Protein AF-0000000079014329 (afdb_homodimer)

Structure (mmCIF, N/CA/C/O backbone):
data_AF-0000000079014329-model_v1
#
loop_
_entity.id
_entity.type
_entity.pdbx_description
1 polymer 'Uncharacterized protein'
#
loop_
_atom_site.group_PDB
_atom_site.id
_atom_site.type_symbol
_atom_site.label_atom_id
_atom_site.label_alt_id
_atom_site.label_comp_id
_atom_site.label_asym_id
_atom_site.label_entity_id
_atom_site.label_seq_id
_atom_site.pdbx_PDB_ins_code
_atom_site.Cartn_x
_atom_site.Cartn_y
_atom_site.Cartn_z
_atom_site.occupancy
_atom_site.B_iso_or_equiv
_atom_site.auth_seq_id
_atom_site.auth_comp_id
_atom_site.auth_asym_id
_atom_site.auth_atom_id
_atom_site.pdbx_PDB_model_num
ATOM 1 N N . MET A 1 1 ? -3.301 29.641 -59.625 1 19.67 1 MET A N 1
ATOM 2 C CA . MET A 1 1 ? -4.758 29.688 -59.531 1 19.67 1 MET A CA 1
ATOM 3 C C . MET A 1 1 ? -5.301 28.391 -58.969 1 19.67 1 MET A C 1
ATOM 5 O O . MET A 1 1 ? -6.238 28.391 -58.156 1 19.67 1 MET A O 1
ATOM 9 N N . MET A 1 2 ? -4.922 27.281 -59.594 1 20.02 2 MET A N 1
ATOM 10 C CA . MET A 1 2 ? -5.621 26 -59.438 1 20.02 2 MET A CA 1
ATOM 11 C C . MET A 1 2 ? -5.328 25.359 -58.094 1 20.02 2 MET A C 1
ATOM 13 O O . MET A 1 2 ? -5.98 24.375 -57.719 1 20.02 2 MET A O 1
ATOM 17 N N . ALA A 1 3 ? -4.105 25.562 -57.625 1 23.61 3 ALA A N 1
ATOM 18 C CA . ALA A 1 3 ? -3.49 24.688 -56.625 1 23.61 3 ALA A CA 1
ATOM 19 C C . ALA A 1 3 ? -4.195 24.812 -55.281 1 23.61 3 ALA A C 1
ATOM 21 O O . ALA A 1 3 ? -3.975 24 -54.375 1 23.61 3 ALA A O 1
ATOM 22 N N . GLU A 1 4 ? -5.012 25.906 -55.125 1 24.67 4 GLU A N 1
ATOM 23 C CA . GLU A 1 4 ? -5.617 26.469 -53.938 1 24.67 4 GLU A CA 1
ATOM 24 C C . GLU A 1 4 ? -6.82 25.641 -53.469 1 24.67 4 GLU A C 1
ATOM 26 O O . GLU A 1 4 ? -7.207 25.688 -52.312 1 24.67 4 GLU A O 1
ATOM 31 N N . GLN A 1 5 ? -7.508 24.969 -54.5 1 23.94 5 GLN A N 1
ATOM 32 C CA . GLN A 1 5 ? -8.906 24.594 -54.312 1 23.94 5 GLN A CA 1
ATOM 33 C C . GLN A 1 5 ? -9.039 23.312 -53.5 1 23.94 5 GLN A C 1
ATOM 35 O O . GLN A 1 5 ? -10.094 23.047 -52.906 1 23.94 5 GLN A O 1
ATOM 40 N N . PHE A 1 6 ? -8.086 22.391 -53.656 1 24.3 6 PHE A N 1
ATOM 41 C CA . PHE A 1 6 ? -8.43 21.016 -53.312 1 24.3 6 PHE A CA 1
ATOM 42 C C . PHE A 1 6 ? -8.469 20.828 -51.812 1 24.3 6 PHE A C 1
ATOM 44 O O . PHE A 1 6 ? -8.805 19.734 -51.312 1 24.3 6 PHE A O 1
ATOM 51 N N . GLY A 1 7 ? -7.965 21.781 -51.094 1 25.91 7 GLY A N 1
ATOM 52 C CA . GLY A 1 7 ? -7.656 21.469 -49.719 1 25.91 7 GLY A CA 1
ATOM 53 C C . GLY A 1 7 ? -8.883 21.453 -48.812 1 25.91 7 GLY A C 1
ATOM 54 O O . GLY A 1 7 ? -8.82 20.984 -47.688 1 25.91 7 GLY A O 1
ATOM 55 N N . ARG A 1 8 ? -10.039 22.156 -49.25 1 30.86 8 ARG A N 1
ATOM 56 C CA . ARG A 1 8 ? -11.219 22.562 -48.5 1 30.86 8 ARG A CA 1
ATOM 57 C C . ARG A 1 8 ? -12.25 21.438 -48.438 1 30.86 8 ARG A C 1
ATOM 59 O O . ARG A 1 8 ? -12.961 21.297 -47.469 1 30.86 8 ARG A O 1
ATOM 66 N N . GLU A 1 9 ? -12.43 20.641 -49.469 1 29.34 9 GLU A N 1
ATOM 67 C CA . GLU A 1 9 ? -13.633 19.828 -49.656 1 29.34 9 GLU A CA 1
ATOM 68 C C . GLU A 1 9 ? -13.609 18.609 -48.719 1 29.34 9 GLU A C 1
ATOM 70 O O . GLU A 1 9 ? -14.656 18.188 -48.219 1 29.34 9 GLU A O 1
ATOM 75 N N . GLU A 1 10 ? -12.516 18.016 -48.5 1 29.25 10 GLU A N 1
ATOM 76 C CA . GLU A 1 10 ? -12.555 16.672 -47.906 1 29.25 10 GLU A CA 1
ATOM 77 C C . GLU A 1 10 ? -12.781 16.734 -46.406 1 29.25 10 GLU A C 1
ATOM 79 O O . GLU A 1 10 ? -13.047 15.703 -45.781 1 29.25 10 GLU A O 1
ATOM 84 N N . HIS A 1 11 ? -12.664 17.891 -45.875 1 30.77 11 HIS A N 1
ATOM 85 C CA . HIS A 1 11 ? -12.797 18.031 -44.406 1 30.77 11 HIS A CA 1
ATOM 86 C C . HIS A 1 11 ? -14.258 17.875 -44 1 30.77 11 HIS A C 1
ATOM 88 O O . HIS A 1 11 ? -14.531 17.438 -42.875 1 30.77 11 HIS A O 1
ATOM 94 N N . SER A 1 12 ? -15.32 18.234 -44.812 1 34.19 12 SER A N 1
ATOM 95 C CA . SER A 1 12 ? -16.766 18.344 -44.625 1 34.19 12 SER A CA 1
ATOM 96 C C . SER A 1 12 ? -17.406 16.969 -44.594 1 34.19 12 SER A C 1
ATOM 98 O O . SER A 1 12 ? -18.406 16.766 -43.875 1 34.19 12 SER A O 1
ATOM 100 N N . SER A 1 13 ? -16.969 15.945 -45.344 1 32.72 13 SER A N 1
ATOM 101 C CA . SER A 1 13 ? -17.656 14.68 -45.562 1 32.72 13 SER A CA 1
ATOM 102 C C . SER A 1 13 ? -17.531 13.766 -44.344 1 32.72 13 SER A C 1
ATOM 104 O O . SER A 1 13 ? -18.406 12.93 -44.094 1 32.72 13 SER A O 1
ATOM 106 N N . ILE A 1 14 ? -16.547 13.828 -43.688 1 32.31 14 ILE A N 1
ATOM 107 C CA . ILE A 1 14 ? -16.391 12.805 -42.656 1 32.31 14 ILE A CA 1
ATOM 108 C C . ILE A 1 14 ? -17.359 13.062 -41.5 1 32.31 14 ILE A C 1
ATOM 110 O O . ILE A 1 14 ? -17.938 12.133 -40.938 1 32.31 14 ILE A O 1
ATOM 114 N N . LEU A 1 15 ? -17.734 14.195 -41.219 1 35.06 15 LEU A N 1
ATOM 115 C CA . LEU A 1 15 ? -18.734 14.531 -40.219 1 35.06 15 LEU A CA 1
ATOM 116 C C . LEU A 1 15 ? -20.141 14.188 -40.719 1 35.06 15 LEU A C 1
ATOM 118 O O . LEU A 1 15 ? -21.031 13.906 -39.906 1 35.06 15 LEU A O 1
ATOM 122 N N . ALA A 1 16 ? -20.438 14.195 -41.969 1 38.72 16 ALA A N 1
ATOM 123 C CA . ALA A 1 16 ? -21.734 13.898 -42.562 1 38.72 16 ALA A CA 1
ATOM 124 C C . ALA A 1 16 ? -22.125 12.438 -42.375 1 38.72 16 ALA A C 1
ATOM 126 O O . ALA A 1 16 ? -23.312 12.102 -42.344 1 38.72 16 ALA A O 1
ATOM 127 N N . CYS A 1 17 ? -21.297 11.445 -42.312 1 40.97 17 CYS A N 1
ATOM 128 C CA . CYS A 1 17 ? -21.609 10.023 -42.281 1 40.97 17 CYS A CA 1
ATOM 129 C C . CYS A 1 17 ? -21.719 9.531 -40.844 1 40.97 17 CYS A C 1
ATOM 131 O O . CYS A 1 17 ? -22.078 8.383 -40.594 1 40.97 17 CYS A O 1
ATOM 133 N N . LEU A 1 18 ? -21.469 10.234 -39.906 1 44.72 18 LEU A N 1
ATOM 134 C CA . LEU A 1 18 ? -21.672 9.758 -38.562 1 44.72 18 LEU A CA 1
ATOM 135 C C . LEU A 1 18 ? -23.094 10.039 -38.062 1 44.72 18 LEU A C 1
ATOM 137 O O . LEU A 1 18 ? -23.609 11.141 -38.25 1 44.72 18 LEU A O 1
ATOM 141 N N . LYS A 1 19 ? -23.766 8.875 -37.844 1 57.91 19 LYS A N 1
ATOM 142 C CA . LYS A 1 19 ? -25.156 8.906 -37.344 1 57.91 19 LYS A CA 1
ATOM 143 C C . LYS A 1 19 ? -25.203 8.797 -35.812 1 57.91 19 LYS A C 1
ATOM 145 O O . LYS A 1 19 ? -24.312 8.203 -35.219 1 57.91 19 LYS A O 1
ATOM 150 N N . CYS A 1 20 ? -26.062 9.438 -35.312 1 60.31 20 CYS A N 1
ATOM 151 C CA . CYS A 1 20 ? -26.328 9.336 -33.875 1 60.31 20 CYS A CA 1
ATOM 152 C C . CYS A 1 20 ? -26.656 7.898 -33.5 1 60.31 20 CYS A C 1
ATOM 154 O O . CYS A 1 20 ? -27.484 7.25 -34.156 1 60.31 20 CYS A O 1
ATOM 156 N N . ALA A 1 21 ? -26.172 7.402 -32.625 1 63.91 21 ALA A N 1
ATOM 157 C CA . ALA A 1 21 ? -26.391 6.023 -32.188 1 63.91 21 ALA A CA 1
ATOM 158 C C . ALA A 1 21 ? -27.828 5.824 -31.688 1 63.91 21 ALA A C 1
ATOM 160 O O . ALA A 1 21 ? -28.328 4.695 -31.641 1 63.91 21 ALA A O 1
ATOM 161 N N . LYS A 1 22 ? -28.375 6.918 -31.391 1 65.69 22 LYS A N 1
ATOM 162 C CA . LYS A 1 22 ? -29.766 6.855 -30.922 1 65.69 22 LYS A CA 1
ATOM 163 C C . LYS A 1 22 ? -30.734 7.129 -32.062 1 65.69 22 LYS A C 1
ATOM 165 O O . LYS A 1 22 ? -31.625 6.312 -32.344 1 65.69 22 LYS A O 1
ATOM 170 N N . CYS A 1 23 ? -30.609 8.242 -32.75 1 66.06 23 CYS A N 1
ATOM 171 C CA . CYS A 1 23 ? -31.641 8.602 -33.719 1 66.06 23 CYS A CA 1
ATOM 172 C C . CYS A 1 23 ? -31.234 8.172 -35.125 1 66.06 23 CYS A C 1
ATOM 174 O O . CYS A 1 23 ? -32.062 8.242 -36.031 1 66.06 23 CYS A O 1
ATOM 176 N N . MET A 1 24 ? -30.125 7.609 -35.281 1 64.44 24 MET A N 1
ATOM 177 C CA . MET A 1 24 ? -29.578 7.082 -36.562 1 64.44 24 MET A CA 1
ATOM 178 C C . MET A 1 24 ? -29.672 8.125 -37.656 1 64.44 24 MET A C 1
ATOM 180 O O . MET A 1 24 ? -29.625 7.789 -38.844 1 64.44 24 MET A O 1
ATOM 184 N N . ASN A 1 25 ? -29.906 9.367 -37.375 1 63.34 25 ASN A N 1
ATOM 185 C CA . ASN A 1 25 ? -29.828 10.469 -38.312 1 63.34 25 ASN A CA 1
ATOM 186 C C . ASN A 1 25 ? -28.469 11.148 -38.281 1 63.34 25 ASN A C 1
ATOM 188 O O . ASN A 1 25 ? -27.609 10.781 -37.469 1 63.34 25 ASN A O 1
ATOM 192 N N . SER A 1 26 ? -28.281 12.125 -39.094 1 60.91 26 SER A N 1
ATOM 193 C CA . SER A 1 26 ? -27.047 12.906 -39.094 1 60.91 26 SER A CA 1
ATOM 194 C C . SER A 1 26 ? -26.812 13.594 -37.781 1 60.91 26 SER A C 1
ATOM 196 O O . SER A 1 26 ? -27.766 14.117 -37.156 1 60.91 26 SER A O 1
ATOM 198 N N . LEU A 1 27 ? -25.578 13.531 -37.25 1 54.69 27 LEU A N 1
ATOM 199 C CA . LEU A 1 27 ? -25.234 13.992 -35.906 1 54.69 27 LEU A CA 1
ATOM 200 C C . LEU A 1 27 ? -25.469 15.492 -35.781 1 54.69 27 LEU A C 1
ATOM 202 O O . LEU A 1 27 ? -25.078 16.266 -36.656 1 54.69 27 LEU A O 1
ATOM 206 N N . ARG A 1 28 ? -26.406 15.875 -34.938 1 62.78 28 ARG A N 1
ATOM 207 C CA . ARG A 1 28 ? -26.609 17.266 -34.562 1 62.78 28 ARG A CA 1
ATOM 208 C C . ARG A 1 28 ? -26.031 17.547 -33.188 1 62.78 28 ARG A C 1
ATOM 210 O O . ARG A 1 28 ? -26.5 17 -32.188 1 62.78 28 ARG A O 1
ATOM 217 N N . ASN A 1 29 ? -25.188 18.641 -33.031 1 52.09 29 ASN A N 1
ATOM 218 C CA . ASN A 1 29 ? -24.484 18.922 -31.781 1 52.09 29 ASN A CA 1
ATOM 219 C C . ASN A 1 29 ? -23.984 17.625 -31.125 1 52.09 29 ASN A C 1
ATOM 221 O O . ASN A 1 29 ? -24.484 17.219 -30.078 1 52.09 29 ASN A O 1
ATOM 225 N N . PRO A 1 30 ? -23.156 16.969 -31.734 1 53.06 30 PRO A N 1
ATOM 226 C CA . PRO A 1 30 ? -22.797 15.609 -31.328 1 53.06 30 PRO A CA 1
ATOM 227 C C . PRO A 1 30 ? -22.094 15.562 -29.969 1 53.06 30 PRO A C 1
ATOM 229 O O . PRO A 1 30 ? -21.344 16.469 -29.625 1 53.06 30 PRO A O 1
ATOM 232 N N . VAL A 1 31 ? -22.75 14.562 -29.188 1 56.84 31 VAL A N 1
ATOM 233 C CA . VAL A 1 31 ? -22.109 14.258 -27.906 1 56.84 31 VAL A CA 1
ATOM 234 C C . VAL A 1 31 ? -21.625 12.805 -27.906 1 56.84 31 VAL A C 1
ATOM 236 O O . VAL A 1 31 ? -22.344 11.906 -28.344 1 56.84 31 VAL A O 1
ATOM 239 N N . GLN A 1 32 ? -20.609 12.633 -27.688 1 55.25 32 GLN A N 1
ATOM 240 C CA . GLN A 1 32 ? -20.047 11.289 -27.594 1 55.25 32 GLN A CA 1
ATOM 241 C C . GLN A 1 32 ? -20.219 10.711 -26.188 1 55.25 32 GLN A C 1
ATOM 243 O O . GLN A 1 32 ? -19.906 11.367 -25.203 1 55.25 32 GLN A O 1
ATOM 248 N N . LEU A 1 33 ? -20.766 9.523 -26.156 1 56.75 33 LEU A N 1
ATOM 249 C CA . LEU A 1 33 ? -20.984 8.828 -24.891 1 56.75 33 LEU A CA 1
ATOM 250 C C . LEU A 1 33 ? -19.656 8.344 -24.297 1 56.75 33 LEU A C 1
ATOM 252 O O . LEU A 1 33 ? -18.797 7.844 -25.031 1 56.75 33 LEU A O 1
ATOM 256 N N . SER A 1 34 ? -19.594 8.523 -23.031 1 49.44 34 SER A N 1
ATOM 257 C CA . SER A 1 34 ? -18.312 8.445 -22.359 1 49.44 34 SER A CA 1
ATOM 258 C C . SER A 1 34 ? -17.812 7.004 -22.281 1 49.44 34 SER A C 1
ATOM 260 O O . SER A 1 34 ? -16.609 6.75 -22.344 1 49.44 34 SER A O 1
ATOM 262 N N . ALA A 1 35 ? -18.766 6.039 -22.172 1 45.72 35 ALA A N 1
ATOM 263 C CA . ALA A 1 35 ? -18.375 4.664 -21.891 1 45.72 35 ALA A CA 1
ATOM 264 C C . ALA A 1 35 ? -18.203 3.863 -23.172 1 45.72 35 ALA A C 1
ATOM 266 O O . ALA A 1 35 ? -17.25 3.105 -23.328 1 45.72 35 ALA A O 1
ATOM 267 N N . CYS A 1 36 ? -19.109 4.004 -24.125 1 44.56 36 CYS A N 1
ATOM 268 C CA . CYS A 1 36 ? -19.094 3.135 -25.297 1 44.56 36 CYS A CA 1
ATOM 269 C C . CYS A 1 36 ? -18.734 3.914 -26.562 1 44.56 36 CYS A C 1
ATOM 271 O O . CYS A 1 36 ? -18.625 3.34 -27.641 1 44.56 36 CYS A O 1
ATOM 273 N N . LEU A 1 37 ? -18.516 5.262 -26.438 1 43.47 37 LEU A N 1
ATOM 274 C CA . LEU A 1 37 ? -17.984 6.207 -27.406 1 43.47 37 LEU A CA 1
ATOM 275 C C . LEU A 1 37 ? -18.891 6.277 -28.641 1 43.47 37 LEU A C 1
ATOM 277 O O . LEU A 1 37 ? -18.516 6.836 -29.672 1 43.47 37 LEU A O 1
ATOM 281 N N . HIS A 1 38 ? -19.953 5.75 -28.422 1 55.62 38 HIS A N 1
ATOM 282 C CA . HIS A 1 38 ? -20.938 6.012 -29.469 1 55.62 38 HIS A CA 1
ATOM 283 C C . HIS A 1 38 ? -21.375 7.473 -29.469 1 55.62 38 HIS A C 1
ATOM 285 O O . HIS A 1 38 ? -21.422 8.109 -28.406 1 55.62 38 HIS A O 1
ATOM 291 N N . ILE A 1 39 ? -21.484 8.125 -30.625 1 57.31 39 ILE A N 1
ATOM 292 C CA . ILE A 1 39 ? -21.859 9.531 -30.781 1 57.31 39 ILE A CA 1
ATOM 293 C C . ILE A 1 39 ? -23.359 9.641 -30.984 1 57.31 39 ILE A C 1
ATOM 295 O O . ILE A 1 39 ? -23.938 8.914 -31.797 1 57.31 39 ILE A O 1
ATOM 299 N N . VAL A 1 40 ? -23.844 10.43 -30.125 1 62.09 40 VAL A N 1
ATOM 300 C CA . VAL A 1 40 ? -25.281 10.703 -30.219 1 62.09 40 VAL A CA 1
ATOM 301 C C . VAL A 1 40 ? -25.516 12.203 -30.375 1 62.09 40 VAL A C 1
ATOM 303 O O . VAL A 1 40 ? -24.641 13.008 -30.031 1 62.09 40 VAL A O 1
ATOM 306 N N . CYS A 1 41 ? -26.531 12.523 -31.047 1 59.38 41 CYS A N 1
ATOM 307 C CA . CYS A 1 41 ? -26.938 13.93 -31.078 1 59.38 41 CYS A CA 1
ATOM 308 C C . CYS A 1 41 ? -27.172 14.453 -29.672 1 59.38 41 CYS A C 1
ATOM 310 O O . CYS A 1 41 ? -27.625 13.719 -28.797 1 59.38 41 CYS A O 1
ATOM 312 N N . LEU A 1 42 ? -26.797 15.727 -29.266 1 63.19 42 LEU A N 1
ATOM 313 C CA . LEU A 1 42 ? -27.078 16.328 -27.969 1 63.19 42 LEU A CA 1
ATOM 314 C C . LEU A 1 42 ? -28.562 16.203 -27.609 1 63.19 42 LEU A C 1
ATOM 316 O O . LEU A 1 42 ? -28.906 15.875 -26.484 1 63.19 42 LEU A O 1
ATOM 320 N N . ASP A 1 43 ? -29.391 16.391 -28.484 1 65.88 43 ASP A N 1
ATOM 321 C CA . ASP A 1 43 ? -30.828 16.266 -28.25 1 65.88 43 ASP A CA 1
ATOM 322 C C . ASP A 1 43 ? -31.219 14.812 -28 1 65.88 43 ASP A C 1
ATOM 324 O O . ASP A 1 43 ? -32.156 14.539 -27.25 1 65.88 43 ASP A O 1
ATOM 328 N N . CYS A 1 44 ? -30.578 13.844 -28.578 1 65.31 44 CYS A N 1
ATOM 329 C CA . CYS A 1 44 ? -30.875 12.43 -28.391 1 65.31 44 CYS A CA 1
ATOM 330 C C . CYS A 1 44 ? -30.406 11.953 -27.016 1 65.31 44 CYS A C 1
ATOM 332 O O . CYS A 1 44 ? -30.906 10.961 -26.5 1 65.31 44 CYS A O 1
ATOM 334 N N . THR A 1 45 ? -29.438 12.555 -26.438 1 65.06 45 THR A N 1
ATOM 335 C CA . THR A 1 45 ? -29 12.18 -25.094 1 65.06 45 THR A CA 1
ATOM 336 C C . THR A 1 45 ? -30.109 12.406 -24.078 1 65.06 45 THR A C 1
ATOM 338 O O . THR A 1 45 ? -30.219 11.664 -23.094 1 65.06 45 THR A O 1
ATOM 341 N N . GLU A 1 46 ? -30.859 13.422 -24.125 1 63.62 46 GLU A N 1
ATOM 342 C CA . GLU A 1 46 ? -31.953 13.742 -23.219 1 63.62 46 GLU A CA 1
ATOM 343 C C . GLU A 1 46 ? -33.031 12.68 -23.266 1 63.62 46 GLU A C 1
ATOM 345 O O . GLU A 1 46 ? -33.781 12.508 -22.297 1 63.62 46 GLU A O 1
ATOM 350 N N . ASN A 1 47 ? -33.156 11.883 -24.297 1 62.16 47 ASN A N 1
ATOM 351 C CA . ASN A 1 47 ? -34.188 10.875 -24.453 1 62.16 47 ASN A CA 1
ATOM 352 C C . ASN A 1 47 ? -33.656 9.469 -24.25 1 62.16 47 ASN A C 1
ATOM 354 O O . ASN A 1 47 ? -34.312 8.477 -24.547 1 62.16 47 ASN A O 1
ATOM 358 N N . LEU A 1 48 ? -32.5 9.25 -23.984 1 60.94 48 LEU A N 1
ATOM 359 C CA . LEU A 1 48 ? -31.953 7.918 -23.719 1 60.94 48 LEU A CA 1
ATOM 360 C C . LEU A 1 48 ? -32.344 7.445 -22.312 1 60.94 48 LEU A C 1
ATOM 362 O O . LEU A 1 48 ? -32.531 8.258 -21.406 1 60.94 48 LEU A O 1
ATOM 366 N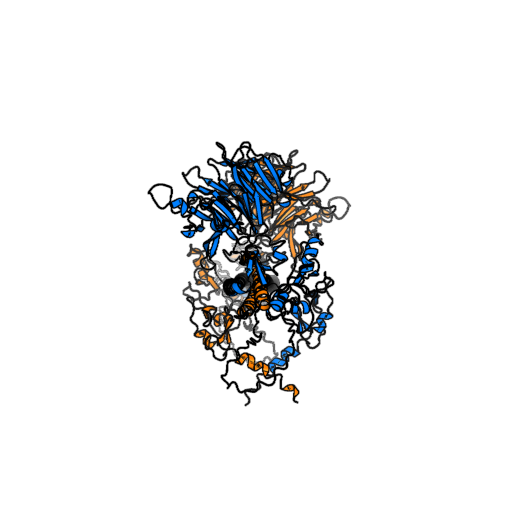 N . GLN A 1 49 ? -32.781 6.117 -22.047 1 54.28 49 GLN A N 1
ATOM 367 C CA . GLN A 1 49 ? -33.219 5.52 -20.797 1 54.28 49 GLN A CA 1
ATOM 368 C C . GLN A 1 49 ? -32.125 5.668 -19.719 1 54.28 49 GLN A C 1
ATOM 370 O O . GLN A 1 49 ? -30.953 5.406 -19.969 1 54.28 49 GLN A O 1
ATOM 375 N N . SER A 1 50 ? -32.406 6.434 -18.719 1 48.88 50 SER A N 1
ATOM 376 C CA . SER A 1 50 ? -31.562 6.566 -17.547 1 48.88 50 SER A CA 1
ATOM 377 C C . SER A 1 50 ? -31.328 5.211 -16.891 1 48.88 50 SER A C 1
ATOM 379 O O . SER A 1 50 ? -32.219 4.363 -16.844 1 48.88 50 SER A O 1
ATOM 381 N N . ALA A 1 51 ? -30.297 4.738 -16.906 1 46.47 51 ALA A N 1
ATOM 382 C CA . ALA A 1 51 ? -30.094 3.525 -16.109 1 46.47 51 ALA A CA 1
ATOM 383 C C . ALA A 1 51 ? -30.656 3.689 -14.703 1 46.47 51 ALA A C 1
ATOM 385 O O . ALA A 1 51 ? -31.188 4.75 -14.359 1 46.47 51 ALA A O 1
ATOM 386 N N . THR A 1 52 ? -30.781 2.639 -13.812 1 43.62 52 THR A N 1
ATOM 387 C CA . THR A 1 52 ? -31.406 2.723 -12.492 1 43.62 52 THR A CA 1
ATOM 388 C C . THR A 1 52 ? -30.953 3.988 -11.766 1 43.62 52 THR A C 1
ATOM 390 O O . THR A 1 52 ? -31.688 4.531 -10.938 1 43.62 52 THR A O 1
ATOM 393 N N . ASN A 1 53 ? -29.656 4.48 -12.023 1 37.56 53 ASN A N 1
ATOM 394 C CA . ASN A 1 53 ? -29.203 5.75 -11.469 1 37.56 53 ASN A CA 1
ATOM 395 C C . ASN A 1 53 ? -29.281 6.871 -12.5 1 37.56 53 ASN A C 1
ATOM 397 O O . ASN A 1 53 ? -28.953 6.668 -13.672 1 37.56 53 ASN A O 1
ATOM 401 N N . VAL A 1 54 ? -29.797 7.98 -12.375 1 44.09 54 VAL A N 1
ATOM 402 C CA . VAL A 1 54 ? -30.266 9.117 -13.156 1 44.09 54 VAL A CA 1
ATOM 403 C C . VAL A 1 54 ? -29.109 9.742 -13.922 1 44.09 54 VAL A C 1
ATOM 405 O O . VAL A 1 54 ? -29.328 10.453 -14.914 1 44.09 54 VAL A O 1
ATOM 408 N N . ASN A 1 55 ? -27.984 9.57 -13.602 1 43.28 55 ASN A N 1
ATOM 409 C CA . ASN A 1 55 ? -26.891 10.281 -14.25 1 43.28 55 ASN A CA 1
ATOM 410 C C . ASN A 1 55 ? -26.219 9.438 -15.336 1 43.28 55 ASN A C 1
ATOM 412 O O . ASN A 1 55 ? -25.234 9.859 -15.938 1 43.28 55 ASN A O 1
ATOM 416 N N . LEU A 1 56 ? -26.656 8.422 -15.438 1 54.47 56 LEU A N 1
ATOM 417 C CA . LEU A 1 56 ? -26.156 7.508 -16.453 1 54.47 56 LEU A CA 1
ATOM 418 C C . LEU A 1 56 ? -27.203 7.301 -17.547 1 54.47 56 LEU A C 1
ATOM 420 O O . LEU A 1 56 ? -28.406 7.371 -17.297 1 54.47 56 LEU A O 1
ATOM 424 N N . LEU A 1 57 ? -26.594 7.309 -18.656 1 60.75 57 LEU A N 1
ATOM 425 C CA . LEU A 1 57 ? -27.422 6.973 -19.812 1 60.75 57 LEU A CA 1
ATOM 426 C C . LEU A 1 57 ? -27.031 5.613 -20.391 1 60.75 57 LEU A C 1
ATOM 428 O O . LEU A 1 57 ? -25.859 5.211 -20.297 1 60.75 57 LEU A O 1
ATOM 432 N N . LEU A 1 58 ? -27.922 4.848 -20.641 1 61.41 58 LEU A N 1
ATOM 433 C CA . LEU A 1 58 ? -27.719 3.588 -21.344 1 61.41 58 LEU A CA 1
ATOM 434 C C . LEU A 1 58 ? -27.547 3.824 -22.844 1 61.41 58 LEU A C 1
ATOM 436 O O . LEU A 1 58 ? -28.375 4.484 -23.469 1 61.41 58 LEU A O 1
ATOM 440 N N . CYS A 1 59 ? -26.484 3.447 -23.297 1 58.69 59 CYS A N 1
ATOM 441 C CA . CYS A 1 59 ? -26.266 3.566 -24.734 1 58.69 59 CYS A CA 1
ATOM 442 C C . CYS A 1 59 ? -27.312 2.793 -25.516 1 58.69 59 CYS A C 1
ATOM 444 O O . CYS A 1 59 ? -27.5 1.596 -25.297 1 58.69 59 CYS A O 1
ATOM 446 N N . PRO A 1 60 ? -27.984 3.461 -26.266 1 64.69 60 PRO A N 1
ATOM 447 C CA . PRO A 1 60 ? -29.062 2.787 -26.984 1 64.69 60 PRO A CA 1
ATOM 448 C C . PRO A 1 60 ? -28.562 1.717 -27.938 1 64.69 60 PRO A C 1
ATOM 450 O O . PRO A 1 60 ? -29.328 0.841 -28.359 1 64.69 60 PRO A O 1
ATOM 453 N N . LYS A 1 61 ? -27.344 1.822 -28.156 1 60.81 61 LYS A N 1
ATOM 454 C CA . LYS A 1 61 ? -26.859 0.842 -29.125 1 60.81 61 LYS A CA 1
ATOM 455 C C . LYS A 1 61 ? -26.297 -0.387 -28.422 1 60.81 61 LYS A C 1
ATOM 457 O O . LYS A 1 61 ? -26.562 -1.521 -28.828 1 60.81 61 LYS A O 1
ATOM 462 N N . CYS A 1 62 ? -25.578 -0.261 -27.391 1 51.22 62 CYS A N 1
ATOM 463 C CA . CYS A 1 62 ? -24.891 -1.418 -26.828 1 51.22 62 CYS A CA 1
ATOM 464 C C . CYS A 1 62 ? -25.344 -1.676 -25.406 1 51.22 62 CYS A C 1
ATOM 466 O O . CYS A 1 62 ? -24.922 -2.646 -24.781 1 51.22 62 CYS A O 1
ATOM 468 N N . GLY A 1 63 ? -26.094 -0.804 -24.844 1 61.41 63 GLY A N 1
ATOM 469 C CA . GLY A 1 63 ? -26.641 -0.959 -23.516 1 61.41 63 GLY A CA 1
ATOM 470 C C . GLY A 1 63 ? -25.672 -0.58 -22.422 1 61.41 63 GLY A C 1
ATOM 471 O O . GLY A 1 63 ? -25.984 -0.709 -21.234 1 61.41 63 GLY A O 1
ATOM 472 N N . VAL A 1 64 ? -24.641 -0.203 -22.859 1 51.94 64 VAL A N 1
ATOM 473 C CA . VAL A 1 64 ? -23.641 0.139 -21.859 1 51.94 64 VAL A CA 1
ATOM 474 C C . VAL A 1 64 ? -24 1.475 -21.203 1 51.94 64 VAL A C 1
ATOM 476 O O . VAL A 1 64 ? -24.469 2.395 -21.875 1 51.94 64 VAL A O 1
ATOM 479 N N . GLN A 1 65 ? -23.766 1.557 -19.906 1 56.88 65 GLN A N 1
ATOM 480 C CA . GLN A 1 65 ? -24.094 2.781 -19.172 1 56.88 65 GLN A CA 1
ATOM 481 C C . GLN A 1 65 ? -23 3.83 -19.359 1 56.88 65 GLN A C 1
ATOM 483 O O . GLN A 1 65 ? -21.812 3.512 -19.281 1 56.88 65 GLN A O 1
ATOM 488 N N . SER A 1 66 ? -23.469 5.023 -19.875 1 56.69 66 SER A N 1
ATOM 489 C CA . SER A 1 66 ? -22.578 6.156 -20.078 1 56.69 66 SER A CA 1
ATOM 490 C C . SER A 1 66 ? -23.047 7.387 -19.312 1 56.69 66 SER A C 1
ATOM 492 O O . SER A 1 66 ? -24.25 7.574 -19.109 1 56.69 66 SER A O 1
ATOM 494 N N . ALA A 1 67 ? -22.125 8.25 -18.969 1 49.84 67 ALA A N 1
ATOM 495 C CA . ALA A 1 67 ? -22.562 9.492 -18.328 1 49.84 67 ALA A CA 1
ATOM 496 C C . ALA A 1 67 ? -23.25 10.414 -19.328 1 49.84 67 ALA A C 1
ATOM 498 O O . ALA A 1 67 ? -22.875 10.461 -20.5 1 49.84 67 ALA A O 1
ATOM 499 N N . LYS A 1 68 ? -24.141 11.047 -18.938 1 56.03 68 LYS A N 1
ATOM 500 C CA . LYS A 1 68 ? -24.875 12.016 -19.734 1 56.03 68 LYS A CA 1
ATOM 501 C C . LYS A 1 68 ? -23.953 13.117 -20.25 1 56.03 68 LYS A C 1
ATOM 503 O O . LYS A 1 68 ? -23.094 13.617 -19.516 1 56.03 68 LYS A O 1
ATOM 508 N N . PRO A 1 69 ? -24.062 13.508 -21.531 1 48.16 69 PRO A N 1
ATOM 509 C CA . PRO A 1 69 ? -23.203 14.547 -22.109 1 48.16 69 PRO A CA 1
ATOM 510 C C . PRO A 1 69 ? -23.219 15.836 -21.297 1 48.16 69 PRO A C 1
ATOM 512 O O . PRO A 1 69 ? -22.188 16.531 -21.203 1 48.16 69 PRO A O 1
ATOM 515 N N . SER A 1 70 ? -24.281 16.234 -20.766 1 45.38 70 SER A N 1
ATOM 516 C CA . SER A 1 70 ? -24.344 17.422 -19.906 1 45.38 70 SER A CA 1
ATOM 517 C C . SER A 1 70 ? -23.406 17.266 -18.719 1 45.38 70 SER A C 1
ATOM 519 O O . SER A 1 70 ? -22.797 18.234 -18.266 1 45.38 70 SER A O 1
ATOM 521 N N . VAL A 1 71 ? -23.297 16.094 -18.297 1 41.22 71 VAL A N 1
ATOM 522 C CA . VAL A 1 71 ? -22.391 15.805 -17.203 1 41.22 71 VAL A CA 1
ATOM 523 C C . VAL A 1 71 ? -20.953 15.859 -17.688 1 41.22 71 VAL A C 1
ATOM 525 O O . VAL A 1 71 ? -20.078 16.438 -17.016 1 41.22 71 VAL A O 1
ATOM 528 N N . LEU A 1 72 ? -20.828 15.352 -18.812 1 41.19 72 LEU A N 1
ATOM 529 C CA . LEU A 1 72 ? -19.516 15.398 -19.438 1 41.19 72 LEU A CA 1
ATOM 530 C C . LEU A 1 72 ? -19.156 16.812 -19.844 1 41.19 72 LEU A C 1
ATOM 532 O O . LEU A 1 72 ? -18 17.234 -19.688 1 41.19 72 LEU A O 1
ATOM 536 N N . ARG A 1 73 ? -19.969 17.562 -20.516 1 38.28 73 ARG A N 1
ATOM 537 C CA . ARG A 1 73 ? -19.766 18.969 -20.828 1 38.28 73 ARG A CA 1
ATOM 538 C C . ARG A 1 73 ? -19.5 19.781 -19.562 1 38.28 73 ARG A C 1
ATOM 540 O O . ARG A 1 73 ? -18.656 20.688 -19.562 1 38.28 73 ARG A O 1
ATOM 547 N N . SER A 1 74 ? -20.125 19.609 -18.469 1 35.38 74 SER A N 1
ATOM 548 C CA . SER A 1 74 ? -19.906 20.266 -17.188 1 35.38 74 SER A CA 1
ATOM 549 C C . SER A 1 74 ? -18.531 19.906 -16.609 1 35.38 74 SER A C 1
ATOM 551 O O . SER A 1 74 ? -17.859 20.766 -16.031 1 35.38 74 SER A O 1
ATOM 553 N N . ILE A 1 75 ? -18.031 18.75 -16.859 1 30.72 75 ILE A N 1
ATOM 554 C CA . ILE A 1 75 ? -16.703 18.312 -16.453 1 30.72 75 ILE A CA 1
ATOM 555 C C . ILE A 1 75 ? -15.664 18.875 -17.438 1 30.72 75 ILE A C 1
ATOM 557 O O . ILE A 1 75 ? -14.57 19.266 -17.031 1 30.72 75 ILE A O 1
ATOM 561 N N . SER A 1 76 ? -15.922 18.812 -18.672 1 29.52 76 SER A N 1
ATOM 562 C CA . SER A 1 76 ? -14.992 19.203 -19.734 1 29.52 76 SER A CA 1
ATOM 563 C C . SER A 1 76 ? -14.93 20.719 -19.875 1 29.52 76 SER A C 1
ATOM 565 O O . SER A 1 76 ? -14.109 21.234 -20.625 1 29.52 76 SER A O 1
ATOM 567 N N . GLY A 1 77 ? -15.125 21.594 -19 1 28.19 77 GLY A N 1
ATOM 568 C CA . GLY A 1 77 ? -15.258 23.031 -19.125 1 28.19 77 GLY A CA 1
ATOM 569 C C . GLY A 1 77 ? -15.891 23.453 -20.438 1 28.19 77 GLY A C 1
ATOM 570 O O . GLY A 1 77 ? -15.719 24.594 -20.875 1 28.19 77 GLY A O 1
ATOM 571 N N . VAL A 1 78 ? -16.109 22.562 -21.219 1 27.8 78 VAL A N 1
ATOM 572 C CA . VAL A 1 78 ? -16.719 23.156 -22.406 1 27.8 78 VAL A CA 1
ATOM 573 C C . VAL A 1 78 ? -18.016 23.875 -22.016 1 27.8 78 VAL A C 1
ATOM 575 O O . VAL A 1 78 ? -18.906 23.281 -21.391 1 27.8 78 VAL A O 1
ATOM 578 N N . GLU A 1 79 ? -17.75 25.188 -21.812 1 28.3 79 GLU A N 1
ATOM 579 C CA . GLU A 1 79 ? -18.766 26.234 -21.734 1 28.3 79 GLU A CA 1
ATOM 580 C C . GLU A 1 79 ? -20.047 25.812 -22.453 1 28.3 79 GLU A C 1
ATOM 582 O O . GLU A 1 79 ? -20.016 25.578 -23.672 1 28.3 79 GLU A O 1
ATOM 587 N N . GLU A 1 80 ? -20.828 24.891 -21.906 1 30.72 80 GLU A N 1
ATOM 588 C CA . GLU A 1 80 ? -22.047 25.328 -22.562 1 30.72 80 GLU A CA 1
ATOM 589 C C . GLU A 1 80 ? -22.219 26.844 -22.469 1 30.72 80 GLU A C 1
ATOM 591 O O . GLU A 1 80 ? -21.875 27.438 -21.438 1 30.72 80 GLU A O 1
ATOM 596 N N . SER A 1 81 ? -22.266 27.594 -23.344 1 28.61 81 SER A N 1
ATOM 597 C CA . SER A 1 81 ? -22.766 28.969 -23.469 1 28.61 81 SER A CA 1
ATOM 598 C C . SER A 1 81 ? -23.75 29.297 -22.359 1 28.61 81 SER A C 1
ATOM 600 O O . SER A 1 81 ? -23.812 30.453 -21.922 1 28.61 81 SER A O 1
ATOM 602 N N . ASN A 1 82 ? -24.891 28.688 -22.234 1 28.97 82 ASN A N 1
ATOM 603 C CA . ASN A 1 82 ? -25.922 29.609 -21.75 1 28.97 82 ASN A CA 1
ATOM 604 C C . ASN A 1 82 ? -25.797 29.844 -20.25 1 28.97 82 ASN A C 1
ATOM 606 O O . ASN A 1 82 ? -25.562 30.984 -19.828 1 28.97 82 ASN A O 1
ATOM 610 N N . LYS A 1 83 ? -26.922 29.531 -19.438 1 35.66 83 LYS A N 1
ATOM 611 C CA . LYS A 1 83 ? -27.625 30.375 -18.484 1 35.66 83 LYS A CA 1
ATOM 612 C C . LYS A 1 83 ? -26.938 30.375 -17.125 1 35.66 83 LYS A C 1
ATOM 614 O O . LYS A 1 83 ? -25.703 30.422 -17.047 1 35.66 83 LYS A O 1
ATOM 619 N N . LYS A 1 84 ? -27.844 30.031 -15.914 1 35.91 84 LYS A N 1
ATOM 620 C CA . LYS A 1 84 ? -28.344 30.516 -14.633 1 35.91 84 LYS A CA 1
ATOM 621 C C . LYS A 1 84 ? -27.547 29.922 -13.477 1 35.91 84 LYS A C 1
ATOM 623 O O . LYS A 1 84 ? -26.953 28.859 -13.602 1 35.91 84 LYS A O 1
ATOM 628 N N . ASN A 1 85 ? -27.438 30.688 -12.289 1 40.66 85 ASN A N 1
ATOM 629 C CA . ASN A 1 85 ? -27.031 30.75 -10.891 1 40.66 85 ASN A CA 1
ATOM 630 C C . ASN A 1 85 ? -27.344 29.453 -10.156 1 40.66 85 ASN A C 1
ATOM 632 O O . ASN A 1 85 ? -28.5 29.062 -10.031 1 40.66 85 ASN A O 1
ATOM 636 N N . ASN A 1 86 ? -26.734 28.469 -10.148 1 48.09 86 ASN A N 1
ATOM 637 C CA . ASN A 1 86 ? -27.234 27.375 -9.328 1 48.09 86 ASN A CA 1
ATOM 638 C C . ASN A 1 86 ? -27.391 27.797 -7.867 1 48.09 86 ASN A C 1
ATOM 640 O O . ASN A 1 86 ? -26.422 28.219 -7.234 1 48.09 86 ASN A O 1
ATOM 644 N N . ASP A 1 87 ? -28.469 28 -7.281 1 57.06 87 ASP A N 1
ATOM 645 C CA . ASP A 1 87 ? -28.953 28.453 -5.977 1 57.06 87 ASP A CA 1
ATOM 646 C C . ASP A 1 87 ? -28.75 27.375 -4.914 1 57.06 87 ASP A C 1
ATOM 648 O O . ASP A 1 87 ? -28.75 26.188 -5.227 1 57.06 87 ASP A O 1
ATOM 652 N N . CYS A 1 88 ? -28.312 27.719 -3.701 1 60.84 88 CYS A N 1
ATOM 653 C CA . CYS A 1 88 ? -28.266 26.844 -2.545 1 60.84 88 CYS A CA 1
ATOM 654 C C . CYS A 1 88 ? -29.594 26.109 -2.359 1 60.84 88 CYS A C 1
ATOM 656 O O . CYS A 1 88 ? -30.656 26.734 -2.379 1 60.84 88 CYS A O 1
ATOM 658 N N . ASP A 1 89 ? -29.609 24.891 -2.123 1 66 89 ASP A N 1
ATOM 659 C CA . ASP A 1 89 ? -30.797 24.062 -1.989 1 66 89 ASP A CA 1
ATOM 660 C C . ASP A 1 89 ? -31.344 24.109 -0.563 1 66 89 ASP A C 1
ATOM 662 O O . ASP A 1 89 ? -32.438 23.625 -0.297 1 66 89 ASP A O 1
ATOM 666 N N . PHE A 1 90 ? -30.547 24.625 0.319 1 65.94 90 PHE A N 1
ATOM 667 C CA . PHE A 1 90 ? -30.938 24.594 1.725 1 65.94 90 PHE A CA 1
ATOM 668 C C . PHE A 1 90 ? -31.5 25.953 2.156 1 65.94 90 PHE A C 1
ATOM 670 O O . PHE A 1 90 ? -32.344 26.016 3.037 1 65.94 90 PHE A O 1
ATOM 677 N N . CYS A 1 91 ? -30.922 27 1.461 1 63.56 91 CYS A N 1
ATOM 678 C CA . CYS A 1 91 ? -31.391 28.297 1.969 1 63.56 91 CYS A CA 1
ATOM 679 C C . CYS A 1 91 ? -32.438 28.891 1.058 1 63.56 91 CYS A C 1
ATOM 681 O O . CYS A 1 91 ? -32.469 28.625 -0.146 1 63.56 91 CYS A O 1
ATOM 683 N N . GLN A 1 92 ? -33.5 29.469 1.609 1 66.31 92 GLN A N 1
ATOM 684 C CA . GLN A 1 92 ? -34.625 30.094 0.915 1 66.31 92 GLN A CA 1
ATOM 685 C C . GLN A 1 92 ? -34.156 31.234 0.016 1 66.31 92 GLN A C 1
ATOM 687 O O . GLN A 1 92 ? -34.812 31.562 -0.97 1 66.31 92 GLN A O 1
ATOM 692 N N . SER A 1 93 ? -33.031 31.906 0.367 1 61.16 93 SER A N 1
ATOM 693 C CA . SER A 1 93 ? -32.594 33.094 -0.355 1 61.16 93 SER A CA 1
ATOM 694 C C . SER A 1 93 ? -31.875 32.719 -1.64 1 61.16 93 SER A C 1
ATOM 696 O O . SER A 1 93 ? -31.484 33.594 -2.416 1 61.16 93 SER A O 1
ATOM 698 N N . LYS A 1 94 ? -31.844 31.562 -2.1 1 62.41 94 LYS A N 1
ATOM 699 C CA . LYS A 1 94 ? -31.312 31.031 -3.348 1 62.41 94 LYS A CA 1
ATOM 700 C C . LYS A 1 94 ? -29.922 31.609 -3.633 1 62.41 94 LYS A C 1
ATOM 702 O O . LYS A 1 94 ? -29.672 32.125 -4.727 1 62.41 94 LYS A O 1
ATOM 707 N N . GLN A 1 95 ? -29.141 31.703 -2.58 1 60.66 95 GLN A N 1
ATOM 708 C CA . GLN A 1 95 ? -27.766 32.156 -2.719 1 60.66 95 GLN A CA 1
ATOM 709 C C . GLN A 1 95 ? -26.969 31.219 -3.619 1 60.66 95 GLN A C 1
ATOM 711 O O . GLN A 1 95 ? -27.297 30.031 -3.727 1 60.66 95 GLN A O 1
ATOM 716 N N . PRO A 1 96 ? -26.078 31.734 -4.312 1 60.91 96 PRO A N 1
ATOM 717 C CA . PRO A 1 96 ? -25.297 30.875 -5.211 1 60.91 96 PRO A CA 1
ATOM 718 C C . PRO A 1 96 ? -24.547 29.766 -4.469 1 60.91 96 PRO A C 1
ATOM 720 O O . PRO A 1 96 ? -23.953 30.016 -3.418 1 60.91 96 PRO A O 1
ATOM 723 N N . ALA A 1 97 ? -24.703 28.469 -4.801 1 58.44 97 ALA A N 1
ATOM 724 C CA . ALA A 1 97 ? -24.109 27.281 -4.191 1 58.44 97 ALA A CA 1
ATOM 725 C C . ALA A 1 97 ? -22.609 27.234 -4.422 1 58.44 97 ALA A C 1
ATOM 727 O O . ALA A 1 97 ? -22.141 27.422 -5.551 1 58.44 97 ALA A O 1
ATOM 728 N N . LEU A 1 98 ? -21.812 27.172 -3.328 1 57 98 LEU A N 1
ATOM 729 C CA . LEU A 1 98 ? -20.359 27.094 -3.412 1 57 98 LEU A CA 1
ATOM 730 C C . LEU A 1 98 ? -19.891 25.656 -3.389 1 57 98 LEU A C 1
ATOM 732 O O . LEU A 1 98 ? -18.797 25.344 -3.854 1 57 98 LEU A O 1
ATOM 736 N N . TRP A 1 99 ? -20.734 24.875 -2.602 1 55.66 99 TRP A N 1
ATOM 737 C CA . TRP A 1 99 ? -20.375 23.484 -2.441 1 55.66 99 TRP A CA 1
ATOM 738 C C . TRP A 1 99 ? -21.5 22.578 -2.926 1 55.66 99 TRP A C 1
ATOM 740 O O . TRP A 1 99 ? -22.672 22.984 -2.98 1 55.66 99 TRP A O 1
ATOM 750 N N . PHE A 1 100 ? -21.062 21.391 -3.332 1 53.97 100 PHE A N 1
ATOM 751 C CA . PHE A 1 100 ? -21.969 20.297 -3.615 1 53.97 100 PHE A CA 1
ATOM 752 C C . PHE A 1 100 ? -21.672 19.094 -2.723 1 53.97 100 PHE A C 1
ATOM 754 O O . PHE A 1 100 ? -20.562 18.578 -2.713 1 53.97 100 PHE A O 1
ATOM 761 N N . CYS A 1 101 ? -22.609 18.719 -1.697 1 52.53 101 CYS A N 1
ATOM 762 C CA . CYS A 1 101 ? -22.484 17.516 -0.872 1 52.53 101 CYS A CA 1
ATOM 763 C C . CYS A 1 101 ? -22.828 16.266 -1.67 1 52.53 101 CYS A C 1
ATOM 765 O O . CYS A 1 101 ? -23.984 16.094 -2.09 1 52.53 101 CYS A O 1
ATOM 767 N N . PHE A 1 102 ? -21.906 15.422 -1.738 1 43.12 102 PHE A N 1
ATOM 768 C CA . PHE A 1 102 ? -22.062 14.219 -2.553 1 43.12 102 PHE A CA 1
ATOM 769 C C . PHE A 1 102 ? -23.078 13.273 -1.932 1 43.12 102 PHE A C 1
ATOM 771 O O . PHE A 1 102 ? -23.844 12.617 -2.646 1 43.12 102 PHE A O 1
ATOM 778 N N . MET A 1 103 ? -23.141 13.195 -0.662 1 44.41 103 MET A N 1
ATOM 779 C CA . MET A 1 103 ? -24.016 12.242 0.01 1 44.41 103 MET A CA 1
ATOM 780 C C . MET A 1 103 ? -25.453 12.719 -0.009 1 44.41 103 MET A C 1
ATOM 782 O O . MET A 1 103 ? -26.375 11.922 -0.152 1 44.41 103 MET A O 1
ATOM 786 N N . CYS A 1 104 ? -25.656 14.07 -0.035 1 50.53 104 CYS A N 1
ATOM 787 C CA . CYS A 1 104 ? -27 14.617 0.027 1 50.53 104 CYS A CA 1
ATOM 788 C C . CYS A 1 104 ? -27.484 15.055 -1.353 1 50.53 104 CYS A C 1
ATOM 790 O O . CYS A 1 104 ? -28.656 15.344 -1.543 1 50.53 104 CYS A O 1
ATOM 792 N N . ALA A 1 105 ? -26.688 15.141 -2.305 1 48.47 105 ALA A N 1
ATOM 793 C CA . ALA A 1 105 ? -26.875 15.656 -3.658 1 48.47 105 ALA A CA 1
ATOM 794 C C . ALA A 1 105 ? -27.516 17.047 -3.633 1 48.47 105 ALA A C 1
ATOM 796 O O . ALA A 1 105 ? -28.453 17.312 -4.379 1 48.47 105 ALA A O 1
ATOM 797 N N . LYS A 1 106 ? -27.125 17.797 -2.771 1 57.94 106 LYS A N 1
ATOM 798 C CA . LYS A 1 106 ? -27.688 19.141 -2.615 1 57.94 106 LYS A CA 1
ATOM 799 C C . LYS A 1 106 ? -26.594 20.203 -2.729 1 57.94 106 LYS A C 1
ATOM 801 O O . LYS A 1 106 ? -25.453 19.969 -2.32 1 57.94 106 LYS A O 1
ATOM 806 N N . ASN A 1 107 ? -26.938 21.406 -3.445 1 58.94 107 ASN A N 1
ATOM 807 C CA . ASN A 1 107 ? -26.141 22.625 -3.525 1 58.94 107 ASN A CA 1
ATOM 808 C C . ASN A 1 107 ? -26.188 23.422 -2.223 1 58.94 107 ASN A C 1
ATOM 810 O O . ASN A 1 107 ? -27.25 23.562 -1.619 1 58.94 107 ASN A O 1
ATOM 814 N N . ILE A 1 108 ? -25.031 23.688 -1.761 1 61.97 108 ILE A N 1
ATOM 815 C CA . ILE A 1 108 ? -24.969 24.312 -0.446 1 61.97 108 ILE A CA 1
ATOM 816 C C . ILE A 1 108 ? -24.25 25.656 -0.549 1 61.97 108 ILE A C 1
ATOM 818 O O . ILE A 1 108 ? -23.156 25.734 -1.137 1 61.97 108 ILE A O 1
ATOM 822 N N . CYS A 1 109 ? -24.938 26.672 -0.163 1 59.31 109 CYS A N 1
ATOM 823 C CA . CYS A 1 109 ? -24.297 27.984 -0.094 1 59.31 109 CYS A CA 1
ATOM 824 C C . CYS A 1 109 ? -23.438 28.109 1.155 1 59.31 109 CYS A C 1
ATOM 826 O O . CYS A 1 109 ? -23.453 27.234 2.02 1 59.31 109 CYS A O 1
ATOM 828 N N . LYS A 1 110 ? -22.625 29.141 1.301 1 61.03 110 LYS A N 1
ATOM 829 C CA . LYS A 1 110 ? -21.703 29.359 2.404 1 61.03 110 LYS A CA 1
ATOM 830 C C . LYS A 1 110 ? -22.422 29.344 3.746 1 61.03 110 LYS A C 1
ATOM 832 O O . LYS A 1 110 ? -21.938 28.781 4.723 1 61.03 110 LYS A O 1
ATOM 837 N N . GLN A 1 111 ? -23.609 29.844 3.83 1 64.94 111 GLN A N 1
ATOM 838 C CA . GLN A 1 111 ? -24.359 29.969 5.078 1 64.94 111 GLN A CA 1
ATOM 839 C C . GLN A 1 111 ? -24.938 28.625 5.504 1 64.94 111 GLN A C 1
ATOM 841 O O . GLN A 1 111 ? -24.953 28.297 6.691 1 64.94 111 GLN A O 1
ATOM 846 N N . CYS A 1 112 ? -25.391 27.844 4.547 1 64.06 112 CYS A N 1
ATOM 847 C CA . CYS A 1 112 ? -26.109 26.625 4.879 1 64.06 112 CYS A CA 1
ATOM 848 C C . CYS A 1 112 ? -25.141 25.469 5.105 1 64.06 112 CYS A C 1
ATOM 850 O O . CYS A 1 112 ? -25.531 24.391 5.543 1 64.06 112 CYS A O 1
ATOM 852 N N . ARG A 1 113 ? -23.906 25.703 4.867 1 62 113 ARG A N 1
ATOM 853 C CA . ARG A 1 113 ? -22.938 24.609 5.043 1 62 113 ARG A CA 1
ATOM 854 C C . ARG A 1 113 ? -22.828 24.219 6.508 1 62 113 ARG A C 1
ATOM 856 O O . ARG A 1 113 ? -22.828 23.031 6.836 1 62 113 ARG A O 1
ATOM 863 N N . ALA A 1 114 ? -22.688 25.141 7.418 1 61.09 114 ALA A N 1
ATOM 864 C CA . ALA A 1 114 ? -22.562 24.828 8.836 1 61.09 114 ALA A CA 1
ATOM 865 C C . ALA A 1 114 ? -23.766 24.031 9.336 1 61.09 114 ALA A C 1
ATOM 867 O O . ALA A 1 114 ? -23.609 23.062 10.078 1 61.09 114 ALA A O 1
ATOM 868 N N . GLN A 1 115 ? -24.938 24.453 8.961 1 65.44 115 GLN A N 1
ATOM 869 C CA . GLN A 1 115 ? -26.141 23.766 9.406 1 65.44 115 GLN A CA 1
ATOM 870 C C . GLN A 1 115 ? -26.219 22.359 8.82 1 65.44 115 GLN A C 1
ATOM 872 O O . GLN A 1 115 ? -26.609 21.406 9.508 1 65.44 115 GLN A O 1
ATOM 877 N N . HIS A 1 116 ? -25.859 22.172 7.605 1 59.94 116 HIS A N 1
ATOM 878 C CA . HIS A 1 116 ? -25.812 20.844 6.992 1 59.94 116 HIS A CA 1
ATOM 879 C C . HIS A 1 116 ? -24.812 19.938 7.711 1 59.94 116 HIS A C 1
ATOM 881 O O . HIS A 1 116 ? -25.125 18.781 8.008 1 59.94 116 HIS A O 1
ATOM 887 N N . ASP A 1 117 ? -23.734 20.359 8.047 1 54 117 ASP A N 1
ATOM 888 C CA . ASP A 1 117 ? -22.75 19.531 8.742 1 54 117 ASP A CA 1
ATOM 889 C C . ASP A 1 117 ? -23.234 19.156 10.141 1 54 117 ASP A C 1
ATOM 891 O O . ASP A 1 117 ? -22.938 18.062 10.633 1 54 117 ASP A O 1
ATOM 895 N N . SER A 1 118 ? -23.906 19.953 10.82 1 55.16 118 SER A N 1
ATOM 896 C CA . SER A 1 118 ? -24.5 19.703 12.133 1 55.16 118 SER A CA 1
ATOM 897 C C . SER A 1 118 ? -25.734 18.797 12.008 1 55.16 118 SER A C 1
ATOM 899 O O . SER A 1 118 ? -25.953 17.922 12.852 1 55.16 118 SER A O 1
ATOM 901 N N . ASP A 1 119 ? -26.672 19.031 11.109 1 52.72 119 ASP A N 1
ATOM 902 C CA . ASP A 1 119 ? -27.969 18.375 11.047 1 52.72 119 ASP A CA 1
ATOM 903 C C . ASP A 1 119 ? -27.844 16.969 10.445 1 52.72 119 ASP A C 1
ATOM 905 O O . ASP A 1 119 ? -28.594 16.062 10.797 1 52.72 119 ASP A O 1
ATOM 909 N N . PHE A 1 120 ? -27.203 16.859 9.383 1 47.75 120 PHE A N 1
ATOM 910 C CA . PHE A 1 120 ? -27.234 15.531 8.797 1 47.75 120 PHE A CA 1
ATOM 911 C C . PHE A 1 120 ? -26.109 14.664 9.336 1 47.75 120 PHE A C 1
ATOM 913 O O . PHE A 1 120 ? -24.969 14.742 8.852 1 47.75 120 PHE A O 1
ATOM 920 N N . LEU A 1 121 ? -26.094 14.336 10.602 1 43.59 121 LEU A N 1
ATOM 921 C CA . LEU A 1 121 ? -25.328 13.422 11.461 1 43.59 121 LEU A CA 1
ATOM 922 C C . LEU A 1 121 ? -24.984 12.148 10.711 1 43.59 121 LEU A C 1
ATOM 924 O O . LEU A 1 121 ? -24.172 11.344 11.18 1 43.59 121 LEU A O 1
ATOM 928 N N . GLY A 1 122 ? -25.703 11.672 9.734 1 41.25 122 GLY A N 1
ATOM 929 C CA . GLY A 1 122 ? -25.594 10.281 9.336 1 41.25 122 GLY A CA 1
ATOM 930 C C . GLY A 1 122 ? -24.438 10.023 8.391 1 41.25 122 GLY A C 1
ATOM 931 O O . GLY A 1 122 ? -24.078 8.867 8.141 1 41.25 122 GLY A O 1
ATOM 932 N N . HIS A 1 123 ? -24.297 10.914 7.207 1 43.53 123 HIS A N 1
ATOM 933 C CA . HIS A 1 123 ? -23.219 10.492 6.316 1 43.53 123 HIS A CA 1
ATOM 934 C C . HIS A 1 123 ? -22.062 11.477 6.336 1 43.53 123 HIS A C 1
ATOM 936 O O . HIS A 1 123 ? -22.234 12.625 6.773 1 43.53 123 HIS A O 1
ATOM 942 N N . ASN A 1 124 ? -20.875 11.008 6.367 1 37.5 124 ASN A N 1
ATOM 943 C CA . ASN A 1 124 ? -19.656 11.82 6.27 1 37.5 124 ASN A CA 1
ATOM 944 C C . ASN A 1 124 ? -19.688 12.703 5.023 1 37.5 124 ASN A C 1
ATOM 946 O O . ASN A 1 124 ? -19.781 12.195 3.902 1 37.5 124 ASN A O 1
ATOM 950 N N . PRO A 1 125 ? -19.984 14.031 4.941 1 40.34 125 PRO A N 1
ATOM 951 C CA . PRO A 1 125 ? -20.25 14.898 3.787 1 40.34 125 PRO A CA 1
ATOM 952 C C . PRO A 1 125 ? -19.047 15.008 2.848 1 40.34 125 PRO A C 1
ATOM 954 O O . PRO A 1 125 ? -17.938 15.312 3.291 1 40.34 125 PRO A O 1
ATOM 957 N N . SER A 1 126 ? -18.891 14.281 1.846 1 37.53 126 SER A N 1
ATOM 958 C CA . SER A 1 126 ? -17.969 14.461 0.725 1 37.53 126 SER A CA 1
ATOM 959 C C . SER A 1 126 ? -18.422 15.617 -0.167 1 37.53 126 SER A C 1
ATOM 961 O O . SER A 1 126 ? -19.297 15.453 -1.019 1 37.53 126 SER A O 1
ATOM 963 N N . LEU A 1 127 ? -18.109 16.891 0.237 1 40 127 LEU A N 1
ATOM 964 C CA . LEU A 1 127 ? -18.5 18.109 -0.469 1 40 127 LEU A CA 1
ATOM 965 C C . LEU A 1 127 ? -17.547 18.406 -1.617 1 40 127 LEU A C 1
ATOM 967 O O . LEU A 1 127 ? -16.328 18.375 -1.438 1 40 127 LEU A O 1
ATOM 971 N N . LEU A 1 128 ? -18.047 18.438 -2.973 1 40.5 128 LEU A N 1
ATOM 972 C CA . LEU A 1 128 ? -17.312 18.781 -4.18 1 40.5 128 LEU A CA 1
ATOM 973 C C . LEU A 1 128 ? -17.5 20.25 -4.527 1 40.5 128 LEU A C 1
ATOM 975 O O . LEU A 1 128 ? -18.609 20.781 -4.449 1 40.5 128 LEU A O 1
ATOM 979 N N . SER A 1 129 ? -16.391 21.016 -4.824 1 38.84 129 SER A N 1
ATOM 980 C CA . SER A 1 129 ? -16.484 22.422 -5.219 1 38.84 129 SER A CA 1
ATOM 981 C C . SER A 1 129 ? -16.891 22.562 -6.684 1 38.84 129 SER A C 1
ATOM 983 O O . SER A 1 129 ? -16.516 21.719 -7.512 1 38.84 129 SER A O 1
ATOM 985 N N . ASN A 1 130 ? -17.672 23.453 -7.246 1 35.78 130 ASN A N 1
ATOM 986 C CA . ASN A 1 130 ? -18.141 23.766 -8.594 1 35.78 130 ASN A CA 1
ATOM 987 C C . ASN A 1 130 ? -17.094 24.547 -9.383 1 35.78 130 ASN A C 1
ATOM 989 O O . ASN A 1 130 ? -16.75 25.672 -9.023 1 35.78 130 ASN A O 1
ATOM 993 N N . PRO A 1 131 ? -16.188 24.109 -10.531 1 30.94 131 PRO A N 1
ATOM 994 C CA . PRO A 1 131 ? -15.078 24.625 -11.328 1 30.94 131 PRO A CA 1
ATOM 995 C C . PRO A 1 131 ? -15.445 25.875 -12.133 1 30.94 131 PRO A C 1
ATOM 997 O O . PRO A 1 131 ? -14.578 26.688 -12.453 1 30.94 131 PRO A O 1
ATOM 1000 N N . THR A 1 132 ? -16.422 26.141 -12.961 1 30.02 132 THR A N 1
ATOM 1001 C CA . THR A 1 132 ? -16.625 27.203 -13.953 1 30.02 132 THR A CA 1
ATOM 1002 C C . THR A 1 132 ? -16.188 28.547 -13.398 1 30.02 132 THR A C 1
ATOM 1004 O O . THR A 1 132 ? -15.781 29.438 -14.156 1 30.02 132 THR A O 1
ATOM 1007 N N . ASN A 1 133 ? -16.375 28.953 -12.266 1 27.56 133 ASN A N 1
ATOM 1008 C CA . ASN A 1 133 ? -16.266 30.375 -11.922 1 27.56 133 ASN A CA 1
ATOM 1009 C C . ASN A 1 133 ? -14.836 30.75 -11.57 1 27.56 133 ASN A C 1
ATOM 1011 O O . ASN A 1 133 ? -14.555 31.906 -11.258 1 27.56 133 ASN A O 1
ATOM 1015 N N . LEU A 1 134 ? -13.859 29.844 -11.578 1 26.8 134 LEU A N 1
ATOM 1016 C CA . LEU A 1 134 ? -12.594 30.281 -11.008 1 26.8 134 LEU A CA 1
ATOM 1017 C C . LEU A 1 134 ? -11.703 30.906 -12.078 1 26.8 134 LEU A C 1
ATOM 1019 O O . LEU A 1 134 ? -10.844 31.734 -11.773 1 26.8 134 LEU A O 1
ATOM 1023 N N . GLY A 1 135 ? -11.438 30.516 -13.359 1 26.7 135 GLY A N 1
ATOM 1024 C CA . GLY A 1 135 ? -10.438 31.047 -14.266 1 26.7 135 GLY A CA 1
ATOM 1025 C C . GLY A 1 135 ? -10.633 32.5 -14.586 1 26.7 135 GLY A C 1
ATOM 1026 O O . GLY A 1 135 ? -9.672 33.281 -14.625 1 26.7 135 GLY A O 1
ATOM 1027 N N . ARG A 1 136 ? -11.664 32.938 -15.383 1 27.14 136 ARG A N 1
ATOM 1028 C CA . ARG A 1 136 ? -11.703 34.219 -16.078 1 27.14 136 ARG A CA 1
ATOM 1029 C C . ARG A 1 136 ? -11.508 35.375 -15.117 1 27.14 136 ARG A C 1
ATOM 1031 O O . ARG A 1 136 ? -10.828 36.375 -15.438 1 27.14 136 ARG A O 1
ATOM 1038 N N . SER A 1 137 ? -12.422 35.5 -14.102 1 28.25 137 SER A N 1
ATOM 1039 C CA . SER A 1 137 ? -12.734 36.812 -13.477 1 28.25 137 SER A CA 1
ATOM 1040 C C . SER A 1 137 ? -11.703 37.156 -12.422 1 28.25 137 SER A C 1
ATOM 1042 O O . SER A 1 137 ? -11.703 38.281 -11.914 1 28.25 137 SER A O 1
ATOM 1044 N N . ILE A 1 138 ? -10.898 36.219 -11.961 1 27.58 138 ILE A N 1
ATOM 1045 C CA . ILE A 1 138 ? -10.414 36.656 -10.664 1 27.58 138 ILE A CA 1
ATOM 1046 C C . ILE A 1 138 ? -9.445 37.844 -10.852 1 27.58 138 ILE A C 1
ATOM 1048 O O . ILE A 1 138 ? -9.469 38.781 -10.078 1 27.58 138 ILE A O 1
ATOM 1052 N N . PHE A 1 139 ? -8.312 37.438 -11.586 1 29.02 139 PHE A N 1
ATOM 1053 C CA . PHE A 1 139 ? -7.27 38.469 -11.562 1 29.02 139 PHE A CA 1
ATOM 1054 C C . PHE A 1 139 ? -7.492 39.5 -12.664 1 29.02 139 PHE A C 1
ATOM 1056 O O . PHE A 1 139 ? -6.715 40.438 -12.797 1 29.02 139 PHE A O 1
ATOM 1063 N N . GLU A 1 140 ? -8.219 39.156 -13.719 1 27.69 140 GLU A N 1
ATOM 1064 C CA . GLU A 1 140 ? -8.352 40.219 -14.727 1 27.69 140 GLU A CA 1
ATOM 1065 C C . GLU A 1 140 ? -9.031 41.438 -14.141 1 27.69 140 GLU A C 1
ATOM 1067 O O . GLU A 1 140 ? -10.25 41.438 -13.93 1 27.69 140 GLU A O 1
ATOM 1072 N N . ASN A 1 141 ? -8.602 41.844 -13.102 1 27.59 141 ASN A N 1
ATOM 1073 C CA . ASN A 1 141 ? -9.07 43.219 -12.992 1 27.59 141 ASN A CA 1
ATOM 1074 C C . ASN A 1 141 ? -8.75 44.031 -14.25 1 27.59 141 ASN A C 1
ATOM 1076 O O . ASN A 1 141 ? -8.594 45.25 -14.188 1 27.59 141 ASN A O 1
ATOM 1080 N N . ASN A 1 142 ? -8.32 43.469 -15.445 1 26.31 142 ASN A N 1
ATOM 1081 C CA . ASN A 1 142 ? -7.867 44.719 -16.047 1 26.31 142 ASN A CA 1
ATOM 1082 C C . ASN A 1 142 ? -8.844 45.875 -15.789 1 26.31 142 ASN A C 1
ATOM 1084 O O . ASN A 1 142 ? -8.438 46.969 -15.438 1 26.31 142 ASN A O 1
ATOM 1088 N N . GLY A 1 143 ? -9.844 45.906 -16.609 1 25 143 GLY A N 1
ATOM 1089 C CA . GLY A 1 143 ? -10.336 47.219 -17.031 1 25 143 GLY A CA 1
ATOM 1090 C C . GLY A 1 143 ? -11.062 47.969 -15.914 1 25 143 GLY A C 1
ATOM 1091 O O . GLY A 1 143 ? -12.273 48.188 -16 1 25 143 GLY A O 1
ATOM 1092 N N . ILE A 1 144 ? -11 47.531 -14.727 1 23.59 144 ILE A N 1
ATOM 1093 C CA . ILE A 1 144 ? -11.414 48.812 -14.156 1 23.59 144 ILE A CA 1
ATOM 1094 C C . ILE A 1 144 ? -10.586 49.938 -14.758 1 23.59 144 ILE A C 1
ATOM 1096 O O . ILE A 1 144 ? -9.359 49.906 -14.727 1 23.59 144 ILE A O 1
ATOM 1100 N N . GLN A 1 145 ? -11.117 50.531 -15.82 1 23.14 145 GLN A N 1
ATOM 1101 C CA . GLN A 1 145 ? -10.852 51.906 -16.172 1 23.14 145 GLN A CA 1
ATOM 1102 C C . GLN A 1 145 ? -10.242 52.688 -15 1 23.14 145 GLN A C 1
ATOM 1104 O O . GLN A 1 145 ? -10.852 52.781 -13.93 1 23.14 145 GLN A O 1
ATOM 1109 N N . GLN A 1 146 ? -9.031 52.438 -14.781 1 21.58 146 GLN A N 1
ATOM 1110 C CA . GLN A 1 146 ? -8.297 53.625 -14.312 1 21.58 146 GLN A CA 1
ATOM 1111 C C . GLN A 1 146 ? -8.875 54.906 -14.914 1 21.58 146 GLN A C 1
ATOM 1113 O O . GLN A 1 146 ? -8.555 55.25 -16.047 1 21.58 146 GLN A O 1
ATOM 1118 N N . GLU A 1 147 ? -10.25 55.031 -15.055 1 22.77 147 GLU A N 1
ATOM 1119 C CA . GLU A 1 147 ? -10.492 56.5 -15.031 1 22.77 147 GLU A CA 1
ATOM 1120 C C . GLU A 1 147 ? -9.641 57.156 -13.961 1 22.77 147 GLU A C 1
ATOM 1122 O O . GLU A 1 147 ? -10 57.188 -12.781 1 22.77 147 GLU A O 1
ATOM 1127 N N . VAL A 1 148 ? -8.469 56.625 -13.734 1 19.66 148 VAL A N 1
ATOM 1128 C CA . VAL A 1 148 ? -7.645 57.719 -13.234 1 19.66 148 VAL A CA 1
ATOM 1129 C C . VAL A 1 148 ? -7.84 58.969 -14.102 1 19.66 148 VAL A C 1
ATOM 1131 O O . VAL A 1 148 ? -7.762 58.875 -15.336 1 19.66 148 VAL A O 1
ATOM 1134 N N . LEU A 1 149 ? -8.461 59.938 -13.594 1 20.53 149 LEU A N 1
ATOM 1135 C CA . LEU A 1 149 ? -8.43 61.375 -13.578 1 20.53 149 LEU A CA 1
ATOM 1136 C C . LEU A 1 149 ? -7.027 61.906 -13.883 1 20.53 149 LEU A C 1
ATOM 1138 O O . LEU A 1 149 ? -6.711 63.062 -13.594 1 20.53 149 LEU A O 1
ATOM 1142 N N . TYR A 1 150 ? -6.121 60.969 -14.328 1 18.38 150 TYR A N 1
ATOM 1143 C CA . TYR A 1 150 ? -4.949 61.781 -14.633 1 18.38 150 TYR A CA 1
ATOM 1144 C C . TYR A 1 150 ? -5.215 62.688 -15.82 1 18.38 150 TYR A C 1
ATOM 1146 O O . TYR A 1 150 ? -5.309 62.219 -16.969 1 18.38 150 TYR A O 1
ATOM 1154 N N . SER A 1 151 ? -6.129 63.625 -15.734 1 20.42 151 SER A N 1
ATOM 1155 C CA . SER A 1 151 ? -6.012 64.812 -16.531 1 20.42 151 SER A CA 1
ATOM 1156 C C . SER A 1 151 ? -4.555 65.25 -16.656 1 20.42 151 SER A C 1
ATOM 1158 O O . SER A 1 151 ? -3.846 65.375 -15.656 1 20.42 151 SER A O 1
ATOM 1160 N N . THR A 1 152 ? -3.828 64.625 -17.5 1 21.22 152 THR A N 1
ATOM 1161 C CA . THR A 1 152 ? -2.695 65.5 -17.891 1 21.22 152 THR A CA 1
ATOM 1162 C C . THR A 1 152 ? -3.066 66.938 -17.844 1 21.22 152 THR A C 1
ATOM 1164 O O . THR A 1 152 ? -4.129 67.375 -18.328 1 21.22 152 THR A O 1
ATOM 1167 N N . PRO A 1 153 ? -2.428 67.688 -16.906 1 19.69 153 PRO A N 1
ATOM 1168 C CA . PRO A 1 153 ? -2.555 69.188 -17.062 1 19.69 153 PRO A CA 1
ATOM 1169 C C . PRO A 1 153 ? -2.195 69.625 -18.453 1 19.69 153 PRO A C 1
ATOM 1171 O O . PRO A 1 153 ? -1.057 69.5 -18.906 1 19.69 153 PRO A O 1
ATOM 1174 N N . SER A 1 154 ? -2.689 69 -19.578 1 21.67 154 SER A N 1
ATOM 1175 C CA . SER A 1 154 ? -2.492 70.062 -20.594 1 21.67 154 SER A CA 1
ATOM 1176 C C . SER A 1 154 ? -2.748 71.438 -20.031 1 21.67 154 SER A C 1
ATOM 1178 O O . SER A 1 154 ? -3.723 71.688 -19.312 1 21.67 154 SER A O 1
ATOM 1180 N N . VAL A 1 155 ? -1.646 72.188 -19.953 1 21.66 155 VAL A N 1
ATOM 1181 C CA . VAL A 1 155 ? -1.517 73.625 -19.797 1 21.66 155 VAL A CA 1
ATOM 1182 C C . VAL A 1 155 ? -2.506 74.375 -20.703 1 21.66 155 VAL A C 1
ATOM 1184 O O . VAL A 1 155 ? -2.15 74.75 -21.812 1 21.66 155 VAL A O 1
ATOM 1187 N N . SER A 1 156 ? -3.525 73.688 -21.344 1 20.89 156 SER A N 1
ATOM 1188 C CA . SER A 1 156 ? -4.219 74.75 -21.984 1 20.89 156 SER A CA 1
ATOM 1189 C C . SER A 1 156 ? -4.445 75.938 -21.016 1 20.89 156 SER A C 1
ATOM 1191 O O . SER A 1 156 ? -4.434 75.75 -19.797 1 20.89 156 SER A O 1
ATOM 1193 N N . SER A 1 157 ? -4.277 77.125 -21.594 1 19.81 157 SER A N 1
ATOM 1194 C CA . SER A 1 157 ? -4.621 78.438 -21.047 1 19.81 157 SER A CA 1
ATOM 1195 C C . SER A 1 157 ? -5.949 78.375 -20.297 1 19.81 157 SER A C 1
ATOM 1197 O O . SER A 1 157 ? -6.875 77.688 -20.703 1 19.81 157 SER A O 1
ATOM 1199 N N . PRO A 1 158 ? -5.902 78.5 -18.922 1 20.47 158 PRO A N 1
ATOM 1200 C CA . PRO A 1 158 ? -6.984 78.938 -18.031 1 20.47 158 PRO A CA 1
ATOM 1201 C C . PRO A 1 158 ? -7.992 79.875 -18.688 1 20.47 158 PRO A C 1
ATOM 1203 O O . PRO A 1 158 ? -8.734 80.562 -18 1 20.47 158 PRO A O 1
ATOM 1206 N N . SER A 1 159 ? -8.195 79.688 -20.062 1 20.47 159 SER A N 1
ATOM 1207 C CA . SER A 1 159 ? -9.164 80.75 -20.312 1 20.47 159 SER A CA 1
ATOM 1208 C C . SER A 1 159 ? -10.344 80.688 -19.359 1 20.47 159 SER A C 1
ATOM 1210 O O . SER A 1 159 ? -10.617 79.625 -18.781 1 20.47 159 SER A O 1
ATOM 1212 N N . GLN A 1 160 ? -11.195 81.812 -19.203 1 20.3 160 GLN A N 1
ATOM 1213 C CA . GLN A 1 160 ? -12.016 82.625 -18.344 1 20.3 160 GLN A CA 1
ATOM 1214 C C . GLN A 1 160 ? -13.336 81.938 -18 1 20.3 160 GLN A C 1
ATOM 1216 O O . GLN A 1 160 ? -14.039 82.375 -17.078 1 20.3 160 GLN A O 1
ATOM 1221 N N . ASP A 1 161 ? -13.836 80.875 -18.859 1 20.78 161 ASP A N 1
ATOM 1222 C CA . ASP A 1 161 ? -15.273 81.125 -18.75 1 20.78 161 ASP A CA 1
ATOM 1223 C C . ASP A 1 161 ? -15.82 80.688 -17.406 1 20.78 161 ASP A C 1
ATOM 1225 O O . ASP A 1 161 ? -15.898 79.5 -17.156 1 20.78 161 ASP A O 1
ATOM 1229 N N . LEU A 1 162 ? -15.352 81.25 -16.172 1 21.12 162 LEU A N 1
ATOM 1230 C CA . LEU A 1 162 ? -15.898 81.438 -14.828 1 21.12 162 LEU A CA 1
ATOM 1231 C C . LEU A 1 162 ? -17.406 81.625 -14.883 1 21.12 162 LEU A C 1
ATOM 1233 O O . LEU A 1 162 ? -17.875 82.812 -15 1 21.12 162 LEU A O 1
ATOM 1237 N N . GLU A 1 163 ? -18.188 80.938 -15.773 1 24.16 163 GLU A N 1
ATOM 1238 C CA . GLU A 1 163 ? -19.531 81.438 -15.57 1 24.16 163 GLU A CA 1
ATOM 1239 C C . GLU A 1 163 ? -19.938 81.375 -14.102 1 24.16 163 GLU A C 1
ATOM 1241 O O . GLU A 1 163 ? -19.359 80.562 -13.336 1 24.16 163 GLU A O 1
ATOM 1246 N N . GLY A 1 164 ? -21.047 82.062 -13.633 1 21.61 164 GLY A N 1
ATOM 1247 C CA . GLY A 1 164 ? -21.672 82.5 -12.398 1 21.61 164 GLY A CA 1
ATOM 1248 C C . GLY A 1 164 ? -22.031 81.375 -11.453 1 21.61 164 GLY A C 1
ATOM 1249 O O . GLY A 1 164 ? -22.453 80.312 -11.883 1 21.61 164 GLY A O 1
ATOM 1250 N N . THR A 1 165 ? -21.234 81.125 -10.32 1 24.23 165 THR A N 1
ATOM 1251 C CA . THR A 1 165 ? -21.297 80.562 -8.977 1 24.23 165 THR A CA 1
ATOM 1252 C C . THR A 1 165 ? -22.688 80.75 -8.391 1 24.23 165 THR A C 1
ATOM 1254 O O . THR A 1 165 ? -23.031 81.812 -7.832 1 24.23 165 THR A O 1
ATOM 1257 N N . ASP A 1 166 ? -23.797 80.375 -9.109 1 24.98 166 ASP A N 1
ATOM 1258 C CA . ASP A 1 166 ? -24.938 80.5 -8.219 1 24.98 166 ASP A CA 1
ATOM 1259 C C . ASP A 1 166 ? -24.812 79.562 -7.027 1 24.98 166 ASP A C 1
ATOM 1261 O O . ASP A 1 166 ? -24.188 78.5 -7.137 1 24.98 166 ASP A O 1
ATOM 1265 N N . GLY A 1 167 ? -24.891 79.812 -5.648 1 27.12 167 GLY A N 1
ATOM 1266 C CA . GLY A 1 167 ? -24.812 79.438 -4.246 1 27.12 167 GLY A CA 1
ATOM 1267 C C . GLY A 1 167 ? -25.406 78.062 -3.969 1 27.12 167 GLY A C 1
ATOM 1268 O O . GLY A 1 167 ? -25.734 77.75 -2.824 1 27.12 167 GLY A O 1
ATOM 1269 N N . GLY A 1 168 ? -25.891 77.25 -4.957 1 29.19 168 GLY A N 1
ATOM 1270 C CA . GLY A 1 168 ? -26.656 76.125 -4.465 1 29.19 168 GLY A CA 1
ATOM 1271 C C . GLY A 1 168 ? -25.812 75.125 -3.674 1 29.19 168 GLY A C 1
ATOM 1272 O O . GLY A 1 168 ? -24.625 75 -3.934 1 29.19 168 GLY A O 1
ATOM 1273 N N . SER A 1 169 ? -26.062 74.75 -2.324 1 30.56 169 SER A N 1
ATOM 1274 C CA . SER A 1 169 ? -25.688 73.812 -1.28 1 30.56 169 SER A CA 1
ATOM 1275 C C . SER A 1 169 ? -25.547 72.375 -1.838 1 30.56 169 SER A C 1
ATOM 1277 O O . SER A 1 169 ? -26.531 71.75 -2.279 1 30.56 169 SER A O 1
ATOM 1279 N N . VAL A 1 170 ? -24.719 72 -2.688 1 32.03 170 VAL A N 1
ATOM 1280 C CA . VAL A 1 170 ? -24.469 70.625 -3.074 1 32.03 170 VAL A CA 1
ATOM 1281 C C . VAL A 1 170 ? -24.344 69.75 -1.827 1 32.03 170 VAL A C 1
ATOM 1283 O O . VAL A 1 170 ? -23.406 69.875 -1.049 1 32.03 170 VAL A O 1
ATOM 1286 N N . SER A 1 171 ? -25.375 69.375 -1.062 1 35.56 171 SER A N 1
ATOM 1287 C CA . SER A 1 171 ? -25.516 68.25 -0.104 1 35.56 171 SER A CA 1
ATOM 1288 C C . SER A 1 171 ? -24.938 66.938 -0.654 1 35.56 171 SER A C 1
ATOM 1290 O O . SER A 1 171 ? -25.594 66.25 -1.417 1 35.56 171 SER A O 1
ATOM 1292 N N . VAL A 1 172 ? -23.875 66.812 -1.335 1 38.75 172 VAL A N 1
ATOM 1293 C CA . VAL A 1 172 ? -23.344 65.562 -1.843 1 38.75 172 VAL A CA 1
ATOM 1294 C C . VAL A 1 172 ? -23.328 64.5 -0.725 1 38.75 172 VAL A C 1
ATOM 1296 O O . VAL A 1 172 ? -22.688 64.688 0.311 1 38.75 172 VAL A O 1
ATOM 1299 N N . HIS A 1 173 ? -24.219 63.625 -0.488 1 47.44 173 HIS A N 1
ATOM 1300 C CA . HIS A 1 173 ? -24.359 62.344 0.227 1 47.44 173 HIS A CA 1
ATOM 1301 C C . HIS A 1 173 ? -23.094 61.5 0.104 1 47.44 173 HIS A C 1
ATOM 1303 O O . HIS A 1 173 ? -22.891 60.812 -0.902 1 47.44 173 HIS A O 1
ATOM 1309 N N . GLN A 1 174 ? -21.922 61.75 0.48 1 59.56 174 GLN A N 1
ATOM 1310 C CA . GLN A 1 174 ? -20.656 61.031 0.349 1 59.56 174 GLN A CA 1
ATOM 1311 C C . GLN A 1 174 ? -20.656 59.781 1.205 1 59.56 174 GLN A C 1
ATOM 1313 O O . GLN A 1 174 ? -20.891 59.844 2.412 1 59.56 174 GLN A O 1
ATOM 1318 N N . ASP A 1 175 ? -20.719 58.531 0.691 1 71.81 175 ASP A N 1
ATOM 1319 C CA . ASP A 1 175 ? -20.609 57.25 1.36 1 71.81 175 ASP A CA 1
ATOM 1320 C C . ASP A 1 175 ? -19.312 57.156 2.17 1 71.81 175 ASP A C 1
ATOM 1322 O O . ASP A 1 175 ? -18.312 57.781 1.812 1 71.81 175 ASP A O 1
ATOM 1326 N N . CYS A 1 176 ? -19.422 56.688 3.453 1 78.38 176 CYS A N 1
ATOM 1327 C CA . CYS A 1 176 ? -18.25 56.469 4.297 1 78.38 176 CYS A CA 1
ATOM 1328 C C . CYS A 1 176 ? -17.188 55.656 3.572 1 78.38 176 CYS A C 1
ATOM 1330 O O . CYS A 1 176 ? -17.484 54.562 3.061 1 78.38 176 CYS A O 1
ATOM 1332 N N . PRO A 1 177 ? -16.062 56.156 3.316 1 75.38 177 PRO A N 1
ATOM 1333 C CA . PRO A 1 177 ? -15.008 55.406 2.633 1 75.38 177 PRO A CA 1
ATOM 1334 C C . PRO A 1 177 ? -14.703 54.062 3.32 1 75.38 177 PRO A C 1
ATOM 1336 O O . PRO A 1 177 ? -14.258 53.125 2.668 1 75.38 177 PRO A O 1
ATOM 1339 N N . LYS A 1 178 ? -14.898 54 4.625 1 77.44 178 LYS A N 1
ATOM 1340 C CA . LYS A 1 178 ? -14.586 52.812 5.375 1 77.44 178 LYS A CA 1
ATOM 1341 C C . LYS A 1 178 ? -15.766 51.844 5.387 1 77.44 178 LYS A C 1
ATOM 1343 O O . LYS A 1 178 ? -15.617 50.656 5.062 1 77.44 178 LYS A O 1
ATOM 1348 N N . CYS A 1 179 ? -16.938 52.312 5.855 1 73.75 179 CYS A N 1
ATOM 1349 C CA . CYS A 1 179 ? -18.078 51.438 6.094 1 73.75 179 CYS A CA 1
ATOM 1350 C C . CYS A 1 179 ? -19.016 51.406 4.887 1 73.75 179 CYS A C 1
ATOM 1352 O O . CYS A 1 179 ? -19.828 50.5 4.754 1 73.75 179 CYS A O 1
ATOM 1354 N N . GLY A 1 180 ? -18.984 52.406 3.959 1 73.38 180 GLY A N 1
ATOM 1355 C CA . GLY A 1 180 ? -19.891 52.5 2.826 1 73.38 180 GLY A CA 1
ATOM 1356 C C . GLY A 1 180 ? -21.25 53.062 3.201 1 73.38 180 GLY A C 1
ATOM 1357 O O . GLY A 1 180 ? -22.141 53.156 2.352 1 73.38 180 GLY A O 1
ATOM 1358 N N . ASP A 1 181 ? -21.391 53.312 4.516 1 73.81 181 ASP A N 1
ATOM 1359 C CA . ASP A 1 181 ? -22.672 53.812 5 1 73.81 181 ASP A CA 1
ATOM 1360 C C . ASP A 1 181 ? -22.766 55.312 4.875 1 73.81 181 ASP A C 1
ATOM 1362 O O . ASP A 1 181 ? -21.766 56.031 4.992 1 73.81 181 ASP A O 1
ATOM 1366 N N . VAL A 1 182 ? -23.953 55.875 4.609 1 76.44 182 VAL A N 1
ATOM 1367 C CA . VAL A 1 182 ? -24.188 57.312 4.434 1 76.44 182 VAL A CA 1
ATOM 1368 C C . VAL A 1 182 ? -24.406 57.969 5.793 1 76.44 182 VAL A C 1
ATOM 1370 O O . VAL A 1 182 ? -24.188 59.156 5.953 1 76.44 182 VAL A O 1
ATOM 1373 N N . SER A 1 183 ? -24.812 57.156 6.777 1 75.25 183 SER A N 1
ATOM 1374 C CA . SER A 1 183 ? -25.156 57.75 8.055 1 75.25 183 SER A CA 1
ATOM 1375 C C . SER A 1 183 ? -24.297 57.219 9.188 1 75.25 183 SER A C 1
ATOM 1377 O O . SER A 1 183 ? -24.812 56.75 10.203 1 75.25 183 SER A O 1
ATOM 1379 N N . CYS A 1 184 ? -23 57.125 8.977 1 79.88 184 CYS A N 1
ATOM 1380 C CA . CYS A 1 184 ? -22.156 56.656 10.07 1 79.88 184 CYS A CA 1
ATOM 1381 C C . CYS A 1 184 ? -21.422 57.812 10.742 1 79.88 184 CYS A C 1
ATOM 1383 O O . CYS A 1 184 ? -21.469 58.938 10.258 1 79.88 184 CYS A O 1
ATOM 1385 N N . SER A 1 185 ? -20.953 57.469 11.922 1 79.31 185 SER A N 1
ATOM 1386 C CA . SER A 1 185 ? -20.281 58.5 12.703 1 79.31 185 SER A CA 1
ATOM 1387 C C . SER A 1 185 ? -19.141 59.125 11.914 1 79.31 185 SER A C 1
ATOM 1389 O O . SER A 1 185 ? -18.781 60.281 12.141 1 79.31 185 SER A O 1
ATOM 1391 N N . HIS A 1 186 ? -18.656 58.406 10.906 1 82.31 186 HIS A N 1
ATOM 1392 C CA . HIS A 1 186 ? -17.547 58.906 10.102 1 82.31 186 HIS A CA 1
ATOM 1393 C C . HIS A 1 186 ? -18 60.031 9.172 1 82.31 186 HIS A C 1
ATOM 1395 O O . HIS A 1 186 ? -17.359 61.094 9.102 1 82.31 186 HIS A O 1
ATOM 1401 N N . VAL A 1 187 ? -19.094 59.781 8.586 1 81 187 VAL A N 1
ATOM 1402 C CA . VAL A 1 187 ? -19.641 60.75 7.637 1 81 187 VAL A CA 1
ATOM 1403 C C . VAL A 1 187 ? -20.125 62 8.383 1 81 187 VAL A C 1
ATOM 1405 O O . VAL A 1 187 ? -19.984 63.125 7.891 1 81 187 VAL A O 1
ATOM 1408 N N . GLU A 1 188 ? -20.688 61.75 9.609 1 80.81 188 GLU A N 1
ATOM 1409 C CA . GLU A 1 188 ? -21.125 62.875 10.422 1 80.81 188 GLU A CA 1
ATOM 1410 C C . GLU A 1 188 ? -19.953 63.812 10.727 1 80.81 188 GLU A C 1
ATOM 1412 O O . GLU A 1 188 ? -20.078 65.062 10.641 1 80.81 188 GLU A O 1
ATOM 1417 N N . LEU A 1 189 ? -18.906 63.219 11.039 1 81.94 189 LEU A N 1
ATOM 1418 C CA . LEU A 1 189 ? -17.719 64 11.336 1 81.94 189 LEU A CA 1
ATOM 1419 C C . LEU A 1 189 ? -17.219 64.75 10.086 1 81.94 189 LEU A C 1
ATOM 1421 O O . LEU A 1 189 ? -16.828 65.938 10.141 1 81.94 189 LEU A O 1
ATOM 1425 N N . LEU A 1 190 ? -17.266 64.125 9.016 1 81.81 190 LEU A N 1
ATOM 1426 C CA . LEU A 1 190 ? -16.828 64.75 7.758 1 81.81 190 LEU A CA 1
ATOM 1427 C C . LEU A 1 190 ? -17.719 65.938 7.402 1 81.81 190 LEU A C 1
ATOM 1429 O O . LEU A 1 190 ? -17.219 67 6.977 1 81.81 190 LEU A O 1
ATOM 1433 N N . ARG A 1 191 ? -18.969 65.75 7.629 1 79.88 191 ARG A N 1
ATOM 1434 C CA . ARG A 1 191 ? -19.906 66.812 7.367 1 79.88 191 ARG A CA 1
ATOM 1435 C C . ARG A 1 191 ? -19.656 68 8.312 1 79.88 191 ARG A C 1
ATOM 1437 O O . ARG A 1 191 ? -19.703 69.188 7.887 1 79.88 191 ARG A O 1
ATOM 1444 N N . PHE A 1 192 ? -19.406 67.625 9.555 1 80.19 192 PHE A N 1
ATOM 1445 C CA . PHE A 1 192 ? -19.141 68.688 10.562 1 80.19 192 PHE A CA 1
ATOM 1446 C C . PHE A 1 192 ? -17.906 69.5 10.195 1 80.19 192 PHE A C 1
ATOM 1448 O O . PHE A 1 192 ? -17.906 70.688 10.289 1 80.19 192 PHE A O 1
ATOM 1455 N N . LEU A 1 193 ? -16.938 68.812 9.695 1 79.12 193 LEU A N 1
ATOM 1456 C CA . LEU A 1 193 ? -15.68 69.5 9.359 1 79.12 193 LEU A CA 1
ATOM 1457 C C . LEU A 1 193 ? -15.82 70.312 8.086 1 79.12 193 LEU A C 1
ATOM 1459 O O . LEU A 1 193 ? -15.141 71.312 7.914 1 79.12 193 LEU A O 1
ATOM 1463 N N . GLY A 1 194 ? -16.797 69.875 7.297 1 71.62 194 GLY A N 1
ATOM 1464 C CA . GLY A 1 194 ? -17 70.562 6.043 1 71.62 194 GLY A CA 1
ATOM 1465 C C . GLY A 1 194 ? -17.906 71.812 6.18 1 71.62 194 GLY A C 1
ATOM 1466 O O . GLY A 1 194 ? -17.953 72.625 5.293 1 71.62 194 GLY A O 1
ATOM 1467 N N . SER A 1 195 ? -18.797 71.812 7.211 1 70.62 195 SER A N 1
ATOM 1468 C CA . SER A 1 195 ? -19.781 72.875 7.371 1 70.62 195 SER A CA 1
ATOM 1469 C C . SER A 1 195 ? -19.156 74.125 8.07 1 70.62 195 SER A C 1
ATOM 1471 O O . SER A 1 195 ? -18.375 73.938 9.016 1 70.62 195 SER A O 1
ATOM 1473 N N . ASN A 1 196 ? -18.453 75.062 7.328 1 57.78 196 ASN A N 1
ATOM 1474 C CA . ASN A 1 196 ? -17.703 76.25 7.746 1 57.78 196 ASN A CA 1
ATOM 1475 C C . ASN A 1 196 ? -18.328 76.875 8.984 1 57.78 196 ASN A C 1
ATOM 1477 O O . ASN A 1 196 ? -17.656 77.625 9.695 1 57.78 196 ASN A O 1
ATOM 1481 N N . SER A 1 197 ? -19.781 77.125 9.242 1 56.12 197 SER A N 1
ATOM 1482 C CA . SER A 1 197 ? -20.125 78 10.344 1 56.12 197 SER A CA 1
ATOM 1483 C C . SER A 1 197 ? -21.531 77.75 10.844 1 56.12 197 SER A C 1
ATOM 1485 O O . SER A 1 197 ? -22.5 77.875 10.094 1 56.12 197 SER A O 1
ATOM 1487 N N . ASP A 1 198 ? -21.812 76.812 11.617 1 55.03 198 ASP A N 1
ATOM 1488 C CA . ASP A 1 198 ? -23.094 76.875 12.297 1 55.03 198 ASP A CA 1
ATOM 1489 C C . ASP A 1 198 ? -23.188 78.125 13.211 1 55.03 198 ASP A C 1
ATOM 1491 O O . ASP A 1 198 ? -22.344 78.312 14.078 1 55.03 198 ASP A O 1
ATOM 1495 N N . PRO A 1 199 ? -24.062 79 12.906 1 53.75 199 PRO A N 1
ATOM 1496 C CA . PRO A 1 199 ? -24.203 80.25 13.68 1 53.75 199 PRO A CA 1
ATOM 1497 C C . PRO A 1 199 ? -24.406 80 15.172 1 53.75 199 PRO A C 1
ATOM 1499 O O . PRO A 1 199 ? -24.125 80.812 16 1 53.75 199 PRO A O 1
ATOM 1502 N N . ASN A 1 200 ? -24.891 78.875 15.484 1 56.56 200 ASN A N 1
ATOM 1503 C CA . ASN A 1 200 ? -25.172 78.625 16.891 1 56.56 200 ASN A CA 1
ATOM 1504 C C . ASN A 1 200 ? -23.953 78.062 17.609 1 56.56 200 ASN A C 1
ATOM 1506 O O . ASN A 1 200 ? -24.031 77.75 18.812 1 56.56 200 ASN A O 1
ATOM 1510 N N . ILE A 1 201 ? -22.828 78 16.922 1 63.41 201 ILE A N 1
ATOM 1511 C CA . ILE A 1 201 ? -21.547 77.5 17.422 1 63.41 201 ILE A CA 1
ATOM 1512 C C . ILE A 1 201 ? -20.828 78.625 18.172 1 63.41 201 ILE A C 1
ATOM 1514 O O . ILE A 1 201 ? -20.781 79.75 17.672 1 63.41 201 ILE A O 1
ATOM 1518 N N . GLY A 1 202 ? -20.875 78.625 19.469 1 63.38 202 GLY A N 1
ATOM 1519 C CA . GLY A 1 202 ? -20.266 79.688 20.297 1 63.38 202 GLY A CA 1
ATOM 1520 C C . GLY A 1 202 ? -21.109 80.062 21.484 1 63.38 202 GLY A C 1
ATOM 1521 O O . GLY A 1 202 ? -20.781 81 22.203 1 63.38 202 GLY A O 1
ATOM 1522 N N . ARG A 1 203 ? -22.312 79.438 21.391 1 72.5 203 ARG A N 1
ATOM 1523 C CA . ARG A 1 203 ? -23.203 79.75 22.5 1 72.5 203 ARG A CA 1
ATOM 1524 C C . ARG A 1 203 ? -23.297 78.625 23.5 1 72.5 203 ARG A C 1
ATOM 1526 O O . ARG A 1 203 ? -23.219 77.438 23.109 1 72.5 203 ARG A O 1
ATOM 1533 N N . CYS A 1 204 ? -23.219 78.875 24.703 1 73.69 204 CYS A N 1
ATOM 1534 C CA . CYS A 1 204 ? -23.297 77.875 25.766 1 73.69 204 CYS A CA 1
ATOM 1535 C C . CYS A 1 204 ? -24.641 77.125 25.75 1 73.69 204 CYS A C 1
ATOM 1537 O O . CYS A 1 204 ? -25.688 77.812 25.797 1 73.69 204 CYS A O 1
ATOM 1539 N N . MET A 1 205 ? -24.828 75.812 25.625 1 66.75 205 MET A N 1
ATOM 1540 C CA . MET A 1 205 ? -26.062 75.062 25.5 1 66.75 205 MET A CA 1
ATOM 1541 C C . MET A 1 205 ? -26.641 74.688 26.859 1 66.75 205 MET A C 1
ATOM 1543 O O . MET A 1 205 ? -27.688 74.062 26.953 1 66.75 205 MET A O 1
ATOM 1547 N N . ARG A 1 206 ? -26.031 75 27.859 1 71 206 ARG A N 1
ATOM 1548 C CA . ARG A 1 206 ? -26.547 74.688 29.203 1 71 206 ARG A CA 1
ATOM 1549 C C . ARG A 1 206 ? -27.766 75.562 29.531 1 71 206 ARG A C 1
ATOM 1551 O O . ARG A 1 206 ? -27.797 76.75 29.219 1 71 206 ARG A O 1
ATOM 1558 N N . GLN A 1 207 ? -28.656 75 30.078 1 69.94 207 GLN A N 1
ATOM 1559 C CA . GLN A 1 207 ? -29.891 75.625 30.453 1 69.94 207 GLN A CA 1
ATOM 1560 C C . GLN A 1 207 ? -29.641 76.75 31.516 1 69.94 207 GLN A C 1
ATOM 1562 O O . GLN A 1 207 ? -28.922 76.5 32.469 1 69.94 207 GLN A O 1
ATOM 1567 N N . GLY A 1 208 ? -30.109 78 31.422 1 69.12 208 GLY A N 1
ATOM 1568 C CA . GLY A 1 208 ? -30.016 79.062 32.375 1 69.12 208 GLY A CA 1
ATOM 1569 C C . GLY A 1 208 ? -28.906 80.062 32.031 1 69.12 208 GLY A C 1
ATOM 1570 O O . GLY A 1 208 ? -28.797 81.125 32.688 1 69.12 208 GLY A O 1
ATOM 1571 N N . HIS A 1 209 ? -27.969 79.688 31.109 1 75.56 209 HIS A N 1
ATOM 1572 C CA . HIS A 1 209 ? -26.891 80.625 30.766 1 75.56 209 HIS A CA 1
ATOM 1573 C C . HIS A 1 209 ? -27.297 81.5 29.625 1 75.56 209 HIS A C 1
ATOM 1575 O O . HIS A 1 209 ? -26.875 81.312 28.469 1 75.56 209 HIS A O 1
ATOM 1581 N N . VAL A 1 210 ? -28.141 82.375 29.812 1 74.62 210 VAL A N 1
ATOM 1582 C CA . VAL A 1 210 ? -28.734 83.25 28.828 1 74.62 210 VAL A CA 1
ATOM 1583 C C . VAL A 1 210 ? -28.422 84.688 29.203 1 74.62 210 VAL A C 1
ATOM 1585 O O . VAL A 1 210 ? -28.219 85 30.375 1 74.62 210 VAL A O 1
ATOM 1588 N N . ASP A 1 211 ? -28.25 85.5 28.328 1 68.56 211 ASP A N 1
ATOM 1589 C CA . ASP A 1 211 ? -28.062 86.938 28.594 1 68.56 211 ASP A CA 1
ATOM 1590 C C . ASP A 1 211 ? -29.391 87.625 28.938 1 68.56 211 ASP A C 1
ATOM 1592 O O . ASP A 1 211 ? -30.422 86.938 29.031 1 68.56 211 ASP A O 1
ATOM 1596 N N . SER A 1 212 ? -29.375 88.938 29.281 1 69.56 212 SER A N 1
ATOM 1597 C CA . SER A 1 212 ? -30.531 89.688 29.703 1 69.56 212 SER A CA 1
ATOM 1598 C C . SER A 1 212 ? -31.656 89.625 28.656 1 69.56 212 SER A C 1
ATOM 1600 O O . SER A 1 212 ? -32.812 89.812 28.984 1 69.56 212 SER A O 1
ATOM 1602 N N . SER A 1 213 ? -31.375 89.312 27.391 1 72.5 213 SER A N 1
ATOM 1603 C CA . SER A 1 213 ? -32.375 89.312 26.328 1 72.5 213 SER A CA 1
ATOM 1604 C C . SER A 1 213 ? -32.906 87.875 26.094 1 72.5 213 SER A C 1
ATOM 1606 O O . SER A 1 213 ? -33.781 87.688 25.25 1 72.5 213 SER A O 1
ATOM 1608 N N . GLY A 1 214 ? -32.406 86.875 26.828 1 68.56 214 GLY A N 1
ATOM 1609 C CA . GLY A 1 214 ? -32.875 85.5 26.75 1 68.56 214 GLY A CA 1
ATOM 1610 C C . GLY A 1 214 ? -32.031 84.625 25.828 1 68.56 214 GLY A C 1
ATOM 1611 O O . GLY A 1 214 ? -32.375 83.5 25.562 1 68.56 214 GLY A O 1
ATOM 1612 N N . ARG A 1 215 ? -31.094 85.125 25.219 1 70.75 215 ARG A N 1
ATOM 1613 C CA . ARG A 1 215 ? -30.266 84.375 24.297 1 70.75 215 ARG A CA 1
ATOM 1614 C C . ARG A 1 215 ? -29.141 83.688 25.031 1 70.75 215 ARG A C 1
ATOM 1616 O O . ARG A 1 215 ? -28.641 84.188 26.047 1 70.75 215 ARG A O 1
ATOM 1623 N N . GLN A 1 216 ? -28.688 82.688 24.594 1 72.62 216 GLN A N 1
ATOM 1624 C CA . GLN A 1 216 ? -27.625 81.875 25.188 1 72.62 216 GLN A CA 1
ATOM 1625 C C . GLN A 1 216 ? -26.297 82.625 25.172 1 72.62 216 GLN A C 1
ATOM 1627 O O . GLN A 1 216 ? -26 83.312 24.203 1 72.62 216 GLN A O 1
ATOM 1632 N N . LEU A 1 217 ? -25.562 82.625 26.281 1 76.69 217 LEU A N 1
ATOM 1633 C CA . LEU A 1 217 ? -24.297 83.312 26.422 1 76.69 217 LEU A CA 1
ATOM 1634 C C . LEU A 1 217 ? -23.281 82.812 25.406 1 76.69 217 LEU A C 1
ATOM 1636 O O . LEU A 1 217 ? -23.25 81.625 25.078 1 76.69 217 LEU A O 1
ATOM 1640 N N . GLU A 1 218 ? -22.547 83.75 24.906 1 75.44 218 GLU A N 1
ATOM 1641 C CA . GLU A 1 218 ? -21.469 83.375 24 1 75.44 218 GLU A CA 1
ATOM 1642 C C . GLU A 1 218 ? -20.328 82.688 24.766 1 75.44 218 GLU A C 1
ATOM 1644 O O . GLU A 1 218 ? -20 83.125 25.875 1 75.44 218 GLU A O 1
ATOM 1649 N N . VAL A 1 219 ? -19.797 81.688 24.203 1 78.38 219 VAL A N 1
ATOM 1650 C CA . VAL A 1 219 ? -18.656 81 24.781 1 78.38 219 VAL A CA 1
ATOM 1651 C C . VAL A 1 219 ? -17.359 81.75 24.484 1 78.38 219 VAL A C 1
ATOM 1653 O O . VAL A 1 219 ? -16.719 81.5 23.453 1 78.38 219 VAL A O 1
ATOM 1656 N N . LYS A 1 220 ? -17 82.625 25.344 1 76.81 220 LYS A N 1
ATOM 1657 C CA . LYS A 1 220 ? -15.898 83.562 25.109 1 76.81 220 LYS A CA 1
ATOM 1658 C C . LYS A 1 220 ? -14.656 83.188 25.875 1 76.81 220 LYS A C 1
ATOM 1660 O O . LYS A 1 220 ? -13.586 83.75 25.703 1 76.81 220 LYS A O 1
ATOM 1665 N N . PHE A 1 221 ? -14.82 82.188 26.75 1 77.38 221 PHE A N 1
ATOM 1666 C CA . PHE A 1 221 ? -13.695 81.75 27.594 1 77.38 221 PHE A CA 1
ATOM 1667 C C . PHE A 1 221 ? -13.312 80.312 27.344 1 77.38 221 PHE A C 1
ATOM 1669 O O . PHE A 1 221 ? -14.062 79.562 26.719 1 77.38 221 PHE A O 1
ATOM 1676 N N . PHE A 1 222 ? -12.102 80 27.641 1 77.31 222 PHE A N 1
ATOM 1677 C CA . PHE A 1 222 ? -11.539 78.688 27.5 1 77.31 222 PHE A CA 1
ATOM 1678 C C . PHE A 1 222 ? -11.031 78.188 28.828 1 77.31 222 PHE A C 1
ATOM 1680 O O . PHE A 1 222 ? -10.219 78.812 29.5 1 77.31 222 PHE A O 1
ATOM 1687 N N . CYS A 1 223 ? -11.664 77 29.328 1 75.88 223 CYS A N 1
ATOM 1688 C CA . CYS A 1 223 ? -11.164 76.375 30.531 1 75.88 223 CYS A CA 1
ATOM 1689 C C . CYS A 1 223 ? -9.914 75.562 30.234 1 75.88 223 CYS A C 1
ATOM 1691 O O . CYS A 1 223 ? -9.977 74.562 29.5 1 75.88 223 CYS A O 1
ATOM 1693 N N . LYS A 1 224 ? -8.789 75.875 30.734 1 70.5 224 LYS A N 1
ATOM 1694 C CA . LYS A 1 224 ? -7.504 75.25 30.453 1 70.5 224 LYS A CA 1
ATOM 1695 C C . LYS A 1 224 ? -7.441 73.812 31.062 1 70.5 224 LYS A C 1
ATOM 1697 O O . LYS A 1 224 ? -6.727 72.938 30.547 1 70.5 224 LYS A O 1
ATOM 1702 N N . VAL A 1 225 ? -8.141 73.562 32.094 1 68.31 225 VAL A N 1
ATOM 1703 C CA . VAL A 1 225 ? -8.078 72.312 32.781 1 68.31 225 VAL A CA 1
ATOM 1704 C C . VAL A 1 225 ? -8.945 71.312 32.062 1 68.31 225 VAL A C 1
ATOM 1706 O O . VAL A 1 225 ? -8.508 70.188 31.812 1 68.31 225 VAL A O 1
ATOM 1709 N N . CYS A 1 226 ? -10.109 71.688 31.719 1 69.44 226 CYS A N 1
ATOM 1710 C CA . CYS A 1 226 ? -11.039 70.75 31.078 1 69.44 226 CYS A CA 1
ATOM 1711 C C . CYS A 1 226 ? -10.867 70.75 29.562 1 69.44 226 CYS A C 1
ATOM 1713 O O . CYS A 1 226 ? -11.422 69.938 28.859 1 69.44 226 CYS A O 1
ATOM 1715 N N . TRP A 1 227 ? -10.219 71.75 29.172 1 70 227 TRP A N 1
ATOM 1716 C CA . TRP A 1 227 ? -9.914 72 27.766 1 70 227 TRP A CA 1
ATOM 1717 C C . TRP A 1 227 ? -11.188 72.125 26.938 1 70 227 TRP A C 1
ATOM 1719 O O . TRP A 1 227 ? -11.367 71.438 25.938 1 70 227 TRP A O 1
ATOM 1729 N N . LYS A 1 228 ? -12.086 73.062 27.375 1 74.88 228 LYS A N 1
ATOM 1730 C CA . LYS A 1 228 ? -13.352 73.312 26.688 1 74.88 228 LYS A CA 1
ATOM 1731 C C . LYS A 1 228 ? -13.719 74.812 26.719 1 74.88 228 LYS A C 1
ATOM 1733 O O . LYS A 1 228 ? -13.406 75.5 27.688 1 74.88 228 LYS A O 1
ATOM 1738 N N . PRO A 1 229 ? -14.32 75.312 25.641 1 76.25 229 PRO A N 1
ATOM 1739 C CA . PRO A 1 229 ? -14.852 76.625 25.672 1 76.25 229 PRO A CA 1
ATOM 1740 C C . PRO A 1 229 ? -16.047 76.812 26.625 1 76.25 229 PRO A C 1
ATOM 1742 O O . PRO A 1 229 ? -16.859 75.875 26.734 1 76.25 229 PRO A O 1
ATOM 1745 N N . ILE A 1 230 ? -16.016 77.875 27.344 1 78.12 230 ILE A N 1
ATOM 1746 C CA . ILE A 1 230 ? -17.062 78.125 28.312 1 78.12 230 ILE A CA 1
ATOM 1747 C C . ILE A 1 230 ? -17.594 79.562 28.188 1 78.12 230 ILE A C 1
ATOM 1749 O O . ILE A 1 230 ? -16.938 80.375 27.609 1 78.12 230 ILE A O 1
ATOM 1753 N N . CYS A 1 231 ? -18.891 79.938 28.453 1 76.38 231 CYS A N 1
ATOM 1754 C CA . CYS A 1 231 ? -19.516 81.25 28.312 1 76.38 231 CYS A CA 1
ATOM 1755 C C . CYS A 1 231 ? -19.141 82.125 29.469 1 76.38 231 CYS A C 1
ATOM 1757 O O . CYS A 1 231 ? -19.438 83.312 29.438 1 76.38 231 CYS A O 1
ATOM 1759 N N . GLY A 1 232 ? -18.578 81.75 30.625 1 70.19 232 GLY A N 1
ATOM 1760 C CA . GLY A 1 232 ? -18.281 82.562 31.781 1 70.19 232 GLY A CA 1
ATOM 1761 C C . GLY A 1 232 ? -19.094 82.188 33 1 70.19 232 GLY A C 1
ATOM 1762 O O . GLY A 1 232 ? -18.562 82.062 34.125 1 70.19 232 GLY A O 1
ATOM 1763 N N . ASP A 1 233 ? -20.438 81.938 32.688 1 71.5 233 ASP A N 1
ATOM 1764 C CA . ASP A 1 233 ? -21.312 81.562 33.781 1 71.5 233 ASP A CA 1
ATOM 1765 C C . ASP A 1 233 ? -21.094 80.062 34.188 1 71.5 233 ASP A C 1
ATOM 1767 O O . ASP A 1 233 ? -21.422 79.688 35.281 1 71.5 233 ASP A O 1
ATOM 1771 N N . CYS A 1 234 ? -20.641 79.375 33.188 1 68 234 CYS A N 1
ATOM 1772 C CA . CYS A 1 234 ? -20.359 78 33.469 1 68 234 CYS A CA 1
ATOM 1773 C C . CYS A 1 234 ? -19.219 77.875 34.469 1 68 234 CYS A C 1
ATOM 1775 O O . CYS A 1 234 ? -19 76.812 35.031 1 68 234 CYS A O 1
ATOM 1777 N N . SER A 1 235 ? -18.375 78.812 34.594 1 60.06 235 SER A N 1
ATOM 1778 C CA . SER A 1 235 ? -17.266 78.812 35.531 1 60.06 235 SER A CA 1
ATOM 1779 C C . SER A 1 235 ? -17.75 78.875 36.969 1 60.06 235 SER A C 1
ATOM 1781 O O . SER A 1 235 ? -17 78.5 37.906 1 60.06 235 SER A O 1
ATOM 1783 N N . LYS A 1 236 ? -18.969 79.25 37.094 1 62.34 236 LYS A N 1
ATOM 1784 C CA . LYS A 1 236 ? -19.547 79.25 38.438 1 62.34 236 LYS A CA 1
ATOM 1785 C C . LYS A 1 236 ? -20.016 77.875 38.844 1 62.34 236 LYS A C 1
ATOM 1787 O O . LYS A 1 236 ? -20.203 77.625 40.062 1 62.34 236 LYS A O 1
ATOM 1792 N N . GLY A 1 237 ? -20.031 76.938 37.906 1 63.62 237 GLY A N 1
ATOM 1793 C CA . GLY A 1 237 ? -20.484 75.625 38.281 1 63.62 237 GLY A CA 1
ATOM 1794 C C . GLY A 1 237 ? -19.422 74.562 38.094 1 63.62 237 GLY A C 1
ATOM 1795 O O . GLY A 1 237 ? -18.531 74.438 38.938 1 63.62 237 GLY A O 1
ATOM 1796 N N . GLU A 1 238 ? -19.469 73.875 36.969 1 68.56 238 GLU A N 1
ATOM 1797 C CA . GLU A 1 238 ? -18.672 72.688 36.719 1 68.56 238 GLU A CA 1
ATOM 1798 C C . GLU A 1 238 ? -17.203 73.062 36.469 1 68.56 238 GLU A C 1
ATOM 1800 O O . GLU A 1 238 ? -16.312 72.25 36.719 1 68.56 238 GLU A O 1
ATOM 1805 N N . HIS A 1 239 ? -16.922 74.312 36.125 1 71.81 239 HIS A N 1
ATOM 1806 C CA . HIS A 1 239 ? -15.555 74.75 35.844 1 71.81 239 HIS A CA 1
ATOM 1807 C C . HIS A 1 239 ? -15.07 75.75 36.844 1 71.81 239 HIS A C 1
ATOM 1809 O O . HIS A 1 239 ? -14.195 76.562 36.531 1 71.81 239 HIS A O 1
ATOM 1815 N N . LYS A 1 240 ? -15.703 75.438 38.094 1 69.12 240 LYS A N 1
ATOM 1816 C CA . LYS A 1 240 ? -15.383 76.312 39.219 1 69.12 240 LYS A CA 1
ATOM 1817 C C . LYS A 1 240 ? -13.945 76.062 39.688 1 69.12 240 LYS A C 1
ATOM 1819 O O . LYS A 1 240 ? -13.5 74.938 39.812 1 69.12 240 LYS A O 1
ATOM 1824 N N . LEU A 1 241 ? -13.008 77.062 39.562 1 69.44 241 LEU A N 1
ATOM 1825 C CA . LEU A 1 241 ? -11.641 77.125 40.062 1 69.44 241 LEU A CA 1
ATOM 1826 C C . LEU A 1 241 ? -10.641 76.75 38.969 1 69.44 241 LEU A C 1
ATOM 1828 O O . LEU A 1 241 ? -9.461 76.5 39.281 1 69.44 241 LEU A O 1
ATOM 1832 N N . HIS A 1 242 ? -11.25 76.5 37.812 1 75.5 242 HIS A N 1
ATOM 1833 C CA . HIS A 1 242 ? -10.289 76.188 36.75 1 75.5 242 HIS A CA 1
ATOM 1834 C C . HIS A 1 242 ? -9.664 77.438 36.188 1 75.5 242 HIS A C 1
ATOM 1836 O O . HIS A 1 242 ? -10.289 78.5 36.219 1 75.5 242 HIS A O 1
ATOM 1842 N N . ASP A 1 243 ? -8.383 77.375 35.906 1 75.19 243 ASP A N 1
ATOM 1843 C CA . ASP A 1 243 ? -7.77 78.5 35.188 1 75.19 243 ASP A CA 1
ATOM 1844 C C . ASP A 1 243 ? -8.406 78.688 33.812 1 75.19 243 ASP A C 1
ATOM 1846 O O . ASP A 1 243 ? -8.469 77.75 33.031 1 75.19 243 ASP A O 1
ATOM 1850 N N . THR A 1 244 ? -9.211 79.938 33.656 1 74.44 244 THR A N 1
ATOM 1851 C CA . THR A 1 244 ? -9.906 80.25 32.406 1 74.44 244 THR A CA 1
ATOM 1852 C C . THR A 1 244 ? -9.242 81.375 31.688 1 74.44 244 THR A C 1
ATOM 1854 O O . THR A 1 244 ? -8.672 82.25 32.312 1 74.44 244 THR A O 1
ATOM 1857 N N . GLU A 1 245 ? -9.008 81.312 30.484 1 75.62 245 GLU A N 1
ATOM 1858 C CA . GLU A 1 245 ? -8.461 82.375 29.656 1 75.62 245 GLU A CA 1
ATOM 1859 C C . GLU A 1 245 ? -9.461 82.812 28.578 1 75.62 245 GLU A C 1
ATOM 1861 O O . GLU A 1 245 ? -10.391 82.062 28.25 1 75.62 245 GLU A O 1
ATOM 1866 N N . ASP A 1 246 ? -9.359 84.062 28.219 1 75.88 246 ASP A N 1
ATOM 1867 C CA . ASP A 1 246 ? -10.18 84.562 27.125 1 75.88 246 ASP A CA 1
ATOM 1868 C C . ASP A 1 246 ? -9.922 83.812 25.844 1 75.88 246 ASP A C 1
ATOM 1870 O O . ASP A 1 246 ? -8.766 83.5 25.5 1 75.88 246 ASP A O 1
ATOM 1874 N N . LEU A 1 247 ? -10.938 83.375 25.156 1 75.19 247 LEU A N 1
ATOM 1875 C CA . LEU A 1 247 ? -10.844 82.562 23.953 1 75.19 247 LEU A CA 1
ATOM 1876 C C . LEU A 1 247 ? -10.008 83.25 22.891 1 75.19 247 LEU A C 1
ATOM 1878 O O . LEU A 1 247 ? -9.352 82.562 22.078 1 75.19 247 LEU A O 1
ATOM 1882 N N . PHE A 1 248 ? -9.984 84.562 23.062 1 71.88 248 PHE A N 1
ATOM 1883 C CA . PHE A 1 248 ? -9.203 85.375 22.109 1 71.88 248 PHE A CA 1
ATOM 1884 C C . PHE A 1 248 ? -7.723 85 22.219 1 71.88 248 PHE A C 1
ATOM 1886 O O . PHE A 1 248 ? -7.008 85 21.219 1 71.88 248 PHE A O 1
ATOM 1893 N N . ASN A 1 249 ? -7.234 84.688 23.422 1 73.19 249 ASN A N 1
ATOM 1894 C CA . ASN A 1 249 ? -5.824 84.375 23.656 1 73.19 249 ASN A CA 1
ATOM 1895 C C . ASN A 1 249 ? -5.477 82.938 23.266 1 73.19 249 ASN A C 1
ATOM 1897 O O . ASN A 1 249 ? -4.316 82.562 23.344 1 73.19 249 ASN A O 1
ATOM 1901 N N . ALA A 1 250 ? -6.547 82.312 22.734 1 75.31 250 ALA A N 1
ATOM 1902 C CA . ALA A 1 250 ? -6.324 80.875 22.484 1 75.31 250 ALA A CA 1
ATOM 1903 C C . ALA A 1 250 ? -5.961 80.688 21.016 1 75.31 250 ALA A C 1
ATOM 1905 O O . ALA A 1 250 ? -5.828 79.5 20.594 1 75.31 250 ALA A O 1
ATOM 1906 N N . GLN A 1 251 ? -5.695 81.688 20.266 1 75.5 251 GLN A N 1
ATOM 1907 C CA . GLN A 1 251 ? -5.414 81.562 18.828 1 75.5 251 GLN A CA 1
ATOM 1908 C C . GLN A 1 251 ? -4.195 80.688 18.578 1 75.5 251 GLN A C 1
ATOM 1910 O O . GLN A 1 251 ? -4.254 79.75 17.781 1 75.5 251 GLN A O 1
ATOM 1915 N N . GLU A 1 252 ? -3.096 81.062 19.297 1 77.38 252 GLU A N 1
ATOM 1916 C CA . GLU A 1 252 ? -1.862 80.312 19.094 1 77.38 252 GLU A CA 1
ATOM 1917 C C . GLU A 1 252 ? -2.02 78.875 19.547 1 77.38 252 GLU A C 1
ATOM 1919 O O . GLU A 1 252 ? -1.477 77.938 18.922 1 77.38 252 GLU A O 1
ATOM 1924 N N . PHE A 1 253 ? -2.746 78.625 20.531 1 76 253 PHE A N 1
ATOM 1925 C CA . PHE A 1 253 ? -2.996 77.25 21.031 1 76 253 PHE A CA 1
ATOM 1926 C C . PHE A 1 253 ? -3.789 76.438 20.016 1 76 253 PHE A C 1
ATOM 1928 O O . PHE A 1 253 ? -3.475 75.25 19.766 1 76 253 PHE A O 1
ATOM 1935 N N . LEU A 1 254 ? -4.801 77.125 19.438 1 78.31 254 LEU A N 1
ATOM 1936 C CA . LEU A 1 254 ? -5.637 76.438 18.469 1 78.31 254 LEU A CA 1
ATOM 1937 C C . LEU A 1 254 ? -4.84 76.062 17.203 1 78.31 254 LEU A C 1
ATOM 1939 O O . LEU A 1 254 ? -4.953 74.938 16.688 1 78.31 254 LEU A O 1
ATOM 1943 N N . ARG A 1 255 ? -3.994 77 16.812 1 81.94 255 ARG A N 1
ATOM 1944 C CA . ARG A 1 255 ? -3.16 76.75 15.633 1 81.94 255 ARG A CA 1
ATOM 1945 C C . ARG A 1 255 ? -2.195 75.625 15.883 1 81.94 255 ARG A C 1
ATOM 1947 O O . ARG A 1 255 ? -2.021 74.75 15.031 1 81.94 255 ARG A O 1
ATOM 1954 N N . ASN A 1 256 ? -1.61 75.562 17.109 1 81.94 256 ASN A N 1
ATOM 1955 C CA . ASN A 1 256 ? -0.685 74.5 17.469 1 81.94 256 ASN A CA 1
ATOM 1956 C C . ASN A 1 256 ? -1.397 73.188 17.578 1 81.94 256 ASN A C 1
ATOM 1958 O O . ASN A 1 256 ? -0.854 72.125 17.188 1 81.94 256 ASN A O 1
ATOM 1962 N N . SER A 1 257 ? -2.646 73.188 18.125 1 79.88 257 SER A N 1
ATOM 1963 C CA . SER A 1 257 ? -3.418 72 18.297 1 79.88 257 SER A CA 1
ATOM 1964 C C . SER A 1 257 ? -3.805 71.375 16.938 1 79.88 257 SER A C 1
ATOM 1966 O O . SER A 1 257 ? -3.738 70.188 16.734 1 79.88 257 SER A O 1
ATOM 1968 N N . VAL A 1 258 ? -4.148 72.188 15.969 1 83 258 VAL A N 1
ATOM 1969 C CA . VAL A 1 258 ? -4.5 71.688 14.633 1 83 258 VAL A CA 1
ATOM 1970 C C . VAL A 1 258 ? -3.268 71.125 13.953 1 83 258 VAL A C 1
ATOM 1972 O O . VAL A 1 258 ? -3.352 70.062 13.336 1 83 258 VAL A O 1
ATOM 1975 N N . SER A 1 259 ? -2.115 71.75 14.164 1 85.69 259 SER A N 1
ATOM 1976 C CA . SER A 1 259 ? -0.885 71.25 13.562 1 85.69 259 SER A CA 1
ATOM 1977 C C . SER A 1 259 ? -0.501 69.875 14.148 1 85.69 259 SER A C 1
ATOM 1979 O O . SER A 1 259 ? -0.048 69 13.422 1 85.69 259 SER A O 1
ATOM 1981 N N . LYS A 1 260 ? -0.685 69.688 15.469 1 83 260 LYS A N 1
ATOM 1982 C CA . LYS A 1 260 ? -0.371 68.438 16.125 1 83 260 LYS A CA 1
ATOM 1983 C C . LYS A 1 260 ? -1.271 67.312 15.625 1 83 260 LYS A C 1
ATOM 1985 O O . LYS A 1 260 ? -0.805 66.188 15.367 1 83 260 LYS A O 1
ATOM 1990 N N . ILE A 1 261 ? -2.514 67.562 15.438 1 84.25 261 ILE A N 1
ATOM 1991 C CA . ILE A 1 261 ? -3.469 66.562 14.977 1 84.25 261 ILE A CA 1
ATOM 1992 C C . ILE A 1 261 ? -3.158 66.188 13.523 1 84.25 261 ILE A C 1
ATOM 1994 O O . ILE A 1 261 ? -3.248 65.062 13.148 1 84.25 261 ILE A O 1
ATOM 1998 N N . LEU A 1 262 ? -2.754 67.188 12.758 1 86.06 262 LEU A N 1
ATOM 1999 C CA . LEU A 1 262 ? -2.398 66.938 11.375 1 86.06 262 LEU A CA 1
ATOM 2000 C C . LEU A 1 262 ? -1.168 66.062 11.289 1 86.06 262 LEU A C 1
ATOM 2002 O O . LEU A 1 262 ? -1.105 65.125 10.445 1 86.06 262 LEU A O 1
ATOM 2006 N N . SER A 1 263 ? -0.272 66.25 12.203 1 86.56 263 SER A N 1
ATOM 2007 C CA . SER A 1 263 ? 0.915 65.375 12.242 1 86.56 263 SER A CA 1
ATOM 2008 C C . SER A 1 263 ? 0.559 63.938 12.609 1 86.56 263 SER A C 1
ATOM 2010 O O . SER A 1 263 ? 1.098 63 12.039 1 86.56 263 SER A O 1
ATOM 2012 N N . LYS A 1 264 ? -0.334 63.781 13.586 1 83.12 264 LYS A N 1
ATOM 2013 C CA . LYS A 1 264 ? -0.765 62.438 13.992 1 83.12 264 LYS A CA 1
ATOM 2014 C C . LYS A 1 264 ? -1.508 61.719 12.867 1 83.12 264 LYS A C 1
ATOM 2016 O O . LYS A 1 264 ? -1.32 60.531 12.656 1 83.12 264 LYS A O 1
ATOM 2021 N N . LEU A 1 265 ? -2.314 62.469 12.156 1 84.5 265 LEU A N 1
ATOM 2022 C CA . LEU A 1 265 ? -3.043 61.875 11.031 1 84.5 265 LEU A CA 1
ATOM 2023 C C . LEU A 1 265 ? -2.084 61.469 9.93 1 84.5 265 LEU A C 1
ATOM 2025 O O . LEU A 1 265 ? -2.25 60.375 9.336 1 84.5 265 LEU A O 1
ATOM 2029 N N . ASN A 1 266 ? -1.084 62.281 9.734 1 85.44 266 ASN A N 1
ATOM 2030 C CA . ASN A 1 266 ? -0.102 61.938 8.711 1 85.44 266 ASN A CA 1
ATOM 2031 C C . ASN A 1 266 ? 0.683 60.688 9.086 1 85.44 266 ASN A C 1
ATOM 2033 O O . ASN A 1 266 ? 1 59.844 8.219 1 85.44 266 ASN A O 1
ATOM 2037 N N . MET A 1 267 ? 0.979 60.5 10.352 1 84.06 267 MET A N 1
ATOM 2038 C CA . MET A 1 267 ? 1.666 59.312 10.812 1 84.06 267 MET A CA 1
ATOM 2039 C C . MET A 1 267 ? 0.806 58.062 10.586 1 84.06 267 MET A C 1
ATOM 2041 O O . MET A 1 267 ? 1.312 57 10.188 1 84.06 267 MET A O 1
ATOM 2045 N N . LEU A 1 268 ? -0.46 58.188 10.844 1 81.06 268 LEU A N 1
ATOM 2046 C CA . LEU A 1 268 ? -1.376 57.062 10.641 1 81.06 268 LEU A CA 1
ATOM 2047 C C . LEU A 1 268 ? -1.477 56.719 9.164 1 81.06 268 LEU A C 1
ATOM 2049 O O . LEU A 1 268 ? -1.519 55.531 8.805 1 81.06 268 LEU A O 1
ATOM 2053 N N . VAL A 1 269 ? -1.5 57.719 8.305 1 81.38 269 VAL A N 1
ATOM 2054 C CA . VAL A 1 269 ? -1.564 57.5 6.867 1 81.38 269 VAL A CA 1
ATOM 2055 C C . VAL A 1 269 ? -0.321 56.719 6.418 1 81.38 269 VAL A C 1
ATOM 2057 O O . VAL A 1 269 ? -0.416 55.781 5.629 1 81.38 269 VAL A O 1
ATOM 2060 N N . GLN A 1 270 ? 0.779 57.094 6.977 1 82.56 270 GLN A N 1
ATOM 2061 C CA . GLN A 1 270 ? 2.02 56.438 6.598 1 82.56 270 GLN A CA 1
ATOM 2062 C C . GLN A 1 270 ? 2.023 54.969 7.059 1 82.56 270 GLN A C 1
ATOM 2064 O O . GLN A 1 270 ? 2.516 54.094 6.352 1 82.56 270 GLN A O 1
ATOM 2069 N N . ARG A 1 271 ? 1.528 54.75 8.195 1 79.44 271 ARG A N 1
ATOM 2070 C CA . ARG A 1 271 ? 1.442 53.375 8.703 1 79.44 271 ARG A CA 1
ATOM 2071 C C . ARG A 1 271 ? 0.544 52.531 7.812 1 79.44 271 ARG A C 1
ATOM 2073 O O . ARG A 1 271 ? 0.873 51.375 7.512 1 79.44 271 ARG A O 1
ATOM 2080 N N . PHE A 1 272 ? -0.514 53.125 7.41 1 79.88 272 PHE A N 1
ATOM 2081 C CA . PHE A 1 272 ? -1.416 52.375 6.535 1 79.88 272 PHE A CA 1
ATOM 2082 C C . PHE A 1 272 ? -0.778 52.125 5.172 1 79.88 272 PHE A C 1
ATOM 2084 O O . PHE A 1 272 ? -0.989 51.094 4.551 1 79.88 272 PHE A O 1
ATOM 2091 N N . ASP A 1 273 ? -0.012 53.094 4.727 1 82.88 273 ASP A N 1
ATOM 2092 C CA . ASP A 1 273 ? 0.689 52.938 3.459 1 82.88 273 ASP A CA 1
ATOM 2093 C C . ASP A 1 273 ? 1.648 51.75 3.52 1 82.88 273 ASP A C 1
ATOM 2095 O O . ASP A 1 273 ? 1.733 50.969 2.572 1 82.88 273 ASP A O 1
ATOM 2099 N N . LEU A 1 274 ? 2.307 51.656 4.613 1 82.06 274 LEU A N 1
ATOM 2100 C CA . LEU A 1 274 ? 3.242 50.531 4.789 1 82.06 274 LEU A CA 1
ATOM 2101 C C . LEU A 1 274 ? 2.504 49.219 4.855 1 82.06 274 LEU A C 1
ATOM 2103 O O . LEU A 1 274 ? 2.928 48.219 4.246 1 82.06 274 LEU A O 1
ATOM 2107 N N . ASP A 1 275 ? 1.411 49.156 5.648 1 77.44 275 ASP A N 1
ATOM 2108 C CA . ASP A 1 275 ? 0.619 47.938 5.77 1 77.44 275 ASP A CA 1
ATOM 2109 C C . ASP A 1 275 ? 0.065 47.531 4.414 1 77.44 275 ASP A C 1
ATOM 2111 O O . ASP A 1 275 ? 0.074 46.344 4.086 1 77.44 275 ASP A O 1
ATOM 2115 N N . ILE A 1 276 ? -0.385 48.5 3.711 1 81.94 276 ILE A N 1
ATOM 2116 C CA . ILE A 1 276 ? -0.958 48.219 2.4 1 81.94 276 ILE A CA 1
ATOM 2117 C C . ILE A 1 276 ? 0.127 47.656 1.469 1 81.94 276 ILE A C 1
ATOM 2119 O O . ILE A 1 276 ? -0.098 46.688 0.737 1 81.94 276 ILE A O 1
ATOM 2123 N N . SER A 1 277 ? 1.254 48.312 1.515 1 84.81 277 SER A N 1
ATOM 2124 C CA . SER A 1 277 ? 2.354 47.844 0.678 1 84.81 277 SER A CA 1
ATOM 2125 C C . SER A 1 277 ? 2.766 46.406 1.05 1 84.81 277 SER A C 1
ATOM 2127 O O . SER A 1 277 ? 3.023 45.594 0.173 1 84.81 277 SER A O 1
ATOM 2129 N N . GLU A 1 278 ? 2.842 46.094 2.299 1 79.94 278 GLU A N 1
ATOM 2130 C CA . GLU A 1 278 ? 3.189 44.781 2.766 1 79.94 278 GLU A CA 1
ATOM 2131 C C . GLU A 1 278 ? 2.146 43.75 2.326 1 79.94 278 GLU A C 1
ATOM 2133 O O . GLU A 1 278 ? 2.494 42.625 1.909 1 79.94 278 GLU A O 1
ATOM 2138 N N . GLU A 1 279 ? 0.938 44.094 2.482 1 78.5 279 GLU A N 1
ATOM 2139 C CA . GLU A 1 279 ? -0.136 43.188 2.094 1 78.5 279 GLU A CA 1
ATOM 2140 C C . GLU A 1 279 ? -0.116 42.906 0.593 1 78.5 279 GLU A C 1
ATOM 2142 O O . GLU A 1 279 ? -0.414 41.781 0.153 1 78.5 279 GLU A O 1
ATOM 2147 N N . LYS A 1 280 ? 0.194 43.938 -0.125 1 82.19 280 LYS A N 1
ATOM 2148 C CA . LYS A 1 280 ? 0.312 43.75 -1.568 1 82.19 280 LYS A CA 1
ATOM 2149 C C . LYS A 1 280 ? 1.463 42.812 -1.908 1 82.19 280 LYS A C 1
ATOM 2151 O O . LYS A 1 280 ? 1.354 42 -2.828 1 82.19 280 LYS A O 1
ATOM 2156 N N . ASP A 1 281 ? 2.514 42.938 -1.204 1 83.12 281 ASP A N 1
ATOM 2157 C CA . ASP A 1 281 ? 3.645 42.062 -1.409 1 83.12 281 ASP A CA 1
ATOM 2158 C C . ASP A 1 281 ? 3.266 40.625 -1.086 1 83.12 281 ASP A C 1
ATOM 2160 O O . ASP A 1 281 ? 3.672 39.688 -1.79 1 83.12 281 ASP A O 1
ATOM 2164 N N . ILE A 1 282 ? 2.539 40.438 -0.03 1 79.31 282 ILE A N 1
ATOM 2165 C CA . ILE A 1 282 ? 2.094 39.094 0.365 1 79.31 282 ILE A CA 1
ATOM 2166 C C . ILE A 1 282 ? 1.185 38.5 -0.715 1 79.31 282 ILE A C 1
ATOM 2168 O O . ILE A 1 282 ? 1.289 37.344 -1.053 1 79.31 282 ILE A O 1
ATOM 2172 N N . GLU A 1 283 ? 0.332 39.375 -1.181 1 78.31 283 GLU A N 1
ATOM 2173 C CA . GLU A 1 283 ? -0.56 38.906 -2.246 1 78.31 283 GLU A CA 1
ATOM 2174 C C . GLU A 1 283 ? 0.229 38.469 -3.473 1 78.31 283 GLU A C 1
ATOM 2176 O O . GLU A 1 283 ? -0.076 37.438 -4.066 1 78.31 283 GLU A O 1
ATOM 2181 N N . GLU A 1 284 ? 1.183 39.25 -3.789 1 81.31 284 GLU A N 1
ATOM 2182 C CA . GLU A 1 284 ? 1.991 38.875 -4.953 1 81.31 284 GLU A CA 1
ATOM 2183 C C . GLU A 1 284 ? 2.77 37.594 -4.715 1 81.31 284 GLU A C 1
ATOM 2185 O O . GLU A 1 284 ? 2.875 36.75 -5.609 1 81.31 284 GLU A O 1
ATOM 2190 N N . SER A 1 285 ? 3.283 37.5 -3.559 1 82.38 285 SER A N 1
ATOM 2191 C CA . SER A 1 285 ? 4.02 36.281 -3.213 1 82.38 285 SER A CA 1
ATOM 2192 C C . SER A 1 285 ? 3.109 35.062 -3.223 1 82.38 285 SER A C 1
ATOM 2194 O O . SER A 1 285 ? 3.508 33.969 -3.678 1 82.38 285 SER A O 1
ATOM 2196 N N . LEU A 1 286 ? 1.997 35.219 -2.721 1 79.69 286 LEU A N 1
ATOM 2197 C CA . LEU A 1 286 ? 1.034 34.125 -2.701 1 79.69 286 LEU A CA 1
ATOM 2198 C C . LEU A 1 286 ? 0.63 33.719 -4.117 1 79.69 286 LEU A C 1
ATOM 2200 O O . LEU A 1 286 ? 0.503 32.531 -4.426 1 79.69 286 LEU A O 1
ATOM 2204 N N . ARG A 1 287 ? 0.46 34.688 -4.887 1 77.81 287 ARG A N 1
ATOM 2205 C CA . ARG A 1 287 ? 0.116 34.438 -6.281 1 77.81 287 ARG A CA 1
ATOM 2206 C C . ARG A 1 287 ? 1.208 33.594 -6.965 1 77.81 287 ARG A C 1
ATOM 2208 O O . ARG A 1 287 ? 0.917 32.656 -7.672 1 77.81 287 ARG A O 1
ATOM 2215 N N . ALA A 1 288 ? 2.334 34.094 -6.762 1 81.88 288 ALA A N 1
ATOM 2216 C CA . ALA A 1 288 ? 3.463 33.344 -7.34 1 81.88 288 ALA A CA 1
ATOM 2217 C C . ALA A 1 288 ? 3.539 31.938 -6.785 1 81.88 288 ALA A C 1
ATOM 2219 O O . ALA A 1 288 ? 3.793 30.984 -7.531 1 81.88 288 ALA A O 1
ATOM 2220 N N . HIS A 1 289 ? 3.314 31.812 -5.551 1 83.31 289 HIS A N 1
ATOM 2221 C CA . HIS A 1 289 ? 3.369 30.516 -4.895 1 83.31 289 HIS A CA 1
ATOM 2222 C C . HIS A 1 289 ? 2.299 29.578 -5.441 1 83.31 289 HIS A C 1
ATOM 2224 O O . HIS A 1 289 ? 2.562 28.391 -5.676 1 83.31 289 HIS A O 1
ATOM 2230 N N . VAL A 1 290 ? 1.207 30.062 -5.578 1 80.12 290 VAL A N 1
ATOM 2231 C CA . VAL A 1 290 ? 0.108 29.25 -6.094 1 80.12 290 VAL A CA 1
ATOM 2232 C C . VAL A 1 290 ? 0.455 28.734 -7.492 1 80.12 290 VAL A C 1
ATOM 2234 O O . VAL A 1 290 ? 0.239 27.562 -7.801 1 80.12 290 VAL A O 1
ATOM 2237 N N . GLN A 1 291 ? 1.023 29.578 -8.211 1 79.25 291 GLN A N 1
ATOM 2238 C CA . GLN A 1 291 ? 1.417 29.188 -9.562 1 79.25 291 GLN A CA 1
ATOM 2239 C C . GLN A 1 291 ? 2.5 28.109 -9.531 1 79.25 291 GLN A C 1
ATOM 2241 O O . GLN A 1 291 ? 2.451 27.156 -10.305 1 79.25 291 GLN A O 1
ATOM 2246 N N . LEU A 1 292 ? 3.35 28.344 -8.695 1 80.38 292 LEU A N 1
ATOM 2247 C CA . LEU A 1 292 ? 4.43 27.359 -8.562 1 80.38 292 LEU A CA 1
ATOM 2248 C C . LEU A 1 292 ? 3.893 26.016 -8.086 1 80.38 292 LEU A C 1
ATOM 2250 O O . LEU A 1 292 ? 4.34 24.969 -8.547 1 80.38 292 LEU A O 1
ATOM 2254 N N . THR A 1 293 ? 3.02 26.047 -7.211 1 79.94 293 THR A N 1
ATOM 2255 C CA . THR A 1 293 ? 2.424 24.828 -6.684 1 79.94 293 THR A CA 1
ATOM 2256 C C . THR A 1 293 ? 1.635 24.109 -7.77 1 79.94 293 THR A C 1
ATOM 2258 O O . THR A 1 293 ? 1.695 22.875 -7.871 1 79.94 293 THR A O 1
ATOM 2261 N N . GLU A 1 294 ? 0.94 24.859 -8.445 1 72.94 294 GLU A N 1
ATOM 2262 C CA . GLU A 1 294 ? 0.214 24.266 -9.57 1 72.94 294 GLU A CA 1
ATOM 2263 C C . GLU A 1 294 ? 1.166 23.578 -10.539 1 72.94 294 GLU A C 1
ATOM 2265 O O . GLU A 1 294 ? 0.91 22.453 -10.969 1 72.94 294 GLU A O 1
ATOM 2270 N N . ARG A 1 295 ? 2.195 24.266 -10.797 1 75.44 295 ARG A N 1
ATOM 2271 C CA . ARG A 1 295 ? 3.18 23.703 -11.719 1 75.44 295 ARG A CA 1
ATOM 2272 C C . ARG A 1 295 ? 3.777 22.422 -11.148 1 75.44 295 ARG A C 1
ATOM 2274 O O . ARG A 1 295 ? 4.016 21.453 -11.891 1 75.44 295 ARG A O 1
ATOM 2281 N N . GLU A 1 296 ? 3.949 22.453 -9.953 1 77.5 296 GLU A N 1
ATOM 2282 C CA . GLU A 1 296 ? 4.516 21.266 -9.32 1 77.5 296 GLU A CA 1
ATOM 2283 C C . GLU A 1 296 ? 3.549 20.094 -9.383 1 77.5 296 GLU A C 1
ATOM 2285 O O . GLU A 1 296 ? 3.959 18.953 -9.641 1 77.5 296 GLU A O 1
ATOM 2290 N N . ILE A 1 297 ? 2.352 20.297 -9.141 1 75 297 ILE A N 1
ATOM 2291 C CA . ILE A 1 297 ? 1.347 19.234 -9.188 1 75 297 ILE A CA 1
ATOM 2292 C C . ILE A 1 297 ? 1.255 18.688 -10.609 1 75 297 ILE A C 1
ATOM 2294 O O . ILE A 1 297 ? 1.146 17.469 -10.805 1 75 297 ILE A O 1
ATOM 2298 N N . ILE A 1 298 ? 1.38 19.562 -11.477 1 69.69 298 ILE A N 1
ATOM 2299 C CA . ILE A 1 298 ? 1.314 19.141 -12.867 1 69.69 298 ILE A CA 1
ATOM 2300 C C . ILE A 1 298 ? 2.545 18.297 -13.211 1 69.69 298 ILE A C 1
ATOM 2302 O O . ILE A 1 298 ? 2.441 17.281 -13.898 1 69.69 298 ILE A O 1
ATOM 2306 N N . LYS A 1 299 ? 3.588 18.766 -12.75 1 72.25 299 LYS A N 1
ATOM 2307 C CA . LYS A 1 299 ? 4.816 18 -12.961 1 72.25 299 LYS A CA 1
ATOM 2308 C C . LYS A 1 299 ? 4.695 16.594 -12.375 1 72.25 299 LYS A C 1
ATOM 2310 O O . LYS A 1 299 ? 5.102 15.617 -13.008 1 72.25 299 LYS A O 1
ATOM 2315 N N . ARG A 1 300 ? 4.125 16.422 -11.25 1 71.44 300 ARG A N 1
ATOM 2316 C CA . ARG A 1 300 ? 3.918 15.133 -10.609 1 71.44 300 ARG A CA 1
ATOM 2317 C C . ARG A 1 300 ? 2.961 14.266 -11.422 1 71.44 300 ARG A C 1
ATOM 2319 O O . ARG A 1 300 ? 3.188 13.07 -11.586 1 71.44 300 ARG A O 1
ATOM 2326 N N . LYS A 1 301 ? 1.974 14.922 -11.836 1 70.06 301 LYS A N 1
ATOM 2327 C CA . LYS A 1 301 ? 0.993 14.219 -12.664 1 70.06 301 LYS A CA 1
ATOM 2328 C C . LYS A 1 301 ? 1.648 13.609 -13.898 1 70.06 301 LYS A C 1
ATOM 2330 O O . LYS A 1 301 ? 1.471 12.422 -14.18 1 70.06 301 LYS A O 1
ATOM 2335 N N . ILE A 1 302 ? 2.416 14.391 -14.523 1 66.94 302 ILE A N 1
ATOM 2336 C CA . ILE A 1 302 ? 3.045 13.961 -15.773 1 66.94 302 ILE A CA 1
ATOM 2337 C C . ILE A 1 302 ? 3.998 12.805 -15.492 1 66.94 302 ILE A C 1
ATOM 2339 O O . ILE A 1 302 ? 4 11.805 -16.219 1 66.94 302 ILE A O 1
ATOM 2343 N N . ARG A 1 303 ? 4.645 12.906 -14.539 1 69.81 303 ARG A N 1
ATOM 2344 C CA . ARG A 1 303 ? 5.613 11.859 -14.219 1 69.81 303 ARG A CA 1
ATOM 2345 C C . ARG A 1 303 ? 4.91 10.547 -13.883 1 69.81 303 ARG A C 1
ATOM 2347 O O . ARG A 1 303 ? 5.332 9.484 -14.336 1 69.81 303 ARG A O 1
ATOM 2354 N N . ILE A 1 304 ? 3.896 10.562 -13.133 1 69.19 304 ILE A N 1
ATOM 2355 C CA . ILE A 1 304 ? 3.172 9.367 -12.727 1 69.19 304 ILE A CA 1
ATOM 2356 C C . ILE A 1 304 ? 2.516 8.719 -13.945 1 69.19 304 ILE A C 1
ATOM 2358 O O . ILE A 1 304 ? 2.539 7.496 -14.094 1 69.19 304 ILE A O 1
ATOM 2362 N N . LEU A 1 305 ? 2.012 9.5 -14.742 1 66.69 305 LEU A N 1
ATOM 2363 C CA . LEU A 1 305 ? 1.367 8.977 -15.945 1 66.69 305 LEU A CA 1
ATOM 2364 C C . LEU A 1 305 ? 2.391 8.336 -16.875 1 66.69 305 LEU A C 1
ATOM 2366 O O . LEU A 1 305 ? 2.121 7.297 -17.484 1 66.69 305 LEU A O 1
ATOM 2370 N N . GLU A 1 306 ? 3.506 9 -16.875 1 65.88 306 GLU A N 1
ATOM 2371 C CA . GLU A 1 306 ? 4.574 8.445 -17.703 1 65.88 306 GLU A CA 1
ATOM 2372 C C . GLU A 1 306 ? 5.039 7.09 -17.172 1 65.88 306 GLU A C 1
ATOM 2374 O O . GLU A 1 306 ? 5.184 6.133 -17.938 1 65.88 306 GLU A O 1
ATOM 2379 N N . ASP A 1 307 ? 5.191 6.953 -16.016 1 68.19 307 ASP A N 1
ATOM 2380 C CA . ASP A 1 307 ? 5.652 5.707 -15.406 1 68.19 307 ASP A CA 1
ATOM 2381 C C . ASP A 1 307 ? 4.609 4.605 -15.562 1 68.19 307 ASP A C 1
ATOM 2383 O O . ASP A 1 307 ? 4.949 3.457 -15.852 1 68.19 307 ASP A O 1
ATOM 2387 N N . ALA A 1 308 ? 3.412 4.957 -15.297 1 66.12 308 ALA A N 1
ATOM 2388 C CA . ALA A 1 308 ? 2.336 3.988 -15.469 1 66.12 308 ALA A CA 1
ATOM 2389 C C . ALA A 1 308 ? 2.25 3.516 -16.922 1 66.12 308 ALA A C 1
ATOM 2391 O O . ALA A 1 308 ? 2.137 2.316 -17.188 1 66.12 308 ALA A O 1
ATOM 2392 N N . SER A 1 309 ? 2.314 4.41 -17.812 1 65.19 309 SER A N 1
ATOM 2393 C CA . SER A 1 309 ? 2.236 4.066 -19.219 1 65.19 309 SER A CA 1
ATOM 2394 C C . SER A 1 309 ? 3.387 3.154 -19.641 1 65.19 309 SER A C 1
ATOM 2396 O O . SER A 1 309 ? 3.186 2.186 -20.375 1 65.19 309 SER A O 1
ATOM 2398 N N . GLU A 1 310 ? 4.484 3.525 -19.109 1 69.38 310 GLU A N 1
ATOM 2399 C CA . GLU A 1 310 ? 5.652 2.715 -19.422 1 69.38 310 GLU A CA 1
ATOM 2400 C C . GLU A 1 310 ? 5.504 1.291 -18.906 1 69.38 310 GLU A C 1
ATOM 2402 O O . GLU A 1 310 ? 5.836 0.327 -19.594 1 69.38 310 GLU A O 1
ATOM 2407 N N . ALA A 1 311 ? 5.027 1.154 -17.766 1 70 311 ALA A N 1
ATOM 2408 C CA . ALA A 1 311 ? 4.852 -0.165 -17.172 1 70 311 ALA A CA 1
ATOM 2409 C C . ALA A 1 311 ? 3.857 -1.003 -17.969 1 70 311 ALA A C 1
ATOM 2411 O O . ALA A 1 311 ? 4.102 -2.184 -18.234 1 70 311 ALA A O 1
ATOM 2412 N N . PHE A 1 312 ? 2.795 -0.464 -18.391 1 70.75 312 PHE A N 1
ATOM 2413 C CA . PHE A 1 312 ? 1.786 -1.197 -19.141 1 70.75 312 PHE A CA 1
ATOM 2414 C C . PHE A 1 312 ? 2.283 -1.513 -20.547 1 70.75 312 PHE A C 1
ATOM 2416 O O . PHE A 1 312 ? 1.979 -2.574 -21.094 1 70.75 312 PHE A O 1
ATOM 2423 N N . ASN A 1 313 ? 3.027 -0.632 -21.078 1 69.38 313 ASN A N 1
ATOM 2424 C CA . ASN A 1 313 ? 3.592 -0.901 -22.391 1 69.38 313 ASN A CA 1
ATOM 2425 C C . ASN A 1 313 ? 4.559 -2.08 -22.359 1 69.38 313 ASN A C 1
ATOM 2427 O O . ASN A 1 313 ? 4.566 -2.908 -23.266 1 69.38 313 ASN A O 1
ATOM 2431 N N . LYS A 1 314 ? 5.266 -2.016 -21.328 1 72 314 LYS A N 1
ATOM 2432 C CA . LYS A 1 314 ? 6.16 -3.154 -21.156 1 72 314 LYS A CA 1
ATOM 2433 C C . LYS A 1 314 ? 5.375 -4.461 -21.047 1 72 314 LYS A C 1
ATOM 2435 O O . LYS A 1 314 ? 5.777 -5.48 -21.609 1 72 314 LYS A O 1
ATOM 2440 N N . THR A 1 315 ? 4.262 -4.383 -20.422 1 74.5 315 THR A N 1
ATOM 2441 C CA . THR A 1 315 ? 3.441 -5.574 -20.25 1 74.5 315 THR A CA 1
ATOM 2442 C C . THR A 1 315 ? 2.805 -5.996 -21.562 1 74.5 315 THR A C 1
ATOM 2444 O O . THR A 1 315 ? 2.684 -7.191 -21.844 1 74.5 315 THR A O 1
ATOM 2447 N N . VAL A 1 316 ? 2.383 -5.125 -22.344 1 72.12 316 VAL A N 1
ATOM 2448 C CA . VAL A 1 316 ? 1.812 -5.438 -23.641 1 72.12 316 VAL A CA 1
ATOM 2449 C C . VAL A 1 316 ? 2.863 -6.117 -24.516 1 72.12 316 VAL A C 1
ATOM 2451 O O . VAL A 1 316 ? 2.574 -7.105 -25.188 1 72.12 316 VAL A O 1
ATOM 2454 N N . THR A 1 317 ? 4.035 -5.535 -24.359 1 71.44 317 THR A N 1
ATOM 2455 C CA . THR A 1 317 ? 5.129 -6.152 -25.109 1 71.44 317 THR A CA 1
ATOM 2456 C C . THR A 1 317 ? 5.387 -7.574 -24.609 1 71.44 317 THR A C 1
ATOM 2458 O O . THR A 1 317 ? 5.613 -8.484 -25.406 1 71.44 317 THR A O 1
ATOM 2461 N N . ASP A 1 318 ? 5.297 -7.719 -23.391 1 76.75 318 ASP A N 1
ATOM 2462 C CA . ASP A 1 318 ? 5.496 -9.039 -22.812 1 76.75 318 ASP A CA 1
ATOM 2463 C C . ASP A 1 318 ? 4.41 -10.016 -23.25 1 76.75 318 ASP A C 1
ATOM 2465 O O . ASP A 1 318 ? 4.684 -11.195 -23.484 1 76.75 318 ASP A O 1
ATOM 2469 N N . VAL A 1 319 ? 3.213 -9.539 -23.312 1 76.38 319 VAL A N 1
ATOM 2470 C CA . VAL A 1 319 ? 2.098 -10.359 -23.781 1 76.38 319 VAL A CA 1
ATOM 2471 C C . VAL A 1 319 ? 2.377 -10.852 -25.188 1 76.38 319 VAL A C 1
ATOM 2473 O O . VAL A 1 319 ? 2.221 -12.039 -25.484 1 76.38 319 VAL A O 1
ATOM 2476 N N . GLU A 1 320 ? 2.82 -10 -25.969 1 71.94 320 GLU A N 1
ATOM 2477 C CA . GLU A 1 320 ? 3.105 -10.359 -27.359 1 71.94 320 GLU A CA 1
ATOM 2478 C C . GLU A 1 320 ? 4.254 -11.359 -27.438 1 71.94 320 GLU A C 1
ATOM 2480 O O . GLU A 1 320 ? 4.176 -12.344 -28.188 1 71.94 320 GLU A O 1
ATOM 2485 N N . LEU A 1 321 ? 5.258 -11.023 -26.625 1 73.31 321 LEU A N 1
ATOM 2486 C CA . LEU A 1 321 ? 6.43 -11.891 -26.656 1 73.31 321 LEU A CA 1
ATOM 2487 C C . LEU A 1 321 ? 6.078 -13.281 -26.141 1 73.31 321 LEU A C 1
ATOM 2489 O O . LEU A 1 321 ? 6.461 -14.289 -26.75 1 73.31 321 LEU A O 1
ATOM 2493 N N . GLN A 1 322 ? 5.375 -13.312 -25.125 1 76.94 322 GLN A N 1
ATOM 2494 C CA . GLN A 1 322 ? 4.98 -14.609 -24.578 1 76.94 322 GLN A CA 1
ATOM 2495 C C . GLN A 1 322 ? 4.031 -15.344 -25.516 1 76.94 322 GLN A C 1
ATOM 2497 O O . GLN A 1 322 ? 4.133 -16.562 -25.688 1 76.94 322 GLN A O 1
ATOM 2502 N N . GLY A 1 323 ? 3.156 -14.586 -26.062 1 74.19 323 GLY A N 1
ATOM 2503 C CA . GLY A 1 323 ? 2.279 -15.18 -27.062 1 74.19 323 GLY A CA 1
ATOM 2504 C C . GLY A 1 323 ? 3.029 -15.773 -28.234 1 74.19 323 GLY A C 1
ATOM 2505 O O . GLY A 1 323 ? 2.732 -16.891 -28.672 1 74.19 323 GLY A O 1
ATOM 2506 N N . LYS A 1 324 ? 4.043 -15.125 -28.688 1 72.75 324 LYS A N 1
ATOM 2507 C CA . LYS A 1 324 ? 4.855 -15.586 -29.797 1 72.75 324 LYS A CA 1
ATOM 2508 C C . LYS A 1 324 ? 5.652 -16.828 -29.422 1 72.75 324 LYS A C 1
ATOM 2510 O O . LYS A 1 324 ? 5.789 -17.75 -30.234 1 72.75 324 LYS A O 1
ATOM 2515 N N . ASP A 1 325 ? 6.137 -16.766 -28.266 1 76.88 325 ASP A N 1
ATOM 2516 C CA . ASP A 1 325 ? 6.898 -17.922 -27.797 1 76.88 325 ASP A CA 1
ATOM 2517 C C . ASP A 1 325 ? 6.035 -19.172 -27.766 1 76.88 325 ASP A C 1
ATOM 2519 O O . ASP A 1 325 ? 6.465 -20.25 -28.219 1 76.88 325 ASP A O 1
ATOM 2523 N N . ILE A 1 326 ? 4.871 -18.984 -27.297 1 77.69 326 ILE A N 1
ATOM 2524 C CA . ILE A 1 326 ? 3.951 -20.125 -27.25 1 77.69 326 ILE A CA 1
ATOM 2525 C C . ILE A 1 326 ? 3.592 -20.562 -28.656 1 77.69 326 ILE A C 1
ATOM 2527 O O . ILE A 1 326 ? 3.584 -21.766 -28.953 1 77.69 326 ILE A O 1
ATOM 2531 N N . LEU A 1 327 ? 3.414 -19.609 -29.531 1 77.56 327 LEU A N 1
ATOM 2532 C CA . LEU A 1 327 ? 3.039 -19.906 -30.906 1 77.56 327 LEU A CA 1
ATOM 2533 C C . LEU A 1 327 ? 4.172 -20.625 -31.625 1 77.56 327 LEU A C 1
ATOM 2535 O O . LEU A 1 327 ? 3.928 -21.562 -32.375 1 77.56 327 LEU A O 1
ATOM 2539 N N . GLN A 1 328 ? 5.348 -20.141 -31.375 1 75.69 328 GLN A N 1
ATOM 2540 C CA . GLN A 1 328 ? 6.496 -20.766 -32.031 1 75.69 328 GLN A CA 1
ATOM 2541 C C . GLN A 1 328 ? 6.652 -22.219 -31.578 1 75.69 328 GLN A C 1
ATOM 2543 O O . GLN A 1 328 ? 7 -23.078 -32.406 1 75.69 328 GLN A O 1
ATOM 2548 N N . SER A 1 329 ? 6.395 -22.375 -30.359 1 74.81 329 SER A N 1
ATOM 2549 C CA . SER A 1 329 ? 6.461 -23.75 -29.859 1 74.81 329 SER A CA 1
ATOM 2550 C C . SER A 1 329 ? 5.418 -24.641 -30.531 1 74.81 329 SER A C 1
ATOM 2552 O O . SER A 1 329 ? 5.715 -25.766 -30.922 1 74.81 329 SER A O 1
ATOM 2554 N N . TYR A 1 330 ? 4.219 -24.109 -30.766 1 75.25 330 TYR A N 1
ATOM 2555 C CA . TYR A 1 330 ? 3.152 -24.859 -31.422 1 75.25 330 TYR A CA 1
ATOM 2556 C C . TYR A 1 330 ? 3.457 -25.062 -32.906 1 75.25 330 TYR A C 1
ATOM 2558 O O . TYR A 1 330 ? 3.24 -26.141 -33.438 1 75.25 330 TYR A O 1
ATOM 2566 N N . ARG A 1 331 ? 4.062 -24.047 -33.531 1 75.69 331 ARG A N 1
ATOM 2567 C CA . ARG A 1 331 ? 4.383 -24.125 -34.969 1 75.69 331 ARG A CA 1
ATOM 2568 C C . ARG A 1 331 ? 5.484 -25.156 -35.219 1 75.69 331 ARG A C 1
ATOM 2570 O O . ARG A 1 331 ? 5.457 -25.859 -36.219 1 75.69 331 ARG A O 1
ATOM 2577 N N . SER A 1 332 ? 6.402 -25.125 -34.25 1 76.44 332 SER A N 1
ATOM 2578 C CA . SER A 1 332 ? 7.457 -26.125 -34.375 1 76.44 332 SER A CA 1
ATOM 2579 C C . SER A 1 332 ? 6.895 -27.547 -34.312 1 76.44 332 SER A C 1
ATOM 2581 O O . SER A 1 332 ? 7.266 -28.391 -35.125 1 76.44 332 SER A O 1
ATOM 2583 N N . GLN A 1 333 ? 5.992 -27.719 -33.438 1 74.44 333 GLN A N 1
ATOM 2584 C CA . GLN A 1 333 ? 5.359 -29.031 -33.344 1 74.44 333 GLN A CA 1
ATOM 2585 C C . GLN A 1 333 ? 4.473 -29.328 -34.531 1 74.44 333 GLN A C 1
ATOM 2587 O O . GLN A 1 333 ? 4.445 -30.453 -35.031 1 74.44 333 GLN A O 1
ATOM 2592 N N . LEU A 1 334 ? 3.771 -28.297 -35 1 77.38 334 LEU A N 1
ATOM 2593 C CA . LEU A 1 334 ? 2.914 -28.438 -36.156 1 77.38 334 LEU A CA 1
ATOM 2594 C C . LEU A 1 334 ? 3.736 -28.781 -37.406 1 77.38 334 LEU A C 1
ATOM 2596 O O . LEU A 1 334 ? 3.367 -29.688 -38.156 1 77.38 334 LEU A O 1
ATOM 2600 N N . ASN A 1 335 ? 4.895 -28.125 -37.531 1 78.62 335 ASN A N 1
ATOM 2601 C CA . ASN A 1 335 ? 5.766 -28.391 -38.688 1 78.62 335 ASN A CA 1
ATOM 2602 C C . ASN A 1 335 ? 6.312 -29.812 -38.656 1 78.62 335 ASN A C 1
ATOM 2604 O O . ASN A 1 335 ? 6.43 -30.453 -39.688 1 78.62 335 ASN A O 1
ATOM 2608 N N . GLU A 1 336 ? 6.594 -30.156 -37.438 1 77.06 336 GLU A N 1
ATOM 2609 C CA . GLU A 1 336 ? 7.055 -31.547 -37.312 1 77.06 336 GLU A CA 1
ATOM 2610 C C . GLU A 1 336 ? 5.977 -32.531 -37.719 1 77.06 336 GLU A C 1
ATOM 2612 O O . GLU A 1 336 ? 6.262 -33.5 -38.438 1 77.06 336 GLU A O 1
ATOM 2617 N N . ALA A 1 337 ? 4.766 -32.25 -37.344 1 76.5 337 ALA A N 1
ATOM 2618 C CA . ALA A 1 337 ? 3.658 -33.125 -37.719 1 76.5 337 ALA A CA 1
ATOM 2619 C C . ALA A 1 337 ? 3.416 -33.094 -39.219 1 76.5 337 ALA A C 1
ATOM 2621 O O . ALA A 1 337 ? 3.182 -34.125 -39.844 1 76.5 337 ALA A O 1
ATOM 2622 N N . VAL A 1 338 ? 3.533 -31.906 -39.812 1 82.62 338 VAL A N 1
ATOM 2623 C CA . VAL A 1 338 ? 3.324 -31.719 -41.25 1 82.62 338 VAL A CA 1
ATOM 2624 C C . VAL A 1 338 ? 4.418 -32.469 -42.031 1 82.62 338 VAL A C 1
ATOM 2626 O O . VAL A 1 338 ? 4.141 -33.125 -43.031 1 82.62 338 VAL A O 1
ATOM 2629 N N . ASN A 1 339 ? 5.656 -32.375 -41.531 1 81.25 339 ASN A N 1
ATOM 2630 C CA . ASN A 1 339 ? 6.77 -33.062 -42.188 1 81.25 339 ASN A CA 1
ATOM 2631 C C . ASN A 1 339 ? 6.613 -34.562 -42.125 1 81.25 339 ASN A C 1
ATOM 2633 O O . ASN A 1 339 ? 6.895 -35.25 -43.125 1 81.25 339 ASN A O 1
ATOM 2637 N N . CYS A 1 340 ? 6.125 -35 -41.062 1 78.62 340 CYS A N 1
ATOM 2638 C CA . CYS A 1 340 ? 5.879 -36.438 -40.938 1 78.62 340 CYS A CA 1
ATOM 2639 C C . CYS A 1 340 ? 4.785 -36.875 -41.906 1 78.62 340 CYS A C 1
ATOM 2641 O O . CYS A 1 340 ? 4.91 -37.906 -42.531 1 78.62 340 CYS A O 1
ATOM 2643 N N . GLN A 1 341 ? 3.791 -36.062 -42.031 1 82.25 341 GLN A N 1
ATOM 2644 C CA . GLN A 1 341 ? 2.695 -36.375 -42.938 1 82.25 341 GLN A CA 1
ATOM 2645 C C . GLN A 1 341 ? 3.182 -36.438 -44.375 1 82.25 341 GLN A C 1
ATOM 2647 O O . GLN A 1 341 ? 2.803 -37.312 -45.156 1 82.25 341 GLN A O 1
ATOM 2652 N N . LYS A 1 342 ? 4.043 -35.438 -44.75 1 83.69 342 LYS A N 1
ATOM 2653 C CA . LYS A 1 342 ? 4.594 -35.406 -46.094 1 83.69 342 LYS A CA 1
ATOM 2654 C C . LYS A 1 342 ? 5.41 -36.656 -46.406 1 83.69 342 LYS A C 1
ATOM 2656 O O . LYS A 1 342 ? 5.309 -37.219 -47.5 1 83.69 342 LYS A O 1
ATOM 2661 N N . LEU A 1 343 ? 6.164 -37.062 -45.438 1 82.94 343 LEU A N 1
ATOM 2662 C CA . LEU A 1 343 ? 6.996 -38.25 -45.625 1 82.94 343 LEU A CA 1
ATOM 2663 C C . LEU A 1 343 ? 6.129 -39.5 -45.844 1 82.94 343 LEU A C 1
ATOM 2665 O O . LEU A 1 343 ? 6.371 -40.281 -46.75 1 82.94 343 LEU A O 1
ATOM 2669 N N . ILE A 1 344 ? 5.129 -39.594 -45.031 1 83.25 344 ILE A N 1
ATOM 2670 C CA . ILE A 1 344 ? 4.266 -40.75 -45.094 1 83.25 344 ILE A CA 1
ATOM 2671 C C . ILE A 1 344 ? 3.496 -40.75 -46.406 1 83.25 344 ILE A C 1
ATOM 2673 O O . ILE A 1 344 ? 3.312 -41.781 -47.031 1 83.25 344 ILE A O 1
ATOM 2677 N N . ASN A 1 345 ? 3.115 -39.562 -46.812 1 85.75 345 ASN A N 1
ATOM 2678 C CA . ASN A 1 345 ? 2.416 -39.438 -48.094 1 85.75 345 ASN A CA 1
ATOM 2679 C C . ASN A 1 345 ? 3.303 -39.875 -49.281 1 85.75 345 ASN A C 1
ATOM 2681 O O . ASN A 1 345 ? 2.83 -40.5 -50.219 1 85.75 345 ASN A O 1
ATOM 2685 N N . ARG A 1 346 ? 4.578 -39.625 -49.219 1 83.5 346 ARG A N 1
ATOM 2686 C CA . ARG A 1 346 ? 5.516 -40 -50.25 1 83.5 346 ARG A CA 1
ATOM 2687 C C . ARG A 1 346 ? 5.668 -41.531 -50.312 1 83.5 346 ARG A C 1
ATOM 2689 O O . ARG A 1 346 ? 5.691 -42.125 -51.375 1 83.5 346 ARG A O 1
ATOM 2696 N N . TYR A 1 347 ? 5.715 -42.125 -49.156 1 82.06 347 TYR A N 1
ATOM 2697 C CA . TYR A 1 347 ? 5.785 -43.594 -49.094 1 82.06 347 TYR A CA 1
ATOM 2698 C C . TYR A 1 347 ? 4.52 -44.219 -49.656 1 82.06 347 TYR A C 1
ATOM 2700 O O . TYR A 1 347 ? 4.586 -45.188 -50.406 1 82.06 347 TYR A O 1
ATOM 2708 N N . TYR A 1 348 ? 3.434 -43.562 -49.25 1 84.12 348 TYR A N 1
ATOM 2709 C CA . TYR A 1 348 ? 2.152 -44.062 -49.719 1 84.12 348 TYR A CA 1
ATOM 2710 C C . TYR A 1 348 ? 2.084 -44.031 -51.25 1 84.12 348 TYR A C 1
ATOM 2712 O O . TYR A 1 348 ? 1.674 -45 -51.906 1 84.12 348 TYR A O 1
ATOM 2720 N N . GLU A 1 349 ? 2.553 -42.969 -51.844 1 83.94 349 GLU A N 1
ATOM 2721 C CA . GLU A 1 349 ? 2.52 -42.812 -53.312 1 83.94 349 GLU A CA 1
ATOM 2722 C C . GLU A 1 349 ? 3.426 -43.812 -54 1 83.94 349 GLU A C 1
ATOM 2724 O O . GLU A 1 349 ? 3.039 -44.406 -55 1 83.94 349 GLU A O 1
ATOM 2729 N N . LEU A 1 350 ? 4.629 -44.125 -53.469 1 80.75 350 LEU A N 1
ATOM 2730 C CA . LEU A 1 350 ? 5.598 -45.031 -54.062 1 80.75 350 LEU A CA 1
ATOM 2731 C C . LEU A 1 350 ? 5.125 -46.469 -53.938 1 80.75 350 LEU A C 1
ATOM 2733 O O . LEU A 1 350 ? 5.262 -47.25 -54.906 1 80.75 350 LEU A O 1
ATOM 2737 N N . LEU A 1 351 ? 4.543 -46.75 -52.875 1 81.5 351 LEU A N 1
ATOM 2738 C CA . LEU A 1 351 ? 4.07 -48.125 -52.688 1 81.5 351 LEU A CA 1
ATOM 2739 C C . LEU A 1 351 ? 2.82 -48.375 -53.531 1 81.5 351 LEU A C 1
ATOM 2741 O O . LEU A 1 351 ? 2.617 -49.5 -54.031 1 81.5 351 LEU A O 1
ATOM 2745 N N . ASN A 1 352 ? 2.02 -47.344 -53.625 1 83.12 352 ASN A N 1
ATOM 2746 C CA . ASN A 1 352 ? 0.819 -47.5 -54.438 1 83.12 352 ASN A CA 1
ATOM 2747 C C . ASN A 1 352 ? 1.166 -47.719 -55.906 1 83.12 352 ASN A C 1
ATOM 2749 O O . ASN A 1 352 ? 0.398 -48.344 -56.656 1 83.12 352 ASN A O 1
ATOM 2753 N N . ALA A 1 353 ? 2.416 -47.312 -56.344 1 78.94 353 ALA A N 1
ATOM 2754 C CA . ALA A 1 353 ? 2.873 -47.5 -57.719 1 78.94 353 ALA A CA 1
ATOM 2755 C C . ALA A 1 353 ? 3.492 -48.875 -57.938 1 78.94 353 ALA A C 1
ATOM 2757 O O . ALA A 1 353 ? 3.715 -49.312 -59.062 1 78.94 353 ALA A O 1
ATOM 2758 N N . LEU A 1 354 ? 3.746 -49.562 -56.781 1 76.94 354 LEU A N 1
ATOM 2759 C CA . LEU A 1 354 ? 4.344 -50.875 -56.875 1 76.94 354 LEU A CA 1
ATOM 2760 C C . LEU A 1 354 ? 3.318 -51.906 -57.312 1 76.94 354 LEU A C 1
ATOM 2762 O O . LEU A 1 354 ? 2.273 -52.062 -56.688 1 76.94 354 LEU A O 1
ATOM 2766 N N . THR A 1 355 ? 3.441 -52.406 -58.594 1 75.5 355 THR A N 1
ATOM 2767 C CA . THR A 1 355 ? 2.561 -53.438 -59.156 1 75.5 355 THR A CA 1
ATOM 2768 C C . THR A 1 355 ? 3.24 -54.812 -59.125 1 75.5 355 THR A C 1
ATOM 2770 O O . THR A 1 355 ? 4.434 -54.906 -59.406 1 75.5 355 THR A O 1
ATOM 2773 N N . VAL A 1 356 ? 2.598 -55.719 -58.438 1 75.19 356 VAL A N 1
ATOM 2774 C CA . VAL A 1 356 ? 3.102 -57.094 -58.438 1 75.19 356 VAL A CA 1
ATOM 2775 C C . VAL A 1 356 ? 2.816 -57.75 -59.781 1 75.19 356 VAL A C 1
ATOM 2777 O O . VAL A 1 356 ? 1.66 -57.844 -60.219 1 75.19 356 VAL A O 1
ATOM 2780 N N . ASP A 1 357 ? 3.928 -58.031 -60.562 1 71.12 357 ASP A N 1
ATOM 2781 C CA . ASP A 1 357 ? 3.846 -58.594 -61.906 1 71.12 357 ASP A CA 1
ATOM 2782 C C . ASP A 1 357 ? 3.094 -59.906 -61.906 1 71.12 357 ASP A C 1
ATOM 2784 O O . ASP A 1 357 ? 3.16 -60.688 -60.938 1 71.12 357 ASP A O 1
ATOM 2788 N N . ASN A 1 358 ? 2.223 -60.125 -62.938 1 67.75 358 ASN A N 1
ATOM 2789 C CA . ASN A 1 358 ? 1.487 -61.375 -63.125 1 67.75 358 ASN A CA 1
ATOM 2790 C C . ASN A 1 358 ? 2.393 -62.469 -63.625 1 67.75 358 ASN A C 1
ATOM 2792 O O . ASN A 1 358 ? 2.111 -63.656 -63.406 1 67.75 358 ASN A O 1
ATOM 2796 N N . ASP A 1 359 ? 3.555 -62.094 -64.312 1 63.12 359 ASP A N 1
ATOM 2797 C CA . ASP A 1 359 ? 4.43 -63.125 -64.875 1 63.12 359 ASP A CA 1
ATOM 2798 C C . ASP A 1 359 ? 5.555 -63.469 -63.906 1 63.12 359 ASP A C 1
ATOM 2800 O O . ASP A 1 359 ? 5.789 -62.75 -62.938 1 63.12 359 ASP A O 1
ATOM 2804 N N . LEU A 1 360 ? 6.094 -64.688 -64 1 56.81 360 LEU A N 1
ATOM 2805 C CA . LEU A 1 360 ? 7.094 -65.312 -63.125 1 56.81 360 LEU A CA 1
ATOM 2806 C C . LEU A 1 360 ? 8.383 -64.5 -63.125 1 56.81 360 LEU A C 1
ATOM 2808 O O . LEU A 1 360 ? 9.258 -64.688 -63.969 1 56.81 360 LEU A O 1
ATOM 2812 N N . ASN A 1 361 ? 8.328 -63.25 -62.656 1 67.75 361 ASN A N 1
ATOM 2813 C CA . ASN A 1 361 ? 9.562 -62.469 -62.531 1 67.75 361 ASN A CA 1
ATOM 2814 C C . ASN A 1 361 ? 10.055 -62.469 -61.094 1 67.75 361 ASN A C 1
ATOM 2816 O O . ASN A 1 361 ? 9.656 -61.625 -60.281 1 67.75 361 ASN A O 1
ATOM 2820 N N . ILE A 1 362 ? 10.875 -63.5 -60.781 1 68.31 362 ILE A N 1
ATOM 2821 C CA . ILE A 1 362 ? 11.398 -63.75 -59.438 1 68.31 362 ILE A CA 1
ATOM 2822 C C . ILE A 1 362 ? 12.07 -62.5 -58.906 1 68.31 362 ILE A C 1
ATOM 2824 O O . ILE A 1 362 ? 11.945 -62.188 -57.719 1 68.31 362 ILE A O 1
ATOM 2828 N N . ASN A 1 363 ? 12.695 -61.812 -59.781 1 71.56 363 ASN A N 1
ATOM 2829 C CA . ASN A 1 363 ? 13.383 -60.594 -59.375 1 71.56 363 ASN A CA 1
ATOM 2830 C C . ASN A 1 363 ? 12.406 -59.531 -58.875 1 71.56 363 ASN A C 1
ATOM 2832 O O . ASN A 1 363 ? 12.656 -58.875 -57.875 1 71.56 363 ASN A O 1
ATOM 2836 N N . GLN A 1 364 ? 11.344 -59.469 -59.531 1 75.81 364 GLN A N 1
ATOM 2837 C CA . GLN A 1 364 ? 10.352 -58.469 -59.125 1 75.81 364 GLN A CA 1
ATOM 2838 C C . GLN A 1 364 ? 9.68 -58.844 -57.812 1 75.81 364 GLN A C 1
ATOM 2840 O O . GLN A 1 364 ? 9.414 -57.969 -56.969 1 75.81 364 GLN A O 1
ATOM 2845 N N . TYR A 1 365 ? 9.391 -60.094 -57.625 1 74.62 365 TYR A N 1
ATOM 2846 C CA . TYR A 1 365 ? 8.758 -60.562 -56.406 1 74.62 365 TYR A CA 1
ATOM 2847 C C . TYR A 1 365 ? 9.672 -60.312 -55.219 1 74.62 365 TYR A C 1
ATOM 2849 O O . TYR A 1 365 ? 9.219 -59.875 -54.156 1 74.62 365 TYR A O 1
ATOM 2857 N N . ASN A 1 366 ? 10.93 -60.594 -55.438 1 74.06 366 ASN A N 1
ATOM 2858 C CA . ASN A 1 366 ? 11.891 -60.344 -54.375 1 74.06 366 ASN A CA 1
ATOM 2859 C C . ASN A 1 366 ? 11.969 -58.844 -54.062 1 74.06 366 ASN A C 1
ATOM 2861 O O . ASN A 1 366 ? 12.062 -58.469 -52.906 1 74.06 366 ASN A O 1
ATOM 2865 N N . TYR A 1 367 ? 11.883 -58.031 -55.062 1 76 367 TYR A N 1
ATOM 2866 C CA . TYR A 1 367 ? 11.891 -56.594 -54.906 1 76 367 TYR A CA 1
ATOM 2867 C C . TYR A 1 367 ? 10.68 -56.125 -54.094 1 76 367 TYR A C 1
ATOM 2869 O O . TYR A 1 367 ? 10.812 -55.344 -53.156 1 76 367 TYR A O 1
ATOM 2877 N N . VAL A 1 368 ? 9.586 -56.562 -54.406 1 76.31 368 VAL A N 1
ATOM 2878 C CA . VAL A 1 368 ? 8.352 -56.188 -53.75 1 76.31 368 VAL A CA 1
ATOM 2879 C C . VAL A 1 368 ? 8.406 -56.594 -52.281 1 76.31 368 VAL A C 1
ATOM 2881 O O . VAL A 1 368 ? 8 -55.844 -51.375 1 76.31 368 VAL A O 1
ATOM 2884 N N . PHE A 1 369 ? 8.906 -57.781 -52.062 1 75.25 369 PHE A N 1
ATOM 2885 C CA . PHE A 1 369 ? 9.039 -58.281 -50.688 1 75.25 369 PHE A CA 1
ATOM 2886 C C . PHE A 1 369 ? 9.945 -57.344 -49.875 1 75.25 369 PHE A C 1
ATOM 2888 O O . PHE A 1 369 ? 9.641 -57.031 -48.719 1 75.25 369 PHE A O 1
ATOM 2895 N N . GLN A 1 370 ? 11.078 -56.969 -50.406 1 76.06 370 GLN A N 1
ATOM 2896 C CA . GLN A 1 370 ? 12 -56.094 -49.688 1 76.06 370 GLN A CA 1
ATOM 2897 C C . GLN A 1 370 ? 11.359 -54.719 -49.438 1 76.06 370 GLN A C 1
ATOM 2899 O O . GLN A 1 370 ? 11.555 -54.156 -48.344 1 76.06 370 GLN A O 1
ATOM 2904 N N . CYS A 1 371 ? 10.625 -54.25 -50.375 1 77.19 371 CYS A N 1
ATOM 2905 C CA . CYS A 1 371 ? 9.922 -52.969 -50.188 1 77.19 371 CYS A CA 1
ATOM 2906 C C . CYS A 1 371 ? 8.938 -53.062 -49.031 1 77.19 371 CYS A C 1
ATOM 2908 O O . CYS A 1 371 ? 8.906 -52.156 -48.188 1 77.19 371 CYS A O 1
ATOM 2910 N N . ILE A 1 372 ? 8.188 -54.156 -49 1 75.38 372 ILE A N 1
ATOM 2911 C CA . ILE A 1 372 ? 7.188 -54.344 -47.938 1 75.38 372 ILE A CA 1
ATOM 2912 C C . ILE A 1 372 ? 7.871 -54.406 -46.594 1 75.38 372 ILE A C 1
ATOM 2914 O O . ILE A 1 372 ? 7.406 -53.781 -45.625 1 75.38 372 ILE A O 1
ATOM 2918 N N . THR A 1 373 ? 8.977 -55.125 -46.531 1 76.5 373 THR A N 1
ATOM 2919 C CA . THR A 1 373 ? 9.68 -55.312 -45.25 1 76.5 373 THR A CA 1
ATOM 2920 C C . THR A 1 373 ? 10.234 -53.969 -44.75 1 76.5 373 THR A C 1
ATOM 2922 O O . THR A 1 373 ? 10.094 -53.625 -43.594 1 76.5 373 THR A O 1
ATOM 2925 N N . GLN A 1 374 ? 10.773 -53.188 -45.625 1 79.75 374 GLN A N 1
ATOM 2926 C CA . GLN A 1 374 ? 11.383 -51.906 -45.25 1 79.75 374 GLN A CA 1
ATOM 2927 C C . GLN A 1 374 ? 10.32 -50.906 -44.875 1 79.75 374 GLN A C 1
ATOM 2929 O O . GLN A 1 374 ? 10.484 -50.156 -43.906 1 79.75 374 GLN A O 1
ATOM 2934 N N . VAL A 1 375 ? 9.211 -50.844 -45.531 1 81.12 375 VAL A N 1
ATOM 2935 C CA . VAL A 1 375 ? 8.156 -49.875 -45.25 1 81.12 375 VAL A CA 1
ATOM 2936 C C . VAL A 1 375 ? 7.449 -50.25 -43.969 1 81.12 375 VAL A C 1
ATOM 2938 O O . VAL A 1 375 ? 7.062 -49.375 -43.188 1 81.12 375 VAL A O 1
ATOM 2941 N N . THR A 1 376 ? 7.289 -51.562 -43.688 1 79.69 376 THR A N 1
ATOM 2942 C CA . THR A 1 376 ? 6.668 -52 -42.438 1 79.69 376 THR A CA 1
ATOM 2943 C C . THR A 1 376 ? 7.504 -51.562 -41.25 1 79.69 376 THR A C 1
ATOM 2945 O O . THR A 1 376 ? 6.957 -51.156 -40.219 1 79.69 376 THR A O 1
ATOM 2948 N N . ARG A 1 377 ? 8.805 -51.688 -41.375 1 77.94 377 ARG A N 1
ATOM 2949 C CA . ARG A 1 377 ? 9.695 -51.219 -40.312 1 77.94 377 ARG A CA 1
ATOM 2950 C C . ARG A 1 377 ? 9.531 -49.719 -40.094 1 77.94 377 ARG A C 1
ATOM 2952 O O . ARG A 1 377 ? 9.477 -49.281 -38.969 1 77.94 377 ARG A O 1
ATOM 2959 N N . PHE A 1 378 ? 9.375 -49 -41.094 1 80.12 378 PHE A N 1
ATOM 2960 C CA . PHE A 1 378 ? 9.211 -47.531 -41.031 1 80.12 378 PHE A CA 1
ATOM 2961 C C . PHE A 1 378 ? 7.879 -47.188 -40.375 1 80.12 378 PHE A C 1
ATOM 2963 O O . PHE A 1 378 ? 7.816 -46.25 -39.562 1 80.12 378 PHE A O 1
ATOM 2970 N N . ILE A 1 379 ? 6.852 -47.844 -40.75 1 78.31 379 ILE A N 1
ATOM 2971 C CA . ILE A 1 379 ? 5.527 -47.562 -40.188 1 78.31 379 ILE A CA 1
ATOM 2972 C C . ILE A 1 379 ? 5.551 -47.781 -38.688 1 78.31 379 ILE A C 1
ATOM 2974 O O . ILE A 1 379 ? 4.965 -47 -37.938 1 78.31 379 ILE A O 1
ATOM 2978 N N . HIS A 1 380 ? 6.289 -48.75 -38.25 1 77.31 380 HIS A N 1
ATOM 2979 C CA . HIS A 1 380 ? 6.395 -49.031 -36.812 1 77.31 380 HIS A CA 1
ATOM 2980 C C . HIS A 1 380 ? 7.109 -47.906 -36.094 1 77.31 380 HIS A C 1
ATOM 2982 O O . HIS A 1 380 ? 6.68 -47.469 -35 1 77.31 380 HIS A O 1
ATOM 2988 N N . GLU A 1 381 ? 8.141 -47.344 -36.656 1 75.69 381 GLU A N 1
ATOM 2989 C CA . GLU A 1 381 ? 8.891 -46.219 -36.094 1 75.69 381 GLU A CA 1
ATOM 2990 C C . GLU A 1 381 ? 8.031 -44.969 -36 1 75.69 381 GLU A C 1
ATOM 2992 O O . GLU A 1 381 ? 8.062 -44.25 -35 1 75.69 381 GLU A O 1
ATOM 2997 N N . MET A 1 382 ? 7.273 -44.781 -37.031 1 75.38 382 MET A N 1
ATOM 2998 C CA . MET A 1 382 ? 6.441 -43.594 -37.062 1 75.38 382 MET A CA 1
ATOM 2999 C C . MET A 1 382 ? 5.297 -43.688 -36.062 1 75.38 382 MET A C 1
ATOM 3001 O O . MET A 1 382 ? 4.918 -42.688 -35.469 1 75.38 382 MET A O 1
ATOM 3005 N N . ASP A 1 383 ? 4.75 -44.844 -35.875 1 72 383 ASP A N 1
ATOM 3006 C CA . ASP A 1 383 ? 3.689 -45.062 -34.906 1 72 383 ASP A CA 1
ATOM 3007 C C . ASP A 1 383 ? 4.18 -44.75 -33.5 1 72 383 ASP A C 1
ATOM 3009 O O . ASP A 1 383 ? 3.459 -44.156 -32.688 1 72 383 ASP A O 1
ATOM 3013 N N . GLN A 1 384 ? 5.406 -45.125 -33.25 1 68.25 384 GLN A N 1
ATOM 3014 C CA . GLN A 1 384 ? 5.992 -44.844 -31.953 1 68.25 384 GLN A CA 1
ATOM 3015 C C . GLN A 1 384 ? 6.211 -43.344 -31.75 1 68.25 384 GLN A C 1
ATOM 3017 O O . GLN A 1 384 ? 5.961 -42.812 -30.672 1 68.25 384 GLN A O 1
ATOM 3022 N N . GLU A 1 385 ? 6.637 -42.781 -32.812 1 68.38 385 GLU A N 1
ATOM 3023 C CA . GLU A 1 385 ? 6.875 -41.344 -32.719 1 68.38 385 GLU A CA 1
ATOM 3024 C C . GLU A 1 385 ? 5.574 -40.562 -32.5 1 68.38 385 GLU A C 1
ATOM 3026 O O . GLU A 1 385 ? 5.543 -39.594 -31.75 1 68.38 385 GLU A O 1
ATOM 3031 N N . LEU A 1 386 ? 4.566 -40.969 -33.219 1 65.94 386 LEU A N 1
ATOM 3032 C CA . LEU A 1 386 ? 3.266 -40.312 -33.094 1 65.94 386 LEU A CA 1
ATOM 3033 C C . LEU A 1 386 ? 2.719 -40.5 -31.672 1 65.94 386 LEU A C 1
ATOM 3035 O O . LEU A 1 386 ? 2.082 -39.562 -31.125 1 65.94 386 LEU A O 1
ATOM 3039 N N . THR A 1 387 ? 2.945 -41.656 -31.219 1 60.69 387 THR A N 1
ATOM 3040 C CA . THR A 1 387 ? 2.451 -41.906 -29.875 1 60.69 387 THR A CA 1
ATOM 3041 C C . THR A 1 387 ? 3.193 -41.062 -28.859 1 60.69 387 THR A C 1
ATOM 3043 O O . THR A 1 387 ? 2.613 -40.656 -27.844 1 60.69 387 THR A O 1
ATOM 3046 N N . ASN A 1 388 ? 4.414 -40.812 -29.25 1 53.94 388 ASN A N 1
ATOM 3047 C CA . ASN A 1 388 ? 5.234 -40.062 -28.328 1 53.94 388 ASN A CA 1
ATOM 3048 C C . ASN A 1 388 ? 5.027 -38.562 -28.484 1 53.94 388 ASN A C 1
ATOM 3050 O O . ASN A 1 388 ? 5.414 -37.781 -27.625 1 53.94 388 ASN A O 1
ATOM 3054 N N . VAL A 1 389 ? 4.695 -38.25 -29.703 1 53.59 389 VAL A N 1
ATOM 3055 C CA . VAL A 1 389 ? 4.543 -36.812 -29.891 1 53.59 389 VAL A CA 1
ATOM 3056 C C . VAL A 1 389 ? 3.395 -36.312 -29.031 1 53.59 389 VAL A C 1
ATOM 3058 O O . VAL A 1 389 ? 2.24 -36.688 -29.234 1 53.59 389 VAL A O 1
ATOM 3061 N N . LYS A 1 390 ? 3.711 -35.938 -27.859 1 54.59 390 LYS A N 1
ATOM 3062 C CA . LYS A 1 390 ? 2.816 -35.344 -26.875 1 54.59 390 LYS A CA 1
ATOM 3063 C C . LYS A 1 390 ? 2.039 -34.156 -27.453 1 54.59 390 LYS A C 1
ATOM 3065 O O . LYS A 1 390 ? 2.592 -33.375 -28.219 1 54.59 390 LYS A O 1
ATOM 3070 N N . LYS A 1 391 ? 0.673 -34.312 -27.516 1 57.09 391 LYS A N 1
ATOM 3071 C CA . LYS A 1 391 ? -0.192 -33.188 -27.859 1 57.09 391 LYS A CA 1
ATOM 3072 C C . LYS A 1 391 ? 0.301 -31.891 -27.203 1 57.09 391 LYS A C 1
ATOM 3074 O O . LYS A 1 391 ? 0.821 -31.922 -26.094 1 57.09 391 LYS A O 1
ATOM 3079 N N . PRO A 1 392 ? 0.559 -30.969 -28.109 1 58.38 392 PRO A N 1
ATOM 3080 C CA . PRO A 1 392 ? 1.051 -29.703 -27.562 1 58.38 392 PRO A CA 1
ATOM 3081 C C . PRO A 1 392 ? 0.266 -29.25 -26.344 1 58.38 392 PRO A C 1
ATOM 3083 O O . PRO A 1 392 ? -0.963 -29.344 -26.312 1 58.38 392 PRO A O 1
ATOM 3086 N N . ALA A 1 393 ? 1.017 -29.172 -25.328 1 65 393 ALA A N 1
ATOM 3087 C CA . ALA A 1 393 ? 0.396 -28.594 -24.125 1 65 393 ALA A CA 1
ATOM 3088 C C . ALA A 1 393 ? -0.042 -27.156 -24.391 1 65 393 ALA A C 1
ATOM 3090 O O . ALA A 1 393 ? 0.757 -26.328 -24.828 1 65 393 ALA A O 1
ATOM 3091 N N . GLU A 1 394 ? -1.406 -26.969 -24.344 1 73.75 394 GLU A N 1
ATOM 3092 C CA . GLU A 1 394 ? -1.959 -25.641 -24.578 1 73.75 394 GLU A CA 1
ATOM 3093 C C . GLU A 1 394 ? -1.589 -24.672 -23.453 1 73.75 394 GLU A C 1
ATOM 3095 O O . GLU A 1 394 ? -1.751 -24.984 -22.281 1 73.75 394 GLU A O 1
ATOM 3100 N N . ARG A 1 395 ? -0.9 -23.703 -23.875 1 77.25 395 ARG A N 1
ATOM 3101 C CA . ARG A 1 395 ? -0.555 -22.625 -22.953 1 77.25 395 ARG A CA 1
ATOM 3102 C C . ARG A 1 395 ? -1.306 -21.344 -23.297 1 77.25 395 ARG A C 1
ATOM 3104 O O . ARG A 1 395 ? -1.596 -21.094 -24.469 1 77.25 395 ARG A O 1
ATOM 3111 N N . CYS A 1 396 ? -1.703 -20.688 -22.219 1 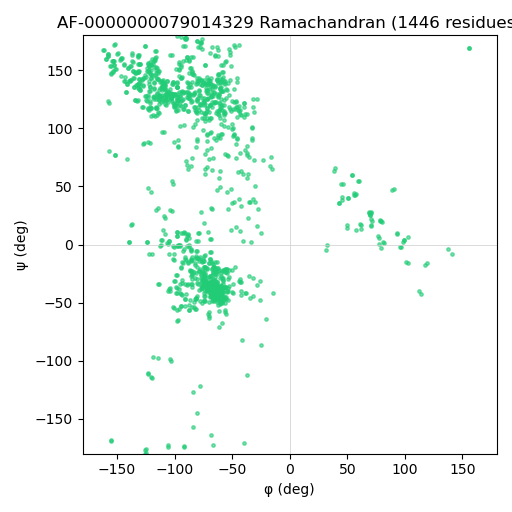78.31 396 CYS A N 1
ATOM 3112 C CA . CYS A 1 396 ? -2.381 -19.406 -22.422 1 78.31 396 CYS A CA 1
ATOM 3113 C C . CYS A 1 396 ? -1.801 -18.328 -21.531 1 78.31 396 CYS A C 1
ATOM 3115 O O . CYS A 1 396 ? -0.993 -18.609 -20.641 1 78.31 396 CYS A O 1
ATOM 3117 N N . LEU A 1 397 ? -2.078 -17.188 -21.906 1 80.75 397 LEU A N 1
ATOM 3118 C CA . LEU A 1 397 ? -1.646 -16.047 -21.109 1 80.75 397 LEU A CA 1
ATOM 3119 C C . LEU A 1 397 ? -2.627 -15.773 -19.969 1 80.75 397 LEU A C 1
ATOM 3121 O O . LEU A 1 397 ? -3.822 -16.047 -20.094 1 80.75 397 LEU A O 1
ATOM 3125 N N . VAL A 1 398 ? -2.029 -15.312 -18.844 1 80.12 398 VAL A N 1
ATOM 3126 C CA . VAL A 1 398 ? -2.875 -15.016 -17.688 1 80.12 398 VAL A CA 1
ATOM 3127 C C . VAL A 1 398 ? -2.559 -13.625 -17.156 1 80.12 398 VAL A C 1
ATOM 3129 O O . VAL A 1 398 ? -1.394 -13.227 -17.094 1 80.12 398 VAL A O 1
ATOM 3132 N N . LEU A 1 399 ? -3.645 -12.969 -16.812 1 77.38 399 LEU A N 1
ATOM 3133 C CA . LEU A 1 399 ? -3.539 -11.648 -16.219 1 77.38 399 LEU A CA 1
ATOM 3134 C C . LEU A 1 399 ? -4.023 -11.672 -14.766 1 77.38 399 LEU A C 1
ATOM 3136 O O . LEU A 1 399 ? -4.895 -12.461 -14.406 1 77.38 399 LEU A O 1
ATOM 3140 N N . PRO A 1 400 ? -3.41 -10.773 -13.922 1 73.75 400 PRO A N 1
ATOM 3141 C CA . PRO A 1 400 ? -3.902 -10.68 -12.547 1 73.75 400 PRO A CA 1
ATOM 3142 C C . PRO A 1 400 ? -5.359 -10.227 -12.469 1 73.75 400 PRO A C 1
ATOM 3144 O O . PRO A 1 400 ? -5.793 -9.406 -13.273 1 73.75 400 PRO A O 1
ATOM 3147 N N . GLU A 1 401 ? -6 -10.828 -11.422 1 72.69 401 GLU A N 1
ATOM 3148 C CA . GLU A 1 401 ? -7.395 -10.445 -11.203 1 72.69 401 GLU A CA 1
ATOM 3149 C C . GLU A 1 401 ? -7.496 -9.039 -10.633 1 72.69 401 GLU A C 1
ATOM 3151 O O . GLU A 1 401 ? -6.648 -8.617 -9.836 1 72.69 401 GLU A O 1
ATOM 3156 N N . ILE A 1 402 ? -8.336 -8.172 -11.164 1 61.62 402 ILE A N 1
ATOM 3157 C CA . ILE A 1 402 ? -8.508 -6.809 -10.664 1 61.62 402 ILE A CA 1
ATOM 3158 C C . ILE A 1 402 ? -9.867 -6.672 -9.992 1 61.62 402 ILE A C 1
ATOM 3160 O O . ILE A 1 402 ? -10.898 -6.98 -10.602 1 61.62 402 ILE A O 1
ATOM 3164 N N . LYS A 1 403 ? -9.922 -6.797 -8.609 1 57.62 403 LYS A N 1
ATOM 3165 C CA . LYS A 1 403 ? -11.227 -6.469 -8.039 1 57.62 403 LYS A CA 1
ATOM 3166 C C . LYS A 1 403 ? -11.688 -5.078 -8.477 1 57.62 403 LYS A C 1
ATOM 3168 O O . LYS A 1 403 ? -12.859 -4.883 -8.789 1 57.62 403 LYS A O 1
ATOM 3173 N N . GLY A 1 404 ? -10.68 -4.02 -8.352 1 51.88 404 GLY A N 1
ATOM 3174 C CA . GLY A 1 404 ? -10.82 -2.607 -8.672 1 51.88 404 GLY A CA 1
ATOM 3175 C C . GLY A 1 404 ? -9.492 -1.923 -8.945 1 51.88 404 GLY A C 1
ATOM 3176 O O . GLY A 1 404 ? -8.438 -2.412 -8.531 1 51.88 404 GLY A O 1
ATOM 3177 N N . LEU A 1 405 ? -9.391 -1.402 -10.055 1 48.31 405 LEU A N 1
ATOM 3178 C CA . LEU A 1 405 ? -8.141 -0.728 -10.383 1 48.31 405 LEU A CA 1
ATOM 3179 C C . LEU A 1 405 ? -7.637 0.093 -9.203 1 48.31 405 LEU A C 1
ATOM 3181 O O . LEU A 1 405 ? -8.414 0.806 -8.562 1 48.31 405 LEU A O 1
ATOM 3185 N N . PRO A 1 406 ? -6.504 -0.425 -8.672 1 47.16 406 PRO A N 1
ATOM 3186 C CA . PRO A 1 406 ? -5.98 0.3 -7.512 1 47.16 406 PRO A CA 1
ATOM 3187 C C . PRO A 1 406 ? -5.941 1.811 -7.73 1 47.16 406 PRO A C 1
ATOM 3189 O O . PRO A 1 406 ? -5.703 2.271 -8.852 1 47.16 406 PRO A O 1
ATOM 3192 N N . THR A 1 407 ? -6.574 2.486 -6.891 1 46.38 407 THR A N 1
ATOM 3193 C CA . THR A 1 407 ? -6.535 3.943 -6.828 1 46.38 407 THR A CA 1
ATOM 3194 C C . THR A 1 407 ? -5.102 4.441 -6.668 1 46.38 407 THR A C 1
ATOM 3196 O O . THR A 1 407 ? -4.273 3.773 -6.043 1 46.38 407 THR A O 1
ATOM 3199 N N . ILE A 1 408 ? -4.512 5.133 -7.566 1 46.28 408 ILE A N 1
ATOM 3200 C CA . ILE A 1 408 ? -3.238 5.84 -7.488 1 46.28 408 ILE A CA 1
ATOM 3201 C C . ILE A 1 408 ? -2.975 6.273 -6.047 1 46.28 408 ILE A C 1
ATOM 3203 O O . ILE A 1 408 ? -3.9 6.656 -5.328 1 46.28 408 ILE A O 1
ATOM 3207 N N . PRO A 1 409 ? -1.86 5.879 -5.59 1 48.31 409 PRO A N 1
ATOM 3208 C CA . PRO A 1 409 ? -1.588 6.395 -4.246 1 48.31 409 PRO A CA 1
ATOM 3209 C C . PRO A 1 409 ? -1.875 7.891 -4.117 1 48.31 409 PRO A C 1
ATOM 3211 O O . PRO A 1 409 ? -1.192 8.711 -4.742 1 48.31 409 PRO A O 1
ATOM 3214 N N . LEU A 1 410 ? -3.084 8.25 -3.82 1 52.28 410 LEU A N 1
ATOM 3215 C CA . LEU A 1 410 ? -3.809 9.508 -3.67 1 52.28 410 LEU A CA 1
ATOM 3216 C C . LEU A 1 410 ? -3.016 10.492 -2.816 1 52.28 410 LEU A C 1
ATOM 3218 O O . LEU A 1 410 ? -3.158 11.703 -2.967 1 52.28 410 LEU A O 1
ATOM 3222 N N . PRO A 1 411 ? -2.08 9.938 -2.062 1 55 411 PRO A N 1
ATOM 3223 C CA . PRO A 1 411 ? -1.549 11 -1.207 1 55 411 PRO A CA 1
ATOM 3224 C C . PRO A 1 411 ? -0.732 12.031 -1.983 1 55 411 PRO A C 1
ATOM 3226 O O . PRO A 1 411 ? -0.565 13.164 -1.525 1 55 411 PRO A O 1
ATOM 3229 N N . LEU A 1 412 ? -0.347 11.656 -3.221 1 60.5 412 LEU A N 1
ATOM 3230 C CA . LEU A 1 412 ? 0.47 12.617 -3.955 1 60.5 412 LEU A CA 1
ATOM 3231 C C . LEU A 1 412 ? -0.402 13.672 -4.629 1 60.5 412 LEU A C 1
ATOM 3233 O O . LEU A 1 412 ? 0.082 14.742 -4.992 1 60.5 412 LEU A O 1
ATOM 3237 N N . ALA A 1 413 ? -1.621 13.297 -4.719 1 62.47 413 ALA A N 1
ATOM 3238 C CA . ALA A 1 413 ? -2.549 14.258 -5.301 1 62.47 413 ALA A CA 1
ATOM 3239 C C . ALA A 1 413 ? -3.361 14.961 -4.215 1 62.47 413 ALA A C 1
ATOM 3241 O O . ALA A 1 413 ? -4.586 14.82 -4.16 1 62.47 413 ALA A O 1
ATOM 3242 N N . ARG A 1 414 ? -2.576 15.477 -3.289 1 68.44 414 ARG A N 1
ATOM 3243 C CA . ARG A 1 414 ? -3.211 16.203 -2.195 1 68.44 414 ARG A CA 1
ATOM 3244 C C . ARG A 1 414 ? -2.535 17.562 -1.968 1 68.44 414 ARG A C 1
ATOM 3246 O O . ARG A 1 414 ? -1.337 17.703 -2.223 1 68.44 414 ARG A O 1
ATOM 3253 N N . VAL A 1 415 ? -3.4 18.516 -1.644 1 75.5 415 VAL A N 1
ATOM 3254 C CA . VAL A 1 415 ? -2.889 19.828 -1.312 1 75.5 415 VAL A CA 1
ATOM 3255 C C . VAL A 1 415 ? -3.52 20.312 -0.009 1 75.5 415 VAL A C 1
ATOM 3257 O O . VAL A 1 415 ? -4.672 20 0.288 1 75.5 415 VAL A O 1
ATOM 3260 N N . GLY A 1 416 ? -2.668 20.875 0.81 1 76.06 416 GLY A N 1
ATOM 3261 C CA . GLY A 1 416 ? -3.15 21.5 2.031 1 76.06 416 GLY A CA 1
ATOM 3262 C C . GLY A 1 416 ? -2.697 22.938 2.182 1 76.06 416 GLY A C 1
ATOM 3263 O O . GLY A 1 416 ? -2.215 23.547 1.225 1 76.06 416 GLY A O 1
ATOM 3264 N N . THR A 1 417 ? -3.113 23.5 3.252 1 81.19 417 THR A N 1
ATOM 3265 C CA . THR A 1 417 ? -2.699 24.875 3.562 1 81.19 417 THR A CA 1
ATOM 3266 C C . THR A 1 417 ? -1.956 24.922 4.895 1 81.19 417 THR A C 1
ATOM 3268 O O . THR A 1 417 ? -2.184 24.078 5.77 1 81.19 417 THR A O 1
ATOM 3271 N N . GLU A 1 418 ? -1.008 25.75 4.91 1 82.69 418 GLU A N 1
ATOM 3272 C CA . GLU A 1 418 ? -0.266 25.953 6.152 1 82.69 418 GLU A CA 1
ATOM 3273 C C . GLU A 1 418 ? -0.102 27.438 6.461 1 82.69 418 GLU A C 1
ATOM 3275 O O . GLU A 1 418 ? -0.065 28.266 5.547 1 82.69 418 GLU A O 1
ATOM 3280 N N . TRP A 1 419 ? -0.055 27.719 7.75 1 77.06 419 TRP A N 1
ATOM 3281 C CA . TRP A 1 419 ? 0.209 29.078 8.203 1 77.06 419 TRP A CA 1
ATOM 3282 C C . TRP A 1 419 ? 1.708 29.344 8.281 1 77.06 419 TRP A C 1
ATOM 3284 O O . TRP A 1 419 ? 2.479 28.484 8.703 1 77.06 419 TRP A O 1
ATOM 3294 N N . LYS A 1 420 ? 2.082 30.438 7.82 1 74.31 420 LYS A N 1
ATOM 3295 C CA . LYS A 1 420 ? 3.486 30.797 7.996 1 74.31 420 LYS A CA 1
ATOM 3296 C C . LYS A 1 420 ? 3.861 30.859 9.477 1 74.31 420 LYS A C 1
ATOM 3298 O O . LYS A 1 420 ? 4.949 30.422 9.859 1 74.31 420 LYS A O 1
ATOM 3303 N N . GLN A 1 421 ? 2.893 31.438 10.164 1 74.88 421 GLN A N 1
ATOM 3304 C CA . GLN A 1 421 ? 3.039 31.422 11.617 1 74.88 421 GLN A CA 1
ATOM 3305 C C . GLN A 1 421 ? 1.975 30.531 12.258 1 74.88 421 GLN A C 1
ATOM 3307 O O . GLN A 1 421 ? 0.78 30.719 12.016 1 74.88 421 GLN A O 1
ATOM 3312 N N . LEU A 1 422 ? 2.473 29.625 13.062 1 82.56 422 LEU A N 1
ATOM 3313 C CA . LEU A 1 422 ? 1.553 28.672 13.664 1 82.56 422 LEU A CA 1
ATOM 3314 C C . LEU A 1 422 ? 0.578 29.375 14.602 1 82.56 422 LEU A C 1
ATOM 3316 O O . LEU A 1 422 ? 0.961 30.281 15.336 1 82.56 422 LEU A O 1
ATOM 3320 N N . LYS A 1 423 ? -0.606 29 14.484 1 76.44 423 LYS A N 1
ATOM 3321 C CA . LYS A 1 423 ? -1.657 29.516 15.359 1 76.44 423 LYS A CA 1
ATOM 3322 C C . LYS A 1 423 ? -1.927 28.562 16.516 1 76.44 423 LYS A C 1
ATOM 3324 O O . LYS A 1 423 ? -2.156 27.359 16.297 1 76.44 423 LYS A O 1
ATOM 3329 N N . LEU A 1 424 ? -1.845 29.078 17.688 1 85.75 424 LEU A N 1
ATOM 3330 C CA . LEU A 1 424 ? -2.135 28.266 18.859 1 85.75 424 LEU A CA 1
ATOM 3331 C C . LEU A 1 424 ? -3.619 27.922 18.938 1 85.75 424 LEU A C 1
ATOM 3333 O O . LEU A 1 424 ? -4.469 28.812 18.922 1 85.75 424 LEU A O 1
ATOM 3337 N N . ALA A 1 425 ? -3.918 26.75 18.922 1 85.31 425 ALA A N 1
ATOM 3338 C CA . ALA A 1 425 ? -5.305 26.297 19.047 1 85.31 425 ALA A CA 1
ATOM 3339 C C . ALA A 1 425 ? -5.742 26.281 20.516 1 85.31 425 ALA A C 1
ATOM 3341 O O . ALA A 1 425 ? -6.746 26.906 20.875 1 85.31 425 ALA A O 1
ATOM 3342 N N . PHE A 1 426 ? -5.035 25.609 21.328 1 87.06 426 PHE A N 1
ATOM 3343 C CA . PHE A 1 426 ? -5.281 25.578 22.766 1 87.06 426 PHE A CA 1
ATOM 3344 C C . PHE A 1 426 ? -4.055 25.062 23.516 1 87.06 426 PHE A C 1
ATOM 3346 O O . PHE A 1 426 ? -3.082 24.625 22.891 1 87.06 426 PHE A O 1
ATOM 3353 N N . LYS A 1 427 ? -4.055 25.219 24.781 1 89.56 427 LYS A N 1
ATOM 3354 C CA . LYS A 1 427 ? -2.979 24.719 25.641 1 89.56 427 LYS A CA 1
ATOM 3355 C C . LYS A 1 427 ? -3.527 23.844 26.75 1 89.56 427 LYS A C 1
ATOM 3357 O O . LYS A 1 427 ? -4.676 24 27.172 1 89.56 427 LYS A O 1
ATOM 3362 N N . LEU A 1 428 ? -2.773 22.859 27.109 1 89.94 428 LEU A N 1
ATOM 3363 C CA . LEU A 1 428 ? -3.068 21.984 28.25 1 89.94 428 LEU A CA 1
ATOM 3364 C C . LEU A 1 428 ? -2.033 22.156 29.344 1 89.94 428 LEU A C 1
ATOM 3366 O O . LEU A 1 428 ? -0.835 21.984 29.109 1 89.94 428 LEU A O 1
ATOM 3370 N N . LEU A 1 429 ? -2.523 22.531 30.484 1 89.38 429 LEU A N 1
ATOM 3371 C CA . LEU A 1 429 ? -1.615 22.672 31.625 1 89.38 429 LEU A CA 1
ATOM 3372 C C . LEU A 1 429 ? -1.358 21.328 32.281 1 89.38 429 LEU A C 1
ATOM 3374 O O . LEU A 1 429 ? -2.297 20.578 32.562 1 89.38 429 LEU A O 1
ATOM 3378 N N . LEU A 1 430 ? -0.095 21.062 32.5 1 90.69 430 LEU A N 1
ATOM 3379 C CA . LEU A 1 430 ? 0.27 19.828 33.188 1 90.69 430 LEU A CA 1
ATOM 3380 C C . LEU A 1 430 ? 0.116 19.969 34.688 1 90.69 430 LEU A C 1
ATOM 3382 O O . LEU A 1 430 ? 0.432 21.016 35.25 1 90.69 430 LEU A O 1
ATOM 3386 N N . PRO A 1 431 ? -0.416 18.891 35.312 1 86.88 431 PRO A N 1
ATOM 3387 C CA . PRO A 1 431 ? -0.512 18.953 36.781 1 86.88 431 PRO A CA 1
ATOM 3388 C C . PRO A 1 431 ? 0.845 19.141 37.469 1 86.88 431 PRO A C 1
ATOM 3390 O O . PRO A 1 431 ? 1.87 18.703 36.938 1 86.88 431 PRO A O 1
ATOM 3393 N N . ASN A 1 432 ? 0.846 19.688 38.625 1 86.19 432 ASN A N 1
ATOM 3394 C CA . ASN A 1 432 ? 2.07 19.984 39.344 1 86.19 432 ASN A CA 1
ATOM 3395 C C . ASN A 1 432 ? 2.809 18.703 39.75 1 86.19 432 ASN A C 1
ATOM 3397 O O . ASN A 1 432 ? 4.023 18.734 39.969 1 86.19 432 ASN A O 1
ATOM 3401 N N . GLU A 1 433 ? 2.098 17.641 39.75 1 86.88 433 GLU A N 1
ATOM 3402 C CA . GLU A 1 433 ? 2.697 16.375 40.188 1 86.88 433 GLU A CA 1
ATOM 3403 C C . GLU A 1 433 ? 3.555 15.773 39.062 1 86.88 433 GLU A C 1
ATOM 3405 O O . GLU A 1 433 ? 4.348 14.859 39.312 1 86.88 433 GLU A O 1
ATOM 3410 N N . VAL A 1 434 ? 3.377 16.328 37.938 1 89.06 434 VAL A N 1
ATOM 3411 C CA . VAL A 1 434 ? 4.121 15.797 36.812 1 89.06 434 VAL A CA 1
ATOM 3412 C C . VAL A 1 434 ? 5.543 16.359 36.812 1 89.06 434 VAL A C 1
ATOM 3414 O O . VAL A 1 434 ? 5.734 17.578 36.719 1 89.06 434 VAL A O 1
ATOM 3417 N N . GLY A 1 435 ? 6.531 15.516 37 1 85.88 435 GLY A N 1
ATOM 3418 C CA . GLY A 1 435 ? 7.926 15.922 36.938 1 85.88 435 GLY A CA 1
ATOM 3419 C C . GLY A 1 435 ? 8.477 15.961 35.5 1 85.88 435 GLY A C 1
ATOM 3420 O O . GLY A 1 435 ? 9.078 16.953 35.094 1 85.88 435 GLY A O 1
ATOM 3421 N N . TRP A 1 436 ? 8.266 14.789 34.906 1 90.31 436 TRP A N 1
ATOM 3422 C CA . TRP A 1 436 ? 8.805 14.656 33.562 1 90.31 436 TRP A CA 1
ATOM 3423 C C . TRP A 1 436 ? 7.828 13.922 32.625 1 90.31 436 TRP A C 1
ATOM 3425 O O . TRP A 1 436 ? 7.148 12.992 33.062 1 90.31 436 TRP A O 1
ATOM 3435 N N . VAL A 1 437 ? 7.758 14.406 31.391 1 94.81 437 VAL A N 1
ATOM 3436 C CA . VAL A 1 437 ? 6.984 13.695 30.375 1 94.81 437 VAL A CA 1
ATOM 3437 C C . VAL A 1 437 ? 7.926 12.93 29.453 1 94.81 437 VAL A C 1
ATOM 3439 O O . VAL A 1 437 ? 8.859 13.508 28.891 1 94.81 437 VAL A O 1
ATOM 3442 N N . HIS A 1 438 ? 7.621 11.672 29.312 1 94.38 438 HIS A N 1
ATOM 3443 C CA . HIS A 1 438 ? 8.531 10.82 28.547 1 94.38 438 HIS A CA 1
ATOM 3444 C C . HIS A 1 438 ? 8.039 10.641 27.109 1 94.38 438 HIS A C 1
ATOM 3446 O O . HIS A 1 438 ? 8.844 10.438 26.203 1 94.38 438 HIS A O 1
ATOM 3452 N N . SER A 1 439 ? 6.789 10.555 27 1 95.56 439 SER A N 1
ATOM 3453 C CA . SER A 1 439 ? 6.234 10.234 25.688 1 95.56 439 SER A CA 1
ATOM 3454 C C . SER A 1 439 ? 4.824 10.797 25.531 1 95.56 439 SER A C 1
ATOM 3456 O O . SER A 1 439 ? 4.145 11.055 26.531 1 95.56 439 SER A O 1
ATOM 3458 N N . ILE A 1 440 ? 4.453 10.953 24.25 1 96.25 440 ILE A N 1
ATOM 3459 C CA . ILE A 1 440 ? 3.119 11.461 23.938 1 96.25 440 ILE A CA 1
ATOM 3460 C C . ILE A 1 440 ? 2.502 10.625 22.812 1 96.25 440 ILE A C 1
ATOM 3462 O O . ILE A 1 440 ? 3.186 10.266 21.859 1 96.25 440 ILE A O 1
ATOM 3466 N N . ILE A 1 441 ? 1.259 10.281 23 1 94.38 441 ILE A N 1
ATOM 3467 C CA . ILE A 1 441 ? 0.426 9.68 21.969 1 94.38 441 ILE A CA 1
ATOM 3468 C C . ILE A 1 441 ? -0.821 10.531 21.75 1 94.38 441 ILE A C 1
ATOM 3470 O O . ILE A 1 441 ? -1.552 10.828 22.688 1 94.38 441 ILE A O 1
ATOM 3474 N N . VAL A 1 442 ? -1.017 10.875 20.484 1 93.62 442 VAL A N 1
ATOM 3475 C CA . VAL A 1 442 ? -2.207 11.656 20.172 1 93.62 442 VAL A CA 1
ATOM 3476 C C . VAL A 1 442 ? -3.309 10.742 19.656 1 93.62 442 VAL A C 1
ATOM 3478 O O . VAL A 1 442 ? -3.107 10.008 18.688 1 93.62 442 VAL A O 1
ATOM 3481 N N . LYS A 1 443 ? -4.398 10.672 20.219 1 84.94 443 LYS A N 1
ATOM 3482 C CA . LYS A 1 443 ? -5.504 9.789 19.859 1 84.94 443 LYS A CA 1
ATOM 3483 C C . LYS A 1 443 ? -6.543 10.516 19.016 1 84.94 443 LYS A C 1
ATOM 3485 O O . LYS A 1 443 ? -7.27 9.898 18.25 1 84.94 443 LYS A O 1
ATOM 3490 N N . GLY A 1 444 ? -6.625 11.828 19.172 1 81.5 444 GLY A N 1
ATOM 3491 C CA . GLY A 1 444 ? -7.578 12.648 18.453 1 81.5 444 GLY A CA 1
ATOM 3492 C C . GLY A 1 444 ? -7.141 14.094 18.312 1 81.5 444 GLY A C 1
ATOM 3493 O O . GLY A 1 444 ? -5.996 14.43 18.625 1 81.5 444 GLY A O 1
ATOM 3494 N N . SER A 1 445 ? -8.094 14.867 17.891 1 80.88 445 SER A N 1
ATOM 3495 C CA . SER A 1 445 ? -7.762 16.266 17.672 1 80.88 445 SER A CA 1
ATOM 3496 C C . SER A 1 445 ? -7.621 17.016 19 1 80.88 445 SER A C 1
ATOM 3498 O O . SER A 1 445 ? -6.973 18.062 19.062 1 80.88 445 SER A O 1
ATOM 3500 N N . GLU A 1 446 ? -8.219 16.359 20 1 88.62 446 GLU A N 1
ATOM 3501 C CA . GLU A 1 446 ? -8.188 17.078 21.266 1 88.62 446 GLU A CA 1
ATOM 3502 C C . GLU A 1 446 ? -7.863 16.141 22.422 1 88.62 446 GLU A C 1
ATOM 3504 O O . GLU A 1 446 ? -8.227 16.406 23.562 1 88.62 446 GLU A O 1
ATOM 3509 N N . GLU A 1 447 ? -7.352 15.031 22.047 1 89.75 447 GLU A N 1
ATOM 3510 C CA . GLU A 1 447 ? -7.047 14.039 23.078 1 89.75 447 GLU A CA 1
ATOM 3511 C C . GLU A 1 447 ? -5.633 13.484 22.906 1 89.75 447 GLU A C 1
ATOM 3513 O O . GLU A 1 447 ? -5.184 13.242 21.781 1 89.75 447 GLU A O 1
ATOM 3518 N N . CYS A 1 448 ? -4.977 13.344 24.094 1 93.44 448 CYS A N 1
ATOM 3519 C CA . CYS A 1 448 ? -3.643 12.75 24.047 1 93.44 448 CYS A CA 1
ATOM 3520 C C . CYS A 1 448 ? -3.371 11.93 25.297 1 93.44 448 CYS A C 1
ATOM 3522 O O . CYS A 1 448 ? -4.125 12 26.266 1 93.44 448 CYS A O 1
ATOM 3524 N N . LEU A 1 449 ? -2.445 11.062 25.203 1 93.81 449 LEU A N 1
ATOM 3525 C CA . LEU A 1 449 ? -1.903 10.281 26.297 1 93.81 449 LEU A CA 1
ATOM 3526 C C . LEU A 1 449 ? -0.451 10.656 26.578 1 93.81 449 LEU A C 1
ATOM 3528 O O . LEU A 1 449 ? 0.364 10.711 25.656 1 93.81 449 LEU A O 1
ATOM 3532 N N . LEU A 1 450 ? -0.125 10.953 27.844 1 95.62 450 LEU A N 1
ATOM 3533 C CA . LEU A 1 450 ? 1.235 11.297 28.234 1 95.62 450 LEU A CA 1
ATOM 3534 C C . LEU A 1 450 ? 1.777 10.297 29.25 1 95.62 450 LEU A C 1
ATOM 3536 O O . LEU A 1 450 ? 1.106 9.977 30.234 1 95.62 450 LEU A O 1
ATOM 3540 N N . SER A 1 451 ? 2.902 9.781 28.938 1 95.88 451 SER A N 1
ATOM 3541 C CA . SER A 1 451 ? 3.619 9.008 29.953 1 95.88 451 SER A CA 1
ATOM 3542 C C . SER A 1 451 ? 4.48 9.914 30.828 1 95.88 451 SER A C 1
ATOM 3544 O O . SER A 1 451 ? 5.371 10.602 30.328 1 95.88 451 SER A O 1
ATOM 3546 N N . CYS A 1 452 ? 4.223 9.852 32.125 1 94.25 452 CYS A N 1
ATOM 3547 C CA . CYS A 1 452 ? 4.84 10.852 33 1 94.25 452 CYS A CA 1
ATOM 3548 C C . CYS A 1 452 ? 5.48 10.188 34.219 1 94.25 452 CYS A C 1
ATOM 3550 O O . CYS A 1 452 ? 5.031 9.133 34.656 1 94.25 452 CYS A O 1
ATOM 3552 N N . LYS A 1 453 ? 6.508 10.875 34.594 1 92.5 453 LYS A N 1
ATOM 3553 C CA . LYS A 1 453 ? 7.078 10.57 35.906 1 92.5 453 LYS A CA 1
ATOM 3554 C C . LYS A 1 453 ? 6.426 11.406 37 1 92.5 453 LYS A C 1
ATOM 3556 O O . LYS A 1 453 ? 6.34 12.633 36.875 1 92.5 453 LYS A O 1
ATOM 3561 N N . LEU A 1 454 ? 5.941 10.695 38.031 1 89.88 454 LEU A N 1
ATOM 3562 C CA . LEU A 1 454 ? 5.312 11.391 39.125 1 89.88 454 LEU A CA 1
ATOM 3563 C C . LEU A 1 454 ? 6.102 11.172 40.438 1 89.88 454 LEU A C 1
ATOM 3565 O O . LEU A 1 454 ? 7.09 10.438 40.438 1 89.88 454 LEU A O 1
ATOM 3569 N N . GLU A 1 455 ? 5.848 11.961 41.562 1 80.62 455 GLU A N 1
ATOM 3570 C CA . GLU A 1 455 ? 6.523 11.836 42.844 1 80.62 455 GLU A CA 1
ATOM 3571 C C . GLU A 1 455 ? 6.316 10.453 43.438 1 80.62 455 GLU A C 1
ATOM 3573 O O . GLU A 1 455 ? 7.238 9.883 44.031 1 80.62 455 GLU A O 1
ATOM 3578 N N . GLY A 1 456 ? 5.234 9.766 43.312 1 74.94 456 GLY A N 1
ATOM 3579 C CA . GLY A 1 456 ? 4.973 8.414 43.781 1 74.94 456 GLY A CA 1
ATOM 3580 C C . GLY A 1 456 ? 4.992 7.375 42.688 1 74.94 456 GLY A C 1
ATOM 3581 O O . GLY A 1 456 ? 6.055 7.051 42.156 1 74.94 456 GLY A O 1
ATOM 3582 N N . LYS A 1 457 ? 3.904 7.004 42.219 1 80.56 457 LYS A N 1
ATOM 3583 C CA . LYS A 1 457 ? 3.746 6.086 41.094 1 80.56 457 LYS A CA 1
ATOM 3584 C C . LYS A 1 457 ? 3.721 6.84 39.75 1 80.56 457 LYS A C 1
ATOM 3586 O O . LYS A 1 457 ? 3.172 7.941 39.656 1 80.56 457 LYS A O 1
ATOM 3591 N N . ASP A 1 458 ? 4.531 6.297 38.906 1 90.62 458 ASP A N 1
ATOM 3592 C CA . ASP A 1 458 ? 4.453 6.891 37.562 1 90.62 458 ASP A CA 1
ATOM 3593 C C . ASP A 1 458 ? 3.09 6.625 36.938 1 90.62 458 ASP A C 1
ATOM 3595 O O . ASP A 1 458 ? 2.271 5.887 37.5 1 90.62 458 ASP A O 1
ATOM 3599 N N . ALA A 1 459 ? 2.738 7.363 35.938 1 92.19 459 ALA A N 1
ATOM 3600 C CA . ALA A 1 459 ? 1.391 7.219 35.375 1 92.19 459 ALA A CA 1
ATOM 3601 C C . ALA A 1 459 ? 1.356 7.602 33.906 1 92.19 459 ALA A C 1
ATOM 3603 O O . ALA A 1 459 ? 2.266 8.266 33.406 1 92.19 459 ALA A O 1
ATOM 3604 N N . ILE A 1 460 ? 0.419 7.031 33.25 1 92.94 460 ILE A N 1
ATOM 3605 C CA . ILE A 1 460 ? -0.02 7.508 31.953 1 92.94 460 ILE A CA 1
ATOM 3606 C C . ILE A 1 460 ? -1.272 8.367 32.094 1 92.94 460 ILE A C 1
ATOM 3608 O O . ILE A 1 460 ? -2.295 7.895 32.625 1 92.94 460 ILE A O 1
ATOM 3612 N N . ILE A 1 461 ? -1.187 9.586 31.703 1 92.44 461 ILE A N 1
ATOM 3613 C CA . ILE A 1 461 ? -2.279 10.531 31.906 1 92.44 461 ILE A CA 1
ATOM 3614 C C . ILE A 1 461 ? -2.965 10.828 30.578 1 92.44 461 ILE A C 1
ATOM 3616 O O . ILE A 1 461 ? -2.309 11.219 29.609 1 92.44 461 ILE A O 1
ATOM 3620 N N . GLY A 1 462 ? -4.254 10.609 30.562 1 91.56 462 GLY A N 1
ATOM 3621 C CA . GLY A 1 462 ? -5.059 10.969 29.406 1 91.56 462 GLY A CA 1
ATOM 3622 C C . GLY A 1 462 ? -5.723 12.328 29.531 1 91.56 462 GLY A C 1
ATOM 3623 O O . GLY A 1 462 ? -6.309 12.641 30.578 1 91.56 462 GLY A O 1
ATOM 3624 N N . PHE A 1 463 ? -5.496 13.141 28.5 1 91 463 PHE A N 1
ATOM 3625 C CA . PHE A 1 463 ? -6.102 14.469 28.484 1 91 463 PHE A CA 1
ATOM 3626 C C . PHE A 1 463 ? -7.145 14.562 27.375 1 91 463 PHE A C 1
ATOM 3628 O O . PHE A 1 463 ? -6.926 14.078 26.266 1 91 463 PHE A O 1
ATOM 3635 N N . GLU A 1 464 ? -8.25 15.109 27.75 1 86.38 464 GLU A N 1
ATOM 3636 C CA . GLU A 1 464 ? -9.297 15.445 26.781 1 86.38 464 GLU A CA 1
ATOM 3637 C C . GLU A 1 464 ? -9.734 16.891 26.922 1 86.38 464 GLU A C 1
ATOM 3639 O O . GLU A 1 464 ? -10.297 17.281 27.953 1 86.38 464 GLU A O 1
ATOM 3644 N N . LYS A 1 465 ? -9.531 17.656 25.859 1 84.06 465 LYS A N 1
ATOM 3645 C CA . LYS A 1 465 ? -9.82 19.078 25.922 1 84.06 465 LYS A CA 1
ATOM 3646 C C . LYS A 1 465 ? -11.32 19.344 26.031 1 84.06 465 LYS A C 1
ATOM 3648 O O . LYS A 1 465 ? -11.758 20.219 26.781 1 84.06 465 LYS A O 1
ATOM 3653 N N . LYS A 1 466 ? -12.094 18.656 25.25 1 75.69 466 LYS A N 1
ATOM 3654 C CA . LYS A 1 466 ? -13.531 18.891 25.219 1 75.69 466 LYS A CA 1
ATOM 3655 C C . LYS A 1 466 ? -14.141 18.797 26.625 1 75.69 466 LYS A C 1
ATOM 3657 O O . LYS A 1 466 ? -14.969 19.609 27 1 75.69 466 LYS A O 1
ATOM 3662 N N . SER A 1 467 ? -13.68 17.859 27.375 1 69.88 467 SER A N 1
ATOM 3663 C CA . SER A 1 467 ? -14.258 17.625 28.688 1 69.88 467 SER A CA 1
ATOM 3664 C C . SER A 1 467 ? -13.344 18.156 29.797 1 69.88 467 SER A C 1
ATOM 3666 O O . SER A 1 467 ? -13.711 18.156 30.969 1 69.88 467 SER A O 1
ATOM 3668 N N . ASP A 1 468 ? -12.258 18.766 29.422 1 77.69 468 ASP A N 1
ATOM 3669 C CA . ASP A 1 468 ? -11.25 19.203 30.391 1 77.69 468 ASP A CA 1
ATOM 3670 C C . ASP A 1 468 ? -11.016 18.125 31.453 1 77.69 468 ASP A C 1
ATOM 3672 O O . ASP A 1 468 ? -10.969 18.438 32.656 1 77.69 468 ASP A O 1
ATOM 3676 N N . THR A 1 469 ? -11.094 16.875 30.984 1 77.94 469 THR A N 1
ATOM 3677 C CA . THR A 1 469 ? -10.922 15.758 31.891 1 77.94 469 THR A CA 1
ATOM 3678 C C . THR A 1 469 ? -9.516 15.164 31.766 1 77.94 469 THR A C 1
ATOM 3680 O O . THR A 1 469 ? -8.922 15.18 30.688 1 77.94 469 THR A O 1
ATOM 3683 N N . LYS A 1 470 ? -9.008 14.836 32.938 1 84.5 470 LYS A N 1
ATOM 3684 C CA . LYS A 1 470 ? -7.738 14.125 33.031 1 84.5 470 LYS A CA 1
ATOM 3685 C C . LYS A 1 470 ? -7.934 12.734 33.656 1 84.5 470 LYS A C 1
ATOM 3687 O O . LYS A 1 470 ? -8.547 12.602 34.719 1 84.5 470 LYS A O 1
ATOM 3692 N N . LYS A 1 471 ? -7.621 11.797 32.875 1 88.25 471 LYS A N 1
ATOM 3693 C CA . LYS A 1 471 ? -7.668 10.422 33.375 1 88.25 471 LYS A CA 1
ATOM 3694 C C . LYS A 1 471 ? -6.27 9.898 33.688 1 88.25 471 LYS A C 1
ATOM 3696 O O . LYS A 1 471 ? -5.379 9.953 32.844 1 88.25 471 LYS A O 1
ATOM 3701 N N . ARG A 1 472 ? -6.121 9.438 34.875 1 90.06 472 ARG A N 1
ATOM 3702 C CA . ARG A 1 472 ? -4.82 8.945 35.312 1 90.06 472 ARG A CA 1
ATOM 3703 C C . ARG A 1 472 ? -4.809 7.422 35.375 1 90.06 472 ARG A C 1
ATOM 3705 O O . ARG A 1 472 ? -5.672 6.82 36.031 1 90.06 472 ARG A O 1
ATOM 3712 N N . TYR A 1 473 ? -3.877 6.836 34.75 1 91.62 473 TYR A N 1
ATOM 3713 C CA . TYR A 1 473 ? -3.645 5.398 34.812 1 91.62 473 TYR A CA 1
ATOM 3714 C C . TYR A 1 473 ? -2.301 5.09 35.469 1 91.62 473 TYR A C 1
ATOM 3716 O O . TYR A 1 473 ? -1.247 5.414 34.906 1 91.62 473 TYR A O 1
ATOM 3724 N N . SER A 1 474 ? -2.303 4.422 36.562 1 90.88 474 SER A N 1
ATOM 3725 C CA . SER A 1 474 ? -1.071 4.16 37.281 1 90.88 474 SER A CA 1
ATOM 3726 C C . SER A 1 474 ? -0.29 3.006 36.688 1 90.88 474 SER A C 1
ATOM 3728 O O . SER A 1 474 ? -0.88 2.033 36.188 1 90.88 474 SER A O 1
ATOM 3730 N N . VAL A 1 475 ? 1.007 3.15 36.656 1 92.31 475 VAL A N 1
ATOM 3731 C CA . VAL A 1 475 ? 1.918 2.111 36.188 1 92.31 475 VAL A CA 1
ATOM 3732 C C . VAL A 1 475 ? 3.039 1.913 37.219 1 92.31 475 VAL A C 1
ATOM 3734 O O . VAL A 1 475 ? 3.312 2.799 38.031 1 92.31 475 VAL A O 1
ATOM 3737 N N . PRO A 1 476 ? 3.643 0.741 37.25 1 88.62 476 PRO A N 1
ATOM 3738 C CA . PRO A 1 476 ? 4.785 0.557 38.156 1 88.62 476 PRO A CA 1
ATOM 3739 C C . PRO A 1 476 ? 5.895 1.576 37.906 1 88.62 476 PRO A C 1
ATOM 3741 O O . PRO A 1 476 ? 6.004 2.127 36.812 1 88.62 476 PRO A O 1
ATOM 3744 N N . ARG A 1 477 ? 6.695 1.78 38.938 1 91.44 477 ARG A N 1
ATOM 3745 C CA . ARG A 1 477 ? 7.754 2.783 38.844 1 91.44 477 ARG A CA 1
ATOM 3746 C C . ARG A 1 477 ? 8.75 2.451 37.75 1 91.44 477 ARG A C 1
ATOM 3748 O O . ARG A 1 477 ? 9.195 1.308 37.625 1 91.44 477 ARG A O 1
ATOM 3755 N N . GLY A 1 478 ? 9.016 3.451 36.875 1 92.69 478 GLY A N 1
ATOM 3756 C CA . GLY A 1 478 ? 9.945 3.309 35.75 1 92.69 478 GLY A CA 1
ATOM 3757 C C . GLY A 1 478 ? 9.672 4.273 34.625 1 92.69 478 GLY A C 1
ATOM 3758 O O . GLY A 1 478 ? 8.688 5.012 34.656 1 92.69 478 GLY A O 1
ATOM 3759 N N . THR A 1 479 ? 10.617 4.316 33.719 1 94 479 THR A N 1
ATOM 3760 C CA . THR A 1 479 ? 10.453 5.152 32.562 1 94 479 THR A CA 1
ATOM 3761 C C . THR A 1 479 ? 9.797 4.371 31.422 1 94 479 THR A C 1
ATOM 3763 O O . THR A 1 479 ? 10.328 3.355 30.969 1 94 479 THR A O 1
ATOM 3766 N N . TYR A 1 480 ? 8.633 4.871 31 1 95.44 480 TYR A N 1
ATOM 3767 C CA . TYR A 1 480 ? 7.898 4.238 29.906 1 95.44 480 TYR A CA 1
ATOM 3768 C C . TYR A 1 480 ? 7.848 5.152 28.688 1 95.44 480 TYR A C 1
ATOM 3770 O O . TYR A 1 480 ? 7.285 6.25 28.75 1 95.44 480 TYR A O 1
ATOM 3778 N N . LEU A 1 481 ? 8.461 4.773 27.688 1 97.25 481 LEU A N 1
ATOM 3779 C CA . LEU A 1 481 ? 8.156 5.375 26.391 1 97.25 481 LEU A CA 1
ATOM 3780 C C . LEU A 1 481 ? 7.137 4.535 25.625 1 97.25 481 LEU A C 1
ATOM 3782 O O . LEU A 1 481 ? 7.375 3.355 25.359 1 97.25 481 LEU A O 1
ATOM 3786 N N . ILE A 1 482 ? 6.066 5.156 25.266 1 96.5 482 ILE A N 1
ATOM 3787 C CA . ILE A 1 482 ? 4.953 4.344 24.781 1 96.5 482 ILE A CA 1
ATOM 3788 C C . ILE A 1 482 ? 4.68 4.676 23.312 1 96.5 482 ILE A C 1
ATOM 3790 O O . ILE A 1 482 ? 4.945 5.793 22.859 1 96.5 482 ILE A O 1
ATOM 3794 N N . ALA A 1 483 ? 4.152 3.734 22.609 1 95.81 483 ALA A N 1
ATOM 3795 C CA . ALA A 1 483 ? 3.676 3.844 21.234 1 95.81 483 ALA A CA 1
ATOM 3796 C C . ALA A 1 483 ? 2.432 2.988 21.016 1 95.81 483 ALA A C 1
ATOM 3798 O O . ALA A 1 483 ? 2.195 2.027 21.75 1 95.81 483 ALA A O 1
ATOM 3799 N N . LEU A 1 484 ? 1.696 3.389 20.078 1 92.94 484 LEU A N 1
ATOM 3800 C CA . LEU A 1 484 ? 0.458 2.682 19.766 1 92.94 484 LEU A CA 1
ATOM 3801 C C . LEU A 1 484 ? 0.585 1.911 18.453 1 92.94 484 LEU A C 1
ATOM 3803 O O . LEU A 1 484 ? 1.157 2.414 17.484 1 92.94 484 LEU A O 1
ATOM 3807 N N . THR A 1 485 ? 0.069 0.707 18.516 1 92 485 THR A N 1
ATOM 3808 C CA . THR A 1 485 ? -0.054 -0.037 17.266 1 92 485 THR A CA 1
ATOM 3809 C C . THR A 1 485 ? -1.296 0.402 16.5 1 92 485 THR A C 1
ATOM 3811 O O . THR A 1 485 ? -2.107 1.177 17.016 1 92 485 THR A O 1
ATOM 3814 N N . ARG A 1 486 ? -1.458 -0.131 15.289 1 86.56 486 ARG A N 1
ATOM 3815 C CA . ARG A 1 486 ? -2.627 0.192 14.477 1 86.56 486 ARG A CA 1
ATOM 3816 C C . ARG A 1 486 ? -3.902 -0.348 15.117 1 86.56 486 ARG A C 1
ATOM 3818 O O . ARG A 1 486 ? -4.984 0.207 14.922 1 86.56 486 ARG A O 1
ATOM 3825 N N . ASN A 1 487 ? -3.711 -1.335 15.906 1 86.94 487 ASN A N 1
ATOM 3826 C CA . ASN A 1 487 ? -4.859 -1.964 16.547 1 86.94 487 ASN A CA 1
ATOM 3827 C C . ASN A 1 487 ? -5.113 -1.373 17.938 1 86.94 487 ASN A C 1
ATOM 3829 O O . ASN A 1 487 ? -5.824 -1.97 18.75 1 86.94 487 ASN A O 1
ATOM 3833 N N . GLN A 1 488 ? -4.445 -0.322 18.25 1 88.5 488 GLN A N 1
ATOM 3834 C CA . GLN A 1 488 ? -4.625 0.433 19.484 1 88.5 488 GLN A CA 1
ATOM 3835 C C . GLN A 1 488 ? -4.102 -0.347 20.688 1 88.5 488 GLN A C 1
ATOM 3837 O O . GLN A 1 488 ? -4.676 -0.28 21.781 1 88.5 488 GLN A O 1
ATOM 3842 N N . GLU A 1 489 ? -3.199 -1.121 20.359 1 92.56 489 GLU A N 1
ATOM 3843 C CA . GLU A 1 489 ? -2.436 -1.737 21.438 1 92.56 489 GLU A CA 1
ATOM 3844 C C . GLU A 1 489 ? -1.256 -0.86 21.859 1 92.56 489 GLU A C 1
ATOM 3846 O O . GLU A 1 489 ? -0.785 -0.035 21.078 1 92.56 489 GLU A O 1
ATOM 3851 N N . ILE A 1 490 ? -0.783 -1.104 23.125 1 94.88 490 ILE A N 1
ATOM 3852 C CA . ILE A 1 490 ? 0.281 -0.241 23.625 1 94.88 490 ILE A CA 1
ATOM 3853 C C . ILE A 1 490 ? 1.565 -1.051 23.797 1 94.88 490 ILE A C 1
ATOM 3855 O O . ILE A 1 490 ? 1.556 -2.123 24.391 1 94.88 490 ILE A O 1
ATOM 3859 N N . VAL A 1 491 ? 2.572 -0.543 23.203 1 96.75 491 VAL A N 1
ATOM 3860 C CA . VAL A 1 491 ? 3.908 -1.072 23.453 1 96.75 491 VAL A CA 1
ATOM 3861 C C . VAL A 1 491 ? 4.762 -0.01 24.141 1 96.75 491 VAL A C 1
ATOM 3863 O O . VAL A 1 491 ? 4.586 1.188 23.906 1 96.75 491 VAL A O 1
ATOM 3866 N N . ALA A 1 492 ? 5.684 -0.476 25.016 1 97.19 492 ALA A N 1
ATOM 3867 C CA . ALA A 1 492 ? 6.465 0.49 25.781 1 97.19 492 ALA A CA 1
ATOM 3868 C C . ALA A 1 492 ? 7.906 0.017 25.953 1 97.19 492 ALA A C 1
ATOM 3870 O O . ALA A 1 492 ? 8.156 -1.169 26.172 1 97.19 492 ALA A O 1
ATOM 3871 N N . SER A 1 493 ? 8.82 0.914 25.672 1 97.5 493 SER A N 1
ATOM 3872 C CA . SER A 1 493 ? 10.18 0.711 26.156 1 97.5 493 SER A CA 1
ATOM 3873 C C . SER A 1 493 ? 10.297 1.064 27.625 1 97.5 493 SER A C 1
ATOM 3875 O O . SER A 1 493 ? 10.023 2.199 28.031 1 97.5 493 SER A O 1
ATOM 3877 N N . TYR A 1 494 ? 10.695 0.152 28.438 1 96.56 494 TYR A N 1
ATOM 3878 C CA . TYR A 1 494 ? 10.703 0.298 29.891 1 96.56 494 TYR A CA 1
ATOM 3879 C C . TYR A 1 494 ? 12.125 0.263 30.438 1 96.56 494 TYR A C 1
ATOM 3881 O O . TYR A 1 494 ? 12.93 -0.587 30.031 1 96.56 494 TYR A O 1
ATOM 3889 N N . SER A 1 495 ? 12.406 1.219 31.234 1 95.19 495 SER A N 1
ATOM 3890 C CA . SER A 1 495 ? 13.695 1.244 31.906 1 95.19 495 SER A CA 1
ATOM 3891 C C . SER A 1 495 ? 13.539 1.588 33.406 1 95.19 495 SER A C 1
ATOM 3893 O O . SER A 1 495 ? 12.836 2.535 33.75 1 95.19 495 SER A O 1
ATOM 3895 N N . SER A 1 496 ? 14.023 0.77 34.219 1 91.94 496 SER A N 1
ATOM 3896 C CA . SER A 1 496 ? 14.141 1.022 35.656 1 91.94 496 SER A CA 1
ATOM 3897 C C . SER A 1 496 ? 15.57 0.831 36.156 1 91.94 496 SER A C 1
ATOM 3899 O O . SER A 1 496 ? 16.484 0.644 35.344 1 91.94 496 SER A O 1
ATOM 3901 N N . ARG A 1 497 ? 15.875 0.957 37.438 1 86.88 497 ARG A N 1
ATOM 3902 C CA . ARG A 1 497 ? 17.234 0.907 37.969 1 86.88 497 ARG A CA 1
ATOM 3903 C C . ARG A 1 497 ? 17.922 -0.404 37.625 1 86.88 497 ARG A C 1
ATOM 3905 O O . ARG A 1 497 ? 19.109 -0.415 37.281 1 86.88 497 ARG A O 1
ATOM 3912 N N . SER A 1 498 ? 17.172 -1.462 37.469 1 88.44 498 SER A N 1
ATOM 3913 C CA . SER A 1 498 ? 17.859 -2.73 37.25 1 88.44 498 SER A CA 1
ATOM 3914 C C . SER A 1 498 ? 17.141 -3.566 36.188 1 88.44 498 SER A C 1
ATOM 3916 O O . SER A 1 498 ? 17.547 -4.688 35.875 1 88.44 498 SER A O 1
ATOM 3918 N N . HIS A 1 499 ? 16.141 -3.051 35.656 1 93.38 499 HIS A N 1
ATOM 3919 C CA . HIS A 1 499 ? 15.375 -3.857 34.719 1 93.38 499 HIS A CA 1
ATOM 3920 C C . HIS A 1 499 ? 15.07 -3.076 33.438 1 93.38 499 HIS A C 1
ATOM 3922 O O . HIS A 1 499 ? 14.531 -1.966 33.5 1 93.38 499 HIS A O 1
ATOM 3928 N N . PHE A 1 500 ? 15.477 -3.648 32.312 1 96.12 500 PHE A N 1
ATOM 3929 C CA . PHE A 1 500 ? 15.234 -3.057 31 1 96.12 500 PHE A CA 1
ATOM 3930 C C . PHE A 1 500 ? 14.5 -4.035 30.094 1 96.12 500 PHE A C 1
ATOM 3932 O O . PHE A 1 500 ? 14.938 -5.168 29.906 1 96.12 500 PHE A O 1
ATOM 3939 N N . SER A 1 501 ? 13.336 -3.594 29.578 1 96.88 501 SER A N 1
ATOM 3940 C CA . SER A 1 501 ? 12.562 -4.543 28.781 1 96.88 501 SER A CA 1
ATOM 3941 C C . SER A 1 501 ? 11.609 -3.824 27.844 1 96.88 501 SER A C 1
ATOM 3943 O O . SER A 1 501 ? 11.453 -2.604 27.906 1 96.88 501 SER A O 1
ATOM 3945 N N . LEU A 1 502 ? 11.141 -4.547 26.906 1 96.88 502 LEU A N 1
ATOM 3946 C CA . LEU A 1 502 ? 10.008 -4.164 26.062 1 96.88 502 LEU A CA 1
ATOM 3947 C C . LEU A 1 502 ? 8.703 -4.703 26.641 1 96.88 502 LEU A C 1
ATOM 3949 O O . LEU A 1 502 ? 8.617 -5.883 26.984 1 96.88 502 LEU A O 1
ATOM 3953 N N . LYS A 1 503 ? 7.73 -3.826 26.75 1 97 503 LYS A N 1
ATOM 3954 C CA . LYS A 1 503 ? 6.484 -4.199 27.406 1 97 503 LYS A CA 1
ATOM 3955 C C . LYS A 1 503 ? 5.293 -4.059 26.469 1 97 503 LYS A C 1
ATOM 3957 O O . LYS A 1 503 ? 5.355 -3.309 25.484 1 97 503 LYS A O 1
ATOM 3962 N N . TYR A 1 504 ? 4.234 -4.84 26.766 1 95.31 504 TYR A N 1
ATOM 3963 C CA . TYR A 1 504 ? 3.02 -4.863 25.953 1 95.31 504 TYR A CA 1
ATOM 3964 C C . TYR A 1 504 ? 1.777 -4.77 26.828 1 95.31 504 TYR A C 1
ATOM 3966 O O . TYR A 1 504 ? 1.739 -5.336 27.922 1 95.31 504 TYR A O 1
ATOM 3974 N N . SER A 1 505 ? 0.849 -3.965 26.375 1 94.81 505 SER A N 1
ATOM 3975 C CA . SER A 1 505 ? -0.492 -3.926 26.938 1 94.81 505 SER A CA 1
ATOM 3976 C C . SER A 1 505 ? -1.56 -3.895 25.859 1 94.81 505 SER A C 1
ATOM 3978 O O . SER A 1 505 ? -1.393 -3.227 24.828 1 94.81 505 SER A O 1
ATOM 3980 N N . ASP A 1 506 ? -2.705 -4.551 26.047 1 90.94 506 ASP A N 1
ATOM 3981 C CA . ASP A 1 506 ? -3.762 -4.641 25.047 1 90.94 506 ASP A CA 1
ATOM 3982 C C . ASP A 1 506 ? -4.523 -3.322 24.922 1 90.94 506 ASP A C 1
ATOM 3984 O O . ASP A 1 506 ? -5.312 -3.137 24 1 90.94 506 ASP A O 1
ATOM 3988 N N . GLY A 1 507 ? -4.301 -2.43 25.781 1 86.75 507 GLY A N 1
ATOM 3989 C CA . GLY A 1 507 ? -4.887 -1.102 25.672 1 86.75 507 GLY A CA 1
ATOM 3990 C C . GLY A 1 507 ? -6.344 -1.057 26.094 1 86.75 507 GLY A C 1
ATOM 3991 O O . GLY A 1 507 ? -7.008 -0.029 25.938 1 86.75 507 GLY A O 1
ATOM 3992 N N . SER A 1 508 ? -6.918 -2.076 26.594 1 85.31 508 SER A N 1
ATOM 3993 C CA . SER A 1 508 ? -8.336 -2.152 26.938 1 85.31 508 SER A CA 1
ATOM 3994 C C . SER A 1 508 ? -8.695 -1.174 28.047 1 85.31 508 SER A C 1
ATOM 3996 O O . SER A 1 508 ? -9.766 -0.57 28.031 1 85.31 508 SER A O 1
ATOM 3998 N N . VAL A 1 509 ? -7.789 -0.972 28.938 1 82.62 509 VAL A N 1
ATOM 3999 C CA . VAL A 1 509 ? -8.039 -0.093 30.078 1 82.62 509 VAL A CA 1
ATOM 4000 C C . VAL A 1 509 ? -8.234 1.341 29.594 1 82.62 509 VAL A C 1
ATOM 4002 O O . VAL A 1 509 ? -9.125 2.051 30.062 1 82.62 509 VAL A O 1
ATOM 4005 N N . ILE A 1 510 ? -7.469 1.717 28.609 1 84.75 510 ILE A N 1
ATOM 4006 C CA . ILE A 1 510 ? -7.527 3.08 28.094 1 84.75 510 ILE A CA 1
ATOM 4007 C C . ILE A 1 510 ? -8.773 3.25 27.219 1 84.75 510 ILE A C 1
ATOM 4009 O O . ILE A 1 510 ? -9.438 4.289 27.281 1 84.75 510 ILE A O 1
ATOM 4013 N N . SER A 1 511 ? -9.109 2.246 26.516 1 81.25 511 SER A N 1
ATOM 4014 C CA . SER A 1 511 ? -10.266 2.33 25.641 1 81.25 511 SER A CA 1
ATOM 4015 C C . SER A 1 511 ? -11.562 2.402 26.422 1 81.25 511 SER A C 1
ATOM 4017 O O . SER A 1 511 ? -12.523 3.049 26 1 81.25 511 SER A O 1
ATOM 4019 N N . ARG A 1 512 ? -11.641 1.723 27.516 1 77.62 512 ARG A N 1
ATOM 4020 C CA . ARG A 1 512 ? -12.844 1.721 28.344 1 77.62 512 ARG A CA 1
ATOM 4021 C C . ARG A 1 512 ? -12.977 3.027 29.125 1 77.62 512 ARG A C 1
ATOM 4023 O O . ARG A 1 512 ? -14.07 3.391 29.562 1 77.62 512 ARG A O 1
ATOM 4030 N N . GLY A 1 513 ? -11.992 3.742 29.172 1 72.75 513 GLY A N 1
ATOM 4031 C CA . GLY A 1 513 ? -12.023 5.02 29.859 1 72.75 513 GLY A CA 1
ATOM 4032 C C . GLY A 1 513 ? -12.102 4.875 31.375 1 72.75 513 GLY A C 1
ATOM 4033 O O . GLY A 1 513 ? -12.602 5.77 32.062 1 72.75 513 GLY A O 1
ATOM 4034 N N . ASP A 1 514 ? -11.805 3.676 31.922 1 68.69 514 ASP A N 1
ATOM 4035 C CA . ASP A 1 514 ? -11.883 3.453 33.375 1 68.69 514 ASP A CA 1
ATOM 4036 C C . ASP A 1 514 ? -10.805 4.234 34.094 1 68.69 514 ASP A C 1
ATOM 4038 O O . ASP A 1 514 ? -9.656 3.795 34.188 1 68.69 514 ASP A O 1
ATOM 4042 N N . ALA A 1 515 ? -11.195 5.406 34.594 1 66.94 515 ALA A N 1
ATOM 4043 C CA . ALA A 1 515 ? -10.258 6.262 35.312 1 66.94 515 ALA A CA 1
ATOM 4044 C C . ALA A 1 515 ? -9.766 5.582 36.562 1 66.94 515 ALA A C 1
ATOM 4046 O O . ALA A 1 515 ? -10.469 4.754 37.156 1 66.94 515 ALA A O 1
ATOM 4047 N N . GLU A 1 516 ? -8.562 5.707 36.938 1 68.69 516 GLU A N 1
ATOM 4048 C CA . GLU A 1 516 ? -7.93 5.285 38.188 1 68.69 516 GLU A CA 1
ATOM 4049 C C . GLU A 1 516 ? -7.629 3.787 38.188 1 68.69 516 GLU A C 1
ATOM 4051 O O . GLU A 1 516 ? -7.543 3.156 39.219 1 68.69 516 GLU A O 1
ATOM 4056 N N . SER A 1 517 ? -7.605 3.293 36.938 1 77.69 517 SER A N 1
ATOM 4057 C CA . SER A 1 517 ? -7.25 1.882 36.812 1 77.69 517 SER A CA 1
ATOM 4058 C C . SER A 1 517 ? -5.762 1.705 36.531 1 77.69 517 SER A C 1
ATOM 4060 O O . SER A 1 517 ? -5.09 2.648 36.125 1 77.69 517 SER A O 1
ATOM 4062 N N . ASP A 1 518 ? -5.273 0.572 36.938 1 86.38 518 ASP A N 1
ATOM 4063 C CA . ASP A 1 518 ? -3.879 0.214 36.688 1 86.38 518 ASP A CA 1
ATOM 4064 C C . ASP A 1 518 ? -3.709 -0.449 35.344 1 86.38 518 ASP A C 1
ATOM 4066 O O . ASP A 1 518 ? -4.539 -1.267 34.938 1 86.38 518 ASP A O 1
ATOM 4070 N N . ILE A 1 519 ? -2.76 0.088 34.625 1 89.62 519 ILE A N 1
ATOM 4071 C CA . ILE A 1 519 ? -2.41 -0.586 33.406 1 89.62 519 ILE A CA 1
ATOM 4072 C C . ILE A 1 519 ? -1.362 -1.663 33.656 1 89.62 519 ILE A C 1
ATOM 4074 O O . ILE A 1 519 ? -0.323 -1.389 34.281 1 89.62 519 ILE A O 1
ATOM 4078 N N . THR A 1 520 ? -1.692 -2.797 33.25 1 89.12 520 THR A N 1
ATOM 4079 C CA . THR A 1 520 ? -0.762 -3.91 33.375 1 89.12 520 THR A CA 1
ATOM 4080 C C . THR A 1 520 ? -0.01 -4.168 32.094 1 89.12 520 THR A C 1
ATOM 4082 O O . THR A 1 520 ? -0.619 -4.25 31.016 1 89.12 520 THR A O 1
ATOM 4085 N N . PHE A 1 521 ? 1.355 -4.254 32.281 1 93 521 PHE A N 1
ATOM 4086 C CA . PHE A 1 521 ? 2.201 -4.531 31.125 1 93 521 PHE A CA 1
ATOM 4087 C C . PHE A 1 521 ? 2.807 -5.926 31.219 1 93 521 PHE A C 1
ATOM 4089 O O . PHE A 1 521 ? 3.215 -6.359 32.312 1 93 521 PHE A O 1
ATOM 4096 N N . GLU A 1 522 ? 2.773 -6.59 30.141 1 93.31 522 GLU A N 1
ATOM 4097 C CA . GLU A 1 522 ? 3.475 -7.867 30.016 1 93.31 522 GLU A CA 1
ATOM 4098 C C . GLU A 1 522 ? 4.824 -7.691 29.328 1 93.31 522 GLU A C 1
ATOM 4100 O O . GLU A 1 522 ? 4.949 -6.914 28.375 1 93.31 522 GLU A O 1
ATOM 4105 N N . THR A 1 523 ? 5.859 -8.43 29.844 1 95 523 THR A N 1
ATOM 4106 C CA . THR A 1 523 ? 7.195 -8.328 29.266 1 95 523 THR A CA 1
ATOM 4107 C C . THR A 1 523 ? 7.297 -9.148 27.984 1 95 523 THR A C 1
ATOM 4109 O O . THR A 1 523 ? 6.953 -10.336 27.969 1 95 523 THR A O 1
ATOM 4112 N N . ILE A 1 524 ? 7.77 -8.508 26.953 1 93.44 524 ILE A N 1
ATOM 4113 C CA . ILE A 1 524 ? 7.926 -9.148 25.656 1 93.44 524 ILE A CA 1
ATOM 4114 C C . ILE A 1 524 ? 9.375 -9.586 25.469 1 93.44 524 ILE A C 1
ATOM 4116 O O . ILE A 1 524 ? 9.641 -10.656 24.906 1 93.44 524 ILE A O 1
ATOM 4120 N N . ARG A 1 525 ? 10.273 -8.68 25.906 1 94.69 525 ARG A N 1
ATOM 4121 C CA . ARG A 1 525 ? 11.703 -8.938 25.75 1 94.69 525 ARG A CA 1
ATOM 4122 C C . ARG A 1 525 ? 12.516 -8.172 26.797 1 94.69 525 ARG A C 1
ATOM 4124 O O . ARG A 1 525 ? 12.18 -7.035 27.141 1 94.69 525 ARG A O 1
ATOM 4131 N N . VAL A 1 526 ? 13.594 -8.789 27.188 1 95.88 526 VAL A N 1
ATOM 4132 C CA . VAL A 1 526 ? 14.477 -8.156 28.156 1 95.88 526 VAL A CA 1
ATOM 4133 C C . VAL A 1 526 ? 15.75 -7.676 27.469 1 95.88 526 VAL A C 1
ATOM 4135 O O . VAL A 1 526 ? 16.219 -8.305 26.516 1 95.88 526 VAL A O 1
ATOM 4138 N N . PHE A 1 527 ? 16.219 -6.523 27.875 1 94.75 527 PHE A N 1
ATOM 4139 C CA . PHE A 1 527 ? 17.438 -5.945 27.328 1 94.75 527 PHE A CA 1
ATOM 4140 C C . PHE A 1 527 ? 18.5 -5.812 28.406 1 94.75 527 PHE A C 1
ATOM 4142 O O . PHE A 1 527 ? 18.188 -5.789 29.594 1 94.75 527 PHE A O 1
ATOM 4149 N N . ASP A 1 528 ? 19.766 -5.688 27.969 1 92.38 528 ASP A N 1
ATOM 4150 C CA . ASP A 1 528 ? 20.875 -5.484 28.891 1 92.38 528 ASP A CA 1
ATOM 4151 C C . ASP A 1 528 ? 21.047 -4.004 29.234 1 92.38 528 ASP A C 1
ATOM 4153 O O . ASP A 1 528 ? 21.516 -3.66 30.312 1 92.38 528 ASP A O 1
ATOM 4157 N N . TYR A 1 529 ? 20.766 -3.191 28.281 1 92.69 529 TYR A N 1
ATOM 4158 C CA . TYR A 1 529 ? 20.844 -1.746 28.453 1 92.69 529 TYR A CA 1
ATOM 4159 C C . TYR A 1 529 ? 19.484 -1.09 28.266 1 92.69 529 TYR A C 1
ATOM 4161 O O . TYR A 1 529 ? 18.594 -1.666 27.641 1 92.69 529 TYR A O 1
ATOM 4169 N N . PRO A 1 530 ? 19.312 0.111 28.812 1 93.06 530 PRO A N 1
ATOM 4170 C CA . PRO A 1 530 ? 18.016 0.771 28.734 1 93.06 530 PRO A CA 1
ATOM 4171 C C . PRO A 1 530 ? 17.609 1.096 27.297 1 93.06 530 PRO A C 1
ATOM 4173 O O . PRO A 1 530 ? 18.312 1.836 26.609 1 93.06 530 PRO A O 1
ATOM 4176 N N . PRO A 1 531 ? 16.469 0.576 26.906 1 94.44 531 PRO A N 1
ATOM 4177 C CA . PRO A 1 531 ? 15.945 1.014 25.625 1 94.44 531 PRO A CA 1
ATOM 4178 C C . PRO A 1 531 ? 15.383 2.434 25.656 1 94.44 531 PRO A C 1
ATOM 4180 O O . PRO A 1 531 ? 15 2.918 26.734 1 94.44 531 PRO A O 1
ATOM 4183 N N . LYS A 1 532 ? 15.359 3.082 24.562 1 94.56 532 LYS A N 1
ATOM 4184 C CA . LYS A 1 532 ? 14.945 4.48 24.531 1 94.56 532 LYS A CA 1
ATOM 4185 C C . LYS A 1 532 ? 13.727 4.672 23.625 1 94.56 532 LYS A C 1
ATOM 4187 O O . LYS A 1 532 ? 12.68 4.074 23.859 1 94.56 532 LYS A O 1
ATOM 4192 N N . GLY A 1 533 ? 13.898 5.371 22.547 1 95.62 533 GLY A N 1
ATOM 4193 C CA . GLY A 1 533 ? 12.781 5.688 21.672 1 95.62 533 GLY A CA 1
ATOM 4194 C C . GLY A 1 533 ? 12.078 4.453 21.125 1 95.62 533 GLY A C 1
ATOM 4195 O O . GLY A 1 533 ? 12.719 3.43 20.891 1 95.62 533 GLY A O 1
ATOM 4196 N N . ILE A 1 534 ? 10.758 4.598 20.906 1 97.62 534 ILE A N 1
ATOM 4197 C CA . ILE A 1 534 ? 9.961 3.477 20.438 1 97.62 534 ILE A CA 1
ATOM 4198 C C . ILE A 1 534 ? 8.898 3.977 19.453 1 97.62 534 ILE A C 1
ATOM 4200 O O . ILE A 1 534 ? 8.367 5.078 19.609 1 97.62 534 ILE A O 1
ATOM 4204 N N . ALA A 1 535 ? 8.664 3.238 18.438 1 96.81 535 ALA A N 1
ATOM 4205 C CA . ALA A 1 535 ? 7.609 3.49 17.469 1 96.81 535 ALA A CA 1
ATOM 4206 C C . ALA A 1 535 ? 7.086 2.186 16.875 1 96.81 535 ALA A C 1
ATOM 4208 O O . ALA A 1 535 ? 7.664 1.119 17.094 1 96.81 535 ALA A O 1
ATOM 4209 N N . THR A 1 536 ? 5.988 2.279 16.266 1 95.06 536 THR A N 1
ATOM 4210 C CA . THR A 1 536 ? 5.422 1.098 15.617 1 95.06 536 THR A CA 1
ATOM 4211 C C . THR A 1 536 ? 5.23 1.334 14.117 1 95.06 536 THR A C 1
ATOM 4213 O O . THR A 1 536 ? 4.926 2.451 13.695 1 95.06 536 THR A O 1
ATOM 4216 N N . THR A 1 537 ? 5.402 0.243 13.406 1 91.25 537 THR A N 1
ATOM 4217 C CA . THR A 1 537 ? 5.227 0.316 11.961 1 91.25 537 THR A CA 1
ATOM 4218 C C . THR A 1 537 ? 3.783 -0.001 11.578 1 91.25 537 THR A C 1
ATOM 4220 O O . THR A 1 537 ? 2.979 -0.385 12.43 1 91.25 537 THR A O 1
ATOM 4223 N N . LYS A 1 538 ? 3.545 0.111 10.258 1 83.81 538 LYS A N 1
ATOM 4224 C CA . LYS A 1 538 ? 2.213 -0.193 9.742 1 83.81 538 LYS A CA 1
ATOM 4225 C C . LYS A 1 538 ? 1.913 -1.687 9.844 1 83.81 538 LYS A C 1
ATOM 4227 O O . LYS A 1 538 ? 0.75 -2.086 9.93 1 83.81 538 LYS A O 1
ATOM 4232 N N . ASP A 1 539 ? 2.936 -2.412 9.82 1 84.31 539 ASP A N 1
ATOM 4233 C CA . ASP A 1 539 ? 2.785 -3.861 9.898 1 84.31 539 ASP A CA 1
ATOM 4234 C C . ASP A 1 539 ? 2.764 -4.332 11.352 1 84.31 539 ASP A C 1
ATOM 4236 O O . ASP A 1 539 ? 2.908 -5.527 11.625 1 84.31 539 ASP A O 1
ATOM 4240 N N . ASN A 1 540 ? 2.705 -3.42 12.273 1 89.44 540 ASN A N 1
ATOM 4241 C CA . ASN A 1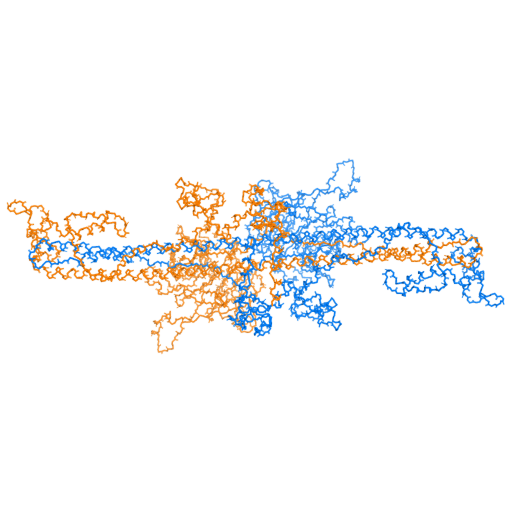 540 ? 2.621 -3.67 13.711 1 89.44 540 ASN A CA 1
ATOM 4242 C C . ASN A 1 540 ? 3.916 -4.273 14.25 1 89.44 540 ASN A C 1
ATOM 4244 O O . ASN A 1 540 ? 3.885 -5.105 15.164 1 89.44 540 ASN A O 1
ATOM 4248 N N . ASN A 1 541 ? 4.949 -3.924 13.562 1 93.5 541 ASN A N 1
ATOM 4249 C CA . ASN A 1 541 ? 6.258 -4.203 14.148 1 93.5 541 ASN A CA 1
ATOM 4250 C C . ASN A 1 541 ? 6.699 -3.086 15.086 1 93.5 541 ASN A C 1
ATOM 4252 O O . ASN A 1 541 ? 6.164 -1.979 15.039 1 93.5 541 ASN A O 1
ATOM 4256 N N . ILE A 1 542 ? 7.633 -3.408 15.93 1 96.31 542 ILE A N 1
ATOM 4257 C CA . ILE A 1 542 ? 8.117 -2.451 16.922 1 96.31 542 ILE A CA 1
ATOM 4258 C C . ILE A 1 542 ? 9.516 -1.975 16.547 1 96.31 542 ILE A C 1
ATOM 4260 O O . ILE A 1 542 ? 10.391 -2.783 16.219 1 96.31 542 ILE A O 1
ATOM 4264 N N . LEU A 1 543 ? 9.711 -0.709 16.484 1 96.62 543 LEU A N 1
ATOM 4265 C CA . LEU A 1 543 ? 11.023 -0.102 16.344 1 96.62 543 LEU A CA 1
ATOM 4266 C C . LEU A 1 543 ? 11.516 0.452 17.688 1 96.62 543 LEU A C 1
ATOM 4268 O O . LEU A 1 543 ? 10.789 1.176 18.359 1 96.62 543 LEU A O 1
ATOM 4272 N N . VAL A 1 544 ? 12.727 0.104 18.062 1 96.88 544 VAL A N 1
ATOM 4273 C CA . VAL A 1 544 ? 13.234 0.571 19.344 1 96.88 544 VAL A CA 1
ATOM 4274 C C . VAL A 1 544 ? 14.711 0.932 19.219 1 96.88 544 VAL A C 1
ATOM 4276 O O . VAL A 1 544 ? 15.469 0.23 18.547 1 96.88 544 VAL A O 1
ATOM 4279 N N . CYS A 1 545 ? 15.07 2.021 19.828 1 95.56 545 CYS A N 1
ATOM 4280 C CA . CYS A 1 545 ? 16.484 2.4 19.922 1 95.56 545 CYS A CA 1
ATOM 4281 C C . CYS A 1 545 ? 17.172 1.63 21.031 1 95.56 545 CYS A C 1
ATOM 4283 O O . CYS A 1 545 ? 16.734 1.662 22.188 1 95.56 545 CYS A O 1
ATOM 4285 N N . CYS A 1 546 ? 18.266 0.973 20.672 1 92.12 546 CYS A N 1
ATOM 4286 C CA . CYS A 1 546 ? 18.953 0.142 21.641 1 92.12 546 CYS A CA 1
ATOM 4287 C C . CYS A 1 546 ? 20.453 0.331 21.562 1 92.12 546 CYS A C 1
ATOM 4289 O O . CYS A 1 546 ? 20.969 0.906 20.594 1 92.12 546 CYS A O 1
ATOM 4291 N N . GLN A 1 547 ? 21.047 -0.122 22.625 1 89.56 547 GLN A N 1
ATOM 4292 C CA . GLN A 1 547 ? 22.5 -0.161 22.688 1 89.56 547 GLN A CA 1
ATOM 4293 C C . GLN A 1 547 ? 23.016 -1.599 22.688 1 89.56 547 GLN A C 1
ATOM 4295 O O . GLN A 1 547 ? 22.422 -2.477 23.328 1 89.56 547 GLN A O 1
ATOM 4300 N N . SER A 1 548 ? 24.125 -1.801 21.969 1 85.81 548 SER A N 1
ATOM 4301 C CA . SER A 1 548 ? 24.688 -3.143 21.844 1 85.81 548 SER A CA 1
ATOM 4302 C C . SER A 1 548 ? 25.297 -3.607 23.172 1 85.81 548 SER A C 1
ATOM 4304 O O . SER A 1 548 ? 25.922 -2.824 23.875 1 85.81 548 SER A O 1
ATOM 4306 N N . SER A 1 549 ? 25.062 -4.879 23.453 1 81.06 549 SER A N 1
ATOM 4307 C CA . SER A 1 549 ? 25.672 -5.484 24.625 1 81.06 549 SER A CA 1
ATOM 4308 C C . SER A 1 549 ? 27.109 -5.891 24.375 1 81.06 549 SER A C 1
ATOM 4310 O O . SER A 1 549 ? 27.922 -5.969 25.297 1 81.06 549 SER A O 1
ATOM 4312 N N . ASP A 1 550 ? 27.406 -6.23 23.141 1 78.38 550 ASP A N 1
ATOM 4313 C CA . ASP A 1 550 ? 28.703 -6.805 22.766 1 78.38 550 ASP A CA 1
ATOM 4314 C C . ASP A 1 550 ? 29.703 -5.711 22.422 1 78.38 550 ASP A C 1
ATOM 4316 O O . ASP A 1 550 ? 30.906 -5.871 22.641 1 78.38 550 ASP A O 1
ATOM 4320 N N . LYS A 1 551 ? 29.125 -4.637 21.828 1 76.94 551 LYS A N 1
ATOM 4321 C CA . LYS A 1 551 ? 30 -3.547 21.406 1 76.94 551 LYS A CA 1
ATOM 4322 C C . LYS A 1 551 ? 29.75 -2.289 22.234 1 76.94 551 LYS A C 1
ATOM 4324 O O . LYS A 1 551 ? 28.625 -1.812 22.328 1 76.94 551 LYS A O 1
ATOM 4329 N N . LYS A 1 552 ? 30.797 -1.863 22.75 1 74.75 552 LYS A N 1
ATOM 4330 C CA . LYS A 1 552 ? 30.688 -0.688 23.609 1 74.75 552 LYS A CA 1
ATOM 4331 C C . LYS A 1 552 ? 30.297 0.55 22.797 1 74.75 552 LYS A C 1
ATOM 4333 O O . LYS A 1 552 ? 30.875 0.805 21.734 1 74.75 552 LYS A O 1
ATOM 4338 N N . ASP A 1 553 ? 29.312 1.273 23.172 1 77.62 553 ASP A N 1
ATOM 4339 C CA . ASP A 1 553 ? 28.906 2.59 22.688 1 77.62 553 ASP A CA 1
ATOM 4340 C C . ASP A 1 553 ? 28.312 2.5 21.281 1 77.62 553 ASP A C 1
ATOM 4342 O O . ASP A 1 553 ? 28.531 3.393 20.453 1 77.62 553 ASP A O 1
ATOM 4346 N N . VAL A 1 554 ? 27.906 1.232 21 1 85.12 554 VAL A N 1
ATOM 4347 C CA . VAL A 1 554 ? 27.25 1.096 19.719 1 85.12 554 VAL A CA 1
ATOM 4348 C C . VAL A 1 554 ? 25.734 1.13 19.906 1 85.12 554 VAL A C 1
ATOM 4350 O O . VAL A 1 554 ? 25.172 0.286 20.609 1 85.12 554 VAL A O 1
ATOM 4353 N N . ASN A 1 555 ? 25.188 2.146 19.344 1 90.5 555 ASN A N 1
ATOM 4354 C CA . ASN A 1 555 ? 23.734 2.312 19.391 1 90.5 555 ASN A CA 1
ATOM 4355 C C . ASN A 1 555 ? 23.109 2.111 18.016 1 90.5 555 ASN A C 1
ATOM 4357 O O . ASN A 1 555 ? 23.688 2.518 17 1 90.5 555 ASN A O 1
ATOM 4361 N N . TYR A 1 556 ? 22.016 1.465 18.016 1 89.31 556 TYR A N 1
ATOM 4362 C CA . TYR A 1 556 ? 21.375 1.18 16.734 1 89.31 556 TYR A CA 1
ATOM 4363 C C . TYR A 1 556 ? 19.859 1.049 16.922 1 89.31 556 TYR A C 1
ATOM 4365 O O . TYR A 1 556 ? 19.344 1.148 18.031 1 89.31 556 TYR A O 1
ATOM 4373 N N . LEU A 1 557 ? 19.234 0.96 15.805 1 93 557 LEU A N 1
ATOM 4374 C CA . LEU A 1 557 ? 17.797 0.731 15.766 1 93 557 LEU A CA 1
ATOM 4375 C C . LEU A 1 557 ? 17.484 -0.746 15.539 1 93 557 LEU A C 1
ATOM 4377 O O . LEU A 1 557 ? 18.141 -1.401 14.719 1 93 557 LEU A O 1
ATOM 4381 N N . MET A 1 558 ? 16.547 -1.206 16.312 1 93.94 558 MET A N 1
ATOM 4382 C CA . MET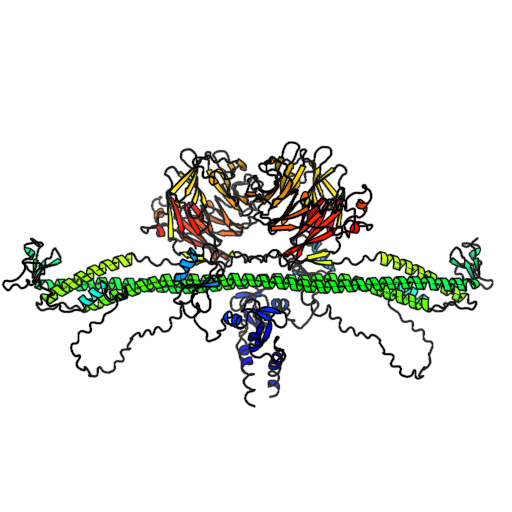 A 1 558 ? 16.141 -2.604 16.203 1 93.94 558 MET A CA 1
ATOM 4383 C C . MET A 1 558 ? 14.656 -2.711 15.883 1 93.94 558 MET A C 1
ATOM 4385 O O . MET A 1 558 ? 13.844 -1.963 16.422 1 93.94 558 MET A O 1
ATOM 4389 N N . MET A 1 559 ? 14.352 -3.557 14.977 1 95.12 559 MET A N 1
ATOM 4390 C CA . MET A 1 559 ? 12.961 -3.867 14.641 1 95.12 559 MET A CA 1
ATOM 4391 C C . MET A 1 559 ? 12.562 -5.23 15.195 1 95.12 559 MET A C 1
ATOM 4393 O O . MET A 1 559 ? 13.266 -6.219 15 1 95.12 559 MET A O 1
ATOM 4397 N N . LEU A 1 560 ? 11.422 -5.246 15.906 1 96 560 LEU A N 1
ATOM 4398 C CA . LEU A 1 560 ? 10.953 -6.473 16.547 1 96 560 LEU A CA 1
ATOM 4399 C C . LEU A 1 560 ? 9.484 -6.727 16.203 1 96 560 LEU A C 1
ATOM 4401 O O . LEU A 1 560 ? 8.758 -5.797 15.852 1 96 560 LEU A O 1
ATOM 4405 N N . SER A 1 561 ? 9.102 -8 16.281 1 94.5 561 SER A N 1
ATOM 4406 C CA . SER A 1 561 ? 7.684 -8.336 16.156 1 94.5 561 SER A CA 1
ATOM 4407 C C . SER A 1 561 ? 6.938 -8.047 17.469 1 94.5 561 SER A C 1
ATOM 4409 O O . SER A 1 561 ? 7.555 -7.715 18.484 1 94.5 561 SER A O 1
ATOM 4411 N N . LEU A 1 562 ? 5.633 -8.188 17.406 1 94.56 562 LEU A N 1
ATOM 4412 C CA . LEU A 1 562 ? 4.82 -7.914 18.578 1 94.56 562 LEU A CA 1
ATOM 4413 C C . LEU A 1 562 ? 5.055 -8.969 19.656 1 94.56 562 LEU A C 1
ATOM 4415 O O . LEU A 1 562 ? 4.641 -8.789 20.812 1 94.56 562 LEU A O 1
ATOM 4419 N N . GLN A 1 563 ? 5.719 -10.078 19.297 1 93.88 563 GLN A N 1
ATOM 4420 C CA . GLN A 1 563 ? 6.047 -11.125 20.266 1 93.88 563 GLN A CA 1
ATOM 4421 C C . GLN A 1 563 ? 7.5 -11.016 20.719 1 93.88 563 GLN A C 1
ATOM 4423 O O . GLN A 1 563 ? 7.953 -11.805 21.562 1 93.88 563 GLN A O 1
ATOM 4428 N N . GLY A 1 564 ? 8.266 -10.039 20.156 1 93 564 GLY A N 1
ATOM 4429 C CA . GLY A 1 564 ? 9.609 -9.773 20.641 1 93 564 GLY A CA 1
ATOM 4430 C C . GLY A 1 564 ? 10.688 -10.414 19.781 1 93 564 GLY A C 1
ATOM 4431 O O . GLY A 1 564 ? 11.867 -10.375 20.141 1 93 564 GLY A O 1
ATOM 4432 N N . LYS A 1 565 ? 10.281 -11.023 18.734 1 92.56 565 LYS A N 1
ATOM 4433 C CA . LYS A 1 565 ? 11.273 -11.602 17.844 1 92.56 565 LYS A CA 1
ATOM 4434 C C . LYS A 1 565 ? 12.031 -10.516 17.078 1 92.56 565 LYS A C 1
ATOM 4436 O O . LYS A 1 565 ? 11.414 -9.602 16.516 1 92.56 565 LYS A O 1
ATOM 4441 N N . ILE A 1 566 ? 13.359 -10.625 17.047 1 92.75 566 ILE A N 1
ATOM 4442 C CA . ILE A 1 566 ? 14.172 -9.648 16.312 1 92.75 566 ILE A CA 1
ATOM 4443 C C . ILE A 1 566 ? 14.047 -9.914 14.82 1 92.75 566 ILE A C 1
ATOM 4445 O O . ILE A 1 566 ? 14.375 -11 14.344 1 92.75 566 ILE A O 1
ATOM 4449 N N . ILE A 1 567 ? 13.633 -8.938 14.133 1 92.25 567 ILE A N 1
ATOM 4450 C CA . ILE A 1 567 ? 13.453 -9.047 12.688 1 92.25 567 ILE A CA 1
ATOM 4451 C C . ILE A 1 567 ? 14.703 -8.539 11.977 1 92.25 567 ILE A C 1
ATOM 4453 O O . ILE A 1 567 ? 15.234 -9.211 11.078 1 92.25 567 ILE A O 1
ATOM 4457 N N . LYS A 1 568 ? 15.031 -7.359 12.367 1 90.81 568 LYS A N 1
ATOM 4458 C CA . LYS A 1 568 ? 16.172 -6.699 11.75 1 90.81 568 LYS A CA 1
ATOM 4459 C C . LYS A 1 568 ? 16.766 -5.648 12.68 1 90.81 568 LYS A C 1
ATOM 4461 O O . LYS A 1 568 ? 16.094 -5.16 13.594 1 90.81 568 LYS A O 1
ATOM 4466 N N . ASP A 1 569 ? 17.969 -5.383 12.539 1 88.25 569 ASP A N 1
ATOM 4467 C CA . ASP A 1 569 ? 18.594 -4.289 13.266 1 88.25 569 ASP A CA 1
ATOM 4468 C C . ASP A 1 569 ? 19.516 -3.479 12.352 1 88.25 569 ASP A C 1
ATOM 4470 O O . ASP A 1 569 ? 19.891 -3.938 11.273 1 88.25 569 ASP A O 1
ATOM 4474 N N . SER A 1 570 ? 19.766 -2.332 12.656 1 83.25 570 SER A N 1
ATOM 4475 C CA . SER A 1 570 ? 20.594 -1.446 11.836 1 83.25 570 SER A CA 1
ATOM 4476 C C . SER A 1 570 ? 22.062 -1.533 12.234 1 83.25 570 SER A C 1
ATOM 4478 O O . SER A 1 570 ? 22.891 -0.735 11.781 1 83.25 570 SER A O 1
ATOM 4480 N N . CYS A 1 571 ? 22.359 -2.475 13.039 1 76.38 571 CYS A N 1
ATOM 4481 C CA . CYS A 1 571 ? 23.719 -2.553 13.531 1 76.38 571 CYS A CA 1
ATOM 4482 C C . CYS A 1 571 ? 24.688 -2.979 12.422 1 76.38 571 CYS A C 1
ATOM 4484 O O . CYS A 1 571 ? 24.547 -4.066 11.867 1 76.38 571 CYS A O 1
ATOM 4486 N N . ASN A 1 572 ? 25.016 -2.035 11.43 1 63.12 572 ASN A N 1
ATOM 4487 C CA . ASN A 1 572 ? 25.984 -2.408 10.406 1 63.12 572 ASN A CA 1
ATOM 4488 C C . ASN A 1 572 ? 27.422 -2.203 10.891 1 63.12 572 ASN A C 1
ATOM 4490 O O . ASN A 1 572 ? 27.641 -1.733 12.008 1 63.12 572 ASN A O 1
ATOM 4494 N N . GLU A 1 573 ? 28.297 -2.055 9.703 1 53.09 573 GLU A N 1
ATOM 4495 C CA . GLU A 1 573 ? 29.734 -1.964 9.836 1 53.09 573 GLU A CA 1
ATOM 4496 C C . GLU A 1 573 ? 30.156 -0.717 10.609 1 53.09 573 GLU A C 1
ATOM 4498 O O . GLU A 1 573 ? 29.375 0.234 10.727 1 53.09 573 GLU A O 1
ATOM 4503 N N . ALA A 1 574 ? 31.359 -0.58 10.977 1 48.72 574 ALA A N 1
ATOM 4504 C CA . ALA A 1 574 ? 32.156 0.427 11.656 1 48.72 574 ALA A CA 1
ATOM 4505 C C . ALA A 1 574 ? 31.922 1.814 11.07 1 48.72 574 ALA A C 1
ATOM 4507 O O . ALA A 1 574 ? 31.984 2.002 9.852 1 48.72 574 ALA A O 1
ATOM 4508 N N . GLY A 1 575 ? 31.406 2.812 11.719 1 52.25 575 GLY A N 1
ATOM 4509 C CA . GLY A 1 575 ? 31.422 4.23 11.391 1 52.25 575 GLY A CA 1
ATOM 4510 C C . GLY A 1 575 ? 30.047 4.82 11.203 1 52.25 575 GLY A C 1
ATOM 4511 O O . GLY A 1 575 ? 29.891 6.035 11.078 1 52.25 575 GLY A O 1
ATOM 4512 N N . HIS A 1 576 ? 28.984 3.918 11.023 1 61.22 576 HIS A N 1
ATOM 4513 C CA . HIS A 1 576 ? 27.719 4.559 10.672 1 61.22 576 HIS A CA 1
ATOM 4514 C C . HIS A 1 576 ? 26.734 4.492 11.828 1 61.22 576 HIS A C 1
ATOM 4516 O O . HIS A 1 576 ? 25.531 4.75 11.648 1 61.22 576 HIS A O 1
ATOM 4522 N N . ASN A 1 577 ? 27.281 4.367 13.039 1 69.25 577 ASN A N 1
ATOM 4523 C CA . ASN A 1 577 ? 26.359 4.199 14.156 1 69.25 577 ASN A CA 1
ATOM 4524 C C . ASN A 1 577 ? 26 5.535 14.797 1 69.25 577 ASN A C 1
ATOM 4526 O O . ASN A 1 577 ? 26.703 6.531 14.594 1 69.25 577 ASN A O 1
ATOM 4530 N N . MET A 1 578 ? 24.875 5.5 15.461 1 85 578 MET A N 1
ATOM 4531 C CA . MET A 1 578 ? 24.359 6.68 16.156 1 85 578 MET A CA 1
ATOM 4532 C C . MET A 1 578 ? 24.969 6.812 17.547 1 85 578 MET A C 1
ATOM 4534 O O . MET A 1 578 ? 25.438 5.824 18.125 1 85 578 MET A O 1
ATOM 4538 N N . MET A 1 579 ? 25.141 8.016 18.016 1 85.69 579 MET A N 1
ATOM 4539 C CA . MET A 1 579 ? 25.75 8.258 19.328 1 85.69 579 MET A CA 1
ATOM 4540 C C . MET A 1 579 ? 24.719 8.086 20.453 1 85.69 579 MET A C 1
ATOM 4542 O O . MET A 1 579 ? 25 7.414 21.438 1 85.69 579 MET A O 1
ATOM 4546 N N . SER A 1 580 ? 23.578 8.68 20.25 1 90.44 580 SER A N 1
ATOM 4547 C CA . SER A 1 580 ? 22.547 8.617 21.281 1 90.44 580 SER A CA 1
ATOM 4548 C C . SER A 1 580 ? 21.156 8.711 20.656 1 90.44 580 SER A C 1
ATOM 4550 O O . SER A 1 580 ? 20.484 9.734 20.766 1 90.44 580 SER A O 1
ATOM 4552 N N . PRO A 1 581 ? 20.688 7.578 20.062 1 93.06 581 PRO A N 1
ATOM 4553 C CA . PRO A 1 581 ? 19.328 7.586 19.531 1 93.06 581 PRO A CA 1
ATOM 4554 C C . PRO A 1 581 ? 18.266 7.578 20.625 1 93.06 581 PRO A C 1
ATOM 4556 O O . PRO A 1 581 ? 18.141 6.598 21.359 1 93.06 581 PRO A O 1
ATOM 4559 N N . ASN A 1 582 ? 17.469 8.633 20.672 1 94.56 582 ASN A N 1
ATOM 4560 C CA . ASN A 1 582 ? 16.578 8.781 21.812 1 94.56 582 ASN A CA 1
ATOM 4561 C C . ASN A 1 582 ? 15.109 8.664 21.391 1 94.56 582 ASN A C 1
ATOM 4563 O O . ASN A 1 582 ? 14.266 8.234 22.172 1 94.56 582 ASN A O 1
ATOM 4567 N N . TYR A 1 583 ? 14.797 9.125 20.219 1 96.81 583 TYR A N 1
ATOM 4568 C CA . TYR A 1 583 ? 13.422 9.062 19.734 1 96.81 583 TYR A CA 1
ATOM 4569 C C . TYR A 1 583 ? 13.383 8.602 18.281 1 96.81 583 TYR A C 1
ATOM 4571 O O . TYR A 1 583 ? 14.336 8.82 17.531 1 96.81 583 TYR A O 1
ATOM 4579 N N . VAL A 1 584 ? 12.32 7.945 17.953 1 97.19 584 VAL A N 1
ATOM 4580 C CA . VAL A 1 584 ? 12.172 7.406 16.594 1 97.19 584 VAL A CA 1
ATOM 4581 C C . VAL A 1 584 ? 10.742 7.629 16.109 1 97.19 584 VAL A C 1
ATOM 4583 O O . VAL A 1 584 ? 9.797 7.59 16.906 1 97.19 584 VAL A O 1
ATOM 4586 N N . ALA A 1 585 ? 10.609 7.945 14.852 1 96.25 585 ALA A N 1
ATOM 4587 C CA . ALA A 1 585 ? 9.312 8.102 14.203 1 96.25 585 ALA A CA 1
ATOM 4588 C C . ALA A 1 585 ? 9.305 7.469 12.82 1 96.25 585 ALA A C 1
ATOM 4590 O O . ALA A 1 585 ? 10.359 7.328 12.195 1 96.25 585 ALA A O 1
ATOM 4591 N N . ILE A 1 586 ? 8.156 7.098 12.43 1 93.12 586 ILE A N 1
ATOM 4592 C CA . ILE A 1 586 ? 8.008 6.469 11.125 1 93.12 586 ILE A CA 1
ATOM 4593 C C . ILE A 1 586 ? 6.902 7.172 10.336 1 93.12 586 ILE A C 1
ATOM 4595 O O . ILE A 1 586 ? 5.867 7.543 10.906 1 93.12 586 ILE A O 1
ATOM 4599 N N . SER A 1 587 ? 7.16 7.289 9.078 1 87.25 587 SER A N 1
ATOM 4600 C CA . SER A 1 587 ? 6.188 7.949 8.219 1 87.25 587 SER A CA 1
ATOM 4601 C C . SER A 1 587 ? 5.191 6.949 7.637 1 87.25 587 SER A C 1
ATOM 4603 O O . SER A 1 587 ? 5.348 5.738 7.816 1 87.25 587 SER A O 1
ATOM 4605 N N . ASP A 1 588 ? 4.262 7.488 6.887 1 74.12 588 ASP A N 1
ATOM 4606 C CA . ASP A 1 588 ? 3.289 6.641 6.199 1 74.12 588 ASP A CA 1
ATOM 4607 C C . ASP A 1 588 ? 3.938 5.891 5.039 1 74.12 588 ASP A C 1
ATOM 4609 O O . ASP A 1 588 ? 3.432 4.852 4.605 1 74.12 588 ASP A O 1
ATOM 4613 N N . SER A 1 589 ? 5.031 6.383 4.578 1 71.88 589 SER A N 1
ATOM 4614 C CA . SER A 1 589 ? 5.742 5.738 3.48 1 71.88 589 SER A CA 1
ATOM 4615 C C . SER A 1 589 ? 6.879 4.863 3.996 1 71.88 589 SER A C 1
ATOM 4617 O O . SER A 1 589 ? 7.777 4.492 3.236 1 71.88 589 SER A O 1
ATOM 4619 N N . ASP A 1 590 ? 6.953 4.711 5.258 1 79.94 590 ASP A N 1
ATOM 4620 C CA . ASP A 1 590 ? 7.871 3.789 5.922 1 79.94 590 ASP A CA 1
ATOM 4621 C C . ASP A 1 590 ? 9.273 4.379 6.008 1 79.94 590 ASP A C 1
ATOM 4623 O O . ASP A 1 590 ? 10.266 3.641 6.051 1 79.94 590 ASP A O 1
ATOM 4627 N N . ASP A 1 591 ? 9.359 5.625 5.898 1 86.38 591 ASP A N 1
ATOM 4628 C CA . ASP A 1 591 ? 10.609 6.285 6.238 1 86.38 591 ASP A CA 1
ATOM 4629 C C . ASP A 1 591 ? 10.781 6.395 7.754 1 86.38 591 ASP A C 1
ATOM 4631 O O . ASP A 1 591 ? 9.82 6.66 8.477 1 86.38 591 ASP A O 1
ATOM 4635 N N . ILE A 1 592 ? 11.992 6.195 8.117 1 94 592 ILE A N 1
ATOM 4636 C CA . ILE A 1 592 ? 12.266 6.211 9.555 1 94 592 ILE A CA 1
ATOM 4637 C C . ILE A 1 592 ? 13.234 7.344 9.875 1 94 592 ILE A C 1
ATOM 4639 O O . ILE A 1 592 ? 14.219 7.559 9.164 1 94 592 ILE A O 1
ATOM 4643 N N . CYS A 1 593 ? 12.953 8.086 10.883 1 95.81 593 CYS A N 1
ATOM 4644 C CA . CYS A 1 593 ? 13.883 9.102 11.359 1 95.81 593 CYS A CA 1
ATOM 4645 C C . CYS A 1 593 ? 14.164 8.93 12.844 1 95.81 593 CYS A C 1
ATOM 4647 O O . CYS A 1 593 ? 13.273 8.562 13.609 1 95.81 593 CYS A O 1
ATOM 4649 N N . VAL A 1 594 ? 15.375 9.18 13.219 1 96.31 594 VAL A N 1
ATOM 4650 C CA . VAL A 1 594 ? 15.82 9.008 14.602 1 96.31 594 VAL A CA 1
ATOM 4651 C C . VAL A 1 594 ? 16.547 10.266 15.07 1 96.31 594 VAL A C 1
ATOM 4653 O O . VAL A 1 594 ? 17.344 10.836 14.328 1 96.31 594 VAL A O 1
ATOM 4656 N N . SER A 1 595 ? 16.188 10.719 16.266 1 96.38 595 SER A N 1
ATOM 4657 C CA . SER A 1 595 ? 16.938 11.82 16.875 1 96.38 595 SER A CA 1
ATOM 4658 C C . SER A 1 595 ? 18.219 11.336 17.531 1 96.38 595 SER A C 1
ATOM 4660 O O . SER A 1 595 ? 18.156 10.578 18.516 1 96.38 595 SER A O 1
ATOM 4662 N N . ASP A 1 596 ? 19.297 11.719 17.016 1 92.19 596 ASP A N 1
ATOM 4663 C CA . ASP A 1 596 ? 20.594 11.453 17.625 1 92.19 596 ASP A CA 1
ATOM 4664 C C . ASP A 1 596 ? 21.062 12.656 18.438 1 92.19 596 ASP A C 1
ATOM 4666 O O . ASP A 1 596 ? 21.938 13.406 18 1 92.19 596 ASP A O 1
ATOM 4670 N N . THR A 1 597 ? 20.609 12.719 19.656 1 91.88 597 THR A N 1
ATOM 4671 C CA . THR A 1 597 ? 20.75 13.914 20.484 1 91.88 597 THR A CA 1
ATOM 4672 C C . THR A 1 597 ? 22.219 14.273 20.672 1 91.88 597 THR A C 1
ATOM 4674 O O . THR A 1 597 ? 22.609 15.406 20.422 1 91.88 597 THR A O 1
ATOM 4677 N N . GLU A 1 598 ? 23.062 13.312 21.031 1 87.31 598 GLU A N 1
ATOM 4678 C CA . GLU A 1 598 ? 24.469 13.609 21.297 1 87.31 598 GLU A CA 1
ATOM 4679 C C . GLU A 1 598 ? 25.25 13.742 20 1 87.31 598 GLU A C 1
ATOM 4681 O O . GLU A 1 598 ? 26.344 14.312 19.984 1 87.31 598 GLU A O 1
ATOM 4686 N N . GLY A 1 599 ? 24.734 13.148 18.938 1 86.06 599 GLY A N 1
ATOM 4687 C CA . GLY A 1 599 ? 25.344 13.336 17.641 1 86.06 599 GLY A CA 1
ATOM 4688 C C . GLY A 1 599 ? 24.938 14.633 16.969 1 86.06 599 GLY A C 1
ATOM 4689 O O . GLY A 1 599 ? 25.453 14.984 15.898 1 86.06 599 GLY A O 1
ATOM 4690 N N . ASN A 1 600 ? 24.031 15.367 17.562 1 88.19 600 ASN A N 1
ATOM 4691 C CA . ASN A 1 600 ? 23.516 16.641 17.062 1 88.19 600 ASN A CA 1
ATOM 4692 C C . ASN A 1 600 ? 22.953 16.5 15.656 1 88.19 600 ASN A C 1
ATOM 4694 O O . ASN A 1 600 ? 23.234 17.328 14.789 1 88.19 600 ASN A O 1
ATOM 4698 N N . SER A 1 601 ? 22.25 15.445 15.5 1 90.94 601 SER A N 1
ATOM 4699 C CA . SER A 1 601 ? 21.75 15.211 14.148 1 90.94 601 SER A CA 1
ATOM 4700 C C . SER A 1 601 ? 20.469 14.383 14.164 1 90.94 601 SER A C 1
ATOM 4702 O O . SER A 1 601 ? 20.141 13.766 15.18 1 90.94 601 SER A O 1
ATOM 4704 N N . VAL A 1 602 ? 19.734 14.5 13.133 1 94.56 602 VAL A N 1
ATOM 4705 C CA . VAL A 1 602 ? 18.609 13.609 12.836 1 94.56 602 VAL A CA 1
ATOM 4706 C C . VAL A 1 602 ? 19.016 12.602 11.766 1 94.56 602 VAL A C 1
ATOM 4708 O O . VAL A 1 602 ? 19.469 12.984 10.688 1 94.56 602 VAL A O 1
ATOM 4711 N N . VAL A 1 603 ? 18.875 11.367 12.094 1 93.19 603 VAL A N 1
ATOM 4712 C CA . VAL A 1 603 ? 19.281 10.305 11.18 1 93.19 603 VAL A CA 1
ATOM 4713 C C . VAL A 1 603 ? 18.062 9.727 10.477 1 93.19 603 VAL A C 1
ATOM 4715 O O . VAL A 1 603 ? 17.078 9.367 11.125 1 93.19 603 VAL A O 1
ATOM 4718 N N . ILE A 1 604 ? 18.156 9.656 9.156 1 92.06 604 ILE A N 1
ATOM 4719 C CA . ILE A 1 604 ? 17.078 9.109 8.344 1 92.06 604 ILE A CA 1
ATOM 4720 C C . ILE A 1 604 ? 17.453 7.715 7.852 1 92.06 604 ILE A C 1
ATOM 4722 O O . ILE A 1 604 ? 18.547 7.508 7.324 1 92.06 604 ILE A O 1
ATOM 4726 N N . LEU A 1 605 ? 16.484 6.793 8.07 1 90.94 605 LEU A N 1
ATOM 4727 C CA . LEU A 1 605 ? 16.672 5.414 7.625 1 90.94 605 LEU A CA 1
ATOM 4728 C C . LEU A 1 605 ? 15.555 4.98 6.684 1 90.94 605 LEU A C 1
ATOM 4730 O O . LEU A 1 605 ? 14.453 5.52 6.742 1 90.94 605 LEU A O 1
ATOM 4734 N N . ASP A 1 606 ? 15.859 4.004 5.855 1 86.5 606 ASP A N 1
ATOM 4735 C CA . ASP A 1 606 ? 14.828 3.432 4.988 1 86.5 606 ASP A CA 1
ATOM 4736 C C . ASP A 1 606 ? 14.156 2.234 5.656 1 86.5 606 ASP A C 1
ATOM 4738 O O . ASP A 1 606 ? 14.422 1.936 6.82 1 86.5 606 ASP A O 1
ATOM 4742 N N . SER A 1 607 ? 13.305 1.584 4.879 1 83.75 607 SER A N 1
ATOM 4743 C CA . SER A 1 607 ? 12.516 0.482 5.422 1 83.75 607 SER A CA 1
ATOM 4744 C C . SER A 1 607 ? 13.406 -0.71 5.77 1 83.75 607 SER A C 1
ATOM 4746 O O . SER A 1 607 ? 13.016 -1.563 6.57 1 83.75 607 SER A O 1
ATOM 4748 N N . ASN A 1 608 ? 14.594 -0.785 5.184 1 83.5 608 ASN A N 1
ATOM 4749 C CA . ASN A 1 608 ? 15.539 -1.86 5.484 1 83.5 608 ASN A CA 1
ATOM 4750 C C . ASN A 1 608 ? 16.469 -1.485 6.633 1 83.5 608 ASN A C 1
ATOM 4752 O O . ASN A 1 608 ? 17.422 -2.205 6.922 1 83.5 608 ASN A O 1
ATOM 4756 N N . LEU A 1 609 ? 16.266 -0.292 7.281 1 90.62 609 LEU A N 1
ATOM 4757 C CA . LEU A 1 609 ? 17 0.228 8.422 1 90.62 609 LEU A CA 1
ATOM 4758 C C . LEU A 1 609 ? 18.422 0.611 8.023 1 90.62 609 LEU A C 1
ATOM 4760 O O . LEU A 1 609 ? 19.344 0.543 8.844 1 90.62 609 LEU A O 1
ATOM 4764 N N . ASP A 1 610 ? 18.594 0.916 6.742 1 86.25 610 ASP A N 1
ATOM 4765 C CA . ASP A 1 610 ? 19.859 1.494 6.297 1 86.25 610 ASP A CA 1
ATOM 4766 C C . ASP A 1 610 ? 19.844 3.016 6.418 1 86.25 610 ASP A C 1
ATOM 4768 O O . ASP A 1 610 ? 18.859 3.66 6.047 1 86.25 610 ASP A O 1
ATOM 4772 N N . ILE A 1 611 ? 20.891 3.518 6.914 1 88.38 611 ILE A N 1
ATOM 4773 C CA . ILE A 1 611 ? 20.969 4.965 7.055 1 88.38 611 ILE A CA 1
ATOM 4774 C C . ILE A 1 611 ? 21.125 5.613 5.68 1 88.38 611 ILE A C 1
ATOM 4776 O O . ILE A 1 611 ? 22.062 5.297 4.945 1 88.38 611 ILE A O 1
ATOM 4780 N N . THR A 1 612 ? 20.281 6.488 5.379 1 83.38 612 THR A N 1
ATOM 4781 C CA . THR A 1 612 ? 20.312 7.137 4.07 1 83.38 612 THR A CA 1
ATOM 4782 C C . THR A 1 612 ? 20.891 8.547 4.176 1 83.38 612 THR A C 1
ATOM 4784 O O . THR A 1 612 ? 21.594 9.008 3.271 1 83.38 612 THR A O 1
ATOM 4787 N N . GLU A 1 613 ? 20.562 9.227 5.266 1 86.69 613 GLU A N 1
ATOM 4788 C CA . GLU A 1 613 ? 20.984 10.617 5.414 1 86.69 613 GLU A CA 1
ATOM 4789 C C . GLU A 1 613 ? 21.109 11 6.883 1 86.69 613 GLU A C 1
ATOM 4791 O O . GLU A 1 613 ? 20.375 10.484 7.73 1 86.69 613 GLU A O 1
ATOM 4796 N N . ARG A 1 614 ? 22.031 11.883 7.152 1 89.19 614 ARG A N 1
ATOM 4797 C CA . ARG A 1 614 ? 22.203 12.5 8.461 1 89.19 614 ARG A CA 1
ATOM 4798 C C . ARG A 1 614 ? 22.125 14.023 8.359 1 89.19 614 ARG A C 1
ATOM 4800 O O . ARG A 1 614 ? 22.922 14.648 7.672 1 89.19 614 ARG A O 1
ATOM 4807 N N . VAL A 1 615 ? 21.141 14.539 9.008 1 88.69 615 VAL A N 1
ATOM 4808 C CA . VAL A 1 615 ? 20.938 15.984 8.93 1 88.69 615 VAL A CA 1
ATOM 4809 C C . VAL A 1 615 ? 21.531 16.656 10.156 1 88.69 615 VAL A C 1
ATOM 4811 O O . VAL A 1 615 ? 21.078 16.469 11.281 1 88.69 615 VAL A O 1
ATOM 4814 N N . LYS A 1 616 ? 22.516 17.422 9.836 1 80 616 LYS A N 1
ATOM 4815 C CA . LYS A 1 616 ? 23.172 18.188 10.891 1 80 616 LYS A CA 1
ATOM 4816 C C . LYS A 1 616 ? 22.859 19.688 10.758 1 80 616 LYS A C 1
ATOM 4818 O O . LYS A 1 616 ? 22.703 20.188 9.648 1 80 616 LYS A O 1
ATOM 4823 N N . TYR A 1 617 ? 22.344 20.281 11.773 1 66.12 617 TYR A N 1
ATOM 4824 C CA . TYR A 1 617 ? 21.984 21.703 11.688 1 66.12 617 TYR A CA 1
ATOM 4825 C C . TYR A 1 617 ? 22.906 22.547 12.539 1 66.12 617 TYR A C 1
ATOM 4827 O O . TYR A 1 617 ? 23.281 22.156 13.641 1 66.12 617 TYR A O 1
ATOM 4835 N N . THR A 1 618 ? 23.562 23.547 11.898 1 58.75 618 THR A N 1
ATOM 4836 C CA . THR A 1 618 ? 24.219 24.609 12.641 1 58.75 618 THR A CA 1
ATOM 4837 C C . THR A 1 618 ? 23.266 25.797 12.852 1 58.75 618 THR A C 1
ATOM 4839 O O . THR A 1 618 ? 22.625 26.25 11.914 1 58.75 618 THR A O 1
ATOM 4842 N N . LEU A 1 619 ? 22.672 25.984 14.055 1 53.97 619 LEU A N 1
ATOM 4843 C CA . LEU A 1 619 ? 21.719 27.047 14.359 1 53.97 619 LEU A CA 1
ATOM 4844 C C . LEU A 1 619 ? 22.25 28.391 13.891 1 53.97 619 LEU A C 1
ATOM 4846 O O . LEU A 1 619 ? 23.438 28.688 14.062 1 53.97 619 LEU A O 1
ATOM 4850 N N . PRO A 1 620 ? 21.422 29 13.031 1 50.53 620 PRO A N 1
ATOM 4851 C CA . PRO A 1 620 ? 21.828 30.375 12.711 1 50.53 620 PRO A CA 1
ATOM 4852 C C . PRO A 1 620 ? 22.078 31.219 13.961 1 50.53 620 PRO A C 1
ATOM 4854 O O . PRO A 1 620 ? 21.531 30.922 15.031 1 50.53 620 PRO A O 1
ATOM 4857 N N . SER A 1 621 ? 23.047 32.031 13.938 1 46.97 621 SER A N 1
ATOM 4858 C CA . SER A 1 621 ? 23.453 32.938 15 1 46.97 621 SER A CA 1
ATOM 4859 C C . SER A 1 621 ? 22.25 33.625 15.625 1 46.97 621 SER A C 1
ATOM 4861 O O . SER A 1 621 ? 22.281 34 16.797 1 46.97 621 SER A O 1
ATOM 4863 N N . SER A 1 622 ? 21.25 33.875 14.867 1 45.34 622 SER A N 1
ATOM 4864 C CA . SER A 1 622 ? 20.125 34.656 15.367 1 45.34 622 SER A CA 1
ATOM 4865 C C . SER A 1 622 ? 19.312 33.875 16.391 1 45.34 622 SER A C 1
ATOM 4867 O O . SER A 1 622 ? 18.578 34.438 17.188 1 45.34 622 SER A O 1
ATOM 4869 N N . LEU A 1 623 ? 19.25 32.656 16.203 1 46.56 623 LEU A N 1
ATOM 4870 C CA . LEU A 1 623 ? 18.453 31.859 17.125 1 46.56 623 LEU A CA 1
ATOM 4871 C C . LEU A 1 623 ? 19.25 31.484 18.359 1 46.56 623 LEU A C 1
ATOM 4873 O O . LEU A 1 623 ? 18.734 30.859 19.281 1 46.56 623 LEU A O 1
ATOM 4877 N N . CYS A 1 624 ? 20.562 31.734 18.297 1 39.94 624 CYS A N 1
ATOM 4878 C CA . CYS A 1 624 ? 21.422 31.484 19.453 1 39.94 624 CYS A CA 1
ATOM 4879 C C . CYS A 1 624 ? 21.188 32.5 20.547 1 39.94 624 CYS A C 1
ATOM 4881 O O . CYS A 1 624 ? 21.203 33.719 20.297 1 39.94 624 CYS A O 1
ATOM 4883 N N . ASN A 1 625 ? 20.344 32.312 21.406 1 37.5 625 ASN A N 1
ATOM 4884 C CA . ASN A 1 625 ? 20.203 33.219 22.531 1 37.5 625 ASN A CA 1
ATOM 4885 C C . ASN A 1 625 ? 21.547 33.812 22.938 1 37.5 625 ASN A C 1
ATOM 4887 O O . ASN A 1 625 ? 22.484 33.094 23.25 1 37.5 625 ASN A O 1
ATOM 4891 N N . ALA A 1 626 ? 21.797 35 22.516 1 35.69 626 ALA A N 1
ATOM 4892 C CA . ALA A 1 626 ? 22.906 35.812 22.984 1 35.69 626 ALA A CA 1
ATOM 4893 C C . ALA A 1 626 ? 23.141 35.656 24.484 1 35.69 626 ALA A C 1
ATOM 4895 O O . ALA A 1 626 ? 24.25 35.875 24.969 1 35.69 626 ALA A O 1
ATOM 4896 N N . LYS A 1 627 ? 22.016 35.625 25.25 1 38.5 627 LYS A N 1
ATOM 4897 C CA . LYS A 1 627 ? 22.266 35.906 26.656 1 38.5 627 LYS A CA 1
ATOM 4898 C C . LYS A 1 627 ? 23.109 34.781 27.281 1 38.5 627 LYS A C 1
ATOM 4900 O O . LYS A 1 627 ? 23.641 34.969 28.391 1 38.5 627 LYS A O 1
ATOM 4905 N N . PHE A 1 628 ? 22.953 33.531 26.812 1 37.03 628 PHE A N 1
ATOM 4906 C CA . PHE A 1 628 ? 23.828 32.656 27.594 1 37.03 628 PHE A CA 1
ATOM 4907 C C . PHE A 1 628 ? 25.281 32.938 27.281 1 37.03 628 PHE A C 1
ATOM 4909 O O . PHE A 1 628 ? 26.141 32.094 27.516 1 37.03 628 PHE A O 1
ATOM 4916 N N . LYS A 1 629 ? 25.531 34 26.438 1 36.69 629 LYS A N 1
ATOM 4917 C CA . LYS A 1 629 ? 26.906 34.469 26.359 1 36.69 629 LYS A CA 1
ATOM 4918 C C . LYS A 1 629 ? 27.438 34.844 27.734 1 36.69 629 LYS A C 1
ATOM 4920 O O . LYS A 1 629 ? 28.625 34.625 28.031 1 36.69 629 LYS A O 1
ATOM 4925 N N . ALA A 1 630 ? 26.719 35.75 28.359 1 32.91 630 ALA A N 1
ATOM 4926 C CA . ALA A 1 630 ? 27.453 36.625 29.297 1 32.91 630 ALA A CA 1
ATOM 4927 C C . ALA A 1 630 ? 27.906 35.844 30.516 1 32.91 630 ALA A C 1
ATOM 4929 O O . ALA A 1 630 ? 28.938 36.156 31.109 1 32.91 630 ALA A O 1
ATOM 4930 N N . THR A 1 631 ? 26.969 35.281 31.312 1 34.03 631 THR A N 1
ATOM 4931 C CA . THR A 1 631 ? 27.438 35.219 32.688 1 34.03 631 THR A CA 1
ATOM 4932 C C . THR A 1 631 ? 28.531 34.188 32.844 1 34.03 631 THR A C 1
ATOM 4934 O O . THR A 1 631 ? 29.047 33.969 33.938 1 34.03 631 THR A O 1
ATOM 4937 N N . LEU A 1 632 ? 28.516 32.938 32.125 1 31.5 632 LEU A N 1
ATOM 4938 C CA . LEU A 1 632 ? 29.656 32.219 32.688 1 31.5 632 LEU A CA 1
ATOM 4939 C C . LEU A 1 632 ? 30.953 32.969 32.406 1 31.5 632 LEU A C 1
ATOM 4941 O O . LEU A 1 632 ? 31.031 33.75 31.484 1 31.5 632 LEU A O 1
ATOM 4945 N N . THR A 1 633 ? 32.156 32.719 33.125 1 34.88 633 THR A N 1
ATOM 4946 C CA . THR A 1 633 ? 33.469 33.312 33.062 1 34.88 633 THR A CA 1
ATOM 4947 C C . THR A 1 633 ? 33.875 33.594 31.625 1 34.88 633 THR A C 1
ATOM 4949 O O . THR A 1 633 ? 33.25 33.062 30.703 1 34.88 633 THR A O 1
ATOM 4952 N N . GLY A 1 634 ? 35.219 34 31.266 1 35.97 634 GLY A N 1
ATOM 4953 C CA . GLY A 1 634 ? 36.156 34.312 30.203 1 35.97 634 GLY A CA 1
ATOM 4954 C C . GLY A 1 634 ? 35.938 33.469 28.953 1 35.97 634 GLY A C 1
ATOM 4955 O O . GLY A 1 634 ? 36.625 33.625 27.953 1 35.97 634 GLY A O 1
ATOM 4956 N N . GLN A 1 635 ? 35.75 32.094 29.172 1 34 635 GLN A N 1
ATOM 4957 C CA . GLN A 1 635 ? 36.094 31.109 28.141 1 34 635 GLN A CA 1
ATOM 4958 C C . GLN A 1 635 ? 35.156 31.219 26.938 1 34 635 GLN A C 1
ATOM 4960 O O . GLN A 1 635 ? 34.094 31.812 27.031 1 34 635 GLN A O 1
ATOM 4965 N N . GLU A 1 636 ? 35.188 29.953 25.984 1 36.19 636 GLU A N 1
ATOM 4966 C CA . GLU A 1 636 ? 34.906 29.609 24.594 1 36.19 636 GLU A CA 1
ATOM 4967 C C . GLU A 1 636 ? 33.406 29.766 24.297 1 36.19 636 GLU A C 1
ATOM 4969 O O . GLU A 1 636 ? 32.562 29.625 25.188 1 36.19 636 GLU A O 1
ATOM 4974 N N . GLU A 1 637 ? 33.031 30.406 23.266 1 40 637 GLU A N 1
ATOM 4975 C CA . GLU A 1 637 ? 31.828 30.547 22.438 1 40 637 GLU A CA 1
ATOM 4976 C C . GLU A 1 637 ? 31.016 29.25 22.422 1 40 637 GLU A C 1
ATOM 4978 O O . GLU A 1 637 ? 31.484 28.234 21.906 1 40 637 GLU A O 1
ATOM 4983 N N . TYR A 1 638 ? 30.328 28.844 23.422 1 39.16 638 TYR A N 1
ATOM 4984 C CA . TYR A 1 638 ? 29.516 27.641 23.312 1 39.16 638 TYR A CA 1
ATOM 4985 C C . TYR A 1 638 ? 28.578 27.719 22.109 1 39.16 638 TYR A C 1
ATOM 4987 O O . TYR A 1 638 ? 27.766 28.656 22 1 39.16 638 TYR A O 1
ATOM 4995 N N . GLU A 1 639 ? 28.906 27.562 20.906 1 47.59 639 GLU A N 1
ATOM 4996 C CA . GLU A 1 639 ? 28.109 27.266 19.734 1 47.59 639 GLU A CA 1
ATOM 4997 C C . GLU A 1 639 ? 26.906 26.391 20.078 1 47.59 639 GLU A C 1
ATOM 4999 O O . GLU A 1 639 ? 27.062 25.312 20.641 1 47.59 639 GLU A O 1
ATOM 5004 N N . LEU A 1 640 ? 25.75 26.953 20.422 1 57.25 640 LEU A N 1
ATOM 5005 C CA . LEU A 1 640 ? 24.578 26.172 20.797 1 57.25 640 LEU A CA 1
ATOM 5006 C C . LEU A 1 640 ? 24.297 25.078 19.781 1 57.25 640 LEU A C 1
ATOM 5008 O O . LEU A 1 640 ? 24.125 25.375 18.594 1 57.25 640 LEU A O 1
ATOM 5012 N N . ALA A 1 641 ? 24.641 23.953 20.031 1 74.12 641 ALA A N 1
ATOM 5013 C CA . ALA A 1 641 ? 24.547 22.766 19.172 1 74.12 641 ALA A CA 1
ATOM 5014 C C . ALA A 1 641 ? 23.109 22.266 19.094 1 74.12 641 ALA A C 1
ATOM 5016 O O . ALA A 1 641 ? 22.359 22.344 20.062 1 74.12 641 ALA A O 1
ATOM 5017 N N . PHE A 1 642 ? 22.578 22.156 17.922 1 85.81 642 PHE A N 1
ATOM 5018 C CA . PHE A 1 642 ? 21.328 21.453 17.672 1 85.81 642 PHE A CA 1
ATOM 5019 C C . PHE A 1 642 ? 21.281 20.125 18.438 1 85.81 642 PHE A C 1
ATOM 5021 O O . PHE A 1 642 ? 22.141 19.281 18.266 1 85.81 642 PHE A O 1
ATOM 5028 N N . ARG A 1 643 ? 20.312 20.031 19.391 1 89.19 643 ARG A N 1
ATOM 5029 C CA . ARG A 1 643 ? 20.125 18.812 20.156 1 89.19 643 ARG A CA 1
ATOM 5030 C C . ARG A 1 643 ? 18.703 18.281 20.016 1 89.19 643 ARG A C 1
ATOM 5032 O O . ARG A 1 643 ? 17.828 18.578 20.828 1 89.19 643 ARG A O 1
ATOM 5039 N N . PRO A 1 644 ? 18.5 17.484 19.016 1 94.44 644 PRO A N 1
ATOM 5040 C CA . PRO A 1 644 ? 17.156 17.016 18.719 1 94.44 644 PRO A CA 1
ATOM 5041 C C . PRO A 1 644 ? 16.641 16.016 19.766 1 94.44 644 PRO A C 1
ATOM 5043 O O . PRO A 1 644 ? 17.406 15.203 20.281 1 94.44 644 PRO A O 1
ATOM 5046 N N . HIS A 1 645 ? 15.398 16.078 20.125 1 95.94 645 HIS A N 1
ATOM 5047 C CA . HIS A 1 645 ? 14.703 15.141 21.016 1 95.94 645 HIS A CA 1
ATOM 5048 C C . HIS A 1 645 ? 13.492 14.531 20.328 1 95.94 645 HIS A C 1
ATOM 5050 O O . HIS A 1 645 ? 13.625 13.805 19.344 1 95.94 645 HIS A O 1
ATOM 5056 N N . GLY A 1 646 ? 12.258 14.883 20.781 1 96.94 646 GLY A N 1
ATOM 5057 C CA . GLY A 1 646 ? 11.07 14.344 20.141 1 96.94 646 GLY A CA 1
ATOM 5058 C C . GLY A 1 646 ? 10.93 14.758 18.688 1 96.94 646 GLY A C 1
ATOM 5059 O O . GLY A 1 646 ? 11.25 15.891 18.328 1 96.94 646 GLY A O 1
ATOM 5060 N N . LEU A 1 647 ? 10.492 13.852 17.938 1 97.31 647 LEU A N 1
ATOM 5061 C CA . LEU A 1 647 ? 10.258 14.18 16.531 1 97.31 647 LEU A CA 1
ATOM 5062 C C . LEU A 1 647 ? 9.062 13.406 15.992 1 97.31 647 LEU A C 1
ATOM 5064 O O . LEU A 1 647 ? 8.641 12.406 16.578 1 97.31 647 LEU A O 1
ATOM 5068 N N . CYS A 1 648 ? 8.516 13.875 14.914 1 96.31 648 CYS A N 1
ATOM 5069 C CA . CYS A 1 648 ? 7.383 13.227 14.25 1 96.31 648 CYS A CA 1
ATOM 5070 C C . CYS A 1 648 ? 7.301 13.641 12.789 1 96.31 648 CYS A C 1
ATOM 5072 O O . CYS A 1 648 ? 7.992 14.562 12.359 1 96.31 648 CYS A O 1
ATOM 5074 N N . TYR A 1 649 ? 6.598 12.891 12.07 1 92.44 649 TYR A N 1
ATOM 5075 C CA . TYR A 1 649 ? 6.258 13.258 10.695 1 92.44 649 TYR A CA 1
ATOM 5076 C C . TYR A 1 649 ? 4.902 13.953 10.641 1 92.44 649 TYR A C 1
ATOM 5078 O O . TYR A 1 649 ? 3.975 13.57 11.359 1 92.44 649 TYR A O 1
ATOM 5086 N N . ASP A 1 650 ? 4.863 14.898 9.773 1 89 650 ASP A N 1
ATOM 5087 C CA . ASP A 1 650 ? 3.535 15.461 9.555 1 89 650 ASP A CA 1
ATOM 5088 C C . ASP A 1 650 ? 2.801 14.727 8.438 1 89 650 ASP A C 1
ATOM 5090 O O . ASP A 1 650 ? 3.312 13.75 7.895 1 89 650 ASP A O 1
ATOM 5094 N N . SER A 1 651 ? 1.592 15.141 8.227 1 76.88 651 SER A N 1
ATOM 5095 C CA . SER A 1 651 ? 0.735 14.453 7.27 1 76.88 651 SER A CA 1
ATOM 5096 C C . SER A 1 651 ? 1.23 14.656 5.844 1 76.88 651 SER A C 1
ATOM 5098 O O . SER A 1 651 ? 0.75 14 4.914 1 76.88 651 SER A O 1
ATOM 5100 N N . TYR A 1 652 ? 2.24 15.492 5.641 1 81.88 652 TYR A N 1
ATOM 5101 C CA . TYR A 1 652 ? 2.75 15.766 4.301 1 81.88 652 TYR A CA 1
ATOM 5102 C C . TYR A 1 652 ? 4.148 15.188 4.121 1 81.88 652 TYR A C 1
ATOM 5104 O O . TYR A 1 652 ? 4.801 15.43 3.105 1 81.88 652 TYR A O 1
ATOM 5112 N N . GLY A 1 653 ? 4.598 14.484 5.172 1 82.94 653 GLY A N 1
ATOM 5113 C CA . GLY A 1 653 ? 5.855 13.766 5.059 1 82.94 653 GLY A CA 1
ATOM 5114 C C . GLY A 1 653 ? 7.047 14.57 5.539 1 82.94 653 GLY A C 1
ATOM 5115 O O . GLY A 1 653 ? 8.195 14.18 5.312 1 82.94 653 GLY A O 1
ATOM 5116 N N . ARG A 1 654 ? 6.848 15.648 6.133 1 91.12 654 ARG A N 1
ATOM 5117 C CA . ARG A 1 654 ? 7.93 16.453 6.688 1 91.12 654 ARG A CA 1
ATOM 5118 C C . ARG A 1 654 ? 8.242 16.047 8.125 1 91.12 654 ARG A C 1
ATOM 5120 O O . ARG A 1 654 ? 7.398 15.445 8.797 1 91.12 654 ARG A O 1
ATOM 5127 N N . ILE A 1 655 ? 9.445 16.453 8.516 1 94.62 655 ILE A N 1
ATOM 5128 C CA . ILE A 1 655 ? 9.875 16.031 9.844 1 94.62 655 ILE A CA 1
ATOM 5129 C C . ILE A 1 655 ? 9.875 17.219 10.797 1 94.62 655 ILE A C 1
ATOM 5131 O O . ILE A 1 655 ? 10.43 18.281 10.469 1 94.62 655 ILE A O 1
ATOM 5135 N N . ILE A 1 656 ? 9.211 17.109 11.875 1 96.25 656 ILE A N 1
ATOM 5136 C CA . ILE A 1 656 ? 9.219 18.125 12.922 1 96.25 656 ILE A CA 1
ATOM 5137 C C . ILE A 1 656 ? 10.047 17.641 14.109 1 96.25 656 ILE A C 1
ATOM 5139 O O . ILE A 1 656 ? 9.859 16.516 14.586 1 96.25 656 ILE A O 1
ATOM 5143 N N . VAL A 1 657 ? 10.914 18.5 14.555 1 96.5 657 VAL A N 1
ATOM 5144 C CA . VAL A 1 657 ? 11.859 18.094 15.586 1 96.5 657 VAL A CA 1
ATOM 5145 C C . VAL A 1 657 ? 11.875 19.125 16.703 1 96.5 657 VAL A C 1
ATOM 5147 O O . VAL A 1 657 ? 11.93 20.328 16.453 1 96.5 657 VAL A O 1
ATOM 5150 N N . ALA A 1 658 ? 11.828 18.672 17.906 1 96.5 658 ALA A N 1
ATOM 5151 C CA . ALA A 1 658 ? 11.953 19.547 19.078 1 96.5 658 ALA A CA 1
ATOM 5152 C C . ALA A 1 658 ? 13.414 19.719 19.484 1 96.5 658 ALA A C 1
ATOM 5154 O O . ALA A 1 658 ? 14.188 18.75 19.453 1 96.5 658 ALA A O 1
ATOM 5155 N N . ASP A 1 659 ? 13.766 20.891 19.828 1 91.62 659 ASP A N 1
ATOM 5156 C CA . ASP A 1 659 ? 15.078 21.25 20.359 1 91.62 659 ASP A CA 1
ATOM 5157 C C . ASP A 1 659 ? 14.961 22 21.672 1 91.62 659 ASP A C 1
ATOM 5159 O O . ASP A 1 659 ? 15.039 23.234 21.703 1 91.62 659 ASP A O 1
ATOM 5163 N N . PRO A 1 660 ? 14.906 21.219 22.75 1 91 660 PRO A N 1
ATOM 5164 C CA . PRO A 1 660 ? 14.641 21.859 24.047 1 91 660 PRO A CA 1
ATOM 5165 C C . PRO A 1 660 ? 15.758 22.797 24.484 1 91 660 PRO A C 1
ATOM 5167 O O . PRO A 1 660 ? 15.492 23.828 25.109 1 91 660 PRO A O 1
ATOM 5170 N N . ASP A 1 661 ? 16.953 22.516 24.172 1 86.25 661 ASP A N 1
ATOM 5171 C CA . ASP A 1 661 ? 18.078 23.328 24.641 1 86.25 661 ASP A CA 1
ATOM 5172 C C . ASP A 1 661 ? 18.047 24.719 24.016 1 86.25 661 ASP A C 1
ATOM 5174 O O . ASP A 1 661 ? 18.547 25.688 24.594 1 86.25 661 ASP A O 1
ATOM 5178 N N . ASN A 1 662 ? 17.453 24.844 22.859 1 83.19 662 ASN A N 1
ATOM 5179 C CA . ASN A 1 662 ? 17.344 26.125 22.188 1 83.19 662 ASN A CA 1
ATOM 5180 C C . ASN A 1 662 ? 15.914 26.641 22.172 1 83.19 662 ASN A C 1
ATOM 5182 O O . ASN A 1 662 ? 15.594 27.578 21.453 1 83.19 662 ASN A O 1
ATOM 5186 N N . ASP A 1 663 ? 15.055 26.031 22.938 1 87.44 663 ASP A N 1
ATOM 5187 C CA . ASP A 1 663 ? 13.641 26.391 23 1 87.44 663 ASP A CA 1
ATOM 5188 C C . ASP A 1 663 ? 13.07 26.609 21.594 1 87.44 663 ASP A C 1
ATOM 5190 O O . ASP A 1 663 ? 12.492 27.656 21.328 1 87.44 663 ASP A O 1
ATOM 5194 N N . SER A 1 664 ? 13.312 25.625 20.812 1 88.81 664 SER A N 1
ATOM 5195 C CA . SER A 1 664 ? 12.867 25.766 19.422 1 88.81 664 SER A CA 1
ATOM 5196 C C . SER A 1 664 ? 12.297 24.453 18.891 1 88.81 664 SER A C 1
ATOM 5198 O O . SER A 1 664 ? 12.57 23.391 19.438 1 88.81 664 SER A O 1
ATOM 5200 N N . VAL A 1 665 ? 11.422 24.547 17.984 1 93.25 665 VAL A N 1
ATOM 5201 C CA . VAL A 1 665 ? 10.914 23.453 17.156 1 93.25 665 VAL A CA 1
ATOM 5202 C C . VAL A 1 665 ? 11.234 23.719 15.695 1 93.25 665 VAL A C 1
ATOM 5204 O O . VAL A 1 665 ? 10.945 24.812 15.172 1 93.25 665 VAL A O 1
ATOM 5207 N N . VAL A 1 666 ? 11.852 22.75 15.117 1 92.31 666 VAL A N 1
ATOM 5208 C CA . VAL A 1 666 ? 12.289 22.953 13.742 1 92.31 666 VAL A CA 1
ATOM 5209 C C . VAL A 1 666 ? 11.594 21.953 12.82 1 92.31 666 VAL A C 1
ATOM 5211 O O . VAL A 1 666 ? 11.094 20.922 13.281 1 92.31 666 VAL A O 1
ATOM 5214 N N . ARG A 1 667 ? 11.562 22.281 11.656 1 93.12 667 ARG A N 1
ATOM 5215 C CA . ARG A 1 667 ? 11 21.422 10.617 1 93.12 667 ARG A CA 1
ATOM 5216 C C . ARG A 1 667 ? 12.039 21.109 9.539 1 93.12 667 ARG A C 1
ATOM 5218 O O . ARG A 1 667 ? 12.797 22 9.125 1 93.12 667 ARG A O 1
ATOM 5225 N N . LEU A 1 668 ? 12.117 19.844 9.219 1 91.81 668 LEU A N 1
ATOM 5226 C CA . LEU A 1 668 ? 12.977 19.406 8.117 1 91.81 668 LEU A CA 1
ATOM 5227 C C . LEU A 1 668 ? 12.164 19.188 6.848 1 91.81 668 LEU A C 1
ATOM 5229 O O . LEU A 1 668 ? 11.234 18.375 6.836 1 91.81 668 LEU A O 1
ATOM 5233 N N . ILE A 1 669 ? 12.516 19.938 5.82 1 87.25 669 ILE A N 1
ATOM 5234 C CA . ILE A 1 669 ? 11.828 19.859 4.535 1 87.25 669 ILE A CA 1
ATOM 5235 C C . ILE A 1 669 ? 12.805 19.406 3.453 1 87.25 669 ILE A C 1
ATOM 5237 O O . ILE A 1 669 ? 13.961 19.844 3.438 1 87.25 669 ILE A O 1
ATOM 5241 N N . ARG A 1 670 ? 12.273 18.594 2.676 1 81.88 670 ARG A N 1
ATOM 5242 C CA . ARG A 1 670 ? 13.109 18.141 1.566 1 81.88 670 ARG A CA 1
ATOM 5243 C C . ARG A 1 670 ? 13.07 19.141 0.415 1 81.88 670 ARG A C 1
ATOM 5245 O O . ARG A 1 670 ? 12 19.594 -0 1 81.88 670 ARG A O 1
ATOM 5252 N N . ASP A 1 671 ? 14.242 19.484 -0.013 1 74.06 671 ASP A N 1
ATOM 5253 C CA . ASP A 1 671 ? 14.336 20.312 -1.203 1 74.06 671 ASP A CA 1
ATOM 5254 C C . ASP A 1 671 ? 13.859 19.562 -2.445 1 74.06 671 ASP A C 1
ATOM 5256 O O . ASP A 1 671 ? 14.305 18.438 -2.701 1 74.06 671 ASP A O 1
ATOM 5260 N N . PRO A 1 672 ? 13 20.109 -3.162 1 66.44 672 PRO A N 1
ATOM 5261 C CA . PRO A 1 672 ? 12.453 19.391 -4.316 1 66.44 672 PRO A CA 1
ATOM 5262 C C . PRO A 1 672 ? 13.508 19.109 -5.387 1 66.44 672 PRO A C 1
ATOM 5264 O O . PRO A 1 672 ? 13.367 18.141 -6.145 1 66.44 672 PRO A O 1
ATOM 5267 N N . ASP A 1 673 ? 14.57 19.938 -5.426 1 63.59 673 ASP A N 1
ATOM 5268 C CA . ASP A 1 673 ? 15.562 19.781 -6.477 1 63.59 673 ASP A CA 1
ATOM 5269 C C . ASP A 1 673 ? 16.688 18.844 -6.031 1 63.59 673 ASP A C 1
ATOM 5271 O O . ASP A 1 673 ? 17.016 17.891 -6.738 1 63.59 673 ASP A O 1
ATOM 5275 N N . THR A 1 674 ? 17.203 19.062 -4.82 1 66.75 674 THR A N 1
ATOM 5276 C CA . THR A 1 674 ? 18.359 18.297 -4.363 1 66.75 674 THR A CA 1
ATOM 5277 C C . THR A 1 674 ? 17.922 17.062 -3.58 1 66.75 674 THR A C 1
ATOM 5279 O O . THR A 1 674 ? 18.719 16.156 -3.344 1 66.75 674 THR A O 1
ATOM 5282 N N . HIS A 1 675 ? 16.656 17.016 -3.137 1 74.44 675 HIS A N 1
ATOM 5283 C CA . HIS A 1 675 ? 16.094 15.953 -2.314 1 74.44 675 HIS A CA 1
ATOM 5284 C C . HIS A 1 675 ? 16.797 15.852 -0.97 1 74.44 675 HIS A C 1
ATOM 5286 O O . HIS A 1 675 ? 16.734 14.812 -0.303 1 74.44 675 HIS A O 1
ATOM 5292 N N . LYS A 1 676 ? 17.484 16.906 -0.672 1 78.75 676 LYS A N 1
ATOM 5293 C CA . LYS A 1 676 ? 18.125 16.953 0.637 1 78.75 676 LYS A CA 1
ATOM 5294 C C . LYS A 1 676 ? 17.266 17.719 1.645 1 78.75 676 LYS A C 1
ATOM 5296 O O . LYS A 1 676 ? 16.5 18.609 1.269 1 78.75 676 LYS A O 1
ATOM 5301 N N . TYR A 1 677 ? 17.406 17.328 2.871 1 86.38 677 TYR A N 1
ATOM 5302 C CA . TYR A 1 677 ? 16.625 17.969 3.906 1 86.38 677 TYR A CA 1
ATOM 5303 C C . TYR A 1 677 ? 17.219 19.312 4.289 1 86.38 677 TYR A C 1
ATOM 5305 O O . TYR A 1 677 ? 18.453 19.453 4.402 1 86.38 677 TYR A O 1
ATOM 5313 N N . LYS A 1 678 ? 16.375 20.281 4.352 1 83.69 678 LYS A N 1
ATOM 5314 C CA . LYS A 1 678 ? 16.719 21.594 4.875 1 83.69 678 LYS A CA 1
ATOM 5315 C C . LYS A 1 678 ? 15.945 21.891 6.16 1 83.69 678 LYS A C 1
ATOM 5317 O O . LYS A 1 678 ? 14.766 21.547 6.281 1 83.69 678 LYS A O 1
ATOM 5322 N N . MET A 1 679 ? 16.609 22.531 7.059 1 87.62 679 MET A N 1
ATOM 5323 C CA . MET A 1 679 ? 15.992 22.859 8.352 1 87.62 679 MET A CA 1
ATOM 5324 C C . MET A 1 679 ? 15.383 24.25 8.336 1 87.62 679 MET A C 1
ATOM 5326 O O . MET A 1 679 ? 16 25.203 7.855 1 87.62 679 MET A O 1
ATOM 5330 N N . GLU A 1 680 ? 14.195 24.344 8.781 1 84.44 680 GLU A N 1
ATOM 5331 C CA . GLU A 1 680 ? 13.484 25.609 8.93 1 84.44 680 GLU A CA 1
ATOM 5332 C C . GLU A 1 680 ? 12.922 25.766 10.336 1 84.44 680 GLU A C 1
ATOM 5334 O O . GLU A 1 680 ? 12.336 24.828 10.883 1 84.44 680 GLU A O 1
ATOM 5339 N N . PRO A 1 681 ? 13.07 26.938 10.906 1 84.56 681 PRO A N 1
ATOM 5340 C CA . PRO A 1 681 ? 12.469 27.141 12.227 1 84.56 681 PRO A CA 1
ATOM 5341 C C . PRO A 1 681 ? 10.945 27.234 12.172 1 84.56 681 PRO A C 1
ATOM 5343 O O . PRO A 1 681 ? 10.391 27.891 11.297 1 84.56 681 PRO A O 1
ATOM 5346 N N . LEU A 1 682 ? 10.352 26.516 12.977 1 88.19 682 LEU A N 1
ATOM 5347 C CA . LEU A 1 682 ? 8.891 26.531 13.055 1 88.19 682 LEU A CA 1
ATOM 5348 C C . LEU A 1 682 ? 8.422 27.359 14.25 1 88.19 682 LEU A C 1
ATOM 5350 O O . LEU A 1 682 ? 7.562 28.234 14.102 1 88.19 682 LEU A O 1
ATOM 5354 N N . LEU A 1 683 ? 8.93 27.031 15.391 1 87.38 683 LEU A N 1
ATOM 5355 C CA . LEU A 1 683 ? 8.688 27.781 16.625 1 87.38 683 LEU A CA 1
ATOM 5356 C C . LEU A 1 683 ? 10.008 28.188 17.281 1 87.38 683 LEU A C 1
ATOM 5358 O O . LEU A 1 683 ? 10.938 27.391 17.375 1 87.38 683 LEU A O 1
ATOM 5362 N N . THR A 1 684 ? 10.047 29.469 17.531 1 81.12 684 THR A N 1
ATOM 5363 C CA . THR A 1 684 ? 11.242 29.969 18.188 1 81.12 684 THR A CA 1
ATOM 5364 C C . THR A 1 684 ? 10.875 30.734 19.453 1 81.12 684 THR A C 1
ATOM 5366 O O . THR A 1 684 ? 9.703 31.047 19.688 1 81.12 684 THR A O 1
ATOM 5369 N N . ARG A 1 685 ? 11.906 31.062 20.234 1 72.19 685 ARG A N 1
ATOM 5370 C CA . ARG A 1 685 ? 11.719 31.797 21.484 1 72.19 685 ARG A CA 1
ATOM 5371 C C . ARG A 1 685 ? 11.102 33.156 21.219 1 72.19 685 ARG A C 1
ATOM 5373 O O . ARG A 1 685 ? 10.305 33.656 22.031 1 72.19 685 ARG A O 1
ATOM 5380 N N . SER A 1 686 ? 11.523 33.812 20.047 1 61.44 686 SER A N 1
ATOM 5381 C CA . SER A 1 686 ? 11.055 35.156 19.719 1 61.44 686 SER A CA 1
ATOM 5382 C C . SER A 1 686 ? 9.57 35.125 19.359 1 61.44 686 SER A C 1
ATOM 5384 O O . SER A 1 686 ? 8.875 36.125 19.562 1 61.44 686 SER A O 1
ATOM 5386 N N . ASP A 1 687 ? 9.18 34.156 18.719 1 58.94 687 ASP A N 1
ATOM 5387 C CA . ASP A 1 687 ? 7.781 34.094 18.328 1 58.94 687 ASP A CA 1
ATOM 5388 C C . ASP A 1 687 ? 6.859 34.125 19.547 1 58.94 687 ASP A C 1
ATOM 5390 O O . ASP A 1 687 ? 5.723 34.594 19.453 1 58.94 687 ASP A O 1
ATOM 5394 N N . CYS A 1 688 ? 7.355 33.719 20.688 1 50.69 688 CYS A N 1
ATOM 5395 C CA . CYS A 1 688 ? 6.527 33.594 21.875 1 50.69 688 CYS A CA 1
ATOM 5396 C C . CYS A 1 688 ? 6.531 34.875 22.688 1 50.69 688 CYS A C 1
ATOM 5398 O O . CYS A 1 688 ? 5.922 34.938 23.766 1 50.69 688 CYS A O 1
ATOM 5400 N N . LYS A 1 689 ? 7.379 35.812 22.453 1 48.72 689 LYS A N 1
ATOM 5401 C CA . LYS A 1 689 ? 7.367 37.031 23.266 1 48.72 689 LYS A CA 1
ATOM 5402 C C . LYS A 1 689 ? 6.059 37.781 23.094 1 48.72 689 LYS A C 1
ATOM 5404 O O . LYS A 1 689 ? 5.773 38.719 23.859 1 48.72 689 LYS A O 1
ATOM 5409 N N . THR A 1 690 ? 5.52 37.719 21.922 1 45.03 690 THR A N 1
ATOM 5410 C CA . THR A 1 690 ? 4.324 38.531 21.938 1 45.03 690 THR A CA 1
ATOM 5411 C C . THR A 1 690 ? 3.311 38.031 22.953 1 45.03 690 THR A C 1
ATOM 5413 O O . THR A 1 690 ? 3.332 36.844 23.312 1 45.03 690 THR A O 1
ATOM 5416 N N . SER A 1 691 ? 2.686 38.938 23.641 1 44.47 691 SER A N 1
ATOM 5417 C CA . SER A 1 691 ? 1.725 38.75 24.719 1 44.47 691 SER A CA 1
ATOM 5418 C C . SER A 1 691 ? 1.019 37.406 24.594 1 44.47 691 SER A C 1
ATOM 5420 O O . SER A 1 691 ? 0.665 36.781 25.594 1 44.47 691 SER A O 1
ATOM 5422 N N . ASP A 1 692 ? 0.868 36.969 23.297 1 40.72 692 ASP A N 1
ATOM 5423 C CA . ASP A 1 692 ? 0.024 35.812 23.062 1 40.72 692 ASP A CA 1
ATOM 5424 C C . ASP A 1 692 ? 0.859 34.531 23 1 40.72 692 ASP A C 1
ATOM 5426 O O . ASP A 1 692 ? 0.321 33.438 22.797 1 40.72 692 ASP A O 1
ATOM 5430 N N . TYR A 1 693 ? 2.1 34.562 22.484 1 46.22 693 TYR A N 1
ATOM 5431 C CA . TYR A 1 693 ? 2.738 33.25 22.25 1 46.22 693 TYR A CA 1
ATOM 5432 C C . TYR A 1 693 ? 3.203 32.656 23.562 1 46.22 693 TYR A C 1
ATOM 5434 O O . TYR A 1 693 ? 3.906 33.281 24.344 1 46.22 693 TYR A O 1
ATOM 5442 N N . HIS A 1 694 ? 2.406 31.812 24.047 1 54.56 694 HIS A N 1
ATOM 5443 C CA . HIS A 1 694 ? 1.816 30.953 25.078 1 54.56 694 HIS A CA 1
ATOM 5444 C C . HIS A 1 694 ? 2.873 30.078 25.734 1 54.56 694 HIS A C 1
ATOM 5446 O O . HIS A 1 694 ? 2.545 29.062 26.359 1 54.56 694 HIS A O 1
ATOM 5452 N N . GLY A 1 695 ? 4.34 30.5 25.906 1 66.31 695 GLY A N 1
ATOM 5453 C CA . GLY A 1 695 ? 5.176 29.828 26.891 1 66.31 695 GLY A CA 1
ATOM 5454 C C . GLY A 1 695 ? 5.914 28.625 26.328 1 66.31 695 GLY A C 1
ATOM 5455 O O . GLY A 1 695 ? 5.98 27.578 26.953 1 66.31 695 GLY A O 1
ATOM 5456 N N . LEU A 1 696 ? 6.621 28.781 25.062 1 82.5 696 LEU A N 1
ATOM 5457 C CA . LEU A 1 696 ? 7.441 27.656 24.625 1 82.5 696 LEU A CA 1
ATOM 5458 C C . LEU A 1 696 ? 8.695 27.531 25.484 1 82.5 696 LEU A C 1
ATOM 5460 O O . LEU A 1 696 ? 9.656 28.266 25.312 1 82.5 696 LEU A O 1
ATOM 5464 N N . GLN A 1 697 ? 8.594 26.719 26.484 1 86.19 697 GLN A N 1
ATOM 5465 C CA . GLN A 1 697 ? 9.719 26.469 27.375 1 86.19 697 GLN A CA 1
ATOM 5466 C C . GLN A 1 697 ? 10.172 25.016 27.281 1 86.19 697 GLN A C 1
ATOM 5468 O O . GLN A 1 697 ? 9.453 24.109 27.703 1 86.19 697 GLN A O 1
ATOM 5473 N N . GLN A 1 698 ? 11.359 24.859 26.719 1 89.88 698 GLN A N 1
ATOM 5474 C CA . GLN A 1 698 ? 11.992 23.547 26.641 1 89.88 698 GLN A CA 1
ATOM 5475 C C . GLN A 1 698 ? 11.07 22.516 25.984 1 89.88 698 GLN A C 1
ATOM 5477 O O . GLN A 1 698 ? 10.766 21.484 26.578 1 89.88 698 GLN A O 1
ATOM 5482 N N . PRO A 1 699 ? 10.68 22.781 24.75 1 94.25 699 PRO A N 1
ATOM 5483 C CA . PRO A 1 699 ? 9.891 21.766 24.047 1 94.25 699 PRO A CA 1
ATOM 5484 C C . PRO A 1 699 ? 10.641 20.453 23.891 1 94.25 699 PRO A C 1
ATOM 5486 O O . PRO A 1 699 ? 11.648 20.391 23.172 1 94.25 699 PRO A O 1
ATOM 5489 N N . LYS A 1 700 ? 10.125 19.453 24.422 1 95.44 700 LYS A N 1
ATOM 5490 C CA . LYS A 1 700 ? 10.844 18.188 24.422 1 95.44 700 LYS A CA 1
ATOM 5491 C C . LYS A 1 700 ? 10.242 17.203 23.422 1 95.44 700 LYS A C 1
ATOM 5493 O O . LYS A 1 700 ? 10.953 16.406 22.828 1 95.44 700 LYS A O 1
ATOM 5498 N N . LEU A 1 701 ? 8.906 17.203 23.359 1 97.31 701 LEU A N 1
ATOM 5499 C CA . LEU A 1 701 ? 8.227 16.25 22.5 1 97.31 701 LEU A CA 1
ATOM 5500 C C . LEU A 1 701 ? 7.316 16.969 21.5 1 97.31 701 LEU A C 1
ATOM 5502 O O . LEU A 1 701 ? 6.816 18.047 21.797 1 97.31 701 LEU A O 1
ATOM 5506 N N . VAL A 1 702 ? 7.195 16.344 20.375 1 97.5 702 VAL A N 1
ATOM 5507 C CA . VAL A 1 702 ? 6.254 16.797 19.359 1 97.5 702 VAL A CA 1
ATOM 5508 C C . VAL A 1 702 ? 5.465 15.609 18.797 1 97.5 702 VAL A C 1
ATOM 5510 O O . VAL A 1 702 ? 5.973 14.492 18.75 1 97.5 702 VAL A O 1
ATOM 5513 N N . ALA A 1 703 ? 4.277 15.828 18.422 1 96.31 703 ALA A N 1
ATOM 5514 C CA . ALA A 1 703 ? 3.424 14.812 17.812 1 96.31 703 ALA A CA 1
ATOM 5515 C C . ALA A 1 703 ? 2.4 15.453 16.875 1 96.31 703 ALA A C 1
ATOM 5517 O O . ALA A 1 703 ? 2.012 16.609 17.062 1 96.31 703 ALA A O 1
ATOM 5518 N N . MET A 1 704 ? 2.045 14.695 15.906 1 92 704 MET A N 1
ATOM 5519 C CA . MET A 1 704 ? 1.054 15.156 14.938 1 92 704 MET A CA 1
ATOM 5520 C C . MET A 1 704 ? -0.277 14.438 15.141 1 92 704 MET A C 1
ATOM 5522 O O . MET A 1 704 ? -0.317 13.211 15.211 1 92 704 MET A O 1
ATOM 5526 N N . GLY A 1 705 ? -1.285 15.195 15.203 1 81.38 705 GLY A N 1
ATOM 5527 C CA . GLY A 1 705 ? -2.615 14.617 15.336 1 81.38 705 GLY A CA 1
ATOM 5528 C C . GLY A 1 705 ? -3.307 14.398 14.008 1 81.38 705 GLY A C 1
ATOM 5529 O O . GLY A 1 705 ? -2.777 14.773 12.953 1 81.38 705 GLY A O 1
ATOM 5530 N N . PRO A 1 706 ? -4.504 13.688 13.93 1 74.19 706 PRO A N 1
ATOM 5531 C CA . PRO A 1 706 ? -5.258 13.391 12.711 1 74.19 706 PRO A CA 1
ATOM 5532 C C . PRO A 1 706 ? -5.695 14.648 11.969 1 74.19 706 PRO A C 1
ATOM 5534 O O . PRO A 1 706 ? -5.824 14.633 10.742 1 74.19 706 PRO A O 1
ATOM 5537 N N . GLU A 1 707 ? -5.918 15.812 12.5 1 72.75 707 GLU A N 1
ATOM 5538 C CA . GLU A 1 707 ? -6.348 17.031 11.82 1 72.75 707 GLU A CA 1
ATOM 5539 C C . GLU A 1 707 ? -5.191 18 11.648 1 72.75 707 GLU A C 1
ATOM 5541 O O . GLU A 1 707 ? -5.398 19.219 11.625 1 72.75 707 GLU A O 1
ATOM 5546 N N . SER A 1 708 ? -4.035 17.469 11.531 1 80.75 708 SER A N 1
ATOM 5547 C CA . SER A 1 708 ? -2.814 18.234 11.312 1 80.75 708 SER A CA 1
ATOM 5548 C C . SER A 1 708 ? -2.621 19.281 12.398 1 80.75 708 SER A C 1
ATOM 5550 O O . SER A 1 708 ? -2.375 20.453 12.102 1 80.75 708 SER A O 1
ATOM 5552 N N . ARG A 1 709 ? -2.842 18.875 13.531 1 88.56 709 ARG A N 1
ATOM 5553 C CA . ARG A 1 709 ? -2.465 19.703 14.672 1 88.56 709 ARG A CA 1
ATOM 5554 C C . ARG A 1 709 ? -1.125 19.266 15.25 1 88.56 709 ARG A C 1
ATOM 5556 O O . ARG A 1 709 ? -0.875 18.078 15.414 1 88.56 709 ARG A O 1
ATOM 5563 N N . LEU A 1 710 ? -0.379 20.234 15.5 1 93.81 710 LEU A N 1
ATOM 5564 C CA . LEU A 1 710 ? 0.932 19.953 16.078 1 93.81 710 LEU A CA 1
ATOM 5565 C C . LEU A 1 710 ? 0.894 20.078 17.594 1 93.81 710 LEU A C 1
ATOM 5567 O O . LEU A 1 710 ? 0.516 21.125 18.125 1 93.81 710 LEU A O 1
ATOM 5571 N N . TRP A 1 711 ? 1.202 19.031 18.219 1 95.44 711 TRP A N 1
ATOM 5572 C CA . TRP A 1 711 ? 1.282 19.016 19.688 1 95.44 711 TRP A CA 1
ATOM 5573 C C . TRP A 1 711 ? 2.725 19.172 20.156 1 95.44 711 TRP A C 1
ATOM 5575 O O . TRP A 1 711 ? 3.607 18.422 19.734 1 95.44 711 TRP A O 1
ATOM 5585 N N . VAL A 1 712 ? 2.963 20.141 20.969 1 95.56 712 VAL A N 1
ATOM 5586 C CA . VAL A 1 712 ? 4.301 20.406 21.5 1 95.56 712 VAL A CA 1
ATOM 5587 C C . VAL A 1 712 ? 4.281 20.312 23.016 1 95.56 712 VAL A C 1
ATOM 5589 O O . VAL A 1 712 ? 3.602 21.094 23.688 1 95.56 712 VAL A O 1
ATOM 5592 N N . VAL A 1 713 ? 5.035 19.359 23.531 1 96.19 713 VAL A N 1
ATOM 5593 C CA . VAL A 1 713 ? 5.094 19.172 24.984 1 96.19 713 VAL A CA 1
ATOM 5594 C C . VAL A 1 713 ? 6.254 19.969 25.562 1 96.19 713 VAL A C 1
ATOM 5596 O O . VAL A 1 713 ? 7.418 19.688 25.266 1 96.19 713 VAL A O 1
ATOM 5599 N N . CYS A 1 714 ? 5.879 20.891 26.375 1 93.19 714 CYS A N 1
ATOM 5600 C CA . CYS A 1 714 ? 6.867 21.719 27.062 1 93.19 714 CYS A CA 1
ATOM 5601 C C . CYS A 1 714 ? 6.988 21.312 28.531 1 93.19 714 CYS A C 1
ATOM 5603 O O . CYS A 1 714 ? 6.484 20.25 28.922 1 93.19 714 CYS A O 1
ATOM 5605 N N . ARG A 1 715 ? 7.738 22.031 29.312 1 88.38 715 ARG A N 1
ATOM 5606 C CA . ARG A 1 715 ? 8.047 21.672 30.688 1 88.38 715 ARG A CA 1
ATOM 5607 C C . ARG A 1 715 ? 6.789 21.672 31.547 1 88.38 715 ARG A C 1
ATOM 5609 O O . ARG A 1 715 ? 6.57 20.734 32.344 1 88.38 715 ARG A O 1
ATOM 5616 N N . GLN A 1 716 ? 5.879 22.672 31.359 1 88.38 716 GLN A N 1
ATOM 5617 C CA . GLN A 1 716 ? 4.7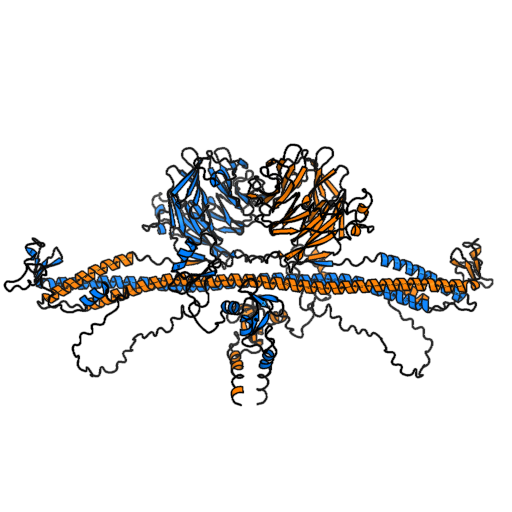5 22.797 32.281 1 88.38 716 GLN A CA 1
ATOM 5618 C C . GLN A 1 716 ? 3.424 22.75 31.516 1 88.38 716 GLN A C 1
ATOM 5620 O O . GLN A 1 716 ? 2.355 22.812 32.125 1 88.38 716 GLN A O 1
ATOM 5625 N N . GLN A 1 717 ? 3.531 22.578 30.25 1 90.94 717 GLN A N 1
ATOM 5626 C CA . GLN A 1 717 ? 2.299 22.641 29.469 1 90.94 717 GLN A CA 1
ATOM 5627 C C . GLN A 1 717 ? 2.471 21.953 28.125 1 90.94 717 GLN A C 1
ATOM 5629 O O . GLN A 1 717 ? 3.598 21.688 27.688 1 90.94 717 GLN A O 1
ATOM 5634 N N . VAL A 1 718 ? 1.363 21.594 27.562 1 93.31 718 VAL A N 1
ATOM 5635 C CA . VAL A 1 718 ? 1.298 21.109 26.188 1 93.31 718 VAL A CA 1
ATOM 5636 C C . VAL A 1 718 ? 0.65 22.172 25.297 1 93.31 718 VAL A C 1
ATOM 5638 O O . VAL A 1 718 ? -0.47 22.609 25.562 1 93.31 718 VAL A O 1
ATOM 5641 N N . LEU A 1 719 ? 1.388 22.609 24.328 1 92.31 719 LEU A N 1
ATOM 5642 C CA . LEU A 1 719 ? 0.882 23.578 23.359 1 92.31 719 LEU A CA 1
ATOM 5643 C C . LEU A 1 719 ? 0.4 22.891 22.094 1 92.31 719 LEU A C 1
ATOM 5645 O O . LEU A 1 719 ? 1.126 22.078 21.5 1 92.31 719 LEU A O 1
ATOM 5649 N N . VAL A 1 720 ? -0.761 23.125 21.672 1 92.75 720 VAL A N 1
ATOM 5650 C CA . VAL A 1 720 ? -1.326 22.531 20.469 1 92.75 720 VAL A CA 1
ATOM 5651 C C . VAL A 1 720 ? -1.562 23.625 19.422 1 92.75 720 VAL A C 1
ATOM 5653 O O . VAL A 1 720 ? -2.252 24.609 19.688 1 92.75 720 VAL A O 1
ATOM 5656 N N . TYR A 1 721 ? -0.962 23.406 18.219 1 89.69 721 TYR A N 1
ATOM 5657 C CA . TYR A 1 721 ? -1.033 24.391 17.156 1 89.69 721 TYR A CA 1
ATOM 5658 C C . TYR A 1 721 ? -1.791 23.844 15.953 1 89.69 721 TYR A C 1
ATOM 5660 O O . TYR A 1 721 ? -1.652 22.672 15.609 1 89.69 721 TYR A O 1
ATOM 5668 N N . ASP A 1 722 ? -2.506 24.75 15.359 1 84.81 722 ASP A N 1
ATOM 5669 C CA . ASP A 1 722 ? -3.008 24.406 14.031 1 84.81 722 ASP A CA 1
ATOM 5670 C C . ASP A 1 722 ? -1.893 24.469 12.992 1 84.81 722 ASP A C 1
ATOM 5672 O O . ASP A 1 722 ? -1.354 25.547 12.711 1 84.81 722 ASP A O 1
ATOM 5676 N N . TYR A 1 723 ? -1.555 23.438 12.477 1 86 723 TYR A N 1
ATOM 5677 C CA . TYR A 1 723 ? -0.386 23.312 11.609 1 86 723 TYR A CA 1
ATOM 5678 C C . TYR A 1 723 ? -0.785 23.375 10.141 1 86 723 TYR A C 1
ATOM 5680 O O . TYR A 1 723 ? -0.333 24.25 9.406 1 86 723 TYR A O 1
ATOM 5688 N N . CYS A 1 724 ? -1.539 22.375 9.672 1 79.25 724 CYS A N 1
ATOM 5689 C CA . CYS A 1 724 ? -2.041 22.375 8.305 1 79.25 724 CYS A CA 1
ATOM 5690 C C . CYS A 1 724 ? -3.531 22.062 8.273 1 79.25 724 CYS A C 1
ATOM 5692 O O . CYS A 1 724 ? -4.133 21.766 9.312 1 79.25 724 CYS A O 1
ATOM 5694 N N . THR A 1 725 ? -4.062 22.391 7.18 1 69.38 725 THR A N 1
ATOM 5695 C CA . THR A 1 725 ? -5.434 21.969 6.93 1 69.38 725 THR A CA 1
ATOM 5696 C C . THR A 1 725 ? -5.523 21.156 5.633 1 69.38 725 THR A C 1
ATOM 5698 O O . THR A 1 725 ? -4.809 21.438 4.672 1 69.38 725 THR A O 1
ATOM 5701 N N . MET B 1 1 ? -26.734 30.625 -53.375 1 19.86 1 MET B N 1
ATOM 5702 C CA . MET B 1 1 ? -25.391 30.922 -53.875 1 19.86 1 MET B CA 1
ATOM 5703 C C . MET B 1 1 ? -24.469 31.344 -52.719 1 19.86 1 MET B C 1
ATOM 5705 O O . MET B 1 1 ? -23.297 30.969 -52.688 1 19.86 1 MET B O 1
ATOM 5709 N N . MET B 1 2 ? -24.922 32.344 -51.969 1 20.33 2 MET B N 1
ATOM 5710 C CA . MET B 1 2 ? -24.016 33.125 -51.125 1 20.33 2 MET B CA 1
ATOM 5711 C C . MET B 1 2 ? -23.609 32.312 -49.906 1 20.33 2 MET B C 1
ATOM 5713 O O . MET B 1 2 ? -22.719 32.719 -49.156 1 20.33 2 MET B O 1
ATOM 5717 N N . ALA B 1 3 ? -24.531 31.469 -49.438 1 23.8 3 ALA B N 1
ATOM 5718 C CA . ALA B 1 3 ? -24.5 30.984 -48.062 1 23.8 3 ALA B CA 1
ATOM 5719 C C . ALA B 1 3 ? -23.328 30.031 -47.844 1 23.8 3 ALA B C 1
ATOM 5721 O O . ALA B 1 3 ? -23.031 29.625 -46.719 1 23.8 3 ALA B O 1
ATOM 5722 N N . GLU B 1 4 ? -22.781 29.562 -49.031 1 24.77 4 GLU B N 1
ATOM 5723 C CA . GLU B 1 4 ? -21.844 28.469 -49.188 1 24.77 4 GLU B CA 1
ATOM 5724 C C . GLU B 1 4 ? -20.438 28.859 -48.688 1 24.77 4 GLU B C 1
ATOM 5726 O O . GLU B 1 4 ? -19.625 28.016 -48.375 1 24.77 4 GLU B O 1
ATOM 5731 N N . GLN B 1 5 ? -20.156 30.203 -48.875 1 23.97 5 GLN B N 1
ATOM 5732 C CA . GLN B 1 5 ? -18.766 30.625 -48.969 1 23.97 5 GLN B CA 1
ATOM 5733 C C . GLN B 1 5 ? -18.109 30.672 -47.562 1 23.97 5 GLN B C 1
ATOM 5735 O O . GLN B 1 5 ? -16.891 30.609 -47.469 1 23.97 5 GLN B O 1
ATOM 5740 N N . PHE B 1 6 ? -18.906 31 -46.562 1 24.38 6 PHE B N 1
ATOM 5741 C CA . PHE B 1 6 ? -18.219 31.547 -45.406 1 24.38 6 PHE B CA 1
ATOM 5742 C C . PHE B 1 6 ? -17.531 30.438 -44.625 1 24.38 6 PHE B C 1
ATOM 5744 O O . PHE B 1 6 ? -16.844 30.703 -43.625 1 24.38 6 PHE B O 1
ATOM 5751 N N . GLY B 1 7 ? -17.906 29.203 -44.906 1 26.7 7 GLY B N 1
ATOM 5752 C CA . GLY B 1 7 ? -17.531 28.172 -43.969 1 26.7 7 GLY B CA 1
ATOM 5753 C C . GLY B 1 7 ? -16.062 27.797 -44.031 1 26.7 7 GLY B C 1
ATOM 5754 O O . GLY B 1 7 ? -15.57 27.062 -43.156 1 26.7 7 GLY B O 1
ATOM 5755 N N . ARG B 1 8 ? -15.43 28 -45.25 1 31.06 8 ARG B N 1
ATOM 5756 C CA . ARG B 1 8 ? -14.133 27.5 -45.688 1 31.06 8 ARG B CA 1
ATOM 5757 C C . ARG B 1 8 ? -12.992 28.328 -45.094 1 31.06 8 ARG B C 1
ATOM 5759 O O . ARG B 1 8 ? -11.914 27.797 -44.844 1 31.06 8 ARG B O 1
ATOM 5766 N N . GLU B 1 9 ? -13.133 29.609 -45 1 29.11 9 GLU B N 1
ATOM 5767 C CA . GLU B 1 9 ? -11.992 30.5 -44.812 1 29.11 9 GLU B CA 1
ATOM 5768 C C . GLU B 1 9 ? -11.422 30.391 -43.406 1 29.11 9 GLU B C 1
ATOM 5770 O O . GLU B 1 9 ? -10.219 30.516 -43.188 1 29.11 9 GLU B O 1
ATOM 5775 N N . GLU B 1 10 ? -12.281 30.125 -42.469 1 29.66 10 GLU B N 1
ATOM 5776 C CA . GLU B 1 10 ? -11.781 30.359 -41.125 1 29.66 10 GLU B CA 1
ATOM 5777 C C . GLU B 1 10 ? -10.93 29.188 -40.625 1 29.66 10 GLU B C 1
ATOM 5779 O O . GLU B 1 10 ? -10.258 29.297 -39.594 1 29.66 10 GLU B O 1
ATOM 5784 N N . HIS B 1 11 ? -10.984 28.094 -41.344 1 31.27 11 HIS B N 1
ATOM 5785 C CA . HIS B 1 11 ? -10.219 26.922 -40.938 1 31.27 11 HIS B CA 1
ATOM 5786 C C . HIS B 1 11 ? -8.727 27.125 -41.156 1 31.27 11 HIS B C 1
ATOM 5788 O O . HIS B 1 11 ? -7.902 26.562 -40.438 1 31.27 11 HIS B O 1
ATOM 5794 N N . SER B 1 12 ? -8.25 27.875 -42.25 1 35 12 SER B N 1
ATOM 5795 C CA . SER B 1 12 ? -6.906 28.125 -42.781 1 35 12 SER B CA 1
ATOM 5796 C C . SER B 1 12 ? -6.09 28.984 -41.812 1 35 12 SER B C 1
ATOM 5798 O O . SER B 1 12 ? -4.871 28.812 -41.719 1 35 12 SER B O 1
ATOM 5800 N N . SER B 1 13 ? -6.691 29.938 -41.125 1 32.72 13 SER B N 1
ATOM 5801 C CA . SER B 1 13 ? -5.969 30.969 -40.406 1 32.72 13 SER B CA 1
ATOM 5802 C C . SER B 1 13 ? -5.406 30.422 -39.094 1 32.72 13 SER B C 1
ATOM 5804 O O . SER B 1 13 ? -4.422 30.938 -38.562 1 32.72 13 SER B O 1
ATOM 5806 N N . ILE B 1 14 ? -5.992 29.453 -38.594 1 32.25 14 ILE B N 1
ATOM 5807 C CA . ILE B 1 14 ? -5.527 29.078 -37.25 1 32.25 14 ILE B CA 1
ATOM 5808 C C . ILE B 1 14 ? -4.191 28.359 -37.375 1 32.25 14 ILE B C 1
ATOM 5810 O O . ILE B 1 14 ? -3.295 28.562 -36.531 1 32.25 14 ILE B O 1
ATOM 5814 N N . LEU B 1 15 ? -3.881 27.672 -38.375 1 35.19 15 LEU B N 1
ATOM 5815 C CA . LEU B 1 15 ? -2.598 27.031 -38.625 1 35.19 15 LEU B CA 1
ATOM 5816 C C . LEU B 1 15 ? -1.539 28.062 -39.031 1 35.19 15 LEU B C 1
ATOM 5818 O O . LEU B 1 15 ? -0.349 27.844 -38.781 1 35.19 15 LEU B O 1
ATOM 5822 N N . ALA B 1 16 ? -1.845 29.141 -39.688 1 38.75 16 ALA B N 1
ATOM 5823 C CA . ALA B 1 16 ? -0.948 30.219 -40.125 1 38.75 16 ALA B CA 1
ATOM 5824 C C . ALA B 1 16 ? -0.316 30.906 -38.906 1 38.75 16 ALA B C 1
ATOM 5826 O O . ALA B 1 16 ? 0.77 31.484 -39 1 38.75 16 ALA B O 1
ATOM 5827 N N . CYS B 1 17 ? -0.892 31.031 -37.781 1 39.66 17 CYS B N 1
ATOM 5828 C CA . CYS B 1 17 ? -0.39 31.797 -36.625 1 39.66 17 CYS B CA 1
ATOM 5829 C C . CYS B 1 17 ? 0.435 30.922 -35.688 1 39.66 17 CYS B C 1
ATOM 5831 O O . CYS B 1 17 ? 1.016 31.422 -34.719 1 39.66 17 CYS B O 1
ATOM 5833 N N . LEU B 1 18 ? 0.567 29.734 -35.875 1 44.19 18 LEU B N 1
ATOM 5834 C CA . LEU B 1 18 ? 1.469 28.938 -35.062 1 44.19 18 LEU B CA 1
ATOM 5835 C C . LEU B 1 18 ? 2.879 28.938 -35.656 1 44.19 18 LEU B C 1
ATOM 5837 O O . LEU B 1 18 ? 3.061 28.703 -36.844 1 44.19 18 LEU B O 1
ATOM 5841 N N . LYS B 1 19 ? 3.785 29.562 -34.844 1 57.78 19 LYS B N 1
ATOM 5842 C CA . LYS B 1 19 ? 5.195 29.641 -35.219 1 57.78 19 LYS B CA 1
ATOM 5843 C C . LYS B 1 19 ? 6 28.516 -34.562 1 57.78 19 LYS B C 1
ATOM 5845 O O . LYS B 1 19 ? 5.637 28.016 -33.5 1 57.78 19 LYS B O 1
ATOM 5850 N N . CYS B 1 20 ? 6.906 28.078 -35.219 1 59.88 20 CYS B N 1
ATOM 5851 C CA . CYS B 1 20 ? 7.848 27.078 -34.719 1 59.88 20 CYS B CA 1
ATOM 5852 C C . CYS B 1 20 ? 8.578 27.609 -33.5 1 59.88 20 CYS B C 1
ATOM 5854 O O . CYS B 1 20 ? 9.094 28.734 -33.5 1 59.88 20 CYS B O 1
ATOM 5856 N N . ALA B 1 21 ? 8.664 26.969 -32.562 1 63.28 21 ALA B N 1
ATOM 5857 C CA . ALA B 1 21 ? 9.312 27.391 -31.328 1 63.28 21 ALA B CA 1
ATOM 5858 C C . ALA B 1 21 ? 10.812 27.594 -31.531 1 63.28 21 ALA B C 1
ATOM 5860 O O . ALA B 1 21 ? 11.461 28.297 -30.766 1 63.28 21 ALA B O 1
ATOM 5861 N N . LYS B 1 22 ? 11.211 27 -32.562 1 65.62 22 LYS B N 1
ATOM 5862 C CA . LYS B 1 22 ? 12.633 27.141 -32.875 1 65.62 22 LYS B CA 1
ATOM 5863 C C . LYS B 1 22 ? 12.859 28.219 -33.906 1 65.62 22 LYS B C 1
ATOM 5865 O O . LYS B 1 22 ? 13.617 29.172 -33.688 1 65.62 22 LYS B O 1
ATOM 5870 N N . CYS B 1 23 ? 12.242 28.156 -35.062 1 65.94 23 CYS B N 1
ATOM 5871 C CA . CYS B 1 23 ? 12.586 29.094 -36.125 1 65.94 23 CYS B CA 1
ATOM 5872 C C . CYS B 1 23 ? 11.648 30.297 -36.125 1 65.94 23 CYS B C 1
ATOM 5874 O O . CYS B 1 23 ? 11.867 31.266 -36.844 1 65.94 23 CYS B O 1
ATOM 5876 N N . MET B 1 24 ? 10.688 30.375 -35.25 1 64.31 24 MET B N 1
ATOM 5877 C CA . MET B 1 24 ? 9.719 31.453 -35.062 1 64.31 24 MET B CA 1
ATOM 5878 C C . MET B 1 24 ? 9.055 31.828 -36.406 1 64.31 24 MET B C 1
ATOM 5880 O O . MET B 1 24 ? 8.516 32.906 -36.531 1 64.31 24 MET B O 1
ATOM 5884 N N . ASN B 1 25 ? 9.156 31 -37.375 1 64.25 25 ASN B N 1
ATOM 5885 C CA . ASN B 1 25 ? 8.438 31.156 -38.625 1 64.25 25 ASN B CA 1
ATOM 5886 C C . ASN B 1 25 ? 7.168 30.312 -38.656 1 64.25 25 ASN B C 1
ATOM 5888 O O . ASN B 1 25 ? 6.898 29.562 -37.719 1 64.25 25 ASN B O 1
ATOM 5892 N N . SER B 1 26 ? 6.461 30.391 -39.719 1 60.22 26 SER B N 1
ATOM 5893 C CA . SER B 1 26 ? 5.266 29.578 -39.906 1 60.22 26 SER B CA 1
ATOM 5894 C C . SER B 1 26 ? 5.605 28.094 -39.875 1 60.22 26 SER B C 1
ATOM 5896 O O . SER B 1 26 ? 6.613 27.672 -40.469 1 60.22 26 SER B O 1
ATOM 5898 N N . LEU B 1 27 ? 4.773 27.281 -39.125 1 54.31 27 LEU B N 1
ATOM 5899 C CA . LEU B 1 27 ? 5.059 25.875 -38.875 1 54.31 27 LEU B CA 1
ATOM 5900 C C . LEU B 1 27 ? 5.047 25.094 -40.188 1 54.31 27 LEU B C 1
ATOM 5902 O O . LEU B 1 27 ? 4.133 25.25 -41 1 54.31 27 LEU B O 1
ATOM 5906 N N . ARG B 1 28 ? 6.191 24.594 -40.594 1 63.22 28 ARG B N 1
ATOM 5907 C CA . ARG B 1 28 ? 6.309 23.656 -41.719 1 63.22 28 ARG B CA 1
ATOM 5908 C C . ARG B 1 28 ? 6.426 22.219 -41.188 1 63.22 28 ARG B C 1
ATOM 5910 O O . ARG B 1 28 ? 7.41 21.859 -40.562 1 63.22 28 ARG B O 1
ATOM 5917 N N . ASN B 1 29 ? 5.555 21.25 -41.719 1 54.03 29 ASN B N 1
ATOM 5918 C CA . ASN B 1 29 ? 5.504 19.891 -41.219 1 54.03 29 ASN B CA 1
ATOM 5919 C C . ASN B 1 29 ? 5.633 19.844 -39.719 1 54.03 29 ASN B C 1
ATOM 5921 O O . ASN B 1 29 ? 6.656 19.422 -39.156 1 54.03 29 ASN B O 1
ATOM 5925 N N . PRO B 1 30 ? 4.68 20.359 -39.031 1 53.56 30 PRO B N 1
ATOM 5926 C CA . PRO B 1 30 ? 4.809 20.609 -37.594 1 53.56 30 PRO B CA 1
ATOM 5927 C C . PRO B 1 30 ? 4.895 19.328 -36.781 1 53.56 30 PRO B C 1
ATOM 5929 O O . PRO B 1 30 ? 4.254 18.328 -37.094 1 53.56 30 PRO B O 1
ATOM 5932 N N . VAL B 1 31 ? 5.988 19.391 -35.906 1 57.69 31 VAL B N 1
ATOM 5933 C CA . VAL B 1 31 ? 6.133 18.328 -34.906 1 57.69 31 VAL B CA 1
ATOM 5934 C C . VAL B 1 31 ? 5.988 18.891 -33.5 1 57.69 31 VAL B C 1
ATOM 5936 O O . VAL B 1 31 ? 6.539 19.953 -33.188 1 57.69 31 VAL B O 1
ATOM 5939 N N . GLN B 1 32 ? 5.281 18.406 -32.906 1 55.41 32 GLN B N 1
ATOM 5940 C CA . GLN B 1 32 ? 5.082 18.828 -31.531 1 55.41 32 GLN B CA 1
ATOM 5941 C C . GLN B 1 32 ? 6.027 18.094 -30.594 1 55.41 32 GLN B C 1
ATOM 5943 O O . GLN B 1 32 ? 6.137 16.875 -30.641 1 55.41 32 GLN B O 1
ATOM 5948 N N . LEU B 1 33 ? 6.688 18.844 -29.828 1 57.41 33 LEU B N 1
ATOM 5949 C CA . LEU B 1 33 ? 7.625 18.281 -28.859 1 57.41 33 LEU B CA 1
ATOM 5950 C C . LEU B 1 33 ? 6.883 17.609 -27.703 1 57.41 33 LEU B C 1
ATOM 5952 O O . LEU B 1 33 ? 5.887 18.156 -27.203 1 57.41 33 LEU B O 1
ATOM 5956 N N . SER B 1 34 ? 7.438 16.484 -27.359 1 49.72 34 SER B N 1
ATOM 5957 C CA . SER B 1 34 ? 6.691 15.539 -26.531 1 49.72 34 SER B CA 1
ATOM 5958 C C . SER B 1 34 ? 6.57 16.062 -25.094 1 49.72 34 SER B C 1
ATOM 5960 O O . SER B 1 34 ? 5.562 15.812 -24.422 1 49.72 34 SER B O 1
ATOM 5962 N N . ALA B 1 35 ? 7.605 16.797 -24.688 1 46.16 35 ALA B N 1
ATOM 5963 C CA . ALA B 1 35 ? 7.668 17.156 -23.266 1 46.16 35 ALA B CA 1
ATOM 5964 C C . ALA B 1 35 ? 7.043 18.531 -23.016 1 46.16 35 ALA B C 1
ATOM 5966 O O . ALA B 1 35 ? 6.305 18.703 -22.047 1 46.16 35 ALA B O 1
ATOM 5967 N N . CYS B 1 36 ? 7.312 19.516 -23.859 1 44.47 36 CYS B N 1
ATOM 5968 C CA . CYS B 1 36 ? 6.895 20.875 -23.578 1 44.47 36 CYS B CA 1
ATOM 5969 C C . CYS B 1 36 ? 5.812 21.328 -24.547 1 44.47 36 CYS B C 1
ATOM 5971 O O . CYS B 1 36 ? 5.293 22.438 -24.438 1 44.47 36 CYS B O 1
ATOM 5973 N N . LEU B 1 37 ? 5.441 20.438 -25.469 1 43.69 37 LEU B N 1
ATOM 5974 C CA . LEU B 1 37 ? 4.34 20.547 -26.422 1 43.69 37 LEU B CA 1
ATOM 5975 C C . LEU B 1 37 ? 4.492 21.781 -27.297 1 43.69 37 LEU B C 1
ATOM 5977 O O . LEU B 1 37 ? 3.562 22.156 -28.016 1 43.69 37 LEU B O 1
ATOM 5981 N N . HIS B 1 38 ? 5.621 22.281 -27.188 1 55.81 38 HIS B N 1
ATOM 5982 C CA . HIS B 1 38 ? 5.883 23.297 -28.188 1 55.81 38 HIS B CA 1
ATOM 5983 C C . HIS B 1 38 ? 5.992 22.688 -29.594 1 55.81 38 HIS B C 1
ATOM 5985 O O . HIS B 1 38 ? 6.43 21.547 -29.734 1 55.81 38 HIS B O 1
ATOM 5991 N N . ILE B 1 39 ? 5.414 23.344 -30.562 1 57.28 39 ILE B N 1
ATOM 5992 C CA . ILE B 1 39 ? 5.418 22.875 -31.953 1 57.28 39 ILE B CA 1
ATOM 5993 C C . ILE B 1 39 ? 6.578 23.5 -32.719 1 57.28 39 ILE B C 1
ATOM 5995 O O . ILE B 1 39 ? 6.785 24.719 -32.625 1 57.28 39 ILE B O 1
ATOM 5999 N N . VAL B 1 40 ? 7.285 22.609 -33.219 1 63.97 40 VAL B N 1
ATOM 6000 C CA . VAL B 1 40 ? 8.398 23.047 -34.062 1 63.97 40 VAL B CA 1
ATOM 6001 C C . VAL B 1 40 ? 8.242 22.469 -35.469 1 63.97 40 VAL B C 1
ATOM 6003 O O . VAL B 1 40 ? 7.52 21.484 -35.656 1 63.97 40 VAL B O 1
ATOM 6006 N N . CYS B 1 41 ? 8.742 23.203 -36.375 1 59.84 41 CYS B N 1
ATOM 6007 C CA . CYS B 1 41 ? 8.805 22.656 -37.719 1 59.84 41 CYS B CA 1
ATOM 6008 C C . CYS B 1 41 ? 9.602 21.344 -37.719 1 59.84 41 CYS B C 1
ATOM 6010 O O . CYS B 1 41 ? 10.547 21.188 -36.969 1 59.84 41 CYS B O 1
ATOM 6012 N N . LEU B 1 42 ? 9.195 20.266 -38.5 1 63.47 42 LEU B N 1
ATOM 6013 C CA . LEU B 1 42 ? 9.961 19.031 -38.656 1 63.47 42 LEU B CA 1
ATOM 6014 C C . LEU B 1 42 ? 11.414 19.328 -39 1 63.47 42 LEU B C 1
ATOM 6016 O O . LEU B 1 42 ? 12.328 18.719 -38.438 1 63.47 42 LEU B O 1
ATOM 6020 N N . ASP B 1 43 ? 11.688 20.219 -39.812 1 66.5 43 ASP B N 1
ATOM 6021 C CA . ASP B 1 43 ? 13.047 20.594 -40.188 1 66.5 43 ASP B CA 1
ATOM 6022 C C . ASP B 1 43 ? 13.766 21.281 -39.031 1 66.5 43 ASP B C 1
ATOM 6024 O O . ASP B 1 43 ? 14.984 21.141 -38.875 1 66.5 43 ASP B O 1
ATOM 6028 N N . CYS B 1 44 ? 13.094 22.031 -38.156 1 66.69 44 CYS B N 1
ATOM 6029 C CA . CYS B 1 44 ? 13.695 22.703 -37.031 1 66.69 44 CYS B CA 1
ATOM 6030 C C . CYS B 1 44 ? 14.047 21.688 -35.938 1 66.69 44 CYS B C 1
ATOM 6032 O O . CYS B 1 44 ? 14.922 21.953 -35.094 1 66.69 44 CYS B O 1
ATOM 6034 N N . THR B 1 45 ? 13.359 20.562 -35.844 1 65.44 45 THR B N 1
ATOM 6035 C CA . THR B 1 45 ? 13.703 19.547 -34.875 1 65.44 45 THR B CA 1
ATOM 6036 C C . THR B 1 45 ? 15.109 19.016 -35.125 1 65.44 45 THR B C 1
ATOM 6038 O O . THR B 1 45 ? 15.82 18.641 -34.188 1 65.44 45 THR B O 1
ATOM 6041 N N . GLU B 1 46 ? 15.523 18.812 -36.281 1 64.44 46 GLU B N 1
ATOM 6042 C CA . GLU B 1 46 ? 16.844 18.297 -36.656 1 64.44 46 GLU B CA 1
ATOM 6043 C C . GLU B 1 46 ? 17.953 19.266 -36.219 1 64.44 46 GLU B C 1
ATOM 6045 O O . GLU B 1 46 ? 19.094 18.859 -36 1 64.44 46 GLU B O 1
ATOM 6050 N N . ASN B 1 47 ? 17.703 20.5 -35.969 1 64.06 47 ASN B N 1
ATOM 6051 C CA . ASN B 1 47 ? 18.688 21.5 -35.594 1 64.06 47 ASN B CA 1
ATOM 6052 C C . ASN B 1 47 ? 18.562 21.859 -34.094 1 64.06 47 ASN B C 1
ATOM 6054 O O . ASN B 1 47 ? 19.172 22.828 -33.656 1 64.06 47 ASN B O 1
ATOM 6058 N N . LEU B 1 48 ? 17.766 21.359 -33.344 1 61.59 48 LEU B N 1
ATOM 6059 C CA . LEU B 1 48 ? 17.656 21.625 -31.922 1 61.59 48 LEU B CA 1
ATOM 6060 C C . LEU B 1 48 ? 18.766 20.922 -31.156 1 61.59 48 LEU B C 1
ATOM 6062 O O . LEU B 1 48 ? 19.219 19.844 -31.578 1 61.59 48 LEU B O 1
ATOM 6066 N N . GLN B 1 49 ? 19.484 21.531 -30.109 1 55.75 49 GLN B N 1
ATOM 6067 C CA . GLN B 1 49 ? 20.578 20.984 -29.328 1 55.75 49 GLN B CA 1
ATOM 6068 C C . GLN B 1 49 ? 20.156 19.672 -28.641 1 55.75 49 GLN B C 1
ATOM 6070 O O . GLN B 1 49 ? 19.078 19.609 -28.047 1 55.75 49 GLN B O 1
ATOM 6075 N N . SER B 1 50 ? 20.734 18.609 -29.047 1 50.09 50 SER B N 1
ATOM 6076 C CA . SER B 1 50 ? 20.562 17.297 -28.422 1 50.09 50 SER B CA 1
ATOM 6077 C C . SER B 1 50 ? 20.953 17.359 -26.938 1 50.09 50 SER B C 1
ATOM 6079 O O . SER B 1 50 ? 21.891 18.062 -26.562 1 50.09 50 SER B O 1
ATOM 6081 N N . ALA B 1 51 ? 20.141 17.219 -26.094 1 48.09 51 ALA B N 1
ATOM 6082 C CA . ALA B 1 51 ? 20.625 17.094 -24.719 1 48.09 51 ALA B CA 1
ATOM 6083 C C . ALA B 1 51 ? 21.75 16.078 -24.609 1 48.09 51 ALA B C 1
ATOM 6085 O O . ALA B 1 51 ? 22.156 15.484 -25.609 1 48.09 51 ALA B O 1
ATOM 6086 N N . THR B 1 52 ? 22.5 15.914 -23.406 1 45.06 52 THR B N 1
ATOM 6087 C CA . THR B 1 52 ? 23.641 15.023 -23.312 1 45.06 52 THR B CA 1
ATOM 6088 C C . THR B 1 52 ? 23.375 13.695 -24 1 45.06 52 THR B C 1
ATOM 6090 O O . THR B 1 52 ? 24.297 13.023 -24.453 1 45.06 52 THR B O 1
ATOM 6093 N N . ASN B 1 53 ? 22.062 13.242 -24.047 1 39.19 53 ASN B N 1
ATOM 6094 C CA . ASN B 1 53 ? 21.703 12.039 -24.781 1 39.19 53 ASN B CA 1
ATOM 6095 C C . ASN B 1 53 ? 21.031 12.383 -26.125 1 39.19 53 ASN B C 1
ATOM 6097 O O . ASN B 1 53 ? 20.219 13.305 -26.188 1 39.19 53 ASN B O 1
ATOM 6101 N N . VAL B 1 54 ? 21.391 11.969 -27.172 1 46.84 54 VAL B N 1
ATOM 6102 C CA . VAL B 1 54 ? 21.188 12.227 -28.594 1 46.84 54 VAL B CA 1
ATOM 6103 C C . VAL B 1 54 ? 19.703 12.125 -28.938 1 46.84 54 VAL B C 1
ATOM 6105 O O . VAL B 1 54 ? 19.25 12.672 -29.953 1 46.84 54 VAL B O 1
ATOM 6108 N N . ASN B 1 55 ? 18.953 11.523 -28.266 1 43.94 55 ASN B N 1
ATOM 6109 C CA . ASN B 1 55 ? 17.578 11.305 -28.688 1 43.94 55 ASN B CA 1
ATOM 6110 C C . ASN B 1 55 ? 16.625 12.336 -28.078 1 43.94 55 ASN B C 1
ATOM 6112 O O . ASN B 1 55 ? 15.414 12.273 -28.281 1 43.94 55 ASN B O 1
ATOM 6116 N N . LEU B 1 56 ? 17.156 13.062 -27.406 1 55.38 56 LEU B N 1
ATOM 6117 C CA . LEU B 1 56 ? 16.406 14.148 -26.797 1 55.38 56 LEU B CA 1
ATOM 6118 C C . LEU B 1 56 ? 16.781 15.492 -27.422 1 55.38 56 LEU B C 1
ATOM 6120 O O . LEU B 1 56 ? 17.906 15.68 -27.875 1 55.38 56 LEU B O 1
ATOM 6124 N N . LEU B 1 57 ? 15.727 16.125 -27.562 1 61.28 57 LEU B N 1
ATOM 6125 C CA . LEU B 1 57 ? 15.906 17.5 -28.047 1 61.28 57 LEU B CA 1
ATOM 6126 C C . LEU B 1 57 ? 15.562 18.5 -26.938 1 61.28 57 LEU B C 1
ATOM 6128 O O . LEU B 1 57 ? 14.711 18.234 -26.094 1 61.28 57 LEU B O 1
ATOM 6132 N N . LEU B 1 58 ? 16.344 19.391 -26.812 1 63.44 58 LEU B N 1
ATOM 6133 C CA . LEU B 1 58 ? 16.062 20.516 -25.938 1 63.44 58 LEU B CA 1
ATOM 6134 C C . LEU B 1 58 ? 15.133 21.516 -26.609 1 63.44 58 LEU B C 1
ATOM 6136 O O . LEU B 1 58 ? 15.406 21.953 -27.734 1 63.44 58 LEU B O 1
ATOM 6140 N N . CYS B 1 59 ? 14.086 21.656 -26.031 1 58.16 59 CYS B N 1
ATOM 6141 C CA . CYS B 1 59 ? 13.164 22.656 -26.562 1 58.16 59 CYS B CA 1
ATOM 6142 C C . CYS B 1 59 ? 13.828 24.031 -26.625 1 58.16 59 CYS B C 1
ATOM 6144 O O . CYS B 1 59 ? 14.328 24.516 -25.609 1 58.16 59 CYS B O 1
ATOM 6146 N N . PRO B 1 60 ? 13.898 24.531 -27.703 1 65.81 60 PRO B N 1
ATOM 6147 C CA . PRO B 1 60 ? 14.594 25.812 -27.828 1 65.81 60 PRO B CA 1
ATOM 6148 C C . PRO B 1 60 ? 13.883 26.938 -27.078 1 65.81 60 PRO B C 1
ATOM 6150 O O . PRO B 1 60 ? 14.492 27.969 -26.781 1 65.81 60 PRO B O 1
ATOM 6153 N N . LYS B 1 61 ? 12.766 26.688 -26.766 1 61.34 61 LYS B N 1
ATOM 6154 C CA . LYS B 1 61 ? 12.055 27.781 -26.109 1 61.34 61 LYS B CA 1
ATOM 6155 C C . LYS B 1 61 ? 12.125 27.641 -24.594 1 61.34 61 LYS B C 1
ATOM 6157 O O . LYS B 1 61 ? 12.352 28.625 -23.875 1 61.34 61 LYS B O 1
ATOM 6162 N N . CYS B 1 62 ? 12.039 26.453 -24.062 1 50.88 62 CYS B N 1
ATOM 6163 C CA . CYS B 1 62 ? 11.945 26.344 -22.609 1 50.88 62 CYS B CA 1
ATOM 6164 C C . CYS B 1 62 ? 13.078 25.5 -22.062 1 50.88 62 CYS B C 1
ATOM 6166 O O . CYS B 1 62 ? 13.203 25.344 -20.844 1 50.88 62 CYS B O 1
ATOM 6168 N N . GLY B 1 63 ? 13.828 24.891 -22.891 1 62.31 63 GLY B N 1
ATOM 6169 C CA . GLY B 1 63 ? 14.977 24.094 -22.5 1 62.31 63 GLY B CA 1
ATOM 6170 C C . GLY B 1 63 ? 14.609 22.703 -22.047 1 62.31 63 GLY B C 1
ATOM 6171 O O . GLY B 1 63 ? 15.469 21.922 -21.625 1 62.31 63 GLY B O 1
ATOM 6172 N N . VAL B 1 64 ? 13.453 22.5 -22.125 1 52.66 64 VAL B N 1
ATOM 6173 C CA . VAL B 1 64 ? 13.016 21.188 -21.672 1 52.66 64 VAL B CA 1
ATOM 6174 C C . VAL B 1 64 ? 13.383 20.125 -22.719 1 52.66 64 VAL B C 1
ATOM 6176 O O . VAL B 1 64 ? 13.273 20.375 -23.922 1 52.66 64 VAL B O 1
ATOM 6179 N N . GLN B 1 65 ? 13.82 18.984 -22.125 1 58.31 65 GLN B N 1
ATOM 6180 C CA . GLN B 1 65 ? 14.211 17.906 -23.031 1 58.31 65 GLN B CA 1
ATOM 6181 C C . GLN B 1 65 ? 12.992 17.141 -23.531 1 58.31 65 GLN B C 1
ATOM 6183 O O . GLN B 1 65 ? 12.086 16.828 -22.766 1 58.31 65 GLN B O 1
ATOM 6188 N N . SER B 1 66 ? 12.961 17.141 -24.875 1 57.03 66 SER B N 1
ATOM 6189 C CA . SER B 1 66 ? 11.891 16.406 -25.547 1 57.03 66 SER B CA 1
ATOM 6190 C C . SER B 1 66 ? 12.445 15.352 -26.5 1 57.03 66 SER B C 1
ATOM 6192 O O . SER B 1 66 ? 13.531 15.516 -27.047 1 57.03 66 SER B O 1
ATOM 6194 N N . ALA B 1 67 ? 11.703 14.32 -26.656 1 50.28 67 ALA B N 1
ATOM 6195 C CA . ALA B 1 67 ? 12.141 13.328 -27.625 1 50.28 67 ALA B CA 1
ATOM 6196 C C . ALA B 1 67 ? 12.055 13.875 -29.047 1 50.28 67 ALA B C 1
ATOM 6198 O O . ALA B 1 67 ? 11.141 14.641 -29.375 1 50.28 67 ALA B O 1
ATOM 6199 N N . LYS B 1 68 ? 12.938 13.484 -29.703 1 56 68 LYS B N 1
ATOM 6200 C CA . LYS B 1 68 ? 12.969 13.859 -31.109 1 56 68 LYS B CA 1
ATOM 6201 C C . LYS B 1 68 ? 11.727 13.352 -31.844 1 56 68 LYS B C 1
ATOM 6203 O O . LYS B 1 68 ? 11.281 12.227 -31.609 1 56 68 LYS B O 1
ATOM 6208 N N . PRO B 1 69 ? 11.18 14.234 -32.594 1 49.19 69 PRO B N 1
ATOM 6209 C CA . PRO B 1 69 ? 9.984 13.82 -33.344 1 49.19 69 PRO B CA 1
ATOM 6210 C C . PRO B 1 69 ? 10.188 12.508 -34.094 1 49.19 69 PRO B C 1
ATOM 6212 O O . PRO B 1 69 ? 9.242 11.719 -34.25 1 49.19 69 PRO B O 1
ATOM 6215 N N . SER B 1 70 ? 11.336 12.281 -34.562 1 45.62 70 SER B N 1
ATOM 6216 C CA . SER B 1 70 ? 11.602 11.008 -35.25 1 45.62 70 SER B CA 1
ATOM 6217 C C . SER B 1 70 ? 11.438 9.836 -34.281 1 45.62 70 SER B C 1
ATOM 6219 O O . SER B 1 70 ? 10.977 8.766 -34.688 1 45.62 70 SER B O 1
ATOM 6221 N N . VAL B 1 71 ? 11.742 10.062 -33.094 1 41.69 71 VAL B N 1
ATOM 6222 C CA . VAL B 1 71 ? 11.578 9.047 -32.094 1 41.69 71 VAL B CA 1
ATOM 6223 C C . VAL B 1 71 ? 10.094 8.867 -31.75 1 41.69 71 VAL B C 1
ATOM 6225 O O . VAL B 1 71 ? 9.609 7.742 -31.625 1 41.69 71 VAL B O 1
ATOM 6228 N N . LEU B 1 72 ? 9.516 9.945 -31.672 1 41.34 72 LEU B N 1
ATOM 6229 C CA . LEU B 1 72 ? 8.078 9.93 -31.438 1 41.34 72 LEU B CA 1
ATOM 6230 C C . LEU B 1 72 ? 7.336 9.312 -32.625 1 41.34 72 LEU B C 1
ATOM 6232 O O . LEU B 1 72 ? 6.371 8.57 -32.438 1 41.34 72 LEU B O 1
ATOM 6236 N N . ARG B 1 73 ? 7.637 9.719 -33.75 1 38.78 73 ARG B N 1
ATOM 6237 C CA . ARG B 1 73 ? 7.09 9.086 -34.938 1 38.78 73 ARG B CA 1
ATOM 6238 C C . ARG B 1 73 ? 7.398 7.59 -34.969 1 38.78 73 ARG B C 1
ATOM 6240 O O . ARG B 1 73 ? 6.562 6.781 -35.375 1 38.78 73 ARG B O 1
ATOM 6247 N N . SER B 1 74 ? 8.523 7.137 -34.531 1 35.78 74 SER B N 1
ATOM 6248 C CA . SER B 1 74 ? 8.883 5.727 -34.469 1 35.78 74 SER B CA 1
ATOM 6249 C C . SER B 1 74 ? 8.07 4.996 -33.406 1 35.78 74 SER B C 1
ATOM 6251 O O . SER B 1 74 ? 7.664 3.85 -33.625 1 35.78 74 SER B O 1
ATOM 6253 N N . ILE B 1 75 ? 7.77 5.617 -32.281 1 31.81 75 ILE B N 1
ATOM 6254 C CA . ILE B 1 75 ? 6.926 5.07 -31.234 1 31.81 75 ILE B CA 1
ATOM 6255 C C . ILE B 1 75 ? 5.465 5.086 -31.672 1 31.81 75 ILE B C 1
ATOM 6257 O O . ILE B 1 75 ? 4.707 4.16 -31.375 1 31.81 75 ILE B O 1
ATOM 6261 N N . SER B 1 76 ? 5.016 6.145 -32.156 1 29.97 76 SER B N 1
ATOM 6262 C CA . SER B 1 76 ? 3.637 6.34 -32.594 1 29.97 76 SER B CA 1
ATOM 6263 C C . SER B 1 76 ? 3.324 5.5 -33.812 1 29.97 76 SER B C 1
ATOM 6265 O O . SER B 1 76 ? 2.174 5.441 -34.25 1 29.97 76 SER B O 1
ATOM 6267 N N . GLY B 1 77 ? 3.93 4.328 -34 1 28.39 77 GLY B N 1
ATOM 6268 C CA . GLY B 1 77 ? 3.807 3.578 -35.25 1 28.39 77 GLY B CA 1
ATOM 6269 C C . GLY B 1 77 ? 3.664 4.461 -36.469 1 28.39 77 GLY B C 1
ATOM 6270 O O . GLY B 1 77 ? 3.158 4.023 -37.5 1 28.39 77 GLY B O 1
ATOM 6271 N N . VAL B 1 78 ? 3.668 5.633 -36.188 1 28.06 78 VAL B N 1
ATOM 6272 C CA . VAL B 1 78 ? 3.615 6.293 -37.5 1 28.06 78 VAL B CA 1
ATOM 6273 C C . VAL B 1 78 ? 4.855 5.93 -38.312 1 28.06 78 VAL B C 1
ATOM 6275 O O . VAL B 1 78 ? 5.98 6.07 -37.812 1 28.06 78 VAL B O 1
ATOM 6278 N N . GLU B 1 79 ? 4.672 4.852 -39.094 1 28.06 79 GLU B N 1
ATOM 6279 C CA . GLU B 1 79 ? 5.5 4.438 -40.219 1 28.06 79 GLU B CA 1
ATOM 6280 C C . GLU B 1 79 ? 6.426 5.566 -40.688 1 28.06 79 GLU B C 1
ATOM 6282 O O . GLU B 1 79 ? 5.965 6.598 -41.156 1 28.06 79 GLU B O 1
ATOM 6287 N N . GLU B 1 80 ? 7.383 6.008 -39.844 1 30.53 80 GLU B N 1
ATOM 6288 C CA . GLU B 1 80 ? 8.211 6.434 -40.969 1 30.53 80 GLU B CA 1
ATOM 6289 C C . GLU B 1 80 ? 8.414 5.293 -41.969 1 30.53 80 GLU B C 1
ATOM 6291 O O . GLU B 1 80 ? 8.508 4.129 -41.594 1 30.53 80 GLU B O 1
ATOM 6296 N N . SER B 1 81 ? 8.234 5.301 -43.156 1 28.84 81 SER B N 1
ATOM 6297 C CA . SER B 1 81 ? 8.57 4.488 -44.344 1 28.84 81 SER B CA 1
ATOM 6298 C C . SER B 1 81 ? 9.844 3.68 -44.094 1 28.84 81 SER B C 1
ATOM 6300 O O . SER B 1 81 ? 9.875 2.473 -44.344 1 28.84 81 SER B O 1
ATOM 6302 N N . ASN B 1 82 ? 11.094 4.062 -44.281 1 29.05 82 ASN B N 1
ATOM 6303 C CA . ASN B 1 82 ? 12.172 3.314 -44.906 1 29.05 82 ASN B CA 1
ATOM 6304 C C . ASN B 1 82 ? 12.969 2.496 -43.906 1 29.05 82 ASN B C 1
ATOM 6306 O O . ASN B 1 82 ? 13.812 1.684 -44.281 1 29.05 82 ASN B O 1
ATOM 6310 N N . LYS B 1 83 ? 13.547 3.029 -42.75 1 34.56 83 LYS B N 1
ATOM 6311 C CA . LYS B 1 83 ? 14.883 2.486 -42.5 1 34.56 83 LYS B CA 1
ATOM 6312 C C . LYS B 1 83 ? 14.812 1.077 -41.938 1 34.56 83 LYS B C 1
ATOM 6314 O O . LYS B 1 83 ? 13.805 0.696 -41.344 1 34.56 83 LYS B O 1
ATOM 6319 N N . LYS B 1 84 ? 16.078 0.336 -41.906 1 36.59 84 LYS B N 1
ATOM 6320 C CA . LYS B 1 84 ? 16.922 -0.852 -41.812 1 36.59 84 LYS B CA 1
ATOM 6321 C C . LYS B 1 84 ? 16.844 -1.477 -40.438 1 36.59 84 LYS B C 1
ATOM 6323 O O . LYS B 1 84 ? 16.469 -0.808 -39.469 1 36.59 84 LYS B O 1
ATOM 6328 N N . ASN B 1 85 ? 17.453 -2.793 -40.281 1 41.72 85 ASN B N 1
ATOM 6329 C CA . ASN B 1 85 ? 17.688 -3.969 -39.438 1 41.72 85 ASN B CA 1
ATOM 6330 C C . ASN B 1 85 ? 18.422 -3.607 -38.156 1 41.72 85 ASN B C 1
ATOM 6332 O O . ASN B 1 85 ? 19.531 -3.072 -38.188 1 41.72 85 ASN B O 1
ATOM 6336 N N . ASN B 1 86 ? 18.078 -3.316 -37.125 1 49.28 86 ASN B N 1
ATOM 6337 C CA . ASN B 1 86 ? 18.953 -3.125 -35.969 1 49.28 86 ASN B CA 1
ATOM 6338 C C . ASN B 1 86 ? 19.719 -4.402 -35.625 1 49.28 86 ASN B C 1
ATOM 6340 O O . ASN B 1 86 ? 19.109 -5.434 -35.344 1 49.28 86 ASN B O 1
ATOM 6344 N N . ASP B 1 87 ? 21.047 -4.664 -35.781 1 58.12 87 ASP B N 1
ATOM 6345 C CA . ASP B 1 87 ? 22 -5.754 -35.656 1 58.12 87 ASP B CA 1
ATOM 6346 C C . ASP B 1 87 ? 22.406 -5.965 -34.219 1 58.12 87 ASP B C 1
ATOM 6348 O O . ASP B 1 87 ? 22.391 -5.027 -33.406 1 58.12 87 ASP B O 1
ATOM 6352 N N . CYS B 1 88 ? 22.625 -7.289 -33.75 1 61.78 88 CYS B N 1
ATOM 6353 C CA . CYS B 1 88 ? 23.156 -7.648 -32.438 1 61.78 88 CYS B CA 1
ATOM 6354 C C . CYS B 1 88 ? 24.516 -7 -32.188 1 61.78 88 CYS B C 1
ATOM 6356 O O . CYS B 1 88 ? 25.391 -7.059 -33.062 1 61.78 88 CYS B O 1
ATOM 6358 N N . ASP B 1 89 ? 24.797 -6.504 -31.078 1 66.69 89 ASP B N 1
ATOM 6359 C CA . ASP B 1 89 ? 26.016 -5.777 -30.75 1 66.69 89 ASP B CA 1
ATOM 6360 C C . ASP B 1 89 ? 27.094 -6.727 -30.234 1 66.69 89 ASP B C 1
ATOM 6362 O O . ASP B 1 89 ? 28.25 -6.328 -30.062 1 66.69 89 ASP B O 1
ATOM 6366 N N . PHE B 1 90 ? 26.734 -7.949 -29.906 1 65.81 90 PHE B N 1
ATOM 6367 C CA . PHE B 1 90 ? 27.672 -8.875 -29.266 1 65.81 90 PHE B CA 1
ATOM 6368 C C . PHE B 1 90 ? 28.25 -9.844 -30.297 1 65.81 90 PHE B C 1
ATOM 6370 O O . PHE B 1 90 ? 29.375 -10.32 -30.141 1 65.81 90 PHE B O 1
ATOM 6377 N N . CYS B 1 91 ? 27.391 -10.133 -31.297 1 63.12 91 CYS B N 1
ATOM 6378 C CA . CYS B 1 91 ? 27.906 -11.156 -32.188 1 63.12 91 CYS B CA 1
ATOM 6379 C C . CYS B 1 91 ? 28.453 -10.539 -33.469 1 63.12 91 CYS B C 1
ATOM 6381 O O . CYS B 1 91 ? 27.984 -9.477 -33.906 1 63.12 91 CYS B O 1
ATOM 6383 N N . GLN B 1 92 ? 29.578 -10.984 -33.969 1 66.19 92 GLN B N 1
ATOM 6384 C CA . GLN B 1 92 ? 30.25 -10.523 -35.188 1 66.19 92 GLN B CA 1
ATOM 6385 C C . GLN B 1 92 ? 29.344 -10.672 -36.406 1 66.19 92 GLN B C 1
ATOM 6387 O O . GLN B 1 92 ? 29.516 -9.961 -37.406 1 66.19 92 GLN B O 1
ATOM 6392 N N . SER B 1 93 ? 28.438 -11.641 -36.469 1 60.41 93 SER B N 1
ATOM 6393 C CA . SER B 1 93 ? 27.641 -11.938 -37.625 1 60.41 93 SER B CA 1
ATOM 6394 C C . SER B 1 93 ? 26.469 -10.969 -37.781 1 60.41 93 SER B C 1
ATOM 6396 O O . SER B 1 93 ? 25.719 -11.023 -38.75 1 60.41 93 SER B O 1
ATOM 6398 N N . LYS B 1 94 ? 26.344 -9.891 -37.062 1 62.34 94 LYS B N 1
ATOM 6399 C CA . LYS B 1 94 ? 25.375 -8.797 -37.125 1 62.34 94 LYS B CA 1
ATOM 6400 C C . LYS B 1 94 ? 23.953 -9.32 -37.281 1 62.34 94 LYS B C 1
ATOM 6402 O O . LYS B 1 94 ? 23.219 -8.875 -38.188 1 62.34 94 LYS B O 1
ATOM 6407 N N . GLN B 1 95 ? 23.641 -10.398 -36.625 1 60.38 95 GLN B N 1
ATOM 6408 C CA . GLN B 1 95 ? 22.297 -10.953 -36.594 1 60.38 95 GLN B CA 1
ATOM 6409 C C . GLN B 1 95 ? 21.281 -9.938 -36.062 1 60.38 95 GLN B C 1
ATOM 6411 O O . GLN B 1 95 ? 21.641 -9.055 -35.281 1 60.38 95 GLN B O 1
ATOM 6416 N N . PRO B 1 96 ? 20.109 -9.953 -36.594 1 60.12 96 PRO B N 1
ATOM 6417 C CA . PRO B 1 96 ? 19.109 -8.984 -36.094 1 60.12 96 PRO B CA 1
ATOM 6418 C C . PRO B 1 96 ? 18.859 -9.086 -34.594 1 60.12 96 PRO B C 1
ATOM 6420 O O . PRO B 1 96 ? 18.734 -10.195 -34.062 1 60.12 96 PRO B O 1
ATOM 6423 N N . ALA B 1 97 ? 19.016 -7.988 -33.844 1 58.53 97 ALA B N 1
ATOM 6424 C CA . ALA B 1 97 ? 18.844 -7.898 -32.375 1 58.53 97 ALA B CA 1
ATOM 6425 C C . ALA B 1 97 ? 17.406 -8.141 -31.984 1 58.53 97 ALA B C 1
ATOM 6427 O O . ALA B 1 97 ? 16.484 -7.566 -32.562 1 58.53 97 ALA B O 1
ATOM 6428 N N . LEU B 1 98 ? 17.188 -9.156 -31.125 1 56.75 98 LEU B N 1
ATOM 6429 C CA . LEU B 1 98 ? 15.844 -9.461 -30.641 1 56.75 98 LEU B CA 1
ATOM 6430 C C . LEU B 1 98 ? 15.57 -8.742 -29.312 1 56.75 98 LEU B C 1
ATOM 6432 O O . LEU B 1 98 ? 14.414 -8.523 -28.953 1 56.75 98 LEU B O 1
ATOM 6436 N N . TRP B 1 99 ? 16.797 -8.609 -28.625 1 56.09 99 TRP B N 1
ATOM 6437 C CA . TRP B 1 99 ? 16.672 -7.988 -27.312 1 56.09 99 TRP B CA 1
ATOM 6438 C C . TRP B 1 99 ? 17.578 -6.766 -27.203 1 56.09 99 TRP B C 1
ATOM 6440 O O . TRP B 1 99 ? 18.562 -6.648 -27.938 1 56.09 99 TRP B O 1
ATOM 6450 N N . PHE B 1 100 ? 17.109 -5.887 -26.375 1 54.69 100 PHE B N 1
ATOM 6451 C CA . PHE B 1 100 ? 17.938 -4.766 -25.938 1 54.69 100 PHE B CA 1
ATOM 6452 C C . PHE B 1 100 ? 18.141 -4.793 -24.438 1 54.69 100 PHE B C 1
ATOM 6454 O O . PHE B 1 100 ? 17.172 -4.789 -23.672 1 54.69 100 PHE B O 1
ATOM 6461 N N . CYS B 1 101 ? 19.438 -5.074 -23.891 1 53.31 101 CYS B N 1
ATOM 6462 C CA . CYS B 1 101 ? 19.781 -4.996 -22.484 1 53.31 101 CYS B CA 1
ATOM 6463 C C . CYS B 1 101 ? 19.906 -3.545 -22.031 1 53.31 101 CYS B C 1
ATOM 6465 O O . CYS B 1 101 ? 20.781 -2.818 -22.484 1 53.31 101 CYS B O 1
ATOM 6467 N N . PHE B 1 102 ? 19.125 -3.254 -21.141 1 43.41 102 PHE B N 1
ATOM 6468 C CA . PHE B 1 102 ? 19.062 -1.871 -20.688 1 43.41 102 PHE B CA 1
ATOM 6469 C C . PHE B 1 102 ? 20.328 -1.498 -19.906 1 43.41 102 PHE B C 1
ATOM 6471 O O . PHE B 1 102 ? 20.797 -0.364 -20 1 43.41 102 PHE B O 1
ATOM 6478 N N . MET B 1 103 ? 20.875 -2.451 -19.172 1 45.12 103 MET B N 1
ATOM 6479 C CA . MET B 1 103 ? 22.031 -2.141 -18.344 1 45.12 103 MET B CA 1
ATOM 6480 C C . MET B 1 103 ? 23.297 -2.014 -19.172 1 45.12 103 MET B C 1
ATOM 6482 O O . MET B 1 103 ? 24.141 -1.164 -18.906 1 45.12 103 MET B O 1
ATOM 6486 N N . CYS B 1 104 ? 23.297 -2.771 -20.281 1 52.03 104 CYS B N 1
ATOM 6487 C CA . CYS B 1 104 ? 24.5 -2.77 -21.125 1 52.03 104 CYS B CA 1
ATOM 6488 C C . CYS B 1 104 ? 24.328 -1.867 -22.328 1 52.03 104 CYS B C 1
ATOM 6490 O O . CYS B 1 104 ? 25.297 -1.561 -23.031 1 52.03 104 CYS B O 1
ATOM 6492 N N . ALA B 1 105 ? 23.125 -1.415 -22.641 1 48.84 105 ALA B N 1
ATOM 6493 C CA . ALA B 1 105 ? 22.688 -0.656 -23.812 1 48.84 105 ALA B CA 1
ATOM 6494 C C . ALA B 1 105 ? 23.156 -1.325 -25.109 1 48.84 105 ALA B C 1
ATOM 6496 O O . ALA B 1 105 ? 23.672 -0.66 -26 1 48.84 105 ALA B O 1
ATOM 6497 N N . LYS B 1 106 ? 23.094 -2.492 -25.125 1 57.94 106 LYS B N 1
ATOM 6498 C CA . LYS B 1 106 ? 23.531 -3.254 -26.281 1 57.94 106 LYS B CA 1
ATOM 6499 C C . LYS B 1 106 ? 22.406 -4.125 -26.828 1 57.94 106 LYS B C 1
ATOM 6501 O O . LYS B 1 106 ? 21.578 -4.621 -26.078 1 57.94 106 LYS B O 1
ATOM 6506 N N . ASN B 1 107 ? 22.234 -4.215 -28.25 1 58.84 107 ASN B N 1
ATOM 6507 C CA . ASN B 1 107 ? 21.375 -5.117 -29 1 58.84 107 ASN B CA 1
ATOM 6508 C C . ASN B 1 107 ? 21.891 -6.551 -28.969 1 58.84 107 ASN B C 1
ATOM 6510 O O . ASN B 1 107 ? 23.094 -6.781 -29.109 1 58.84 107 ASN B O 1
ATOM 6514 N N . ILE B 1 108 ? 21.016 -7.418 -28.562 1 62.06 108 ILE B N 1
ATOM 6515 C CA . ILE B 1 108 ? 21.438 -8.797 -28.359 1 62.06 108 ILE B CA 1
ATOM 6516 C C . ILE B 1 108 ? 20.609 -9.727 -29.25 1 62.06 108 ILE B C 1
ATOM 6518 O O . ILE B 1 108 ? 19.391 -9.641 -29.266 1 62.06 108 ILE B O 1
ATOM 6522 N N . CYS B 1 109 ? 21.281 -10.461 -30.047 1 58.72 109 CYS B N 1
ATOM 6523 C CA . CYS B 1 109 ? 20.625 -11.477 -30.859 1 58.72 109 CYS B CA 1
ATOM 6524 C C . CYS B 1 109 ? 20.344 -12.742 -30.047 1 58.72 109 CYS B C 1
ATOM 6526 O O . CYS B 1 109 ? 20.812 -12.859 -28.906 1 58.72 109 CYS B O 1
ATOM 6528 N N . LYS B 1 110 ? 19.578 -13.758 -30.484 1 60.88 110 LYS B N 1
ATOM 6529 C CA . LYS B 1 110 ? 19.172 -14.984 -29.797 1 60.88 110 LYS B CA 1
ATOM 6530 C C . LYS B 1 110 ? 20.375 -15.781 -29.328 1 60.88 110 LYS B C 1
ATOM 6532 O O . LYS B 1 110 ? 20.375 -16.312 -28.219 1 60.88 110 LYS B O 1
ATOM 6537 N N . GLN B 1 111 ? 21.422 -15.828 -30.062 1 64.31 111 GLN B N 1
ATOM 6538 C CA . GLN B 1 111 ? 22.594 -16.641 -29.75 1 64.31 111 GLN B CA 1
ATOM 6539 C C . GLN B 1 111 ? 23.438 -16 -28.641 1 64.31 111 GLN B C 1
ATOM 6541 O O . GLN B 1 111 ? 23.953 -16.703 -27.766 1 64.31 111 GLN B O 1
ATOM 6546 N N . CYS B 1 112 ? 23.516 -14.695 -28.672 1 64 112 CYS B N 1
ATOM 6547 C CA . CYS B 1 112 ? 24.406 -14.016 -27.75 1 64 112 CYS B CA 1
ATOM 6548 C C . CYS B 1 112 ? 23.734 -13.766 -26.406 1 64 112 CYS B C 1
ATOM 6550 O O . CYS B 1 112 ? 24.375 -13.336 -25.438 1 64 112 CYS B O 1
ATOM 6552 N N . ARG B 1 113 ? 22.469 -14.094 -26.328 1 62.19 113 ARG B N 1
ATOM 6553 C CA . ARG B 1 113 ? 21.766 -13.859 -25.062 1 62.19 113 ARG B CA 1
ATOM 6554 C C . ARG B 1 113 ? 22.297 -14.758 -23.969 1 62.19 113 ARG B C 1
ATOM 6556 O O . ARG B 1 113 ? 22.547 -14.305 -22.844 1 62.19 113 ARG B O 1
ATOM 6563 N N . ALA B 1 114 ? 22.453 -16.062 -24.172 1 60.12 114 ALA B N 1
ATOM 6564 C CA . ALA B 1 114 ? 22.953 -17 -23.172 1 60.12 114 ALA B CA 1
ATOM 6565 C C . ALA B 1 114 ? 24.328 -16.578 -22.656 1 60.12 114 ALA B C 1
ATOM 6567 O O . ALA B 1 114 ? 24.578 -16.625 -21.453 1 60.12 114 ALA B O 1
ATOM 6568 N N . GLN B 1 115 ? 25.203 -16.219 -23.562 1 64.62 115 GLN B N 1
ATOM 6569 C CA . GLN B 1 115 ? 26.547 -15.828 -23.156 1 64.62 115 GLN B CA 1
ATOM 6570 C C . GLN B 1 115 ? 26.516 -14.531 -22.359 1 64.62 115 GLN B C 1
ATOM 6572 O O . GLN B 1 115 ? 27.25 -14.391 -21.375 1 64.62 115 GLN B O 1
ATOM 6577 N N . HIS B 1 116 ? 25.672 -13.578 -22.734 1 59.66 116 HIS B N 1
ATOM 6578 C CA . HIS B 1 116 ? 25.516 -12.352 -21.953 1 59.66 116 HIS B CA 1
ATOM 6579 C C . HIS B 1 116 ? 25 -12.648 -20.547 1 59.66 116 HIS B C 1
ATOM 6581 O O . HIS B 1 116 ? 25.516 -12.109 -19.578 1 59.66 116 HIS B O 1
ATOM 6587 N N . ASP B 1 117 ? 24.125 -13.492 -20.375 1 54.44 117 ASP B N 1
ATOM 6588 C CA . ASP B 1 117 ? 23.578 -13.805 -19.062 1 54.44 117 ASP B CA 1
ATOM 6589 C C . ASP B 1 117 ? 24.609 -14.516 -18.203 1 54.44 117 ASP B C 1
ATOM 6591 O O . ASP B 1 117 ? 24.656 -14.328 -16.984 1 54.44 117 ASP B O 1
ATOM 6595 N N . SER B 1 118 ? 25.438 -15.352 -18.688 1 53.81 118 SER B N 1
ATOM 6596 C CA . SER B 1 118 ? 26.516 -16.031 -17.984 1 53.81 118 SER B CA 1
ATOM 6597 C C . SER B 1 118 ? 27.688 -15.094 -17.703 1 53.81 118 SER B C 1
ATOM 6599 O O . SER B 1 118 ? 28.312 -15.172 -16.656 1 53.81 118 SER B O 1
ATOM 6601 N N . ASP B 1 119 ? 28.172 -14.344 -18.656 1 51.59 119 ASP B N 1
ATOM 6602 C CA . ASP B 1 119 ? 29.406 -13.562 -18.547 1 51.59 119 ASP B CA 1
ATOM 6603 C C . ASP B 1 119 ? 29.188 -12.312 -17.703 1 51.59 119 ASP B C 1
ATOM 6605 O O . ASP B 1 119 ? 30.109 -11.844 -17.031 1 51.59 119 ASP B O 1
ATOM 6609 N N . PHE B 1 120 ? 28.234 -11.586 -17.969 1 47.09 120 PHE B N 1
ATOM 6610 C CA . PHE B 1 120 ? 28.203 -10.336 -17.219 1 47.09 120 PHE B CA 1
ATOM 6611 C C . PHE B 1 120 ? 27.531 -10.523 -15.875 1 47.09 120 PHE B C 1
ATOM 6613 O O . PHE B 1 120 ? 26.297 -10.547 -15.797 1 47.09 120 PHE B O 1
ATOM 6620 N N . LEU B 1 121 ? 28.125 -11.273 -14.969 1 43.22 121 LEU B N 1
ATOM 6621 C CA . LEU B 1 121 ? 27.953 -11.531 -13.539 1 43.22 121 LEU B CA 1
ATOM 6622 C C . LEU B 1 121 ? 27.438 -10.297 -12.82 1 43.22 121 LEU B C 1
ATOM 6624 O O . LEU B 1 121 ? 27.016 -10.375 -11.664 1 43.22 121 LEU B O 1
ATOM 6628 N N . GLY B 1 122 ? 27.672 -9.078 -13.188 1 40.84 122 GLY B N 1
ATOM 6629 C CA . GLY B 1 122 ? 27.531 -7.969 -12.258 1 40.84 122 GLY B CA 1
ATOM 6630 C C . GLY B 1 122 ? 26.125 -7.402 -12.195 1 40.84 122 GLY B C 1
ATOM 6631 O O . GLY B 1 122 ? 25.812 -6.602 -11.312 1 40.84 122 GLY B O 1
ATOM 6632 N N . HIS B 1 123 ? 25.5 -7.031 -13.516 1 42.97 123 HIS B N 1
ATOM 6633 C CA . HIS B 1 123 ? 24.188 -6.402 -13.312 1 42.97 123 HIS B CA 1
ATOM 6634 C C . HIS B 1 123 ? 23.062 -7.328 -13.75 1 42.97 123 HIS B C 1
ATOM 6636 O O . HIS B 1 123 ? 23.297 -8.273 -14.508 1 42.97 123 HIS B O 1
ATOM 6642 N N . ASN B 1 124 ? 22.047 -7.41 -13.055 1 37.59 124 ASN B N 1
ATOM 6643 C CA . ASN B 1 124 ? 20.859 -8.18 -13.406 1 37.59 124 ASN B CA 1
ATOM 6644 C C . ASN B 1 124 ? 20.281 -7.754 -14.758 1 37.59 124 ASN B C 1
ATOM 6646 O O . ASN B 1 124 ? 19.969 -6.578 -14.953 1 37.59 124 ASN B O 1
ATOM 6650 N N . PRO B 1 125 ? 20.391 -8.359 -15.961 1 40.03 125 PRO B N 1
ATOM 6651 C CA . PRO B 1 125 ? 20.094 -7.93 -17.328 1 40.03 125 PRO B CA 1
ATOM 6652 C C . PRO B 1 125 ? 18.625 -7.543 -17.531 1 40.03 125 PRO B C 1
ATOM 6654 O O . PRO B 1 125 ? 17.734 -8.312 -17.156 1 40.03 125 PRO B O 1
ATOM 6657 N N . SER B 1 126 ? 18.219 -6.328 -17.438 1 37.34 126 SER B N 1
ATOM 6658 C CA . SER B 1 126 ? 16.953 -5.754 -17.859 1 37.34 126 SER B CA 1
ATOM 6659 C C . SER B 1 126 ? 16.859 -5.625 -19.375 1 37.34 126 SER B C 1
ATOM 6661 O O . SER B 1 126 ? 17.375 -4.66 -19.953 1 37.34 126 SER B O 1
ATOM 6663 N N . LEU B 1 127 ? 16.594 -6.738 -20.094 1 40.88 127 LEU B N 1
ATOM 6664 C CA . LEU B 1 127 ? 16.547 -6.781 -21.562 1 40.88 127 LEU B CA 1
ATOM 6665 C C . LEU B 1 127 ? 15.188 -6.316 -22.078 1 40.88 127 LEU B C 1
ATOM 6667 O O . LEU B 1 127 ? 14.148 -6.738 -21.562 1 40.88 127 LEU B O 1
ATOM 6671 N N . LEU B 1 128 ? 15.125 -5.125 -22.938 1 40.81 128 LEU B N 1
ATOM 6672 C CA . LEU B 1 128 ? 13.953 -4.59 -23.625 1 40.81 128 LEU B CA 1
ATOM 6673 C C . LEU B 1 128 ? 13.82 -5.176 -25.016 1 40.81 128 LEU B C 1
ATOM 6675 O O . LEU B 1 128 ? 14.812 -5.285 -25.75 1 40.81 128 LEU B O 1
ATOM 6679 N N . SER B 1 129 ? 12.633 -5.668 -25.422 1 39.44 129 SER B N 1
ATOM 6680 C CA . SER B 1 129 ? 12.438 -6.156 -26.781 1 39.44 129 SER B CA 1
ATOM 6681 C C . SER B 1 129 ? 12.172 -5.008 -27.75 1 39.44 129 SER B C 1
ATOM 6683 O O . SER B 1 129 ? 11.578 -3.996 -27.375 1 39.44 129 SER B O 1
ATOM 6685 N N . ASN B 1 130 ? 12.609 -4.777 -28.969 1 36.09 130 ASN B N 1
ATOM 6686 C CA . ASN B 1 130 ? 12.406 -3.809 -30.047 1 36.09 130 ASN B CA 1
ATOM 6687 C C . ASN B 1 130 ? 11.055 -3.988 -30.719 1 36.09 130 ASN B C 1
ATOM 6689 O O . ASN B 1 130 ? 10.797 -5.016 -31.344 1 36.09 130 ASN B O 1
ATOM 6693 N N . PRO B 1 131 ? 9.883 -3.076 -30.625 1 31.05 131 PRO B N 1
ATOM 6694 C CA . PRO B 1 131 ? 8.484 -3.119 -31.078 1 31.05 131 PRO B CA 1
ATOM 6695 C C . PRO B 1 131 ? 8.359 -3.205 -32.594 1 31.05 131 PRO B C 1
ATOM 6697 O O . PRO B 1 131 ? 7.406 -3.791 -33.094 1 31.05 131 PRO B O 1
ATOM 6700 N N . THR B 1 132 ? 8.836 -2.383 -33.531 1 30.97 132 THR B N 1
ATOM 6701 C CA . THR B 1 132 ? 8.562 -2.322 -34.969 1 30.97 132 THR B CA 1
ATOM 6702 C C . THR B 1 132 ? 8.531 -3.723 -35.562 1 30.97 132 THR B C 1
ATOM 6704 O O . THR B 1 132 ? 7.809 -3.973 -36.531 1 30.97 132 THR B O 1
ATOM 6707 N N . ASN B 1 133 ? 9.344 -4.578 -35.281 1 28.41 133 ASN B N 1
ATOM 6708 C CA . ASN B 1 133 ? 9.508 -5.824 -36.031 1 28.41 133 ASN B CA 1
ATOM 6709 C C . ASN B 1 133 ? 8.531 -6.895 -35.531 1 28.41 133 ASN B C 1
ATOM 6711 O O . ASN B 1 133 ? 8.461 -7.98 -36.125 1 28.41 133 ASN B O 1
ATOM 6715 N N . LEU B 1 134 ? 7.754 -6.641 -34.5 1 28.75 134 LEU B N 1
ATOM 6716 C CA . LEU B 1 134 ? 6.918 -7.73 -34.031 1 28.75 134 LEU B CA 1
ATOM 6717 C C . LEU B 1 134 ? 5.594 -7.781 -34.781 1 28.75 134 LEU B C 1
ATOM 6719 O O . LEU B 1 134 ? 5.043 -8.859 -35 1 28.75 134 LEU B O 1
ATOM 6723 N N . GLY B 1 135 ? 4.77 -6.734 -35.031 1 28.02 135 GLY B N 1
ATOM 6724 C CA . GLY B 1 135 ? 3.479 -6.824 -35.688 1 28.02 135 GLY B CA 1
ATOM 6725 C C . GLY B 1 135 ? 3.564 -7.414 -37.094 1 28.02 135 GLY B C 1
ATOM 6726 O O . GLY B 1 135 ? 2.729 -8.234 -37.469 1 28.02 135 GLY B O 1
ATOM 6727 N N . ARG B 1 136 ? 4.191 -6.734 -38.094 1 29.14 136 ARG B N 1
ATOM 6728 C CA . ARG B 1 136 ? 4.086 -7.051 -39.531 1 29.14 136 ARG B CA 1
ATOM 6729 C C . ARG B 1 136 ? 4.484 -8.5 -39.812 1 29.14 136 ARG B C 1
ATOM 6731 O O . ARG B 1 136 ? 3.857 -9.172 -40.625 1 29.14 136 ARG B O 1
ATOM 6738 N N . SER B 1 137 ? 5.676 -8.906 -39.281 1 30.8 137 SER B N 1
ATOM 6739 C CA . SER B 1 137 ? 6.332 -10.078 -39.844 1 30.8 137 SER B CA 1
ATOM 6740 C C . SER B 1 137 ? 5.754 -11.367 -39.25 1 30.8 137 SER B C 1
ATOM 6742 O O . SER B 1 137 ? 5.906 -12.438 -39.844 1 30.8 137 SER B O 1
ATOM 6744 N N . ILE B 1 138 ? 5.164 -11.305 -38.062 1 29.8 138 ILE B N 1
ATOM 6745 C CA . ILE B 1 138 ? 5.027 -12.648 -37.5 1 29.8 138 ILE B CA 1
ATOM 6746 C C . ILE B 1 138 ? 3.973 -13.43 -38.281 1 29.8 138 ILE B C 1
ATOM 6748 O O . ILE B 1 138 ? 4.125 -14.625 -38.531 1 29.8 138 ILE B O 1
ATOM 6752 N N . PHE B 1 139 ? 2.738 -12.82 -38.25 1 30.16 139 PHE B N 1
ATOM 6753 C CA . PHE B 1 139 ? 1.668 -13.609 -38.844 1 30.16 139 PHE B CA 1
ATOM 6754 C C . PHE B 1 139 ? 1.633 -13.398 -40.344 1 30.16 139 PHE B C 1
ATOM 6756 O O . PHE B 1 139 ? 0.831 -14.016 -41.062 1 30.16 139 PHE B O 1
ATOM 6763 N N . GLU B 1 140 ? 2.115 -12.273 -40.844 1 28.97 140 GLU B N 1
ATOM 6764 C CA . GLU B 1 140 ? 2.014 -12.125 -42.312 1 28.97 140 GLU B CA 1
ATOM 6765 C C . GLU B 1 140 ? 2.83 -13.195 -43.031 1 28.97 140 GLU B C 1
ATOM 6767 O O . GLU B 1 140 ? 4.062 -13.133 -43.031 1 28.97 140 GLU B O 1
ATOM 6772 N N . ASN B 1 141 ? 2.742 -14.336 -42.688 1 28.39 141 ASN B N 1
ATOM 6773 C CA . ASN B 1 141 ? 3.162 -15.125 -43.844 1 28.39 141 ASN B CA 1
ATOM 6774 C C . ASN B 1 141 ? 2.436 -14.688 -45.094 1 28.39 141 ASN B C 1
ATOM 6776 O O . ASN B 1 141 ? 1.34 -15.172 -45.406 1 28.39 141 ASN B O 1
ATOM 6780 N N . ASN B 1 142 ? 2.086 -13.445 -45.406 1 26.3 142 ASN B N 1
ATOM 6781 C CA . ASN B 1 142 ? 1.532 -13.68 -46.719 1 26.3 142 ASN B CA 1
ATOM 6782 C C . ASN B 1 142 ? 2.32 -14.742 -47.469 1 26.3 142 ASN B C 1
ATOM 6784 O O . ASN B 1 142 ? 1.758 -15.758 -47.906 1 26.3 142 ASN B O 1
ATOM 6788 N N . GLY B 1 143 ? 2.984 -14.273 -48.531 1 25.3 143 GLY B N 1
ATOM 6789 C CA . GLY B 1 143 ? 3.186 -14.875 -49.844 1 25.3 143 GLY B CA 1
ATOM 6790 C C . GLY B 1 143 ? 4.188 -16.016 -49.844 1 25.3 143 GLY B C 1
ATOM 6791 O O . GLY B 1 143 ? 5.363 -15.812 -50.156 1 25.3 143 GLY B O 1
ATOM 6792 N N . ILE B 1 144 ? 4.512 -16.609 -48.781 1 23.38 144 ILE B N 1
ATOM 6793 C CA . ILE B 1 144 ? 4.949 -17.781 -49.562 1 23.38 144 ILE B CA 1
ATOM 6794 C C . ILE B 1 144 ? 3.877 -18.172 -50.562 1 23.38 144 ILE B C 1
ATOM 6796 O O . ILE B 1 144 ? 2.721 -18.391 -50.188 1 23.38 144 ILE B O 1
ATOM 6800 N N . GLN B 1 145 ? 4.008 -17.688 -51.75 1 23.25 145 GLN B N 1
ATOM 6801 C CA . GLN B 1 145 ? 3.549 -18.391 -52.938 1 23.25 145 GLN B CA 1
ATOM 6802 C C . GLN B 1 145 ? 3.318 -19.859 -52.656 1 23.25 145 GLN B C 1
ATOM 6804 O O . GLN B 1 145 ? 4.258 -20.594 -52.344 1 23.25 145 GLN B O 1
ATOM 6809 N N . GLN B 1 146 ? 2.4 -20.172 -51.906 1 21.06 146 GLN B N 1
ATOM 6810 C CA . GLN B 1 146 ? 1.812 -21.406 -52.375 1 21.06 146 GLN B CA 1
ATOM 6811 C C . GLN B 1 146 ? 1.781 -21.438 -53.906 1 21.06 146 GLN B C 1
ATOM 6813 O O . GLN B 1 146 ? 0.967 -20.766 -54.531 1 21.06 146 GLN B O 1
ATOM 6818 N N . GLU B 1 147 ? 2.967 -21.297 -54.625 1 22.72 147 GLU B N 1
ATOM 6819 C CA . GLU B 1 147 ? 2.912 -22.172 -55.812 1 22.72 147 GLU B CA 1
ATOM 6820 C C . GLU B 1 147 ? 2.172 -23.469 -55.5 1 22.72 147 GLU B C 1
ATOM 6822 O O . GLU B 1 147 ? 2.754 -24.406 -54.938 1 22.72 147 GLU B O 1
ATOM 6827 N N . VAL B 1 148 ? 1.157 -23.344 -54.688 1 19.95 148 VAL B N 1
ATOM 6828 C CA . VAL B 1 148 ? 0.228 -24.422 -55 1 19.95 148 VAL B CA 1
ATOM 6829 C C . VAL B 1 148 ? 0.07 -24.5 -56.531 1 19.95 148 VAL B C 1
ATOM 6831 O O . VAL B 1 148 ? -0.338 -23.531 -57.188 1 19.95 148 VAL B O 1
ATOM 6834 N N . LEU B 1 149 ? 0.851 -25.297 -57.188 1 20.38 149 LEU B N 1
ATOM 6835 C CA . LEU B 1 149 ? 0.661 -26.094 -58.375 1 20.38 149 LEU B CA 1
ATOM 6836 C C . LEU B 1 149 ? -0.8 -26.5 -58.531 1 20.38 149 LEU B C 1
ATOM 6838 O O . LEU B 1 149 ? -1.145 -27.672 -58.344 1 20.38 149 LEU B O 1
ATOM 6842 N N . TYR B 1 150 ? -1.701 -25.812 -57.781 1 18.56 150 TYR B N 1
ATOM 6843 C CA . TYR B 1 150 ? -2.982 -26.297 -58.281 1 18.56 150 TYR B CA 1
ATOM 6844 C C . TYR B 1 150 ? -3.195 -25.859 -59.719 1 18.56 150 TYR B C 1
ATOM 6846 O O . TYR B 1 150 ? -3.355 -24.672 -60 1 18.56 150 TYR B O 1
ATOM 6854 N N . SER B 1 151 ? -2.533 -26.438 -60.656 1 20.28 151 SER B N 1
ATOM 6855 C CA . SER B 1 151 ? -2.998 -26.578 -62.031 1 20.28 151 SER B CA 1
ATOM 6856 C C . SER B 1 151 ? -4.5 -26.828 -62.094 1 20.28 151 SER B C 1
ATOM 6858 O O . SER B 1 151 ? -5.012 -27.734 -61.438 1 20.28 151 SER B O 1
ATOM 6860 N N . THR B 1 152 ? -5.277 -25.812 -61.906 1 20.98 152 THR B N 1
ATOM 6861 C CA . THR B 1 152 ? -6.566 -26.109 -62.531 1 20.98 152 THR B CA 1
ATOM 6862 C C . THR B 1 152 ? -6.387 -26.984 -63.75 1 20.98 152 THR B C 1
ATOM 6864 O O . THR B 1 152 ? -5.496 -26.75 -64.562 1 20.98 152 THR B O 1
ATOM 6867 N N . PRO B 1 153 ? -6.977 -28.188 -63.719 1 19.67 153 PRO B N 1
ATOM 6868 C CA . PRO B 1 153 ? -7.09 -28.906 -65 1 19.67 153 PRO B CA 1
ATOM 6869 C C . PRO B 1 153 ? -7.777 -28.078 -66.062 1 19.67 153 PRO B C 1
ATOM 6871 O O . PRO B 1 153 ? -8.961 -27.75 -65.938 1 19.67 153 PRO B O 1
ATOM 6874 N N . SER B 1 154 ? -7.484 -26.75 -66.312 1 21.48 154 SER B N 1
ATOM 6875 C CA . SER B 1 154 ? -7.957 -26.547 -67.688 1 21.48 154 SER B CA 1
ATOM 6876 C C . SER B 1 154 ? -7.652 -27.766 -68.562 1 21.48 154 SER B C 1
ATOM 6878 O O . SER B 1 154 ? -6.543 -28.297 -68.5 1 21.48 154 SER B O 1
ATOM 6880 N N . VAL B 1 155 ? -8.75 -28.422 -68.938 1 21.8 155 VAL B N 1
ATOM 6881 C CA . VAL B 1 155 ? -8.93 -29.391 -70 1 21.8 155 VAL B CA 1
ATOM 6882 C C . VAL B 1 155 ? -8.266 -28.875 -71.312 1 21.8 155 VAL B C 1
ATOM 6884 O O . VAL B 1 155 ? -8.914 -28.234 -72.125 1 21.8 155 VAL B O 1
ATOM 6887 N N . SER B 1 156 ? -7.359 -27.812 -71.312 1 20.67 156 SER B N 1
ATOM 6888 C CA . SER B 1 156 ? -6.895 -27.844 -72.75 1 20.67 156 SER B CA 1
ATOM 6889 C C . SER B 1 156 ? -6.578 -29.266 -73.188 1 20.67 156 SER B C 1
ATOM 6891 O O . SER B 1 156 ? -6.344 -30.141 -72.375 1 20.67 156 SER B O 1
ATOM 6893 N N . SER B 1 157 ? -6.934 -29.469 -74.438 1 20 157 SER B N 1
ATOM 6894 C CA . SER B 1 157 ? -6.594 -30.594 -75.312 1 20 157 SER B CA 1
ATOM 6895 C C . SER B 1 157 ? -5.152 -31.047 -75.125 1 20 157 SER B C 1
ATOM 6897 O O . SER B 1 157 ? -4.273 -30.219 -74.875 1 20 157 SER B O 1
ATOM 6899 N N . PRO B 1 158 ? -4.977 -32.312 -74.688 1 21.11 158 PRO B N 1
ATOM 6900 C CA . PRO B 1 158 ? -3.812 -33.188 -74.688 1 21.11 158 PRO B CA 1
ATOM 6901 C C . PRO B 1 158 ? -2.943 -33 -75.938 1 21.11 158 PRO B C 1
ATOM 6903 O O . PRO B 1 158 ? -2.143 -33.875 -76.25 1 21.11 158 PRO B O 1
ATOM 6906 N N . SER B 1 159 ? -3.037 -31.766 -76.625 1 20.62 159 SER B N 1
ATOM 6907 C CA . SER B 1 159 ? -2.232 -32.031 -77.812 1 20.62 159 SER B CA 1
ATOM 6908 C C . SER B 1 159 ? -0.86 -32.562 -77.438 1 20.62 159 SER B C 1
ATOM 6910 O O . SER B 1 159 ? -0.4 -32.406 -76.312 1 20.62 159 SER B O 1
ATOM 6912 N N . GLN B 1 160 ? -0.045 -33.094 -78.438 1 20.69 160 GLN B N 1
ATOM 6913 C CA . GLN B 1 160 ? 0.85 -34.156 -78.875 1 20.69 160 GLN B CA 1
ATOM 6914 C C . GLN B 1 160 ? 2.248 -33.969 -78.312 1 20.69 160 GLN B C 1
ATOM 6916 O O . GLN B 1 160 ? 3.004 -34.938 -78.188 1 20.69 160 GLN B O 1
ATOM 6921 N N . ASP B 1 161 ? 2.74 -32.625 -78.125 1 21.09 161 ASP B N 1
ATOM 6922 C CA . ASP B 1 161 ? 4.141 -32.719 -78.5 1 21.09 161 ASP B CA 1
ATOM 6923 C C . ASP B 1 161 ? 4.961 -33.438 -77.438 1 21.09 161 ASP B C 1
ATOM 6925 O O . ASP B 1 161 ? 5.148 -32.906 -76.312 1 21.09 161 ASP B O 1
ATOM 6929 N N . LEU B 1 162 ? 4.742 -34.812 -77.125 1 22.06 162 LEU B N 1
ATOM 6930 C CA . LEU B 1 162 ? 5.539 -35.906 -76.562 1 22.06 162 LEU B CA 1
ATOM 6931 C C . LEU B 1 162 ? 6.996 -35.781 -77 1 22.06 162 LEU B C 1
ATOM 6933 O O . LEU B 1 162 ? 7.387 -36.344 -78.062 1 22.06 162 LEU B O 1
ATOM 6937 N N . GLU B 1 163 ? 7.578 -34.562 -77.125 1 24.42 163 GLU B N 1
ATOM 6938 C CA . GLU B 1 163 ? 8.906 -34.844 -77.625 1 24.42 163 GLU B CA 1
ATOM 6939 C C . GLU B 1 163 ? 9.633 -35.875 -76.812 1 24.42 163 GLU B C 1
ATOM 6941 O O . GLU B 1 163 ? 9.312 -36.031 -75.625 1 24.42 163 GLU B O 1
ATOM 6946 N N . GLY B 1 164 ? 10.617 -36.688 -77.312 1 21.58 164 GLY B N 1
ATOM 6947 C CA . GLY B 1 164 ? 11.453 -37.844 -77.062 1 21.58 164 GLY B CA 1
ATOM 6948 C C . GLY B 1 164 ? 12.289 -37.719 -75.75 1 21.58 164 GLY B C 1
ATOM 6949 O O . GLY B 1 164 ? 13.055 -36.781 -75.625 1 21.58 164 GLY B O 1
ATOM 6950 N N . THR B 1 165 ? 11.688 -37.938 -74.562 1 23.95 165 THR B N 1
ATOM 6951 C CA . THR B 1 165 ? 12.43 -38.188 -73.312 1 23.95 165 THR B CA 1
ATOM 6952 C C . THR B 1 165 ? 13.672 -39.031 -73.625 1 23.95 165 THR B C 1
ATOM 6954 O O . THR B 1 165 ? 13.562 -40.188 -74 1 23.95 165 THR B O 1
ATOM 6957 N N . ASP B 1 166 ? 14.688 -38.469 -74 1 25.44 166 ASP B N 1
ATOM 6958 C CA . ASP B 1 166 ? 15.891 -39.281 -73.875 1 25.44 166 ASP B CA 1
ATOM 6959 C C . ASP B 1 166 ? 16.109 -39.781 -72.5 1 25.44 166 ASP B C 1
ATOM 6961 O O . ASP B 1 166 ? 15.656 -39.156 -71.5 1 25.44 166 ASP B O 1
ATOM 6965 N N . GLY B 1 167 ? 16.312 -41.094 -72 1 27.61 167 GLY B N 1
ATOM 6966 C CA . GLY B 1 167 ? 16.516 -42.062 -70.938 1 27.61 167 GLY B CA 1
ATOM 6967 C C . GLY B 1 167 ? 17.328 -41.5 -69.75 1 27.61 167 GLY B C 1
ATOM 6968 O O . GLY B 1 167 ? 17.875 -42.25 -68.938 1 27.61 167 GLY B O 1
ATOM 6969 N N . GLY B 1 168 ? 17.766 -40.188 -69.688 1 29.66 168 GLY B N 1
ATOM 6970 C CA . GLY B 1 168 ? 18.75 -39.906 -68.625 1 29.66 168 GLY B CA 1
ATOM 6971 C C . GLY B 1 168 ? 18.172 -40 -67.25 1 29.66 168 GLY B C 1
ATOM 6972 O O . GLY B 1 168 ? 16.984 -39.781 -67.062 1 29.66 168 GLY B O 1
ATOM 6973 N N . SER B 1 169 ? 18.719 -40.781 -66.188 1 30.84 169 SER B N 1
ATOM 6974 C CA . SER B 1 169 ? 18.641 -41.094 -64.75 1 30.84 169 SER B CA 1
ATOM 6975 C C . SER B 1 169 ? 18.516 -39.812 -63.938 1 30.84 169 SER B C 1
ATOM 6977 O O . SER B 1 169 ? 19.438 -39 -63.906 1 30.84 169 SER B O 1
ATOM 6979 N N . VAL B 1 170 ? 17.594 -39 -64 1 32.41 170 VAL B N 1
ATOM 6980 C CA . VAL B 1 170 ? 17.406 -37.906 -63.062 1 32.41 170 VAL B CA 1
ATOM 6981 C C . VAL B 1 170 ? 17.641 -38.375 -61.625 1 32.41 170 VAL B C 1
ATOM 6983 O O . VAL B 1 170 ? 16.875 -39.156 -61.094 1 32.41 170 VAL B O 1
ATOM 6986 N N . SER B 1 171 ? 18.828 -38.562 -61.062 1 35.69 171 SER B N 1
ATOM 6987 C CA . SER B 1 171 ? 19.297 -38.656 -59.688 1 35.69 171 SER B CA 1
ATOM 6988 C C . SER B 1 171 ? 18.75 -37.5 -58.844 1 35.69 171 SER B C 1
ATOM 6990 O O . SER B 1 171 ? 19.297 -36.406 -58.844 1 35.69 171 SER B O 1
ATOM 6992 N N . VAL B 1 172 ? 17.594 -36.969 -58.938 1 39 172 VAL B N 1
ATOM 6993 C CA . VAL B 1 172 ? 17.109 -35.844 -58.125 1 39 172 VAL B CA 1
ATOM 6994 C C . VAL B 1 172 ? 17.375 -36.156 -56.625 1 39 172 VAL B C 1
ATOM 6996 O O . VAL B 1 172 ? 16.922 -37.156 -56.125 1 39 172 VAL B O 1
ATOM 6999 N N . HIS B 1 173 ? 18.359 -35.688 -55.969 1 47.38 173 HIS B N 1
ATOM 7000 C CA . HIS B 1 173 ? 18.734 -35.5 -54.562 1 47.38 173 HIS B CA 1
ATOM 7001 C C . HIS B 1 173 ? 17.531 -35.031 -53.75 1 47.38 173 HIS B C 1
ATOM 7003 O O . HIS B 1 173 ? 17.203 -33.844 -53.75 1 47.38 173 HIS B O 1
ATOM 7009 N N . GLN B 1 174 ? 16.422 -35.562 -53.531 1 59.38 174 GLN B N 1
ATOM 7010 C CA . GLN B 1 174 ? 15.227 -35.156 -52.812 1 59.38 174 GLN B CA 1
ATOM 7011 C C . GLN B 1 174 ? 15.484 -35.094 -51.312 1 59.38 174 GLN B C 1
ATOM 7013 O O . GLN B 1 174 ? 15.938 -36.094 -50.719 1 59.38 174 GLN B O 1
ATOM 7018 N N . ASP B 1 175 ? 15.547 -33.938 -50.625 1 71.25 175 ASP B N 1
ATOM 7019 C CA . ASP B 1 175 ? 15.68 -33.719 -49.188 1 71.25 175 ASP B CA 1
ATOM 7020 C C . ASP B 1 175 ? 14.578 -34.438 -48.438 1 71.25 175 ASP B C 1
ATOM 7022 O O . ASP B 1 175 ? 13.469 -34.625 -48.938 1 71.25 175 ASP B O 1
ATOM 7026 N N . CYS B 1 176 ? 14.953 -35.156 -47.344 1 77.94 176 CYS B N 1
ATOM 7027 C CA . CYS B 1 176 ? 13.984 -35.812 -46.469 1 77.94 176 CYS B CA 1
ATOM 7028 C C . CYS B 1 176 ? 12.891 -34.844 -46.031 1 77.94 176 CYS B C 1
ATOM 7030 O O . CYS B 1 176 ? 13.18 -33.781 -45.5 1 77.94 176 CYS B O 1
ATOM 7032 N N . PRO B 1 177 ? 11.688 -35.031 -46.406 1 75.25 177 PRO B N 1
ATOM 7033 C CA . PRO B 1 177 ? 10.602 -34.125 -46 1 75.25 177 PRO B CA 1
ATOM 7034 C C . PRO B 1 177 ? 10.555 -33.938 -44.469 1 75.25 177 PRO B C 1
ATOM 7036 O O . PRO B 1 177 ? 10.086 -32.875 -44 1 75.25 177 PRO B O 1
ATOM 7039 N N . LYS B 1 178 ? 11 -34.906 -43.719 1 77.31 178 LYS B N 1
ATOM 7040 C CA . LYS B 1 178 ? 10.938 -34.844 -42.281 1 77.31 178 LYS B CA 1
ATOM 7041 C C . LYS B 1 178 ? 12.18 -34.156 -41.719 1 77.31 178 LYS B C 1
ATOM 7043 O O . LYS B 1 178 ? 12.078 -33.219 -40.906 1 77.31 178 LYS B O 1
ATOM 7048 N N . CYS B 1 179 ? 13.367 -34.688 -42.062 1 73.25 179 CYS B N 1
ATOM 7049 C CA . CYS B 1 179 ? 14.602 -34.25 -41.438 1 73.25 179 CYS B CA 1
ATOM 7050 C C . CYS B 1 179 ? 15.281 -33.188 -42.25 1 73.25 179 CYS B C 1
ATOM 7052 O O . CYS B 1 179 ? 16.141 -32.469 -41.75 1 73.25 179 CYS B O 1
ATOM 7054 N N . GLY B 1 180 ? 14.977 -33.031 -43.562 1 71.75 180 GLY B N 1
ATOM 7055 C CA . GLY B 1 180 ? 15.648 -32.094 -44.469 1 71.75 180 GLY B CA 1
ATOM 7056 C C . GLY B 1 180 ? 17 -32.562 -44.938 1 71.75 180 GLY B C 1
ATOM 7057 O O . GLY B 1 180 ? 17.703 -31.844 -45.656 1 71.75 180 GLY B O 1
ATOM 7058 N N . ASP B 1 181 ? 17.359 -33.781 -44.438 1 73.19 181 ASP B N 1
ATOM 7059 C CA . ASP B 1 181 ? 18.672 -34.312 -44.781 1 73.19 181 ASP B CA 1
ATOM 7060 C C . ASP B 1 181 ? 18.609 -35.094 -46.094 1 73.19 181 ASP B C 1
ATOM 7062 O O . ASP B 1 181 ? 17.562 -35.688 -46.438 1 73.19 181 ASP B O 1
ATOM 7066 N N . VAL B 1 182 ? 19.672 -35.094 -46.875 1 75.75 182 VAL B N 1
ATOM 7067 C CA . VAL B 1 182 ? 19.734 -35.781 -48.188 1 75.75 182 VAL B CA 1
ATOM 7068 C C . VAL B 1 182 ? 20.156 -37.25 -47.969 1 75.75 182 VAL B C 1
ATOM 7070 O O . VAL B 1 182 ? 19.859 -38.094 -48.812 1 75.75 182 VAL B O 1
ATOM 7073 N N . SER B 1 183 ? 20.812 -37.531 -46.812 1 74.06 183 SER B N 1
ATOM 7074 C CA . SER B 1 183 ? 21.328 -38.875 -46.656 1 74.06 183 SER B CA 1
ATOM 7075 C C . SER B 1 183 ? 20.75 -39.531 -45.375 1 74.06 183 SER B C 1
ATOM 7077 O O . SER B 1 183 ? 21.484 -39.812 -44.438 1 74.06 183 SER B O 1
ATOM 7079 N N . CYS B 1 184 ? 19.438 -39.438 -45.219 1 79.25 184 CYS B N 1
ATOM 7080 C CA . CYS B 1 184 ? 18.875 -40.125 -44.062 1 79.25 184 CYS B CA 1
ATOM 7081 C C . CYS B 1 184 ? 18.172 -41.406 -44.469 1 79.25 184 CYS B C 1
ATOM 7083 O O . CYS B 1 184 ? 18.016 -41.688 -45.656 1 79.25 184 CYS B O 1
ATOM 7085 N N . SER B 1 185 ? 17.969 -42.219 -43.438 1 78.44 185 SER B N 1
ATOM 7086 C CA . SER B 1 185 ? 17.359 -43.531 -43.688 1 78.44 185 SER B CA 1
ATOM 7087 C C . SER B 1 185 ? 16.047 -43.375 -44.438 1 78.44 185 SER B C 1
ATOM 7089 O O . SER B 1 185 ? 15.641 -44.281 -45.188 1 78.44 185 SER B O 1
ATOM 7091 N N . HIS B 1 186 ? 15.445 -42.188 -44.375 1 82.12 186 HIS B N 1
ATOM 7092 C CA . HIS B 1 186 ? 14.164 -41.969 -45.031 1 82.12 186 HIS B CA 1
ATOM 7093 C C . HIS B 1 186 ? 14.336 -41.844 -46.562 1 82.12 186 HIS B C 1
ATOM 7095 O O . HIS B 1 186 ? 13.602 -42.469 -47.312 1 82.12 186 HIS B O 1
ATOM 7101 N N . VAL B 1 187 ? 15.336 -41.094 -46.875 1 80.81 187 VAL B N 1
ATOM 7102 C CA . VAL B 1 187 ? 15.594 -40.844 -48.281 1 80.81 187 VAL B CA 1
ATOM 7103 C C . VAL B 1 187 ? 16.078 -42.125 -48.938 1 80.81 187 VAL B C 1
ATOM 7105 O O . VAL B 1 187 ? 15.758 -42.406 -50.094 1 80.81 187 VAL B O 1
ATOM 7108 N N . GLU B 1 188 ? 16.891 -42.906 -48.156 1 80.38 188 GLU B N 1
ATOM 7109 C CA . GLU B 1 188 ? 17.359 -44.188 -48.688 1 80.38 188 GLU B CA 1
ATOM 7110 C C . GLU B 1 188 ? 16.188 -45.094 -49.031 1 80.38 188 GLU B C 1
ATOM 7112 O O . GLU B 1 188 ? 16.188 -45.75 -50.094 1 80.38 188 GLU B O 1
ATOM 7117 N N . LEU B 1 189 ? 15.281 -45.094 -48.188 1 81.69 189 LEU B N 1
ATOM 7118 C CA . LEU B 1 189 ? 14.109 -45.938 -48.438 1 81.69 189 LEU B CA 1
ATOM 7119 C C . LEU B 1 189 ? 13.312 -45.406 -49.625 1 81.69 189 LEU B C 1
ATOM 7121 O O . LEU B 1 189 ? 12.828 -46.188 -50.438 1 81.69 189 LEU B O 1
ATOM 7125 N N . LEU B 1 190 ? 13.219 -44.188 -49.781 1 81.62 190 LEU B N 1
ATOM 7126 C CA . LEU B 1 190 ? 12.508 -43.594 -50.906 1 81.62 190 LEU B CA 1
ATOM 7127 C C . LEU B 1 190 ? 13.195 -43.906 -52.219 1 81.62 190 LEU B C 1
ATOM 7129 O O . LEU B 1 190 ? 12.523 -44.25 -53.188 1 81.62 190 LEU B O 1
ATOM 7133 N N . ARG B 1 191 ? 14.484 -43.875 -52.188 1 79.31 191 ARG B N 1
ATOM 7134 C CA . ARG B 1 191 ? 15.258 -44.219 -53.375 1 79.31 191 ARG B CA 1
ATOM 7135 C C . ARG B 1 191 ? 15.078 -45.688 -53.719 1 79.31 191 ARG B C 1
ATOM 7137 O O . ARG B 1 191 ? 14.938 -46.031 -54.906 1 79.31 191 ARG B O 1
ATOM 7144 N N . PHE B 1 192 ? 15.086 -46.5 -52.656 1 79.81 192 PHE B N 1
ATOM 7145 C CA . PHE B 1 192 ? 14.922 -47.938 -52.875 1 79.81 192 PHE B CA 1
ATOM 7146 C C . PHE B 1 192 ? 13.57 -48.25 -53.5 1 79.81 192 PHE B C 1
ATOM 7148 O O . PHE B 1 192 ? 13.477 -49.031 -54.406 1 79.81 192 PHE B O 1
ATOM 7155 N N . LEU B 1 193 ? 12.594 -47.531 -53.062 1 78.44 193 LEU B N 1
ATOM 7156 C CA . LEU B 1 193 ? 11.242 -47.781 -53.562 1 78.44 193 LEU B CA 1
ATOM 7157 C C . LEU B 1 193 ? 11.062 -47.25 -54.969 1 78.44 193 LEU B C 1
ATOM 7159 O O . LEU B 1 193 ? 10.273 -47.781 -55.75 1 78.44 193 LEU B O 1
ATOM 7163 N N . GLY B 1 194 ? 11.906 -46.25 -55.281 1 71.19 194 GLY B N 1
ATOM 7164 C CA . GLY B 1 194 ? 11.805 -45.656 -56.594 1 71.19 194 GLY B CA 1
ATOM 7165 C C . GLY B 1 194 ? 12.617 -46.375 -57.656 1 71.19 194 GLY B C 1
ATOM 7166 O O . GLY B 1 194 ? 12.414 -46.188 -58.844 1 71.19 194 GLY B O 1
ATOM 7167 N N . SER B 1 195 ? 13.711 -47.156 -57.25 1 70 195 SER B N 1
ATOM 7168 C CA . SER B 1 195 ? 14.609 -47.781 -58.188 1 70 195 SER B CA 1
ATOM 7169 C C . SER B 1 195 ? 14.062 -49.125 -58.656 1 70 195 SER B C 1
ATOM 7171 O O . SER B 1 195 ? 13.578 -49.938 -57.812 1 70 195 SER B O 1
ATOM 7173 N N . ASN B 1 196 ? 13.031 -49.188 -59.531 1 58.53 196 ASN B N 1
ATOM 7174 C CA . ASN B 1 196 ? 12.297 -50.344 -60.031 1 58.53 196 ASN B CA 1
ATOM 7175 C C . ASN B 1 196 ? 13.133 -51.625 -60 1 58.53 196 ASN B C 1
ATOM 7177 O O . ASN B 1 196 ? 12.594 -52.719 -60.062 1 58.53 196 ASN B O 1
ATOM 7181 N N . SER B 1 197 ? 14.594 -51.656 -60.562 1 55.69 197 SER B N 1
ATOM 7182 C CA . SER B 1 197 ? 15.094 -52.969 -60.938 1 55.69 197 SER B CA 1
ATOM 7183 C C . SER B 1 197 ? 16.562 -53.125 -60.562 1 55.69 197 SER B C 1
ATOM 7185 O O . SER B 1 197 ? 17.438 -52.438 -61.125 1 55.69 197 SER B O 1
ATOM 7187 N N . ASP B 1 198 ? 16.953 -53.281 -59.406 1 54.5 198 ASP B N 1
ATOM 7188 C CA . ASP B 1 198 ? 18.328 -53.719 -59.25 1 54.5 198 ASP B CA 1
ATOM 7189 C C . ASP B 1 198 ? 18.484 -55.156 -59.719 1 54.5 198 ASP B C 1
ATOM 7191 O O . ASP B 1 198 ? 17.781 -56.062 -59.25 1 54.5 198 ASP B O 1
ATOM 7195 N N . PRO B 1 199 ? 19.203 -55.344 -60.75 1 53.41 199 PRO B N 1
ATOM 7196 C CA . PRO B 1 199 ? 19.359 -56.688 -61.344 1 53.41 199 PRO B CA 1
ATOM 7197 C C . PRO B 1 199 ? 19.859 -57.719 -60.344 1 53.41 199 PRO B C 1
ATOM 7199 O O . PRO B 1 199 ? 19.656 -58.938 -60.531 1 53.41 199 PRO B O 1
ATOM 7202 N N . ASN B 1 200 ? 20.5 -57.281 -59.344 1 56.16 200 ASN B N 1
ATOM 7203 C CA . ASN B 1 200 ? 21.047 -58.281 -58.438 1 56.16 200 ASN B CA 1
ATOM 7204 C C . ASN B 1 200 ? 20.047 -58.656 -57.344 1 56.16 200 ASN B C 1
ATOM 7206 O O . ASN B 1 200 ? 20.375 -59.438 -56.438 1 56.16 200 ASN B O 1
ATOM 7210 N N . ILE B 1 201 ? 18.828 -58.156 -57.469 1 62.44 201 ILE B N 1
ATOM 7211 C CA . ILE B 1 201 ? 17.703 -58.438 -56.562 1 62.44 201 ILE B CA 1
ATOM 7212 C C . ILE B 1 201 ? 17.047 -59.75 -56.938 1 62.44 201 ILE B C 1
ATOM 7214 O O . ILE B 1 201 ? 16.812 -60.031 -58.094 1 62.44 201 ILE B O 1
ATOM 7218 N N . GLY B 1 202 ? 17.312 -60.781 -56.188 1 62.81 202 GLY B N 1
ATOM 7219 C CA . GLY B 1 202 ? 16.766 -62.125 -56.438 1 62.81 202 GLY B CA 1
ATOM 7220 C C . GLY B 1 202 ? 17.781 -63.219 -56.25 1 62.81 202 GLY B C 1
ATOM 7221 O O . GLY B 1 202 ? 17.516 -64.375 -56.562 1 62.81 202 GLY B O 1
ATOM 7222 N N . ARG B 1 203 ? 19.016 -62.656 -55.969 1 71.69 203 ARG B N 1
ATOM 7223 C CA . ARG B 1 203 ? 20.062 -63.656 -55.812 1 71.69 203 ARG B CA 1
ATOM 7224 C C . ARG B 1 203 ? 20.469 -63.75 -54.344 1 71.69 203 ARG B C 1
ATOM 7226 O O . ARG B 1 203 ? 20.422 -62.781 -53.594 1 71.69 203 ARG B O 1
ATOM 7233 N N . CYS B 1 204 ? 20.594 -64.875 -53.844 1 72.56 204 CYS B N 1
ATOM 7234 C CA . CYS B 1 204 ? 20.969 -65.188 -52.438 1 72.56 204 CYS B CA 1
ATOM 7235 C C . CYS B 1 204 ? 22.359 -64.625 -52.156 1 72.56 204 CYS B C 1
ATOM 7237 O O . CYS B 1 204 ? 23.328 -64.938 -52.844 1 72.56 204 CYS B O 1
ATOM 7239 N N . MET B 1 205 ? 22.656 -63.719 -51.156 1 66 205 MET B N 1
ATOM 7240 C CA . MET B 1 205 ? 23.922 -63.031 -50.875 1 66 205 MET B CA 1
ATOM 7241 C C . MET B 1 205 ? 24.781 -63.875 -49.938 1 66 205 MET B C 1
ATOM 7243 O O . MET B 1 205 ? 25.891 -63.469 -49.562 1 66 205 MET B O 1
ATOM 7247 N N . ARG B 1 206 ? 24.344 -64.938 -49.531 1 69.38 206 ARG B N 1
ATOM 7248 C CA . ARG B 1 206 ? 25.141 -65.75 -48.625 1 69.38 206 ARG B CA 1
ATOM 7249 C C . ARG B 1 206 ? 26.297 -66.438 -49.375 1 69.38 206 ARG B C 1
ATOM 7251 O O . ARG B 1 206 ? 26.156 -66.875 -50.5 1 69.38 206 ARG B O 1
ATOM 7258 N N . GLN B 1 207 ? 27.312 -66.438 -48.781 1 69.62 207 GLN B N 1
ATOM 7259 C CA . GLN B 1 207 ? 28.547 -67 -49.312 1 69.62 207 GLN B CA 1
ATOM 7260 C C . GLN B 1 207 ? 28.391 -68.5 -49.562 1 69.62 207 GLN B C 1
ATOM 7262 O O . GLN B 1 207 ? 27.891 -69.25 -48.688 1 69.62 207 GLN B O 1
ATOM 7267 N N . GLY B 1 208 ? 28.672 -69.125 -50.719 1 68.56 208 GLY B N 1
ATOM 7268 C CA . GLY B 1 208 ? 28.641 -70.562 -51.031 1 68.56 208 GLY B CA 1
ATOM 7269 C C . GLY B 1 208 ? 27.406 -70.938 -51.812 1 68.56 208 GLY B C 1
ATOM 7270 O O . GLY B 1 208 ? 27.312 -72.125 -52.281 1 68.56 208 GLY B O 1
ATOM 7271 N N . HIS B 1 209 ? 26.359 -70.062 -51.844 1 74.81 209 HIS B N 1
ATOM 7272 C CA . HIS B 1 209 ? 25.141 -70.438 -52.562 1 74.81 209 HIS B CA 1
ATOM 7273 C C . HIS B 1 209 ? 25.219 -70 -54.031 1 74.81 209 HIS B C 1
ATOM 7275 O O . HIS B 1 209 ? 24.609 -69 -54.438 1 74.81 209 HIS B O 1
ATOM 7281 N N . VAL B 1 210 ? 26.016 -70.562 -54.75 1 73.94 210 VAL B N 1
ATOM 7282 C CA . VAL B 1 210 ? 26.312 -70.25 -56.125 1 73.94 210 VAL B CA 1
ATOM 7283 C C . VAL B 1 210 ? 25.938 -71.438 -57.031 1 73.94 210 VAL B C 1
ATOM 7285 O O . VAL B 1 210 ? 25.938 -72.562 -56.594 1 73.94 210 VAL B O 1
ATOM 7288 N N . ASP B 1 211 ? 25.516 -71.188 -58.156 1 67.81 211 ASP B N 1
ATOM 7289 C CA . ASP B 1 211 ? 25.234 -72.25 -59.094 1 67.81 211 ASP B CA 1
ATOM 7290 C C . ASP B 1 211 ? 26.531 -72.812 -59.719 1 67.81 211 ASP B C 1
ATOM 7292 O O . ASP B 1 211 ? 27.625 -72.375 -59.344 1 67.81 211 ASP B O 1
ATOM 7296 N N . SER B 1 212 ? 26.469 -73.875 -60.531 1 69.06 212 SER B N 1
ATOM 7297 C CA . SER B 1 212 ? 27.609 -74.5 -61.156 1 69.06 212 SER B CA 1
ATOM 7298 C C . SER B 1 212 ? 28.484 -73.562 -61.906 1 69.06 212 SER B C 1
ATOM 7300 O O . SER B 1 212 ? 29.688 -73.812 -62.094 1 69.06 212 SER B O 1
ATOM 7302 N N . SER B 1 213 ? 28 -72.375 -62.344 1 71.62 213 SER B N 1
ATOM 7303 C CA . SER B 1 213 ? 28.781 -71.375 -63.125 1 71.62 213 SER B CA 1
ATOM 7304 C C . SER B 1 213 ? 29.375 -70.312 -62.219 1 71.62 213 SER B C 1
ATOM 7306 O O . SER B 1 213 ? 30.078 -69.438 -62.688 1 71.62 213 SER B O 1
ATOM 7308 N N . GLY B 1 214 ? 29.125 -70.375 -60.875 1 68.19 214 GLY B N 1
ATOM 7309 C CA . GLY B 1 214 ? 29.719 -69.438 -59.906 1 68.19 214 GLY B CA 1
ATOM 7310 C C . GLY B 1 214 ? 28.812 -68.25 -59.562 1 68.19 214 GLY B C 1
ATOM 7311 O O . GLY B 1 214 ? 29.219 -67.312 -58.875 1 68.19 214 GLY B O 1
ATOM 7312 N N . ARG B 1 215 ? 27.734 -68.188 -60.156 1 70.12 215 ARG B N 1
ATOM 7313 C CA . ARG B 1 215 ? 26.812 -67.062 -59.906 1 70.12 215 ARG B CA 1
ATOM 7314 C C . ARG B 1 215 ? 25.922 -67.375 -58.688 1 70.12 215 ARG B C 1
ATOM 7316 O O . ARG B 1 215 ? 25.578 -68.562 -58.438 1 70.12 215 ARG B O 1
ATOM 7323 N N . GLN B 1 216 ? 25.5 -66.5 -58.031 1 71.94 216 GLN B N 1
ATOM 7324 C CA . GLN B 1 216 ? 24.656 -66.625 -56.844 1 71.94 216 GLN B CA 1
ATOM 7325 C C . GLN B 1 216 ? 23.281 -67.125 -57.219 1 71.94 216 GLN B C 1
ATOM 7327 O O . GLN B 1 216 ? 22.734 -66.812 -58.25 1 71.94 216 GLN B O 1
ATOM 7332 N N . LEU B 1 217 ? 22.797 -68.125 -56.438 1 75.56 217 LEU B N 1
ATOM 7333 C CA . LEU B 1 217 ? 21.516 -68.812 -56.688 1 75.56 217 LEU B CA 1
ATOM 7334 C C . LEU B 1 217 ? 20.375 -67.812 -56.656 1 75.56 217 LEU B C 1
ATOM 7336 O O . LEU B 1 217 ? 20.406 -66.812 -55.906 1 75.56 217 LEU B O 1
ATOM 7340 N N . GLU B 1 218 ? 19.469 -68 -57.562 1 74.44 218 GLU B N 1
ATOM 7341 C CA . GLU B 1 218 ? 18.266 -67.188 -57.531 1 74.44 218 GLU B CA 1
ATOM 7342 C C . GLU B 1 218 ? 17.359 -67.5 -56.344 1 74.44 218 GLU B C 1
ATOM 7344 O O . GLU B 1 218 ? 17.219 -68.688 -56 1 74.44 218 GLU B O 1
ATOM 7349 N N . VAL B 1 219 ? 16.844 -66.5 -55.75 1 77.44 219 VAL B N 1
ATOM 7350 C CA . VAL B 1 219 ? 15.914 -66.688 -54.625 1 77.44 219 VAL B CA 1
ATOM 7351 C C . VAL B 1 219 ? 14.523 -67 -55.156 1 77.44 219 VAL B C 1
ATOM 7353 O O . VAL B 1 219 ? 13.727 -66.125 -55.469 1 77.44 219 VAL B O 1
ATOM 7356 N N . LYS B 1 220 ? 14.273 -68.25 -55.344 1 75.31 220 LYS B N 1
ATOM 7357 C CA . LYS B 1 220 ? 13.062 -68.75 -56 1 75.31 220 LYS B CA 1
ATOM 7358 C C . LYS B 1 220 ? 12.031 -69.25 -55 1 75.31 220 LYS B C 1
ATOM 7360 O O . LYS B 1 220 ? 10.898 -69.562 -55.375 1 75.31 220 LYS B O 1
ATOM 7365 N N . PHE B 1 221 ? 12.445 -69.312 -53.719 1 76.5 221 PHE B N 1
ATOM 7366 C CA . PHE B 1 221 ? 11.547 -69.875 -52.719 1 76.5 221 PHE B CA 1
ATOM 7367 C C . PHE B 1 221 ? 11.266 -68.875 -51.625 1 76.5 221 PHE B C 1
ATOM 7369 O O . PHE B 1 221 ? 11.938 -67.812 -51.531 1 76.5 221 PHE B O 1
ATOM 7376 N N . PHE B 1 222 ? 10.18 -69.062 -50.969 1 76.5 222 PHE B N 1
ATOM 7377 C CA . PHE B 1 222 ? 9.734 -68.188 -49.875 1 76.5 222 PHE B CA 1
ATOM 7378 C C . PHE B 1 222 ? 9.547 -69 -48.594 1 76.5 222 PHE B C 1
ATOM 7380 O O . PHE B 1 222 ? 8.812 -70 -48.594 1 76.5 222 PHE B O 1
ATOM 7387 N N . CYS B 1 223 ? 10.375 -68.688 -47.531 1 74.81 223 CYS B N 1
ATOM 7388 C CA . CYS B 1 223 ? 10.195 -69.312 -46.219 1 74.81 223 CYS B CA 1
ATOM 7389 C C . CYS B 1 223 ? 9.008 -68.688 -45.469 1 74.81 223 CYS B C 1
ATOM 7391 O O . CYS B 1 223 ? 9.023 -67.5 -45.125 1 74.81 223 CYS B O 1
ATOM 7393 N N . LYS B 1 224 ? 7.961 -69.375 -45.219 1 69.94 224 LYS B N 1
ATOM 7394 C CA . LYS B 1 224 ? 6.723 -68.938 -44.625 1 69.94 224 LYS B CA 1
ATOM 7395 C C . LYS B 1 224 ? 6.922 -68.562 -43.125 1 69.94 224 LYS B C 1
ATOM 7397 O O . LYS B 1 224 ? 6.211 -67.75 -42.594 1 69.94 224 LYS B O 1
ATOM 7402 N N . VAL B 1 225 ? 7.84 -69.188 -42.5 1 68.44 225 VAL B N 1
ATOM 7403 C CA . VAL B 1 225 ? 8.047 -69 -41.062 1 68.44 225 VAL B CA 1
ATOM 7404 C C . VAL B 1 225 ? 8.859 -67.75 -40.812 1 68.44 225 VAL B C 1
ATOM 7406 O O . VAL B 1 225 ? 8.5 -66.938 -39.969 1 68.44 225 VAL B O 1
ATOM 7409 N N . CYS B 1 226 ? 9.883 -67.625 -41.562 1 67.69 226 CYS B N 1
ATOM 7410 C CA . CYS B 1 226 ? 10.758 -66.438 -41.375 1 67.69 226 CYS B CA 1
ATOM 7411 C C . CYS B 1 226 ? 10.297 -65.25 -42.219 1 67.69 226 CYS B C 1
ATOM 7413 O O . CYS B 1 226 ? 10.781 -64.125 -42.031 1 67.69 226 CYS B O 1
ATOM 7415 N N . TRP B 1 227 ? 9.484 -65.625 -43.094 1 69.06 227 TRP B N 1
ATOM 7416 C CA . TRP B 1 227 ? 8.891 -64.625 -44 1 69.06 227 TRP B CA 1
ATOM 7417 C C . TRP B 1 227 ? 9.961 -63.906 -44.812 1 69.06 227 TRP B C 1
ATOM 7419 O O . TRP B 1 227 ? 10.008 -62.688 -44.844 1 69.06 227 TRP B O 1
ATOM 7429 N N . LYS B 1 228 ? 10.812 -64.75 -45.531 1 74.25 228 LYS B N 1
ATOM 7430 C CA . LYS B 1 228 ? 11.875 -64.188 -46.344 1 74.25 228 LYS B CA 1
ATOM 7431 C C . LYS B 1 228 ? 12.094 -65.062 -47.594 1 74.25 228 LYS B C 1
ATOM 7433 O O . LYS B 1 228 ? 11.906 -66.25 -47.562 1 74.25 228 LYS B O 1
ATOM 7438 N N . PRO B 1 229 ? 12.438 -64.438 -48.75 1 75.44 229 PRO B N 1
ATOM 7439 C CA . PRO B 1 229 ? 12.836 -65.188 -49.906 1 75.44 229 PRO B CA 1
ATOM 7440 C C . PRO B 1 229 ? 14.156 -65.938 -49.719 1 75.44 229 PRO B C 1
ATOM 7442 O O . PRO B 1 229 ? 15.07 -65.375 -49.094 1 75.44 229 PRO B O 1
ATOM 7445 N N . ILE B 1 230 ? 14.148 -67.125 -50.188 1 77.44 230 ILE B N 1
ATOM 7446 C CA . ILE B 1 230 ? 15.344 -67.938 -50 1 77.44 230 ILE B CA 1
ATOM 7447 C C . ILE B 1 230 ? 15.703 -68.625 -51.312 1 77.44 230 ILE B C 1
ATOM 7449 O O . ILE B 1 230 ? 14.859 -68.75 -52.219 1 77.44 230 ILE B O 1
ATOM 7453 N N . CYS B 1 231 ? 16.969 -68.938 -51.75 1 75.69 231 CYS B N 1
ATOM 7454 C CA . CYS B 1 231 ? 17.438 -69.562 -53 1 75.69 231 CYS B CA 1
ATOM 7455 C C . CYS B 1 231 ? 17.188 -71.062 -53 1 75.69 231 CYS B C 1
ATOM 7457 O O . CYS B 1 231 ? 17.359 -71.688 -54.031 1 75.69 231 CYS B O 1
ATOM 7459 N N . GLY B 1 232 ? 16.875 -71.812 -51.938 1 69.38 232 GLY B N 1
ATOM 7460 C CA . GLY B 1 232 ? 16.719 -73.25 -51.875 1 69.38 232 GLY B CA 1
ATOM 7461 C C . GLY B 1 232 ? 17.797 -73.938 -51.062 1 69.38 232 GLY B C 1
ATOM 7462 O O . GLY B 1 232 ? 17.5 -74.812 -50.25 1 69.38 232 GLY B O 1
ATOM 7463 N N . ASP B 1 233 ? 19.078 -73.375 -51.281 1 70.81 233 ASP B N 1
ATOM 7464 C CA . ASP B 1 233 ? 20.172 -74 -50.5 1 70.81 233 ASP B CA 1
ATOM 7465 C C . ASP B 1 233 ? 20.203 -73.438 -49.094 1 70.81 233 ASP B C 1
ATOM 7467 O O . ASP B 1 233 ? 20.781 -74.125 -48.188 1 70.81 233 ASP B O 1
ATOM 7471 N N . CYS B 1 234 ? 19.688 -72.25 -48.969 1 66.5 234 CYS B N 1
ATOM 7472 C CA . CYS B 1 234 ? 19.609 -71.688 -47.625 1 66.5 234 CYS B CA 1
ATOM 7473 C C . CYS B 1 234 ? 18.703 -72.562 -46.719 1 66.5 234 CYS B C 1
ATOM 7475 O O . CYS B 1 234 ? 18.719 -72.375 -45.5 1 66.5 234 CYS B O 1
ATOM 7477 N N . SER B 1 235 ? 17.844 -73.312 -47.219 1 59.25 235 SER B N 1
ATOM 7478 C CA . SER B 1 235 ? 16.938 -74.188 -46.5 1 59.25 235 SER B CA 1
ATOM 7479 C C . SER B 1 235 ? 17.703 -75.312 -45.781 1 59.25 235 SER B C 1
ATOM 7481 O O . SER B 1 235 ? 17.188 -75.938 -44.844 1 59.25 235 SER B O 1
ATOM 7483 N N . LYS B 1 236 ? 18.875 -75.5 -46.25 1 61.44 236 LYS B N 1
ATOM 7484 C CA . LYS B 1 236 ? 19.688 -76.5 -45.625 1 61.44 236 LYS B CA 1
ATOM 7485 C C . LYS B 1 236 ? 20.375 -76 -44.344 1 61.44 236 LYS B C 1
ATOM 7487 O O . LYS B 1 236 ? 20.844 -76.75 -43.531 1 61.44 236 LYS B O 1
ATOM 7492 N N . GLY B 1 237 ? 20.297 -74.688 -44.188 1 62.59 237 GLY B N 1
ATOM 7493 C CA . GLY B 1 237 ? 20.906 -74.125 -43 1 62.59 237 GLY B CA 1
ATOM 7494 C C . GLY B 1 237 ? 19.922 -73.5 -42.031 1 62.59 237 GLY B C 1
ATOM 7495 O O . GLY B 1 237 ? 19.203 -74.188 -41.312 1 62.59 237 GLY B O 1
ATOM 7496 N N . GLU B 1 238 ? 19.781 -72.188 -42.125 1 67.94 238 GLU B N 1
ATOM 7497 C CA . GLU B 1 238 ? 19.062 -71.375 -41.156 1 67.94 238 GLU B CA 1
ATOM 7498 C C . GLU B 1 238 ? 17.547 -71.562 -41.312 1 67.94 238 GLU B C 1
ATOM 7500 O O . GLU B 1 238 ? 16.797 -71.375 -40.375 1 67.94 238 GLU B O 1
ATOM 7505 N N . HIS B 1 239 ? 17.094 -72.062 -42.469 1 71.19 239 HIS B N 1
ATOM 7506 C CA . HIS B 1 239 ? 15.664 -72.188 -42.75 1 71.19 239 HIS B CA 1
ATOM 7507 C C . HIS B 1 239 ? 15.289 -73.688 -42.906 1 71.19 239 HIS B C 1
ATOM 7509 O O . HIS B 1 239 ? 14.297 -74 -43.562 1 71.19 239 HIS B O 1
ATOM 7515 N N . LYS B 1 240 ? 16.188 -74.375 -42.094 1 68.38 240 LYS B N 1
ATOM 7516 C CA . LYS B 1 240 ? 16.031 -75.875 -42.031 1 68.38 240 LYS B CA 1
ATOM 7517 C C . LYS B 1 240 ? 14.758 -76.25 -41.281 1 68.38 240 LYS B C 1
ATOM 7519 O O . LYS B 1 240 ? 14.469 -75.688 -40.219 1 68.38 240 LYS B O 1
ATOM 7524 N N . LEU B 1 241 ? 13.648 -76.75 -41.969 1 68.56 241 LEU B N 1
ATOM 7525 C CA . LEU B 1 241 ? 12.406 -77.312 -41.469 1 68.56 241 LEU B CA 1
ATOM 7526 C C . LEU B 1 241 ? 11.258 -76.312 -41.562 1 68.56 241 LEU B C 1
ATOM 7528 O O . LEU B 1 241 ? 10.188 -76.562 -41 1 68.56 241 LEU B O 1
ATOM 7532 N N . HIS B 1 242 ? 11.648 -75.188 -42.219 1 75.25 242 HIS B N 1
ATOM 7533 C CA . HIS B 1 242 ? 10.531 -74.25 -42.375 1 75.25 242 HIS B CA 1
ATOM 7534 C C . HIS B 1 242 ? 9.688 -74.562 -43.594 1 75.25 242 HIS B C 1
ATOM 7536 O O . HIS B 1 242 ? 10.18 -75.188 -44.531 1 75.25 242 HIS B O 1
ATOM 7542 N N . ASP B 1 243 ? 8.414 -74.438 -43.469 1 75.31 243 ASP B N 1
ATOM 7543 C CA . ASP B 1 243 ? 7.555 -74.625 -44.625 1 75.31 243 ASP B CA 1
ATOM 7544 C C . ASP B 1 243 ? 7.891 -73.562 -45.688 1 75.31 243 ASP B C 1
ATOM 7546 O O . ASP B 1 243 ? 7.883 -72.375 -45.406 1 75.31 243 ASP B O 1
ATOM 7550 N N . THR B 1 244 ? 8.516 -74.062 -46.938 1 73.81 244 THR B N 1
ATOM 7551 C CA . THR B 1 244 ? 8.922 -73.188 -48.031 1 73.81 244 THR B CA 1
ATOM 7552 C C . THR B 1 244 ? 8.016 -73.375 -49.219 1 73.81 244 THR B C 1
ATOM 7554 O O . THR B 1 244 ? 7.48 -74.438 -49.469 1 73.81 244 THR B O 1
ATOM 7557 N N . GLU B 1 245 ? 7.574 -72.312 -49.812 1 75.06 245 GLU B N 1
ATOM 7558 C CA . GLU B 1 245 ? 6.773 -72.375 -51.031 1 75.06 245 GLU B CA 1
ATOM 7559 C C . GLU B 1 245 ? 7.496 -71.688 -52.156 1 75.06 245 GLU B C 1
ATOM 7561 O O . GLU B 1 245 ? 8.406 -70.875 -51.938 1 75.06 245 GLU B O 1
ATOM 7566 N N . ASP B 1 246 ? 7.207 -72.125 -53.375 1 74.94 246 ASP B N 1
ATOM 7567 C CA . ASP B 1 246 ? 7.746 -71.5 -54.562 1 74.94 246 ASP B CA 1
ATOM 7568 C C . ASP B 1 246 ? 7.332 -70 -54.594 1 74.94 246 ASP B C 1
ATOM 7570 O O . ASP B 1 246 ? 6.168 -69.688 -54.344 1 74.94 246 ASP B O 1
ATOM 7574 N N . LEU B 1 247 ? 8.234 -69.125 -54.844 1 74.06 247 LEU B N 1
ATOM 7575 C CA . LEU B 1 247 ? 7.996 -67.688 -54.844 1 74.06 247 LEU B CA 1
ATOM 7576 C C . LEU B 1 247 ? 6.902 -67.312 -55.844 1 74.06 247 LEU B C 1
ATOM 7578 O O . LEU B 1 247 ? 6.184 -66.312 -55.625 1 74.06 247 LEU B O 1
ATOM 7582 N N . PHE B 1 248 ? 6.766 -68.25 -56.781 1 70.94 248 PHE B N 1
ATOM 7583 C CA . PHE B 1 248 ? 5.738 -68 -57.812 1 70.94 248 PHE B CA 1
ATOM 7584 C C . PHE B 1 248 ? 4.348 -68.062 -57.156 1 70.94 248 PHE B C 1
ATOM 7586 O O . PHE B 1 248 ? 3.461 -67.312 -57.594 1 70.94 248 PHE B O 1
ATOM 7593 N N . ASN B 1 249 ? 4.145 -68.875 -56.125 1 72.19 249 ASN B N 1
ATOM 7594 C CA . ASN B 1 249 ? 2.844 -69 -55.469 1 72.19 249 ASN B CA 1
ATOM 7595 C C . ASN B 1 249 ? 2.586 -67.875 -54.469 1 72.19 249 ASN B C 1
ATOM 7597 O O . ASN B 1 249 ? 1.506 -67.812 -53.875 1 72.19 249 ASN B O 1
ATOM 7601 N N . ALA B 1 250 ? 3.59 -67 -54.469 1 74.44 250 ALA B N 1
ATOM 7602 C CA . ALA B 1 250 ? 3.479 -66 -53.438 1 74.44 250 ALA B CA 1
ATOM 7603 C C . ALA B 1 250 ? 2.881 -64.688 -54 1 74.44 250 ALA B C 1
ATOM 7605 O O . ALA B 1 250 ? 2.791 -63.688 -53.312 1 74.44 250 ALA B O 1
ATOM 7606 N N . GLN B 1 251 ? 2.383 -64.75 -55.219 1 74.56 251 GLN B N 1
ATOM 7607 C CA . GLN B 1 251 ? 1.855 -63.531 -55.875 1 74.56 251 GLN B CA 1
ATOM 7608 C C . GLN B 1 251 ? 0.699 -62.938 -55.094 1 74.56 251 GLN B C 1
ATOM 7610 O O . GLN B 1 251 ? 0.686 -61.719 -54.812 1 74.56 251 GLN B O 1
ATOM 7615 N N . GLU B 1 252 ? -0.263 -63.812 -54.781 1 76.5 252 GLU B N 1
ATOM 7616 C CA . GLU B 1 252 ? -1.438 -63.312 -54.031 1 76.5 252 GLU B CA 1
ATOM 7617 C C . GLU B 1 252 ? -1.061 -62.812 -52.656 1 76.5 252 GLU B C 1
ATOM 7619 O O . GLU B 1 252 ? -1.623 -61.844 -52.188 1 76.5 252 GLU B O 1
ATOM 7624 N N . PHE B 1 253 ? -0.137 -63.375 -52.031 1 75.31 253 PHE B N 1
ATOM 7625 C CA . PHE B 1 253 ? 0.328 -62.969 -50.719 1 75.31 253 PHE B CA 1
ATOM 7626 C C . PHE B 1 253 ? 0.989 -61.594 -50.781 1 75.31 253 PHE B C 1
ATOM 7628 O O . PHE B 1 253 ? 0.737 -60.75 -49.938 1 75.31 253 PHE B O 1
ATOM 7635 N N . LEU B 1 254 ? 1.793 -61.438 -51.844 1 77.06 254 LEU B N 1
ATOM 7636 C CA . LEU B 1 254 ? 2.494 -60.188 -52 1 77.06 254 LEU B CA 1
ATOM 7637 C C . LEU B 1 254 ? 1.511 -59.031 -52.281 1 77.06 254 LEU B C 1
ATOM 7639 O O . LEU B 1 254 ? 1.625 -57.969 -51.719 1 77.06 254 LEU B O 1
ATOM 7643 N N . ARG B 1 255 ? 0.523 -59.344 -53.125 1 80.94 255 ARG B N 1
ATOM 7644 C CA . ARG B 1 255 ? -0.491 -58.344 -53.406 1 80.94 255 ARG B CA 1
ATOM 7645 C C . ARG B 1 255 ? -1.275 -57.969 -52.156 1 80.94 255 ARG B C 1
ATOM 7647 O O . ARG B 1 255 ? -1.526 -56.781 -51.938 1 80.94 255 ARG B O 1
ATOM 7654 N N . ASN B 1 256 ? -1.606 -59 -51.344 1 81.56 256 ASN B N 1
ATOM 7655 C CA . ASN B 1 256 ? -2.342 -58.75 -50.094 1 81.56 256 ASN B CA 1
ATOM 7656 C C . ASN B 1 256 ? -1.495 -57.969 -49.094 1 81.56 256 ASN B C 1
ATOM 7658 O O . ASN B 1 256 ? -2.004 -57.094 -48.406 1 81.56 256 ASN B O 1
ATOM 7662 N N . SER B 1 257 ? -0.176 -58.281 -49.062 1 78.94 257 SER B N 1
ATOM 7663 C CA . SER B 1 257 ? 0.725 -57.625 -48.125 1 78.94 257 SER B CA 1
ATOM 7664 C C . SER B 1 257 ? 0.9 -56.156 -48.5 1 78.94 257 SER B C 1
ATOM 7666 O O . SER B 1 257 ? 0.915 -55.281 -47.625 1 78.94 257 SER B O 1
ATOM 7668 N N . VAL B 1 258 ? 0.968 -55.812 -49.75 1 82.38 258 VAL B N 1
ATOM 7669 C CA . VAL B 1 258 ? 1.099 -54.438 -50.188 1 82.38 258 VAL B CA 1
ATOM 7670 C C . VAL B 1 258 ? -0.174 -53.656 -49.875 1 82.38 258 VAL B C 1
ATOM 7672 O O . VAL B 1 258 ? -0.111 -52.531 -49.406 1 82.38 258 VAL B O 1
ATOM 7675 N N . SER B 1 259 ? -1.323 -54.312 -50.062 1 85.25 259 SER B N 1
ATOM 7676 C CA . SER B 1 259 ? -2.594 -53.656 -49.75 1 85.25 259 SER B CA 1
ATOM 7677 C C . SER B 1 259 ? -2.73 -53.344 -48.281 1 85.25 259 SER B C 1
ATOM 7679 O O . SER B 1 259 ? -3.229 -52.281 -47.906 1 85.25 259 SER B O 1
ATOM 7681 N N . LYS B 1 260 ? -2.275 -54.281 -47.406 1 82.25 260 LYS B N 1
ATOM 7682 C CA . LYS B 1 260 ? -2.338 -54.094 -45.938 1 82.25 260 LYS B CA 1
ATOM 7683 C C . LYS B 1 260 ? -1.444 -52.938 -45.5 1 82.25 260 LYS B C 1
ATOM 7685 O O . LYS B 1 260 ? -1.842 -52.094 -44.688 1 82.25 260 LYS B O 1
ATOM 7690 N N . ILE B 1 261 ? -0.29 -52.812 -46.062 1 83.69 261 ILE B N 1
ATOM 7691 C CA . ILE B 1 261 ? 0.649 -51.75 -45.719 1 83.69 261 ILE B CA 1
ATOM 7692 C C . ILE B 1 261 ? 0.102 -50.406 -46.188 1 83.69 261 ILE B C 1
ATOM 7694 O O . ILE B 1 261 ? 0.222 -49.406 -45.5 1 83.69 261 ILE B O 1
ATOM 7698 N N . LEU B 1 262 ? -0.544 -50.406 -47.344 1 85.69 262 LEU B N 1
ATOM 7699 C CA . LEU B 1 262 ? -1.131 -49.188 -47.844 1 85.69 262 LEU B CA 1
ATOM 7700 C C . LEU B 1 262 ? -2.266 -48.688 -46.969 1 85.69 262 LEU B C 1
ATOM 7702 O O . LEU B 1 262 ? -2.402 -47.5 -46.719 1 85.69 262 LEU B O 1
ATOM 7706 N N . SER B 1 263 ? -2.98 -49.625 -46.406 1 86.19 263 SER B N 1
ATOM 7707 C CA . SER B 1 263 ? -4.059 -49.281 -45.5 1 86.19 263 SER B CA 1
ATOM 7708 C C . SER B 1 263 ? -3.508 -48.688 -44.219 1 86.19 263 SER B C 1
ATOM 7710 O O . SER B 1 263 ? -4.051 -47.719 -43.688 1 86.19 263 SER B O 1
ATOM 7712 N N . LYS B 1 264 ? -2.436 -49.25 -43.688 1 82.81 264 LYS B N 1
ATOM 7713 C CA . LYS B 1 264 ? -1.812 -48.75 -42.469 1 82.81 264 LYS B CA 1
ATOM 7714 C C . LYS B 1 264 ? -1.233 -47.375 -42.688 1 82.81 264 LYS B C 1
ATOM 7716 O O . LYS B 1 264 ? -1.346 -46.5 -41.812 1 82.81 264 LYS B O 1
ATOM 7721 N N . LEU B 1 265 ? -0.648 -47.156 -43.812 1 83.56 265 LEU B N 1
ATOM 7722 C CA . LEU B 1 265 ? -0.096 -45.844 -44.125 1 83.56 265 LEU B CA 1
ATOM 7723 C C . LEU B 1 265 ? -1.203 -44.781 -44.25 1 83.56 265 LEU B C 1
ATOM 7725 O O . LEU B 1 265 ? -1.053 -43.656 -43.781 1 83.56 265 LEU B O 1
ATOM 7729 N N . ASN B 1 266 ? -2.289 -45.219 -44.812 1 84.81 266 ASN B N 1
ATOM 7730 C CA . ASN B 1 266 ? -3.41 -44.281 -44.938 1 84.81 266 ASN B CA 1
ATOM 7731 C C . ASN B 1 266 ? -3.992 -43.906 -43.594 1 84.81 266 ASN B C 1
ATOM 7733 O O . ASN B 1 266 ? -4.383 -42.781 -43.375 1 84.81 266 ASN B O 1
ATOM 7737 N N . MET B 1 267 ? -4.027 -44.875 -42.688 1 83.69 267 MET B N 1
ATOM 7738 C CA . MET B 1 267 ? -4.504 -44.594 -41.312 1 83.69 267 MET B CA 1
ATOM 7739 C C . MET B 1 267 ? -3.59 -43.594 -40.625 1 83.69 267 MET B C 1
ATOM 7741 O O . MET B 1 267 ? -4.066 -42.688 -39.906 1 83.69 267 MET B O 1
ATOM 7745 N N . LEU B 1 268 ? -2.322 -43.75 -40.812 1 80.44 268 LEU B N 1
ATOM 7746 C CA . LEU B 1 268 ? -1.362 -42.812 -40.219 1 80.44 268 LEU B CA 1
ATOM 7747 C C . LEU B 1 268 ? -1.506 -41.438 -40.781 1 80.44 268 LEU B C 1
ATOM 7749 O O . LEU B 1 268 ? -1.43 -40.438 -40.062 1 80.44 268 LEU B O 1
ATOM 7753 N N . VAL B 1 269 ? -1.732 -41.344 -42.094 1 80.81 269 VAL B N 1
ATOM 7754 C CA . VAL B 1 269 ? -1.916 -40.062 -42.75 1 80.81 269 VAL B CA 1
ATOM 7755 C C . VAL B 1 269 ? -3.148 -39.344 -42.188 1 80.81 269 VAL B C 1
ATOM 7757 O O . VAL B 1 269 ? -3.115 -38.156 -41.875 1 80.81 269 VAL B O 1
ATOM 7760 N N . GLN B 1 270 ? -4.148 -40.125 -41.938 1 82.38 270 GLN B N 1
ATOM 7761 C CA . GLN B 1 270 ? -5.371 -39.562 -41.406 1 82.38 270 GLN B CA 1
ATOM 7762 C C . GLN B 1 270 ? -5.16 -39.062 -39.969 1 82.38 270 GLN B C 1
ATOM 7764 O O . GLN B 1 270 ? -5.695 -38.031 -39.594 1 82.38 270 GLN B O 1
ATOM 7769 N N . ARG B 1 271 ? -4.445 -39.781 -39.219 1 78.81 271 ARG B N 1
ATOM 7770 C CA . ARG B 1 271 ? -4.145 -39.344 -37.875 1 78.81 271 ARG B CA 1
ATOM 7771 C C . ARG B 1 271 ? -3.352 -38.062 -37.844 1 78.81 271 ARG B C 1
ATOM 7773 O O . ARG B 1 271 ? -3.627 -37.156 -37.031 1 78.81 271 ARG B O 1
ATOM 7780 N N . PHE B 1 272 ? -2.449 -37.969 -38.75 1 79.12 272 PHE B N 1
ATOM 7781 C CA . PHE B 1 272 ? -1.663 -36.75 -38.812 1 79.12 272 PHE B CA 1
ATOM 7782 C C . PHE B 1 272 ? -2.521 -35.594 -39.281 1 79.12 272 PHE B C 1
ATOM 7784 O O . PHE B 1 272 ? -2.34 -34.438 -38.844 1 79.12 272 PHE B O 1
ATOM 7791 N N . ASP B 1 273 ? -3.439 -35.875 -40.188 1 82.38 273 ASP B N 1
ATOM 7792 C CA . ASP B 1 273 ? -4.348 -34.844 -40.656 1 82.38 273 ASP B CA 1
ATOM 7793 C C . ASP B 1 273 ? -5.168 -34.281 -39.5 1 82.38 273 ASP B C 1
ATOM 7795 O O . ASP B 1 273 ? -5.359 -33.062 -39.375 1 82.38 273 ASP B O 1
ATOM 7799 N N . LEU B 1 274 ? -5.59 -35.156 -38.656 1 81.81 274 LEU B N 1
ATOM 7800 C CA . LEU B 1 274 ? -6.375 -34.719 -37.5 1 81.81 274 LEU B CA 1
ATOM 7801 C C . LEU B 1 274 ? -5.523 -33.906 -36.531 1 81.81 274 LEU B C 1
ATOM 7803 O O . LEU B 1 274 ? -5.969 -32.875 -36 1 81.81 274 LEU B O 1
ATOM 7807 N N . ASP B 1 275 ? -4.305 -34.406 -36.25 1 77 275 ASP B N 1
ATOM 7808 C CA . ASP B 1 275 ? -3.398 -33.688 -35.344 1 77 275 ASP B CA 1
ATOM 7809 C C . ASP B 1 275 ? -3.072 -32.312 -35.875 1 77 275 ASP B C 1
ATOM 7811 O O . ASP B 1 275 ? -3.041 -31.344 -35.125 1 77 275 ASP B O 1
ATOM 7815 N N . ILE B 1 276 ? -2.855 -32.281 -37.156 1 81.38 276 ILE B N 1
ATOM 7816 C CA . ILE B 1 276 ? -2.518 -31 -37.781 1 81.38 276 ILE B CA 1
ATOM 7817 C C . ILE B 1 276 ? -3.707 -30.047 -37.656 1 81.38 276 ILE B C 1
ATOM 7819 O O . ILE B 1 276 ? -3.541 -28.875 -37.344 1 81.38 276 ILE B O 1
ATOM 7823 N N . SER B 1 277 ? -4.848 -30.578 -37.969 1 84.38 277 SER B N 1
ATOM 7824 C CA . SER B 1 277 ? -6.039 -29.734 -37.844 1 84.38 277 SER B CA 1
ATOM 7825 C C . SER B 1 277 ? -6.25 -29.234 -36.438 1 84.38 277 SER B C 1
ATOM 7827 O O . SER B 1 277 ? -6.594 -28.062 -36.219 1 84.38 277 SER B O 1
ATOM 7829 N N . GLU B 1 278 ? -6.062 -30.047 -35.469 1 79.62 278 GLU B N 1
ATOM 7830 C CA . GLU B 1 278 ? -6.195 -29.656 -34.062 1 79.62 278 GLU B CA 1
ATOM 7831 C C . GLU B 1 278 ? -5.164 -28.594 -33.688 1 79.62 278 GLU B C 1
ATOM 7833 O O . GLU B 1 278 ? -5.484 -27.641 -32.969 1 79.62 278 GLU B O 1
ATOM 7838 N N . GLU B 1 279 ? -3.994 -28.812 -34.094 1 77.94 279 GLU B N 1
ATOM 7839 C CA . GLU B 1 279 ? -2.932 -27.859 -33.781 1 77.94 279 GLU B CA 1
ATOM 7840 C C . GLU B 1 279 ? -3.203 -26.5 -34.406 1 77.94 279 GLU B C 1
ATOM 7842 O O . GLU B 1 279 ? -2.887 -25.453 -33.844 1 77.94 279 GLU B O 1
ATOM 7847 N N . LYS B 1 280 ? -3.734 -26.562 -35.594 1 82 280 LYS B N 1
ATOM 7848 C CA . LYS B 1 280 ? -4.102 -25.312 -36.25 1 82 280 LYS B CA 1
ATOM 7849 C C . LYS B 1 280 ? -5.203 -24.594 -35.469 1 82 280 LYS B C 1
ATOM 7851 O O . LYS B 1 280 ? -5.191 -23.359 -35.375 1 82 280 LYS B O 1
ATOM 7856 N N . ASP B 1 281 ? -6.098 -25.344 -35 1 82.81 281 ASP B N 1
ATOM 7857 C CA . ASP B 1 281 ? -7.16 -24.75 -34.188 1 82.81 281 ASP B CA 1
ATOM 7858 C C . ASP B 1 281 ? -6.598 -24.125 -32.906 1 82.81 281 ASP B C 1
ATOM 7860 O O . ASP B 1 281 ? -7.039 -23.047 -32.5 1 82.81 281 ASP B O 1
ATOM 7864 N N . ILE B 1 282 ? -5.68 -24.781 -32.312 1 79 282 ILE B N 1
ATOM 7865 C CA . ILE B 1 282 ? -5.047 -24.266 -31.094 1 79 282 ILE B CA 1
ATOM 7866 C C . ILE B 1 282 ? -4.301 -22.969 -31.406 1 79 282 ILE B C 1
ATOM 7868 O O . ILE B 1 282 ? -4.352 -22.016 -30.641 1 79 282 ILE B O 1
ATOM 7872 N N . GLU B 1 283 ? -3.627 -23.016 -32.5 1 78.06 283 GLU B N 1
ATOM 7873 C CA . GLU B 1 283 ? -2.908 -21.812 -32.906 1 78.06 283 GLU B CA 1
ATOM 7874 C C . GLU B 1 283 ? -3.863 -20.641 -33.094 1 78.06 283 GLU B C 1
ATOM 7876 O O . GLU B 1 283 ? -3.576 -19.516 -32.656 1 78.06 283 GLU B O 1
ATOM 7881 N N . GLU B 1 284 ? -4.918 -20.938 -33.719 1 81.19 284 GLU B N 1
ATOM 7882 C CA . GLU B 1 284 ? -5.891 -19.875 -33.969 1 81.19 284 GLU B CA 1
ATOM 7883 C C . GLU B 1 284 ? -6.488 -19.375 -32.656 1 81.19 284 GLU B C 1
ATOM 7885 O O . GLU B 1 284 ? -6.68 -18.172 -32.469 1 81.19 284 GLU B O 1
ATOM 7890 N N . SER B 1 285 ? -6.77 -20.297 -31.812 1 82.19 285 SER B N 1
ATOM 7891 C CA . SER B 1 285 ? -7.312 -19.922 -30.516 1 82.19 285 SER B CA 1
ATOM 7892 C C . SER B 1 285 ? -6.312 -19.109 -29.703 1 82.19 285 SER B C 1
ATOM 7894 O O . SER B 1 285 ? -6.684 -18.141 -29.031 1 82.19 285 SER B O 1
ATOM 7896 N N . LEU B 1 286 ? -5.141 -19.5 -29.75 1 79.25 286 LEU B N 1
ATOM 7897 C CA . LEU B 1 286 ? -4.094 -18.781 -29.031 1 79.25 286 LEU B CA 1
ATOM 7898 C C . LEU B 1 286 ? -3.92 -17.375 -29.594 1 79.25 286 LEU B C 1
ATOM 7900 O O . LEU B 1 286 ? -3.74 -16.406 -28.844 1 79.25 286 LEU B O 1
ATOM 7904 N N . ARG B 1 287 ? -3.98 -17.312 -30.844 1 78.19 287 ARG B N 1
ATOM 7905 C CA . ARG B 1 287 ? -3.875 -16 -31.469 1 78.19 287 ARG B CA 1
ATOM 7906 C C . ARG B 1 287 ? -4.992 -15.07 -31.016 1 78.19 287 ARG B C 1
ATOM 7908 O O . ARG B 1 287 ? -4.746 -13.906 -30.688 1 78.19 287 ARG B O 1
ATOM 7915 N N . ALA B 1 288 ? -6.109 -15.625 -31.078 1 82.19 288 ALA B N 1
ATOM 7916 C CA . ALA B 1 288 ? -7.25 -14.844 -30.609 1 82.19 288 ALA B CA 1
ATOM 7917 C C . ALA B 1 288 ? -7.094 -14.453 -29.141 1 82.19 288 ALA B C 1
ATOM 7919 O O . ALA B 1 288 ? -7.395 -13.32 -28.766 1 82.19 288 ALA B O 1
ATOM 7920 N N . HIS B 1 289 ? -6.621 -15.344 -28.391 1 83.38 289 HIS B N 1
ATOM 7921 C CA . HIS B 1 289 ? -6.434 -15.102 -26.953 1 83.38 289 HIS B CA 1
ATOM 7922 C C . HIS B 1 289 ? -5.395 -14.016 -26.719 1 83.38 289 HIS B C 1
ATOM 7924 O O . HIS B 1 289 ? -5.582 -13.148 -25.859 1 83.38 289 HIS B O 1
ATOM 7930 N N . VAL B 1 290 ? -4.391 -14.086 -27.375 1 80.19 290 VAL B N 1
ATOM 7931 C CA . VAL B 1 290 ? -3.33 -13.094 -27.219 1 80.19 290 VAL B CA 1
ATOM 7932 C C . VAL B 1 290 ? -3.873 -11.703 -27.547 1 80.19 290 VAL B C 1
ATOM 7934 O O . VAL B 1 290 ? -3.604 -10.742 -26.828 1 80.19 290 VAL B O 1
ATOM 7937 N N . GLN B 1 291 ? -4.637 -11.68 -28.531 1 79.5 291 GLN B N 1
ATOM 7938 C CA . GLN B 1 291 ? -5.227 -10.406 -28.922 1 79.5 291 GLN B CA 1
ATOM 7939 C C . GLN B 1 291 ? -6.18 -9.891 -27.844 1 79.5 291 GLN B C 1
ATOM 7941 O O . GLN B 1 291 ? -6.176 -8.703 -27.516 1 79.5 291 GLN B O 1
ATOM 7946 N N . LEU B 1 292 ? -6.887 -10.773 -27.391 1 80.56 292 LEU B N 1
ATOM 7947 C CA . LEU B 1 292 ? -7.824 -10.398 -26.344 1 80.56 292 LEU B CA 1
ATOM 7948 C C . LEU B 1 292 ? -7.086 -9.93 -25.094 1 80.56 292 LEU B C 1
ATOM 7950 O O . LEU B 1 292 ? -7.504 -8.977 -24.438 1 80.56 292 LEU B O 1
ATOM 7954 N N . THR B 1 293 ? -6.066 -10.562 -24.781 1 80.06 293 THR B N 1
ATOM 7955 C CA . THR B 1 293 ? -5.27 -10.211 -23.609 1 80.06 293 THR B CA 1
ATOM 7956 C C . THR B 1 293 ? -4.621 -8.836 -23.797 1 80.06 293 THR B C 1
ATOM 7958 O O . THR B 1 293 ? -4.574 -8.039 -22.859 1 80.06 293 THR B O 1
ATOM 7961 N N . GLU B 1 294 ? -4.105 -8.68 -24.906 1 74.06 294 GLU B N 1
ATOM 7962 C CA . GLU B 1 294 ? -3.539 -7.371 -25.219 1 74.06 294 GLU B CA 1
ATOM 7963 C C . GLU B 1 294 ? -4.578 -6.266 -25.047 1 74.06 294 GLU B C 1
ATOM 7965 O O . GLU B 1 294 ? -4.297 -5.227 -24.438 1 74.06 294 GLU B O 1
ATOM 7970 N N . ARG B 1 295 ? -5.703 -6.578 -25.562 1 75.69 295 ARG B N 1
ATOM 7971 C CA . ARG B 1 295 ? -6.777 -5.594 -25.453 1 75.69 295 ARG B CA 1
ATOM 7972 C C . ARG B 1 295 ? -7.137 -5.34 -24 1 75.69 295 ARG B C 1
ATOM 7974 O O . ARG B 1 295 ? -7.414 -4.203 -23.609 1 75.69 295 ARG B O 1
ATOM 7981 N N . GLU B 1 296 ? -7.09 -6.332 -23.312 1 77.56 296 GLU B N 1
ATOM 7982 C CA . GLU B 1 296 ? -7.418 -6.195 -21.891 1 77.56 296 GLU B CA 1
ATOM 7983 C C . GLU B 1 296 ? -6.367 -5.359 -21.172 1 77.56 296 GLU B C 1
ATOM 7985 O O . GLU B 1 296 ? -6.707 -4.523 -20.328 1 77.56 296 GLU B O 1
ATOM 7990 N N . ILE B 1 297 ? -5.168 -5.543 -21.406 1 74.94 297 ILE B N 1
ATOM 7991 C CA . ILE B 1 297 ? -4.094 -4.785 -20.766 1 74.94 297 ILE B CA 1
ATOM 7992 C C . ILE B 1 297 ? -4.207 -3.311 -21.156 1 74.94 297 ILE B C 1
ATOM 7994 O O . ILE B 1 297 ? -4.02 -2.428 -20.312 1 74.94 297 ILE B O 1
ATOM 7998 N N . ILE B 1 298 ? -4.535 -3.154 -22.328 1 69.69 298 ILE B N 1
ATOM 7999 C CA . ILE B 1 298 ? -4.684 -1.78 -22.797 1 69.69 298 ILE B CA 1
ATOM 8000 C C . ILE B 1 298 ? -5.871 -1.122 -22.109 1 69.69 298 ILE B C 1
ATOM 8002 O O . ILE B 1 298 ? -5.797 0.041 -21.703 1 69.69 298 ILE B O 1
ATOM 8006 N N . LYS B 1 299 ? -6.859 -1.879 -22.031 1 72 299 LYS B N 1
ATOM 8007 C CA . LYS B 1 299 ? -8.031 -1.374 -21.312 1 72 299 LYS B CA 1
ATOM 8008 C C . LYS B 1 299 ? -7.672 -1.001 -19.875 1 72 299 LYS B C 1
ATOM 8010 O O . LYS B 1 299 ? -8.086 0.047 -19.375 1 72 299 LYS B O 1
ATOM 8015 N N . ARG B 1 300 ? -6.895 -1.738 -19.203 1 71.38 300 ARG B N 1
ATOM 8016 C CA . ARG B 1 300 ? -6.449 -1.468 -17.844 1 71.38 300 ARG B CA 1
ATOM 8017 C C . ARG B 1 300 ? -5.578 -0.216 -17.781 1 71.38 300 ARG B C 1
ATOM 8019 O O . ARG B 1 300 ? -5.711 0.6 -16.875 1 71.38 300 ARG B O 1
ATOM 8026 N N . LYS B 1 301 ? -4.738 -0.167 -18.734 1 70.12 301 LYS B N 1
ATOM 8027 C CA . LYS B 1 301 ? -3.861 0.999 -18.828 1 70.12 301 LYS B CA 1
ATOM 8028 C C . LYS B 1 301 ? -4.672 2.287 -18.922 1 70.12 301 LYS B C 1
ATOM 8030 O O . LYS B 1 301 ? -4.438 3.234 -18.172 1 70.12 301 LYS B O 1
ATOM 8035 N N . ILE B 1 302 ? -5.598 2.234 -19.75 1 64.88 302 ILE B N 1
ATOM 8036 C CA . ILE B 1 302 ? -6.398 3.428 -20 1 64.88 302 ILE B CA 1
ATOM 8037 C C . ILE B 1 302 ? -7.176 3.801 -18.734 1 64.88 302 ILE B C 1
ATOM 8039 O O . ILE B 1 302 ? -7.219 4.973 -18.359 1 64.88 302 ILE B O 1
ATOM 8043 N N . ARG B 1 303 ? -7.645 2.898 -18.156 1 69.12 303 ARG B N 1
ATOM 8044 C CA . ARG B 1 303 ? -8.43 3.166 -16.953 1 69.12 303 ARG B CA 1
ATOM 8045 C C . ARG B 1 303 ? -7.562 3.75 -15.844 1 69.12 303 ARG B C 1
ATOM 8047 O O . ARG B 1 303 ? -7.957 4.707 -15.172 1 69.12 303 ARG B O 1
ATOM 8054 N N . ILE B 1 304 ? -6.418 3.281 -15.609 1 69.06 304 ILE B N 1
ATOM 8055 C CA . ILE B 1 304 ? -5.523 3.74 -14.547 1 69.06 304 ILE B CA 1
ATOM 8056 C C . ILE B 1 304 ? -5.047 5.156 -14.859 1 69.06 304 ILE B C 1
ATOM 8058 O O . ILE B 1 304 ? -4.98 6.004 -13.961 1 69.06 304 ILE B O 1
ATOM 8062 N N . LEU B 1 305 ? -4.746 5.363 -16.047 1 65.94 305 LEU B N 1
ATOM 8063 C CA . LEU B 1 305 ? -4.285 6.691 -16.438 1 65.94 305 LEU B CA 1
ATOM 8064 C C . LEU B 1 305 ? -5.395 7.723 -16.266 1 65.94 305 LEU B C 1
ATOM 8066 O O . LEU B 1 305 ? -5.145 8.852 -15.836 1 65.94 305 LEU B O 1
ATOM 8070 N N . GLU B 1 306 ? -6.551 7.211 -16.578 1 64.12 306 GLU B N 1
ATOM 8071 C CA . GLU B 1 306 ? -7.695 8.102 -16.406 1 64.12 306 GLU B CA 1
ATOM 8072 C C . GLU B 1 306 ? -7.934 8.43 -14.938 1 64.12 306 GLU B C 1
ATOM 8074 O O . GLU B 1 306 ? -8.125 9.594 -14.578 1 64.12 306 GLU B O 1
ATOM 8079 N N . ASP B 1 307 ? -7.863 7.562 -14.117 1 67.75 307 ASP B N 1
ATOM 8080 C CA . ASP B 1 307 ? -8.078 7.77 -12.695 1 67.75 307 ASP B CA 1
ATOM 8081 C C . ASP B 1 307 ? -6.988 8.648 -12.094 1 67.75 307 ASP B C 1
ATOM 8083 O O . ASP B 1 307 ? -7.273 9.531 -11.281 1 67.75 307 ASP B O 1
ATOM 8087 N N . ALA B 1 308 ? -5.82 8.375 -12.469 1 65.31 308 ALA B N 1
ATOM 8088 C CA . ALA B 1 308 ? -4.711 9.195 -11.992 1 65.31 308 ALA B CA 1
ATOM 8089 C C . ALA B 1 308 ? -4.852 10.641 -12.453 1 65.31 308 ALA B C 1
ATOM 8091 O O . ALA B 1 308 ? -4.68 11.57 -11.664 1 65.31 308 ALA B O 1
ATOM 8092 N N . SER B 1 309 ? -5.129 10.812 -13.648 1 64.69 309 SER B N 1
ATOM 8093 C CA . SER B 1 309 ? -5.281 12.156 -14.195 1 64.69 309 SER B CA 1
ATOM 8094 C C . SER B 1 309 ? -6.406 12.914 -13.492 1 64.69 309 SER B C 1
ATOM 8096 O O . SER B 1 309 ? -6.258 14.094 -13.172 1 64.69 309 SER B O 1
ATOM 8098 N N . GLU B 1 310 ? -7.43 12.148 -13.273 1 67.88 310 GLU B N 1
ATOM 8099 C CA . GLU B 1 310 ? -8.562 12.773 -12.602 1 67.88 310 GLU B CA 1
ATOM 8100 C C . GLU B 1 310 ? -8.195 13.211 -11.188 1 67.88 310 GLU B C 1
ATOM 8102 O O . GLU B 1 310 ? -8.562 14.305 -10.75 1 67.88 310 GLU B O 1
ATOM 8107 N N . ALA B 1 311 ? -7.523 12.445 -10.516 1 69.94 311 ALA B N 1
ATOM 8108 C CA . ALA B 1 311 ? -7.117 12.766 -9.148 1 69.94 311 ALA B CA 1
ATOM 8109 C C . ALA B 1 311 ? -6.219 13.992 -9.117 1 69.94 311 ALA B C 1
ATOM 8111 O O . ALA B 1 311 ? -6.395 14.883 -8.273 1 69.94 311 ALA B O 1
ATOM 8112 N N . PHE B 1 312 ? -5.312 14.109 -9.992 1 70.31 312 PHE B N 1
ATOM 8113 C CA . PHE B 1 312 ? -4.395 15.242 -10.016 1 70.31 312 PHE B CA 1
ATOM 8114 C C . PHE B 1 312 ? -5.109 16.516 -10.484 1 70.31 312 PHE B C 1
ATOM 8116 O O . PHE B 1 312 ? -4.812 17.609 -10.008 1 70.31 312 PHE B O 1
ATOM 8123 N N . ASN B 1 313 ? -5.984 16.359 -11.336 1 67.88 313 ASN B N 1
ATOM 8124 C CA . ASN B 1 313 ? -6.75 17.516 -11.773 1 67.88 313 ASN B CA 1
ATOM 8125 C C . ASN B 1 313 ? -7.586 18.094 -10.633 1 67.88 313 ASN B C 1
ATOM 8127 O O . ASN B 1 313 ? -7.688 19.312 -10.492 1 67.88 313 ASN B O 1
ATOM 8131 N N . LYS B 1 314 ? -8.125 17.156 -9.969 1 70.56 314 LYS B N 1
ATOM 8132 C CA . LYS B 1 314 ? -8.867 17.609 -8.797 1 70.56 314 LYS B CA 1
ATOM 8133 C C . LYS B 1 314 ? -7.957 18.359 -7.828 1 70.56 314 LYS B C 1
ATOM 8135 O O . LYS B 1 314 ? -8.359 19.375 -7.258 1 70.56 314 LYS B O 1
ATOM 8140 N N . THR B 1 315 ? -6.789 17.922 -7.738 1 73.56 315 THR B N 1
ATOM 8141 C CA . THR B 1 315 ? -5.844 18.562 -6.828 1 73.56 315 THR B CA 1
ATOM 8142 C C . THR B 1 315 ? -5.422 19.922 -7.355 1 73.56 315 THR B C 1
ATOM 8144 O O . THR B 1 315 ? -5.242 20.875 -6.582 1 73.56 315 THR B O 1
ATOM 8147 N N . VAL B 1 316 ? -5.23 20.078 -8.578 1 70.75 316 VAL B N 1
ATOM 8148 C CA . VAL B 1 316 ? -4.879 21.359 -9.172 1 70.75 316 VAL B CA 1
ATOM 8149 C C . VAL B 1 316 ? -6.008 22.375 -8.938 1 70.75 316 VAL B C 1
ATOM 8151 O O . VAL B 1 316 ? -5.758 23.531 -8.578 1 70.75 316 VAL B O 1
ATOM 8154 N N . THR B 1 317 ? -7.184 21.797 -9.086 1 70.69 317 THR B N 1
ATOM 8155 C CA . THR B 1 317 ? -8.336 22.656 -8.812 1 70.69 317 THR B CA 1
ATOM 8156 C C . THR B 1 317 ? -8.367 23.078 -7.348 1 70.69 317 THR B C 1
ATOM 8158 O O . THR B 1 317 ? -8.648 24.234 -7.031 1 70.69 317 THR B O 1
ATOM 8161 N N . ASP B 1 318 ? -8.055 22.188 -6.57 1 75.75 318 ASP B N 1
ATOM 8162 C CA . ASP B 1 318 ? -8.023 22.469 -5.137 1 75.75 318 ASP B CA 1
ATOM 8163 C C . ASP B 1 318 ? -6.949 23.5 -4.809 1 75.75 318 ASP B C 1
ATOM 8165 O O . ASP B 1 318 ? -7.148 24.359 -3.943 1 75.75 318 ASP B O 1
ATOM 8169 N N . VAL B 1 319 ? -5.828 23.375 -5.441 1 75.5 319 VAL B N 1
ATOM 8170 C CA . VAL B 1 319 ? -4.746 24.344 -5.254 1 75.5 319 VAL B CA 1
ATOM 8171 C C . VAL B 1 319 ? -5.23 25.734 -5.609 1 75.5 319 VAL B C 1
ATOM 8173 O O . VAL B 1 319 ? -5.02 26.688 -4.852 1 75.5 319 VAL B O 1
ATOM 8176 N N . GLU B 1 320 ? -5.867 25.844 -6.641 1 70.69 320 GLU B N 1
ATOM 8177 C CA . GLU B 1 320 ? -6.363 27.141 -7.09 1 70.69 320 GLU B CA 1
ATOM 8178 C C . GLU B 1 320 ? -7.414 27.688 -6.129 1 70.69 320 GLU B C 1
ATOM 8180 O O . GLU B 1 320 ? -7.387 28.875 -5.781 1 70.69 320 GLU B O 1
ATOM 8185 N N . LEU B 1 321 ? -8.281 26.75 -5.754 1 72.44 321 LEU B N 1
ATOM 8186 C CA . LEU B 1 321 ? -9.352 27.156 -4.852 1 72.44 321 LEU B CA 1
ATOM 8187 C C . LEU B 1 321 ? -8.789 27.609 -3.506 1 72.44 321 LEU B C 1
ATOM 8189 O O . LEU B 1 321 ? -9.188 28.641 -2.975 1 72.44 321 LEU B O 1
ATOM 8193 N N . GLN B 1 322 ? -7.914 26.859 -3.049 1 76.19 322 GLN B N 1
ATOM 8194 C CA . GLN B 1 322 ? -7.301 27.219 -1.773 1 76.19 322 GLN B CA 1
ATOM 8195 C C . GLN B 1 322 ? -6.488 28.5 -1.894 1 76.19 322 GLN B C 1
ATOM 8197 O O . GLN B 1 322 ? -6.504 29.344 -0.989 1 76.19 322 GLN B O 1
ATOM 8202 N N . GLY B 1 323 ? -5.816 28.578 -2.982 1 73.88 323 GLY B N 1
ATOM 8203 C CA . GLY B 1 323 ? -5.094 29.828 -3.225 1 73.88 323 GLY B CA 1
ATOM 8204 C C . GLY B 1 323 ? -5.992 31.047 -3.281 1 73.88 323 GLY B C 1
ATOM 8205 O O . GLY B 1 323 ? -5.68 32.062 -2.691 1 73.88 323 GLY B O 1
ATOM 8206 N N . LYS B 1 324 ? -7.125 30.922 -3.865 1 72.44 324 LYS B N 1
ATOM 8207 C CA . LYS B 1 324 ? -8.086 32 -3.98 1 72.44 324 LYS B CA 1
ATOM 8208 C C . LYS B 1 324 ? -8.68 32.375 -2.621 1 72.44 324 LYS B C 1
ATOM 8210 O O . LYS B 1 324 ? -8.883 33.562 -2.314 1 72.44 324 LYS B O 1
ATOM 8215 N N . ASP B 1 325 ? -8.938 31.344 -1.929 1 76.19 325 ASP B N 1
ATOM 8216 C CA . ASP B 1 325 ? -9.492 31.578 -0.598 1 76.19 325 ASP B CA 1
ATOM 8217 C C . ASP B 1 325 ? -8.523 32.375 0.266 1 76.19 325 ASP B C 1
ATOM 8219 O O . ASP B 1 325 ? -8.93 33.312 0.949 1 76.19 325 ASP B O 1
ATOM 8223 N N . ILE B 1 326 ? -7.336 32 0.153 1 77.75 326 ILE B N 1
ATOM 8224 C CA . ILE B 1 326 ? -6.324 32.719 0.922 1 77.75 326 ILE B CA 1
ATOM 8225 C C . ILE B 1 326 ? -6.199 34.156 0.405 1 77.75 326 ILE B C 1
ATOM 8227 O O . ILE B 1 326 ? -6.137 35.094 1.191 1 77.75 326 ILE B O 1
ATOM 8231 N N . LEU B 1 327 ? -6.281 34.281 -0.896 1 77.19 327 LEU B N 1
ATOM 8232 C CA . LEU B 1 327 ? -6.145 35.594 -1.511 1 77.19 327 LEU B CA 1
ATOM 8233 C C . LEU B 1 327 ? -7.324 36.5 -1.143 1 77.19 327 LEU B C 1
ATOM 8235 O O . LEU B 1 327 ? -7.141 37.688 -0.863 1 77.19 327 LEU B O 1
ATOM 8239 N N . GLN B 1 328 ? -8.469 35.906 -1.1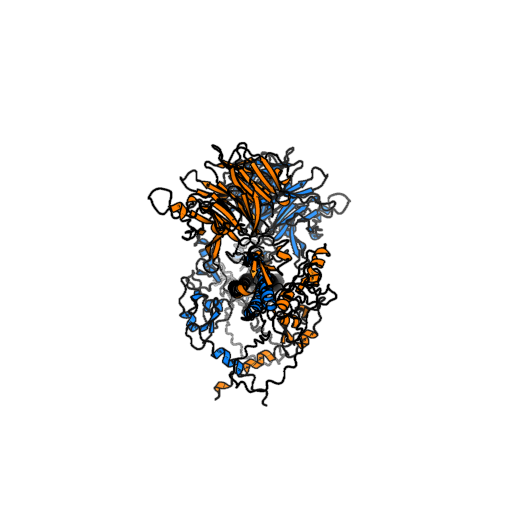62 1 75.62 328 GLN B N 1
ATOM 8240 C CA . GLN B 1 328 ? -9.656 36.656 -0.822 1 75.62 328 GLN B CA 1
ATOM 8241 C C . GLN B 1 328 ? -9.594 37.156 0.618 1 75.62 328 GLN B C 1
ATOM 8243 O O . GLN B 1 328 ? -10.008 38.281 0.91 1 75.62 328 GLN B O 1
ATOM 8248 N N . SER B 1 329 ? -9.117 36.312 1.417 1 74.94 329 SER B N 1
ATOM 8249 C CA . SER B 1 329 ? -8.961 36.719 2.809 1 74.94 329 SER B CA 1
ATOM 8250 C C . SER B 1 329 ? -7.984 37.875 2.932 1 74.94 329 SER B C 1
ATOM 8252 O O . SER B 1 329 ? -8.242 38.844 3.662 1 74.94 329 SER B O 1
ATOM 8254 N N . TYR B 1 330 ? -6.898 37.875 2.146 1 75.56 330 TYR B N 1
ATOM 8255 C CA . TYR B 1 330 ? -5.91 38.938 2.17 1 75.56 330 TYR B CA 1
ATOM 8256 C C . TYR B 1 330 ? -6.465 40.188 1.53 1 75.56 330 TYR B C 1
ATOM 8258 O O . TYR B 1 330 ? -6.242 41.312 2.033 1 75.56 330 TYR B O 1
ATOM 8266 N N . ARG B 1 331 ? -7.285 40.031 0.479 1 76 331 ARG B N 1
ATOM 8267 C CA . ARG B 1 331 ? -7.855 41.188 -0.216 1 76 331 ARG B CA 1
ATOM 8268 C C . ARG B 1 331 ? -8.875 41.906 0.66 1 76 331 ARG B C 1
ATOM 8270 O O . ARG B 1 331 ? -8.961 43.156 0.646 1 76 331 ARG B O 1
ATOM 8277 N N . SER B 1 332 ? -9.602 41.062 1.366 1 76.69 332 SER B N 1
ATOM 8278 C CA . SER B 1 332 ? -10.562 41.656 2.283 1 76.69 332 SER B CA 1
ATOM 8279 C C . SER B 1 332 ? -9.859 42.5 3.34 1 76.69 332 SER B C 1
ATOM 8281 O O . SER B 1 332 ? -10.289 43.625 3.633 1 76.69 332 SER B O 1
ATOM 8283 N N . GLN B 1 333 ? -8.789 42 3.809 1 75.19 333 GLN B N 1
ATOM 8284 C CA . GLN B 1 333 ? -8.023 42.75 4.801 1 75.19 333 GLN B CA 1
ATOM 8285 C C . GLN B 1 333 ? -7.348 43.969 4.18 1 75.19 333 GLN B C 1
ATOM 8287 O O . GLN B 1 333 ? -7.301 45.031 4.789 1 75.19 333 GLN B O 1
ATOM 8292 N N . LEU B 1 334 ? -6.863 43.781 2.955 1 77.62 334 LEU B N 1
ATOM 8293 C CA . LEU B 1 334 ? -6.234 44.875 2.232 1 77.62 334 LEU B CA 1
ATOM 8294 C C . LEU B 1 334 ? -7.234 46 1.96 1 77.62 334 LEU B C 1
ATOM 8296 O O . LEU B 1 334 ? -6.926 47.188 2.168 1 77.62 334 LEU B O 1
ATOM 8300 N N . ASN B 1 335 ? -8.445 45.594 1.573 1 79.25 335 ASN B N 1
ATOM 8301 C CA . ASN B 1 335 ? -9.492 46.594 1.3 1 79.25 335 ASN B CA 1
ATOM 8302 C C . ASN B 1 335 ? -9.875 47.375 2.559 1 79.25 335 ASN B C 1
ATOM 8304 O O . ASN B 1 335 ? -10.117 48.562 2.502 1 79.25 335 ASN B O 1
ATOM 8308 N N . GLU B 1 336 ? -9.883 46.562 3.576 1 77.69 336 GLU B N 1
ATOM 8309 C CA . GLU B 1 336 ? -10.18 47.25 4.84 1 77.69 336 GLU B CA 1
ATOM 8310 C C . GLU B 1 336 ? -9.109 48.281 5.18 1 77.69 336 GLU B C 1
ATOM 8312 O O . GLU B 1 336 ? -9.422 49.375 5.613 1 77.69 336 GLU B O 1
ATOM 8317 N N . ALA B 1 337 ? -7.879 47.906 4.973 1 77.06 337 ALA B N 1
ATOM 8318 C CA . ALA B 1 337 ? -6.781 48.844 5.242 1 77.06 337 ALA B CA 1
ATOM 8319 C C . ALA B 1 337 ? -6.824 50.031 4.297 1 77.06 337 ALA B C 1
ATOM 8321 O O . ALA B 1 337 ? -6.617 51.188 4.723 1 77.06 337 ALA B O 1
ATOM 8322 N N . VAL B 1 338 ? -7.16 49.781 3.043 1 82.88 338 VAL B N 1
ATOM 8323 C CA . VAL B 1 338 ? -7.238 50.844 2.043 1 82.88 338 VAL B CA 1
ATOM 8324 C C . VAL B 1 338 ? -8.383 51.812 2.387 1 82.88 338 VAL B C 1
ATOM 8326 O O . VAL B 1 338 ? -8.234 53.031 2.299 1 82.88 338 VAL B O 1
ATOM 8329 N N . ASN B 1 339 ? -9.508 51.25 2.83 1 81.69 339 ASN B N 1
ATOM 8330 C CA . ASN B 1 339 ? -10.656 52.094 3.203 1 81.69 339 ASN B CA 1
ATOM 8331 C C . ASN B 1 339 ? -10.344 52.969 4.414 1 81.69 339 ASN B C 1
ATOM 8333 O O . ASN B 1 339 ? -10.734 54.125 4.457 1 81.69 339 ASN B O 1
ATOM 8337 N N . CYS B 1 340 ? -9.633 52.375 5.305 1 79.31 340 CYS B N 1
ATOM 8338 C CA . CYS B 1 340 ? -9.227 53.156 6.469 1 79.31 340 CYS B CA 1
ATOM 8339 C C . CYS B 1 340 ? -8.297 54.312 6.07 1 79.31 340 CYS B C 1
ATOM 8341 O O . CYS B 1 340 ? -8.438 55.438 6.555 1 79.31 340 CYS B O 1
ATOM 8343 N N . GLN B 1 341 ? -7.418 54.031 5.164 1 82.62 341 GLN B N 1
ATOM 8344 C CA . GLN B 1 341 ? -6.488 55.031 4.688 1 82.62 341 GLN B CA 1
ATOM 8345 C C . GLN B 1 341 ? -7.227 56.188 3.986 1 82.62 341 GLN B C 1
ATOM 8347 O O . GLN B 1 341 ? -6.91 57.344 4.195 1 82.62 341 GLN B O 1
ATOM 8352 N N . LYS B 1 342 ? -8.234 55.812 3.148 1 84.19 342 LYS B N 1
ATOM 8353 C CA . LYS B 1 342 ? -9.023 56.812 2.445 1 84.19 342 LYS B CA 1
ATOM 8354 C C . LYS B 1 342 ? -9.758 57.719 3.428 1 84.19 342 LYS B C 1
ATOM 8356 O O . LYS B 1 342 ? -9.805 58.938 3.234 1 84.19 342 LYS B O 1
ATOM 8361 N N . LEU B 1 343 ? -10.281 57.125 4.438 1 83.62 343 LEU B N 1
ATOM 8362 C CA . LEU B 1 343 ? -11.008 57.906 5.441 1 83.62 343 LEU B CA 1
ATOM 8363 C C . LEU B 1 343 ? -10.078 58.875 6.156 1 83.62 343 LEU B C 1
ATOM 8365 O O . LEU B 1 343 ? -10.398 60.062 6.305 1 83.62 343 LEU B O 1
ATOM 8369 N N . ILE B 1 344 ? -8.93 58.375 6.508 1 84.12 344 ILE B N 1
ATOM 8370 C CA . ILE B 1 344 ? -7.988 59.219 7.238 1 84.12 344 ILE B CA 1
ATOM 8371 C C . ILE B 1 344 ? -7.484 60.344 6.336 1 84.12 344 ILE B C 1
ATOM 8373 O O . ILE B 1 344 ? -7.32 61.469 6.781 1 84.12 344 ILE B O 1
ATOM 8377 N N . ASN B 1 345 ? -7.305 60 5.09 1 86.12 345 ASN B N 1
ATOM 8378 C CA . ASN B 1 345 ? -6.871 61 4.133 1 86.12 345 ASN B CA 1
ATOM 8379 C C . ASN B 1 345 ? -7.914 62.125 3.979 1 86.12 345 ASN B C 1
ATOM 8381 O O . ASN B 1 345 ? -7.566 63.281 3.861 1 86.12 345 ASN B O 1
ATOM 8385 N N . ARG B 1 346 ? -9.172 61.781 4.035 1 83.94 346 ARG B N 1
ATOM 8386 C CA . ARG B 1 346 ? -10.242 62.781 3.939 1 83.94 346 ARG B CA 1
ATOM 8387 C C . ARG B 1 346 ? -10.25 63.688 5.156 1 83.94 346 ARG B C 1
ATOM 8389 O O . ARG B 1 346 ? -10.422 64.938 5.023 1 83.94 346 ARG B O 1
ATOM 8396 N N . TYR B 1 347 ? -10.023 63.125 6.305 1 82.12 347 TYR B N 1
ATOM 8397 C CA . TYR B 1 347 ? -9.938 63.938 7.516 1 82.12 347 TYR B CA 1
ATOM 8398 C C . TYR B 1 347 ? -8.742 64.875 7.457 1 82.12 347 TYR B C 1
ATOM 8400 O O . TYR B 1 347 ? -8.852 66.062 7.828 1 82.12 347 TYR B O 1
ATOM 8408 N N . TYR B 1 348 ? -7.676 64.312 6.961 1 84.38 348 TYR B N 1
ATOM 8409 C CA . TYR B 1 348 ? -6.465 65.125 6.844 1 84.38 348 TYR B CA 1
ATOM 8410 C C . TYR B 1 348 ? -6.688 66.312 5.922 1 84.38 348 TYR B C 1
ATOM 8412 O O . TYR B 1 348 ? -6.312 67.438 6.25 1 84.38 348 TYR B O 1
ATOM 8420 N N . GLU B 1 349 ? -7.348 66.125 4.828 1 84 349 GLU B N 1
ATOM 8421 C CA . GLU B 1 349 ? -7.598 67.188 3.859 1 84 349 GLU B CA 1
ATOM 8422 C C . GLU B 1 349 ? -8.516 68.25 4.445 1 84 349 GLU B C 1
ATOM 8424 O O . GLU B 1 349 ? -8.266 69.438 4.281 1 84 349 GLU B O 1
ATOM 8429 N N . LEU B 1 350 ? -9.57 67.875 5.215 1 81.06 350 LEU B N 1
ATOM 8430 C CA . LEU B 1 350 ? -10.539 68.812 5.781 1 81.06 350 LEU B CA 1
ATOM 8431 C C . LEU B 1 350 ? -9.922 69.625 6.914 1 81.06 350 LEU B C 1
ATOM 8433 O O . LEU B 1 350 ? -10.148 70.812 7.02 1 81.06 350 LEU B O 1
ATOM 8437 N N . LEU B 1 351 ? -9.125 68.938 7.633 1 81.75 351 LEU B N 1
ATOM 8438 C CA . LEU B 1 351 ? -8.5 69.688 8.742 1 81.75 351 LEU B CA 1
ATOM 8439 C C . LEU B 1 351 ? -7.406 70.625 8.242 1 81.75 351 LEU B C 1
ATOM 8441 O O . LEU B 1 351 ? -7.188 71.688 8.812 1 81.75 351 LEU B O 1
ATOM 8445 N N . ASN B 1 352 ? -6.734 70.188 7.207 1 83.38 352 ASN B N 1
ATOM 8446 C CA . ASN B 1 352 ? -5.703 71 6.629 1 83.38 352 ASN B CA 1
ATOM 8447 C C . ASN B 1 352 ? -6.293 72.312 6.043 1 83.38 352 ASN B C 1
ATOM 8449 O O . ASN B 1 352 ? -5.617 73.312 5.988 1 83.38 352 ASN B O 1
ATOM 8453 N N . ALA B 1 353 ? -7.621 72.25 5.715 1 79.44 353 ALA B N 1
ATOM 8454 C CA . ALA B 1 353 ? -8.305 73.438 5.16 1 79.44 353 ALA B CA 1
ATOM 8455 C C . ALA B 1 353 ? -8.812 74.375 6.27 1 79.44 353 ALA B C 1
ATOM 8457 O O . ALA B 1 353 ? -9.203 75.5 6.012 1 79.44 353 ALA B O 1
ATOM 8458 N N . LEU B 1 354 ? -8.789 73.812 7.512 1 77.81 354 LEU B N 1
ATOM 8459 C CA . LEU B 1 354 ? -9.266 74.625 8.641 1 77.81 354 LEU B CA 1
ATOM 8460 C C . LEU B 1 354 ? -8.242 75.688 9.023 1 77.81 354 LEU B C 1
ATOM 8462 O O . LEU B 1 354 ? -7.086 75.375 9.312 1 77.81 354 LEU B O 1
ATOM 8466 N N . THR B 1 355 ? -8.547 77 8.734 1 76.69 355 THR B N 1
ATOM 8467 C CA . THR B 1 355 ? -7.688 78.125 9.078 1 76.69 355 THR B CA 1
ATOM 8468 C C . THR B 1 355 ? -8.211 78.812 10.312 1 76.69 355 THR B C 1
ATOM 8470 O O . THR B 1 355 ? -9.422 79 10.461 1 76.69 355 THR B O 1
ATOM 8473 N N . VAL B 1 356 ? -7.371 78.875 11.328 1 76.38 356 VAL B N 1
ATOM 8474 C CA . VAL B 1 356 ? -7.727 79.625 12.516 1 76.38 356 VAL B CA 1
ATOM 8475 C C . VAL B 1 356 ? -7.645 81.125 12.203 1 76.38 356 VAL B C 1
ATOM 8477 O O . VAL B 1 356 ? -6.586 81.625 11.82 1 76.38 356 VAL B O 1
ATOM 8480 N N . ASP B 1 357 ? -8.828 81.812 12.234 1 73.5 357 ASP B N 1
ATOM 8481 C CA . ASP B 1 357 ? -8.945 83.25 11.883 1 73.5 357 ASP B CA 1
ATOM 8482 C C . ASP B 1 357 ? -8.062 84.125 12.781 1 73.5 357 ASP B C 1
ATOM 8484 O O . ASP B 1 357 ? -7.832 83.75 13.945 1 73.5 357 ASP B O 1
ATOM 8488 N N . ASN B 1 358 ? -7.449 85.188 12.203 1 70.5 358 ASN B N 1
ATOM 8489 C CA . ASN B 1 358 ? -6.613 86.125 12.953 1 70.5 358 ASN B CA 1
ATOM 8490 C C . ASN B 1 358 ? -7.457 87.062 13.75 1 70.5 358 ASN B C 1
ATOM 8492 O O . ASN B 1 358 ? -6.988 87.688 14.734 1 70.5 358 ASN B O 1
ATOM 8496 N N . ASP B 1 359 ? -8.789 87.25 13.312 1 65.44 359 ASP B N 1
ATOM 8497 C CA . ASP B 1 359 ? -9.633 88.25 13.984 1 65.44 359 ASP B CA 1
ATOM 8498 C C . ASP B 1 359 ? -10.492 87.562 15.062 1 65.44 359 ASP B C 1
ATOM 8500 O O . ASP B 1 359 ? -10.578 86.375 15.125 1 65.44 359 ASP B O 1
ATOM 8504 N N . LEU B 1 360 ? -10.953 88.312 16.062 1 58.28 360 LEU B N 1
ATOM 8505 C CA . LEU B 1 360 ? -11.688 87.938 17.25 1 58.28 360 LEU B CA 1
ATOM 8506 C C . LEU B 1 360 ? -13.023 87.312 16.859 1 58.28 360 LEU B C 1
ATOM 8508 O O . LEU B 1 360 ? -14.047 88 16.797 1 58.28 360 LEU B O 1
ATOM 8512 N N . ASN B 1 361 ? -12.969 86.25 16.078 1 69.38 361 ASN B N 1
ATOM 8513 C CA . ASN B 1 361 ? -14.211 85.562 15.758 1 69.38 361 ASN B CA 1
ATOM 8514 C C . ASN B 1 361 ? -14.43 84.375 16.672 1 69.38 361 ASN B C 1
ATOM 8516 O O . ASN B 1 361 ? -13.984 83.25 16.375 1 69.38 361 ASN B O 1
ATOM 8520 N N . ILE B 1 362 ? -15.109 84.625 17.812 1 69.56 362 ILE B N 1
ATOM 8521 C CA . ILE B 1 362 ? -15.336 83.688 18.875 1 69.56 362 ILE B CA 1
ATOM 8522 C C . ILE B 1 362 ? -16.016 82.438 18.312 1 69.56 362 ILE B C 1
ATOM 8524 O O . ILE B 1 362 ? -15.695 81.312 18.703 1 69.56 362 ILE B O 1
ATOM 8528 N N . ASN B 1 363 ? -16.891 82.625 17.359 1 72.5 363 ASN B N 1
ATOM 8529 C CA . ASN B 1 363 ? -17.609 81.562 16.766 1 72.5 363 ASN B CA 1
ATOM 8530 C C . ASN B 1 363 ? -16.672 80.625 16 1 72.5 363 ASN B C 1
ATOM 8532 O O . ASN B 1 363 ? -16.781 79.375 16.094 1 72.5 363 ASN B O 1
ATOM 8536 N N . GLN B 1 364 ? -15.773 81.188 15.359 1 76.81 364 GLN B N 1
ATOM 8537 C CA . GLN B 1 364 ? -14.828 80.375 14.586 1 76.81 364 GLN B CA 1
ATOM 8538 C C . GLN B 1 364 ? -13.883 79.625 15.5 1 76.81 364 GLN B C 1
ATOM 8540 O O . GLN B 1 364 ? -13.555 78.438 15.234 1 76.81 364 GLN B O 1
ATOM 8545 N N . TYR B 1 365 ? -13.414 80.25 16.547 1 75.44 365 TYR B N 1
ATOM 8546 C CA . TYR B 1 365 ? -12.523 79.562 17.484 1 75.44 365 TYR B CA 1
ATOM 8547 C C . TYR B 1 365 ? -13.219 78.375 18.141 1 75.44 365 TYR B C 1
ATOM 8549 O O . TYR B 1 365 ? -12.617 77.312 18.312 1 75.44 365 TYR B O 1
ATOM 8557 N N . ASN B 1 366 ? -14.469 78.625 18.484 1 74.94 366 ASN B N 1
ATOM 8558 C CA . ASN B 1 366 ? -15.234 77.562 19.047 1 74.94 366 ASN B CA 1
ATOM 8559 C C . ASN B 1 366 ? -15.406 76.375 18.062 1 74.94 366 ASN B C 1
ATOM 8561 O O . ASN B 1 366 ? -15.32 75.25 18.438 1 74.94 366 ASN B O 1
ATOM 8565 N N . TYR B 1 367 ? -15.586 76.75 16.828 1 76.88 367 TYR B N 1
ATOM 8566 C CA . TYR B 1 367 ? -15.711 75.75 15.781 1 76.88 367 TYR B CA 1
ATOM 8567 C C . TYR B 1 367 ? -14.422 74.938 15.641 1 76.88 367 TYR B C 1
ATOM 8569 O O . TYR B 1 367 ? -14.445 73.688 15.578 1 76.88 367 TYR B O 1
ATOM 8577 N N . VAL B 1 368 ? -13.359 75.562 15.562 1 76.88 368 VAL B N 1
ATOM 8578 C CA . VAL B 1 368 ? -12.062 74.875 15.406 1 76.88 368 VAL B CA 1
ATOM 8579 C C . VAL B 1 368 ? -11.805 74 16.594 1 76.88 368 VAL B C 1
ATOM 8581 O O . VAL B 1 368 ? -11.312 72.875 16.438 1 76.88 368 VAL B O 1
ATOM 8584 N N . PHE B 1 369 ? -12.125 74.438 17.766 1 76.06 369 PHE B N 1
ATOM 8585 C CA . PHE B 1 369 ? -11.953 73.625 18.969 1 76.06 369 PHE B CA 1
ATOM 8586 C C . PHE B 1 369 ? -12.773 72.375 18.875 1 76.06 369 PHE B C 1
ATOM 8588 O O . PHE B 1 369 ? -12.289 71.25 19.219 1 76.06 369 PHE B O 1
ATOM 8595 N N . GLN B 1 370 ? -14.008 72.438 18.484 1 76.5 370 GLN B N 1
ATOM 8596 C CA . GLN B 1 370 ? -14.867 71.25 18.344 1 76.5 370 GLN B CA 1
ATOM 8597 C C . GLN B 1 370 ? -14.328 70.312 17.281 1 76.5 370 GLN B C 1
ATOM 8599 O O . GLN B 1 370 ? -14.375 69.062 17.469 1 76.5 370 GLN B O 1
ATOM 8604 N N . CYS B 1 371 ? -13.852 70.812 16.219 1 77.81 371 CYS B N 1
ATOM 8605 C CA . CYS B 1 371 ? -13.258 70 15.172 1 77.81 371 CYS B CA 1
ATOM 8606 C C . CYS B 1 371 ? -12.062 69.188 15.711 1 77.81 371 CYS B C 1
ATOM 8608 O O . CYS B 1 371 ? -11.969 68 15.484 1 77.81 371 CYS B O 1
ATOM 8610 N N . ILE B 1 372 ? -11.203 69.938 16.469 1 75.81 372 ILE B N 1
ATOM 8611 C CA . ILE B 1 372 ? -10.016 69.312 17.031 1 75.81 372 ILE B CA 1
ATOM 8612 C C . ILE B 1 372 ? -10.422 68.188 17.984 1 75.81 372 ILE B C 1
ATOM 8614 O O . ILE B 1 372 ? -9.852 67.062 17.938 1 75.81 372 ILE B O 1
ATOM 8618 N N . THR B 1 373 ? -11.414 68.438 18.812 1 77.19 373 THR B N 1
ATOM 8619 C CA . THR B 1 373 ? -11.852 67.438 19.797 1 77.19 373 THR B CA 1
ATOM 8620 C C . THR B 1 373 ? -12.43 66.25 19.109 1 77.19 373 THR B C 1
ATOM 8622 O O . THR B 1 373 ? -12.102 65.125 19.484 1 77.19 373 THR B O 1
ATOM 8625 N N . GLN B 1 374 ? -13.203 66.438 18.109 1 80.31 374 GLN B N 1
ATOM 8626 C CA . GLN B 1 374 ? -13.852 65.312 17.422 1 80.31 374 GLN B CA 1
ATOM 8627 C C . GLN B 1 374 ? -12.844 64.5 16.625 1 80.31 374 GLN B C 1
ATOM 8629 O O . GLN B 1 374 ? -12.891 63.281 16.625 1 80.31 374 GLN B O 1
ATOM 8634 N N . VAL B 1 375 ? -11.906 65.062 15.977 1 81.62 375 VAL B N 1
ATOM 8635 C CA . VAL B 1 375 ? -10.914 64.375 15.164 1 81.62 375 VAL B CA 1
ATOM 8636 C C . VAL B 1 375 ? -9.945 63.625 16.078 1 81.62 375 VAL B C 1
ATOM 8638 O O . VAL B 1 375 ? -9.508 62.531 15.742 1 81.62 375 VAL B O 1
ATOM 8641 N N . THR B 1 376 ? -9.609 64.25 17.25 1 80.38 376 THR B N 1
ATOM 8642 C CA . THR B 1 376 ? -8.734 63.562 18.203 1 80.38 376 THR B CA 1
ATOM 8643 C C . THR B 1 376 ? -9.367 62.25 18.688 1 80.38 376 THR B C 1
ATOM 8645 O O . THR B 1 376 ? -8.688 61.25 18.844 1 80.38 376 THR B O 1
ATOM 8648 N N . ARG B 1 377 ? -10.648 62.344 18.984 1 78.81 377 ARG B N 1
ATOM 8649 C CA . ARG B 1 377 ? -11.367 61.125 19.375 1 78.81 377 ARG B CA 1
ATOM 8650 C C . ARG B 1 377 ? -11.305 60.062 18.281 1 78.81 377 ARG B C 1
ATOM 8652 O O . ARG B 1 377 ? -11.094 58.906 18.547 1 78.81 377 ARG B O 1
ATOM 8659 N N . PHE B 1 378 ? -11.383 60.406 17.109 1 80.62 378 PHE B N 1
ATOM 8660 C CA . PHE B 1 378 ? -11.352 59.5 15.961 1 80.62 378 PHE B CA 1
ATOM 8661 C C . PHE B 1 378 ? -9.969 58.875 15.789 1 80.62 378 PHE B C 1
ATOM 8663 O O . PHE B 1 378 ? -9.852 57.688 15.508 1 80.62 378 PHE B O 1
ATOM 8670 N N . ILE B 1 379 ? -8.992 59.688 15.898 1 78.56 379 ILE B N 1
ATOM 8671 C CA . ILE B 1 379 ? -7.621 59.219 15.766 1 78.56 379 ILE B CA 1
ATOM 8672 C C . ILE B 1 379 ? -7.348 58.125 16.797 1 78.56 379 ILE B C 1
ATOM 8674 O O . ILE B 1 379 ? -6.715 57.125 16.5 1 78.56 379 ILE B O 1
ATOM 8678 N N . HIS B 1 380 ? -7.902 58.312 17.984 1 77.38 380 HIS B N 1
ATOM 8679 C CA . HIS B 1 380 ? -7.715 57.344 19.031 1 77.38 380 HIS B CA 1
ATOM 8680 C C . HIS B 1 380 ? -8.391 56.031 18.688 1 77.38 380 HIS B C 1
ATOM 8682 O O . HIS B 1 380 ? -7.816 54.938 18.875 1 77.38 380 HIS B O 1
ATOM 8688 N N . GLU B 1 381 ? -9.555 56.031 18.094 1 76.19 381 GLU B N 1
ATOM 8689 C CA . GLU B 1 381 ? -10.289 54.844 17.688 1 76.19 381 GLU B CA 1
ATOM 8690 C C . GLU B 1 381 ? -9.57 54.125 16.562 1 76.19 381 GLU B C 1
ATOM 8692 O O . GLU B 1 381 ? -9.477 52.875 16.578 1 76.19 381 GLU B O 1
ATOM 8697 N N . MET B 1 382 ? -9.023 54.875 15.695 1 75.81 382 MET B N 1
ATOM 8698 C CA . MET B 1 382 ? -8.336 54.281 14.555 1 75.81 382 MET B CA 1
ATOM 8699 C C . MET B 1 382 ? -7.02 53.625 14.992 1 75.81 382 MET B C 1
ATOM 8701 O O . MET B 1 382 ? -6.637 52.562 14.484 1 75.81 382 MET B O 1
ATOM 8705 N N . ASP B 1 383 ? -6.344 54.219 15.922 1 72.25 383 ASP B N 1
ATOM 8706 C CA . ASP B 1 383 ? -5.105 53.688 16.453 1 72.25 383 ASP B CA 1
ATOM 8707 C C . ASP B 1 383 ? -5.355 52.312 17.141 1 72.25 383 ASP B C 1
ATOM 8709 O O . ASP B 1 383 ? -4.562 51.406 16.984 1 72.25 383 ASP B O 1
ATOM 8713 N N . GLN B 1 384 ? -6.477 52.25 17.797 1 68.69 384 GLN B N 1
ATOM 8714 C CA . GLN B 1 384 ? -6.836 51 18.453 1 68.69 384 GLN B CA 1
ATOM 8715 C C . GLN B 1 384 ? -7.16 49.906 17.422 1 68.69 384 GLN B C 1
ATOM 8717 O O . GLN B 1 384 ? -6.77 48.75 17.578 1 68.69 384 GLN B O 1
ATOM 8722 N N . GLU B 1 385 ? -7.82 50.375 16.422 1 68.62 385 GLU B N 1
ATOM 8723 C CA . GLU B 1 385 ? -8.18 49.406 15.367 1 68.62 385 GLU B CA 1
ATOM 8724 C C . GLU B 1 385 ? -6.941 48.875 14.648 1 68.62 385 GLU B C 1
ATOM 8726 O O . GLU B 1 385 ? -6.867 47.719 14.32 1 68.62 385 GLU B O 1
ATOM 8731 N N . LEU B 1 386 ? -6.059 49.781 14.359 1 66.56 386 LEU B N 1
ATOM 8732 C CA . LEU B 1 386 ? -4.824 49.375 13.68 1 66.56 386 LEU B CA 1
ATOM 8733 C C . LEU B 1 386 ? -4.004 48.438 14.547 1 66.56 386 LEU B C 1
ATOM 8735 O O . LEU B 1 386 ? -3.363 47.531 14.023 1 66.56 386 LEU B O 1
ATOM 8739 N N . THR B 1 387 ? -4.02 48.781 15.766 1 60.56 387 THR B N 1
ATOM 8740 C CA . THR B 1 387 ? -3.254 47.938 16.672 1 60.56 387 THR B CA 1
ATOM 8741 C C . THR B 1 387 ? -3.865 46.531 16.734 1 60.56 387 THR B C 1
ATOM 8743 O O . THR B 1 387 ? -3.148 45.562 16.891 1 60.56 387 THR B O 1
ATOM 8746 N N . ASN B 1 388 ? -5.168 46.594 16.547 1 54.09 388 ASN B N 1
ATOM 8747 C CA . ASN B 1 388 ? -5.863 45.312 16.656 1 54.09 388 ASN B CA 1
ATOM 8748 C C . ASN B 1 388 ? -5.852 44.531 15.336 1 54.09 388 ASN B C 1
ATOM 8750 O O . ASN B 1 388 ? -6.16 43.344 15.297 1 54.09 388 ASN B O 1
ATOM 8754 N N . VAL B 1 389 ? -5.762 45.344 14.336 1 54.28 389 VAL B N 1
ATOM 8755 C CA . VAL B 1 389 ? -5.801 44.625 13.055 1 54.28 389 VAL B CA 1
ATOM 8756 C C . VAL B 1 389 ? -4.559 43.75 12.906 1 54.28 389 VAL B C 1
ATOM 8758 O O . VAL B 1 389 ? -3.434 44.25 12.859 1 54.28 389 VAL B O 1
ATOM 8761 N N . LYS B 1 390 ? -4.648 42.562 13.32 1 55.06 390 LYS B N 1
ATOM 8762 C CA . LYS B 1 390 ? -3.631 41.531 13.234 1 55.06 390 LYS B CA 1
ATOM 8763 C C . LYS B 1 390 ? -3.115 41.375 11.805 1 55.06 390 LYS B C 1
ATOM 8765 O O . LYS B 1 390 ? -3.891 41.438 10.852 1 55.06 390 LYS B O 1
ATOM 8770 N N . LYS B 1 391 ? -1.777 41.625 11.609 1 57.38 391 LYS B N 1
ATOM 8771 C CA . LYS B 1 391 ? -1.127 41.312 10.344 1 57.38 391 LYS B CA 1
ATOM 8772 C C . LYS B 1 391 ? -1.63 40 9.781 1 57.38 391 LYS B C 1
ATOM 8774 O O . LYS B 1 391 ? -1.906 39.062 10.531 1 57.38 391 LYS B O 1
ATOM 8779 N N . PRO B 1 392 ? -2.143 40.156 8.586 1 58.12 392 PRO B N 1
ATOM 8780 C CA . PRO B 1 392 ? -2.672 38.938 7.984 1 58.12 392 PRO B CA 1
ATOM 8781 C C . PRO B 1 392 ? -1.723 37.75 8.125 1 58.12 392 PRO B C 1
ATOM 8783 O O . PRO B 1 392 ? -0.51 37.906 7.953 1 58.12 392 PRO B O 1
ATOM 8786 N N . ALA B 1 393 ? -2.234 36.812 8.797 1 65 393 ALA B N 1
ATOM 8787 C CA . ALA B 1 393 ? -1.465 35.562 8.867 1 65 393 ALA B CA 1
ATOM 8788 C C . ALA B 1 393 ? -1.253 34.969 7.477 1 65 393 ALA B C 1
ATOM 8790 O O . ALA B 1 393 ? -2.201 34.844 6.699 1 65 393 ALA B O 1
ATOM 8791 N N . GLU B 1 394 ? 0.079 34.906 7.078 1 73.94 394 GLU B N 1
ATOM 8792 C CA . GLU B 1 394 ? 0.419 34.375 5.762 1 73.94 394 GLU B CA 1
ATOM 8793 C C . GLU B 1 394 ? 0.166 32.875 5.695 1 73.94 394 GLU B C 1
ATOM 8795 O O . GLU B 1 394 ? 0.56 32.125 6.598 1 73.94 394 GLU B O 1
ATOM 8800 N N . ARG B 1 395 ? -0.651 32.594 4.824 1 77.56 395 ARG B N 1
ATOM 8801 C CA . ARG B 1 395 ? -0.927 31.172 4.551 1 77.56 395 ARG B CA 1
ATOM 8802 C C . ARG B 1 395 ? -0.382 30.766 3.186 1 77.56 395 ARG B C 1
ATOM 8804 O O . ARG B 1 395 ? -0.342 31.578 2.258 1 77.56 395 ARG B O 1
ATOM 8811 N N . CYS B 1 396 ? 0.15 29.547 3.201 1 78.5 396 CYS B N 1
ATOM 8812 C CA . CYS B 1 396 ? 0.654 29.031 1.936 1 78.5 396 CYS B CA 1
ATOM 8813 C C . CYS B 1 396 ? 0.142 27.625 1.683 1 78.5 396 CYS B C 1
ATOM 8815 O O . CYS B 1 396 ? -0.478 27.016 2.559 1 78.5 396 CYS B O 1
ATOM 8817 N N . LEU B 1 397 ? 0.263 27.297 0.503 1 80.38 397 LEU B N 1
ATOM 8818 C CA . LEU B 1 397 ? -0.122 25.938 0.119 1 80.38 397 LEU B CA 1
ATOM 8819 C C . LEU B 1 397 ? 1.015 24.953 0.378 1 80.38 397 LEU B C 1
ATOM 8821 O O . LEU B 1 397 ? 2.189 25.328 0.323 1 80.38 397 LEU B O 1
ATOM 8825 N N . VAL B 1 398 ? 0.597 23.719 0.73 1 79.62 398 VAL B N 1
ATOM 8826 C CA . VAL B 1 398 ? 1.605 22.688 0.998 1 79.62 398 VAL B CA 1
ATOM 8827 C C . VAL B 1 398 ? 1.262 21.406 0.236 1 79.62 398 VAL B C 1
ATOM 8829 O O . VAL B 1 398 ? 0.094 21.031 0.156 1 79.62 398 VAL B O 1
ATOM 8832 N N . LEU B 1 399 ? 2.342 20.844 -0.28 1 77.19 399 LEU B N 1
ATOM 8833 C CA . LEU B 1 399 ? 2.227 19.562 -0.978 1 77.19 399 LEU B CA 1
ATOM 8834 C C . LEU B 1 399 ? 2.961 18.469 -0.222 1 77.19 399 LEU B C 1
ATOM 8836 O O . LEU B 1 399 ? 3.941 18.734 0.478 1 77.19 399 LEU B O 1
ATOM 8840 N N . PRO B 1 400 ? 2.434 17.203 -0.357 1 73.75 400 PRO B N 1
ATOM 8841 C CA . PRO B 1 400 ? 3.158 16.094 0.27 1 73.75 400 PRO B CA 1
ATOM 8842 C C . PRO B 1 400 ? 4.562 15.906 -0.306 1 73.75 400 PRO B C 1
ATOM 8844 O O . PRO B 1 400 ? 4.777 16.125 -1.501 1 73.75 400 PRO B O 1
ATOM 8847 N N . GLU B 1 401 ? 5.441 15.461 0.661 1 72.81 401 GLU B N 1
ATOM 8848 C CA . GLU B 1 401 ? 6.812 15.211 0.234 1 72.81 401 GLU B CA 1
ATOM 8849 C C . GLU B 1 401 ? 6.902 13.953 -0.621 1 72.81 401 GLU B C 1
ATOM 8851 O O . GLU B 1 401 ? 6.176 12.984 -0.388 1 72.81 401 GLU B O 1
ATOM 8856 N N . ILE B 1 402 ? 7.625 13.992 -1.746 1 61.75 402 ILE B N 1
ATOM 8857 C CA . ILE B 1 402 ? 7.785 12.828 -2.611 1 61.75 402 ILE B CA 1
ATOM 8858 C C . ILE B 1 402 ? 9.227 12.336 -2.551 1 61.75 402 ILE B C 1
ATOM 8860 O O . ILE B 1 402 ? 10.164 13.102 -2.795 1 61.75 402 ILE B O 1
ATOM 8864 N N . LYS B 1 403 ? 9.547 11.289 -1.691 1 57.94 403 LYS B N 1
ATOM 8865 C CA . LYS B 1 403 ? 10.898 10.75 -1.837 1 57.94 403 LYS B CA 1
ATOM 8866 C C . LYS B 1 403 ? 11.164 10.312 -3.275 1 57.94 403 LYS B C 1
ATOM 8868 O O . LYS B 1 403 ? 12.242 10.57 -3.818 1 57.94 403 LYS B O 1
ATOM 8873 N N . GLY B 1 404 ? 10.109 9.492 -3.902 1 51.94 404 GLY B N 1
ATOM 8874 C CA . GLY B 1 404 ? 10.062 8.922 -5.238 1 51.94 404 GLY B CA 1
ATOM 8875 C C . GLY B 1 404 ? 8.656 8.617 -5.711 1 51.94 404 GLY B C 1
ATOM 8876 O O . GLY B 1 404 ? 7.738 8.469 -4.898 1 51.94 404 GLY B O 1
ATOM 8877 N N . LEU B 1 405 ? 8.328 9.156 -6.766 1 48.81 405 LEU B N 1
ATOM 8878 C CA . LEU B 1 405 ? 6.988 8.938 -7.289 1 48.81 405 LEU B CA 1
ATOM 8879 C C . LEU B 1 405 ? 6.594 7.465 -7.168 1 48.81 405 LEU B C 1
ATOM 8881 O O . LEU B 1 405 ? 7.391 6.578 -7.477 1 48.81 405 LEU B O 1
ATOM 8885 N N . PRO B 1 406 ? 5.598 7.281 -6.262 1 47.28 406 PRO B N 1
ATOM 8886 C CA . PRO B 1 406 ? 5.188 5.891 -6.066 1 47.28 406 PRO B CA 1
ATOM 8887 C C . PRO B 1 406 ? 4.977 5.148 -7.383 1 47.28 406 PRO B C 1
ATOM 8889 O O . PRO B 1 406 ? 4.547 5.746 -8.375 1 47.28 406 PRO B O 1
ATOM 8892 N N . THR B 1 407 ? 5.664 4.109 -7.516 1 46.78 407 THR B N 1
ATOM 8893 C CA . THR B 1 407 ? 5.496 3.18 -8.633 1 46.78 407 THR B CA 1
ATOM 8894 C C . THR B 1 407 ? 4.07 2.631 -8.664 1 46.78 407 THR B C 1
ATOM 8896 O O . THR B 1 407 ? 3.436 2.475 -7.617 1 46.78 407 THR B O 1
ATOM 8899 N N . ILE B 1 408 ? 3.287 2.871 -9.609 1 46.47 408 ILE B N 1
ATOM 8900 C CA . ILE B 1 408 ? 1.985 2.273 -9.883 1 46.47 408 ILE B CA 1
ATOM 8901 C C . ILE B 1 408 ? 1.972 0.825 -9.406 1 46.47 408 ILE B C 1
ATOM 8903 O O . ILE B 1 408 ? 2.977 0.119 -9.508 1 46.47 408 ILE B O 1
ATOM 8907 N N . PRO B 1 409 ? 1.017 0.55 -8.602 1 48 409 PRO B N 1
ATOM 8908 C CA . PRO B 1 409 ? 0.98 -0.867 -8.227 1 48 409 PRO B CA 1
ATOM 8909 C C . PRO B 1 409 ? 1.141 -1.796 -9.43 1 48 409 PRO B C 1
ATOM 8911 O O . PRO B 1 409 ? 0.296 -1.8 -10.328 1 48 409 PRO B O 1
ATOM 8914 N N . LEU B 1 410 ? 2.334 -2.184 -9.766 1 52.03 410 LEU B N 1
ATOM 8915 C CA . LEU B 1 410 ? 2.928 -2.963 -10.844 1 52.03 410 LEU B CA 1
ATOM 8916 C C . LEU B 1 410 ? 2.197 -4.289 -11.023 1 52.03 410 LEU B C 1
ATOM 8918 O O . LEU B 1 410 ? 2.186 -4.855 -12.117 1 52.03 410 LEU B O 1
ATOM 8922 N N . PRO B 1 411 ? 1.515 -4.691 -9.945 1 54.44 411 PRO B N 1
ATOM 8923 C CA . PRO B 1 411 ? 1.022 -6.039 -10.242 1 54.44 411 PRO B CA 1
ATOM 8924 C C . PRO B 1 411 ? -0.049 -6.051 -11.328 1 54.44 411 PRO B C 1
ATOM 8926 O O . PRO B 1 411 ? -0.285 -7.086 -11.961 1 54.44 411 PRO B O 1
ATOM 8929 N N . LEU B 1 412 ? -0.595 -4.879 -11.633 1 60.38 412 LEU B N 1
ATOM 8930 C CA . LEU B 1 412 ? -1.643 -4.879 -12.648 1 60.38 412 LEU B CA 1
ATOM 8931 C C . LEU B 1 412 ? -1.042 -4.914 -14.047 1 60.38 412 LEU B C 1
ATOM 8933 O O . LEU B 1 412 ? -1.717 -5.293 -15.008 1 60.38 412 LEU B O 1
ATOM 8937 N N . ALA B 1 413 ? 0.176 -4.543 -14.055 1 62.69 413 ALA B N 1
ATOM 8938 C CA . ALA B 1 413 ? 0.864 -4.598 -15.344 1 62.69 413 ALA B CA 1
ATOM 8939 C C . ALA B 1 413 ? 1.776 -5.816 -15.422 1 62.69 413 ALA B C 1
ATOM 8941 O O . ALA B 1 413 ? 3 -5.684 -15.5 1 62.69 413 ALA B O 1
ATOM 8942 N N . ARG B 1 414 ? 1.107 -6.934 -15.164 1 68.75 414 ARG B N 1
ATOM 8943 C CA . ARG B 1 414 ? 1.854 -8.188 -15.227 1 68.75 414 ARG B CA 1
ATOM 8944 C C . ARG B 1 414 ? 1.11 -9.227 -16.062 1 68.75 414 ARG B C 1
ATOM 8946 O O . ARG B 1 414 ? -0.122 -9.219 -16.109 1 68.75 414 ARG B O 1
ATOM 8953 N N . VAL B 1 415 ? 1.929 -9.961 -16.797 1 76 415 VAL B N 1
ATOM 8954 C CA . VAL B 1 415 ? 1.367 -11.062 -17.578 1 76 415 VAL B CA 1
ATOM 8955 C C . VAL B 1 415 ? 2.18 -12.336 -17.344 1 76 415 VAL B C 1
ATOM 8957 O O . VAL B 1 415 ? 3.396 -12.273 -17.156 1 76 415 VAL B O 1
ATOM 8960 N N . GLY B 1 416 ? 1.431 -13.398 -17.141 1 76.31 416 GLY B N 1
ATOM 8961 C CA . GLY B 1 416 ? 2.064 -14.703 -17.031 1 76.31 416 GLY B CA 1
ATOM 8962 C C . GLY B 1 416 ? 1.513 -15.719 -18.016 1 76.31 416 GLY B C 1
ATOM 8963 O O . GLY B 1 416 ? 0.813 -15.352 -18.969 1 76.31 416 GLY B O 1
ATOM 8964 N N . THR B 1 417 ? 2.055 -16.875 -17.922 1 81.5 417 THR B N 1
ATOM 8965 C CA . THR B 1 417 ? 1.575 -17.969 -18.766 1 81.5 417 THR B CA 1
ATOM 8966 C C . THR B 1 417 ? 1.082 -19.125 -17.922 1 81.5 417 THR B C 1
ATOM 8968 O O . THR B 1 417 ? 1.538 -19.312 -16.797 1 81.5 417 THR B O 1
ATOM 8971 N N . GLU B 1 418 ? 0.065 -19.719 -18.391 1 82.81 418 GLU B N 1
ATOM 8972 C CA . GLU B 1 418 ? -0.459 -20.891 -17.719 1 82.81 418 GLU B CA 1
ATOM 8973 C C . GLU B 1 418 ? -0.697 -22.031 -18.703 1 82.81 418 GLU B C 1
ATOM 8975 O O . GLU B 1 418 ? -0.963 -21.797 -19.891 1 82.81 418 GLU B O 1
ATOM 8980 N N . TRP B 1 419 ? -0.553 -23.25 -18.188 1 76.94 419 TRP B N 1
ATOM 8981 C CA . TRP B 1 419 ? -0.857 -24.438 -18.984 1 76.94 419 TRP B CA 1
ATOM 8982 C C . TRP B 1 419 ? -2.334 -24.797 -18.875 1 76.94 419 TRP B C 1
ATOM 8984 O O . TRP B 1 419 ? -2.926 -24.703 -17.797 1 76.94 419 TRP B O 1
ATOM 8994 N N . LYS B 1 420 ? -2.883 -25.141 -19.938 1 74 420 LYS B N 1
ATOM 8995 C CA . LYS B 1 420 ? -4.258 -25.625 -19.875 1 74 420 LYS B CA 1
ATOM 8996 C C . LYS B 1 420 ? -4.355 -26.875 -19 1 74 420 LYS B C 1
ATOM 8998 O O . LYS B 1 420 ? -5.297 -27.016 -18.219 1 74 420 LYS B O 1
ATOM 9003 N N . GLN B 1 421 ? -3.354 -27.672 -19.25 1 74.94 421 GLN B N 1
ATOM 9004 C CA . GLN B 1 421 ? -3.229 -28.828 -18.391 1 74.94 421 GLN B CA 1
ATOM 9005 C C . GLN B 1 421 ? -1.982 -28.734 -17.516 1 74.94 421 GLN B C 1
ATOM 9007 O O . GLN B 1 421 ? -0.875 -28.531 -18.016 1 74.94 421 GLN B O 1
ATOM 9012 N N . LEU B 1 422 ? -2.23 -28.891 -16.234 1 82.56 422 LEU B N 1
ATOM 9013 C CA . LEU B 1 422 ? -1.127 -28.719 -15.297 1 82.56 422 LEU B CA 1
ATOM 9014 C C . LEU B 1 422 ? -0.066 -29.797 -15.508 1 82.56 422 LEU B C 1
ATOM 9016 O O . LEU B 1 422 ? -0.394 -30.969 -15.758 1 82.56 422 LEU B O 1
ATOM 9020 N N . LYS B 1 423 ? 1.112 -29.375 -15.484 1 76.44 423 LYS B N 1
ATOM 9021 C CA . LYS B 1 423 ? 2.254 -30.266 -15.602 1 76.44 423 LYS B CA 1
ATOM 9022 C C . LYS B 1 423 ? 2.818 -30.625 -14.227 1 76.44 423 LYS B C 1
ATOM 9024 O O . LYS B 1 423 ? 3.119 -29.719 -13.43 1 76.44 423 LYS B O 1
ATOM 9029 N N . LEU B 1 424 ? 2.891 -31.875 -13.969 1 85.69 424 LEU B N 1
ATOM 9030 C CA . LEU B 1 424 ? 3.467 -32.312 -12.703 1 85.69 424 LEU B CA 1
ATOM 9031 C C . LEU B 1 424 ? 4.965 -32.031 -12.664 1 85.69 424 LEU B C 1
ATOM 9033 O O . LEU B 1 424 ? 5.707 -32.469 -13.539 1 85.69 424 LEU B O 1
ATOM 9037 N N . ALA B 1 425 ? 5.375 -31.297 -11.773 1 85.31 425 ALA B N 1
ATOM 9038 C CA . ALA B 1 425 ? 6.797 -31 -11.609 1 85.31 425 ALA B CA 1
ATOM 9039 C C . ALA B 1 425 ? 7.496 -32.125 -10.844 1 85.31 425 ALA B C 1
ATOM 9041 O O . ALA B 1 425 ? 8.484 -32.688 -11.32 1 85.31 425 ALA B O 1
ATOM 9042 N N . PHE B 1 426 ? 7.016 -32.438 -9.695 1 87.12 426 PHE B N 1
ATOM 9043 C CA . PHE B 1 426 ? 7.523 -33.562 -8.898 1 87.12 426 PHE B CA 1
ATOM 9044 C C . PHE B 1 426 ? 6.508 -33.969 -7.836 1 87.12 426 PHE B C 1
ATOM 9046 O O . PHE B 1 426 ? 5.484 -33.312 -7.66 1 87.12 426 PHE B O 1
ATOM 9053 N N . LYS B 1 427 ? 6.719 -35.094 -7.242 1 89.5 427 LYS B N 1
ATOM 9054 C CA . LYS B 1 427 ? 5.867 -35.594 -6.164 1 89.5 427 LYS B CA 1
ATOM 9055 C C . LYS B 1 427 ? 6.691 -35.906 -4.918 1 89.5 427 LYS B C 1
ATOM 9057 O O . LYS B 1 427 ? 7.879 -36.219 -5.016 1 89.5 427 LYS B O 1
ATOM 9062 N N . LEU B 1 428 ? 6.113 -35.656 -3.787 1 89.88 428 LEU B N 1
ATOM 9063 C CA . LEU B 1 428 ? 6.691 -36.031 -2.498 1 89.88 428 LEU B CA 1
ATOM 9064 C C . LEU B 1 428 ? 5.867 -37.125 -1.822 1 89.88 428 LEU B C 1
ATOM 9066 O O . LEU B 1 428 ? 4.664 -36.969 -1.604 1 89.88 428 LEU B O 1
ATOM 9070 N N . LEU B 1 429 ? 6.523 -38.188 -1.549 1 89.38 429 LEU B N 1
ATOM 9071 C CA . LEU B 1 429 ? 5.828 -39.281 -0.857 1 89.38 429 LEU B CA 1
ATOM 9072 C C . LEU B 1 429 ? 5.824 -39.062 0.65 1 89.38 429 LEU B C 1
ATOM 9074 O O . LEU B 1 429 ? 6.859 -38.719 1.237 1 89.38 429 LEU B O 1
ATOM 9078 N N . LEU B 1 430 ? 4.645 -39.156 1.218 1 90.5 430 LEU B N 1
ATOM 9079 C CA . LEU B 1 430 ? 4.527 -39.031 2.664 1 90.5 430 LEU B CA 1
ATOM 9080 C C . LEU B 1 430 ? 4.945 -40.312 3.377 1 90.5 430 LEU B C 1
ATOM 9082 O O . LEU B 1 430 ? 4.641 -41.406 2.912 1 90.5 430 LEU B O 1
ATOM 9086 N N . PRO B 1 431 ? 5.703 -40.156 4.492 1 86.44 431 PRO B N 1
ATOM 9087 C CA . PRO B 1 431 ? 6.07 -41.344 5.266 1 86.44 431 PRO B CA 1
ATOM 9088 C C . PRO B 1 431 ? 4.852 -42.125 5.75 1 86.44 431 PRO B C 1
ATOM 9090 O O . PRO B 1 431 ? 3.791 -41.531 5.988 1 86.44 431 PRO B O 1
ATOM 9093 N N . ASN B 1 432 ? 5.004 -43.375 5.969 1 86 432 ASN B N 1
ATOM 9094 C CA . ASN B 1 432 ? 3.92 -44.25 6.379 1 86 432 ASN B CA 1
ATOM 9095 C C . ASN B 1 432 ? 3.396 -43.875 7.766 1 86 432 ASN B C 1
ATOM 9097 O O . ASN B 1 432 ? 2.248 -44.188 8.102 1 86 432 ASN B O 1
ATOM 9101 N N . GLU B 1 433 ? 4.203 -43.188 8.5 1 86.62 433 GLU B N 1
ATOM 9102 C CA . GLU B 1 433 ? 3.816 -42.844 9.859 1 86.62 433 GLU B CA 1
ATOM 9103 C C . GLU B 1 433 ? 2.824 -41.656 9.859 1 86.62 433 GLU B C 1
ATOM 9105 O O . GLU B 1 433 ? 2.189 -41.406 10.883 1 86.62 433 GLU B O 1
ATOM 9110 N N . VAL B 1 434 ? 2.723 -41.094 8.742 1 88.88 434 VAL B N 1
ATOM 9111 C CA . VAL B 1 434 ? 1.831 -39.938 8.656 1 88.88 434 VAL B CA 1
ATOM 9112 C C . VAL B 1 434 ? 0.391 -40.406 8.477 1 88.88 434 VAL B C 1
ATOM 9114 O O . VAL B 1 434 ? 0.073 -41.094 7.492 1 88.88 434 VAL B O 1
ATOM 9117 N N . GLY B 1 435 ? -0.46 -40.125 9.43 1 85.69 435 GLY B N 1
ATOM 9118 C CA . GLY B 1 435 ? -1.875 -40.469 9.336 1 85.69 435 GLY B CA 1
ATOM 9119 C C . GLY B 1 435 ? -2.678 -39.406 8.594 1 85.69 435 GLY B C 1
ATOM 9120 O O . GLY B 1 435 ? -3.438 -39.719 7.68 1 85.69 435 GLY B O 1
ATOM 9121 N N . TRP B 1 436 ? -2.484 -38.219 9.141 1 90.12 436 TRP B N 1
ATOM 9122 C CA . TRP B 1 436 ? -3.254 -37.094 8.57 1 90.12 436 TRP B CA 1
ATOM 9123 C C . TRP B 1 436 ? -2.4 -35.844 8.469 1 90.12 436 TRP B C 1
ATOM 9125 O O . TRP B 1 436 ? -1.589 -35.562 9.352 1 90.12 436 TRP B O 1
ATOM 9135 N N . VAL B 1 437 ? -2.594 -35.125 7.344 1 94.94 437 VAL B N 1
ATOM 9136 C CA . VAL B 1 437 ? -1.964 -33.812 7.195 1 94.94 437 VAL B CA 1
ATOM 9137 C C . VAL B 1 437 ? -2.988 -32.719 7.469 1 94.94 437 VAL B C 1
ATOM 9139 O O . VAL B 1 437 ? -4.059 -32.688 6.859 1 94.94 437 VAL B O 1
ATOM 9142 N N . HIS B 1 438 ? -2.6 -31.828 8.344 1 94.62 438 HIS B N 1
ATOM 9143 C CA . HIS B 1 438 ? -3.547 -30.812 8.766 1 94.62 438 HIS B CA 1
ATOM 9144 C C . HIS B 1 438 ? -3.324 -29.5 8.008 1 94.62 438 HIS B C 1
ATOM 9146 O O . HIS B 1 438 ? -4.262 -28.734 7.801 1 94.62 438 HIS B O 1
ATOM 9152 N N . SER B 1 439 ? -2.115 -29.234 7.766 1 95.62 439 SER B N 1
ATOM 9153 C CA . SER B 1 439 ? -1.789 -27.953 7.172 1 95.62 439 SER B CA 1
ATOM 9154 C C . SER B 1 439 ? -0.491 -28.016 6.375 1 95.62 439 SER B C 1
ATOM 9156 O O . SER B 1 439 ? 0.337 -28.906 6.605 1 95.62 439 SER B O 1
ATOM 9158 N N . ILE B 1 440 ? -0.373 -27.047 5.441 1 96.25 440 ILE B N 1
ATOM 9159 C CA . ILE B 1 440 ? 0.825 -26.969 4.613 1 96.25 440 ILE B CA 1
ATOM 9160 C C . ILE B 1 440 ? 1.292 -25.516 4.523 1 96.25 440 ILE B C 1
ATOM 9162 O O . ILE B 1 440 ? 0.475 -24.594 4.387 1 96.25 440 ILE B O 1
ATOM 9166 N N . ILE B 1 441 ? 2.574 -25.344 4.676 1 94.44 441 ILE B N 1
ATOM 9167 C CA . ILE B 1 441 ? 3.248 -24.078 4.406 1 94.44 441 ILE B CA 1
ATOM 9168 C C . ILE B 1 441 ? 4.352 -24.281 3.373 1 94.44 441 ILE B C 1
ATOM 9170 O O . ILE B 1 441 ? 5.211 -25.156 3.539 1 94.44 441 ILE B O 1
ATOM 9174 N N . VAL B 1 442 ? 4.297 -23.453 2.365 1 93.62 442 VAL B N 1
ATOM 9175 C CA . VAL B 1 442 ? 5.332 -23.547 1.342 1 93.62 442 VAL B CA 1
ATOM 9176 C C . VAL B 1 442 ? 6.395 -22.484 1.581 1 93.62 442 VAL B C 1
ATOM 9178 O O . VAL B 1 442 ? 6.082 -21.281 1.662 1 93.62 442 VAL B O 1
ATOM 9181 N N . LYS B 1 443 ? 7.57 -22.781 1.752 1 84.94 443 LYS B N 1
ATOM 9182 C CA . LYS B 1 443 ? 8.664 -21.859 2.053 1 84.94 443 LYS B CA 1
ATOM 9183 C C . LYS B 1 443 ? 9.461 -21.516 0.795 1 84.94 443 LYS B C 1
ATOM 9185 O O . LYS B 1 443 ? 10.086 -20.469 0.717 1 84.94 443 LYS B O 1
ATOM 9190 N N . GLY B 1 444 ? 9.461 -22.406 -0.185 1 81 444 GLY B N 1
ATOM 9191 C CA . GLY B 1 444 ? 10.188 -22.219 -1.432 1 81 444 GLY B CA 1
ATOM 9192 C C . GLY B 1 444 ? 9.594 -23.016 -2.586 1 81 444 GLY B C 1
ATOM 9193 O O . GLY B 1 444 ? 8.5 -23.562 -2.475 1 81 444 GLY B O 1
ATOM 9194 N N . SER B 1 445 ? 10.375 -23.031 -3.621 1 80.75 445 SER B N 1
ATOM 9195 C CA . SER B 1 445 ? 9.883 -23.734 -4.809 1 80.75 445 SER B CA 1
ATOM 9196 C C . SER B 1 445 ? 9.922 -25.234 -4.625 1 80.75 445 SER B C 1
ATOM 9198 O O . SER B 1 445 ? 9.211 -25.969 -5.312 1 80.75 445 SER B O 1
ATOM 9200 N N . GLU B 1 446 ? 10.758 -25.594 -3.639 1 88.56 446 GLU B N 1
ATOM 9201 C CA . GLU B 1 446 ? 10.898 -27.031 -3.48 1 88.56 446 GLU B CA 1
ATOM 9202 C C . GLU B 1 446 ? 10.875 -27.438 -2.008 1 88.56 446 GLU B C 1
ATOM 9204 O O . GLU B 1 446 ? 11.422 -28.484 -1.633 1 88.56 446 GLU B O 1
ATOM 9209 N N . GLU B 1 447 ? 10.391 -26.547 -1.239 1 89.94 447 GLU B N 1
ATOM 9210 C CA . GLU B 1 447 ? 10.375 -26.797 0.196 1 89.94 447 GLU B CA 1
ATOM 9211 C C . GLU B 1 447 ? 9.008 -26.484 0.8 1 89.94 447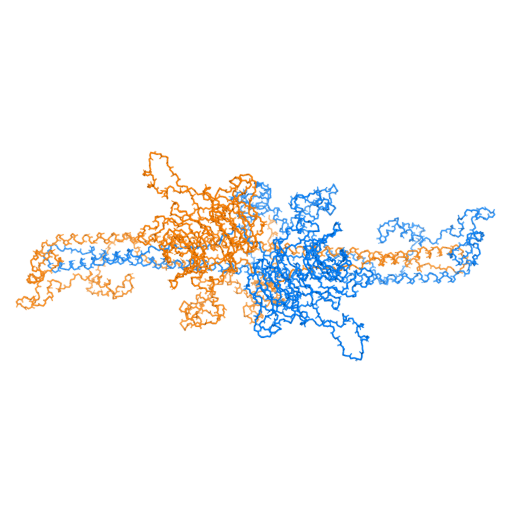 GLU B C 1
ATOM 9213 O O . GLU B 1 447 ? 8.383 -25.484 0.435 1 89.94 447 GLU B O 1
ATOM 9218 N N . CYS B 1 448 ? 8.609 -27.406 1.714 1 93.56 448 CYS B N 1
ATOM 9219 C CA . CYS B 1 448 ? 7.352 -27.156 2.404 1 93.56 448 CYS B CA 1
ATOM 9220 C C . CYS B 1 448 ? 7.391 -27.703 3.828 1 93.56 448 CYS B C 1
ATOM 9222 O O . CYS B 1 448 ? 8.305 -28.438 4.188 1 93.56 448 CYS B O 1
ATOM 9224 N N . LEU B 1 449 ? 6.539 -27.188 4.637 1 93.88 449 LEU B N 1
ATOM 9225 C CA . LEU B 1 449 ? 6.285 -27.672 5.992 1 93.88 449 LEU B CA 1
ATOM 9226 C C . LEU B 1 449 ? 4.879 -28.25 6.109 1 93.88 449 LEU B C 1
ATOM 9228 O O . LEU B 1 449 ? 3.906 -27.625 5.684 1 93.88 449 LEU B O 1
ATOM 9232 N N . LEU B 1 450 ? 4.773 -29.469 6.637 1 95.62 450 LEU B N 1
ATOM 9233 C CA . LEU B 1 450 ? 3.486 -30.141 6.836 1 95.62 450 LEU B CA 1
ATOM 9234 C C . LEU B 1 450 ? 3.238 -30.406 8.312 1 95.62 450 LEU B C 1
ATOM 9236 O O . LEU B 1 450 ? 4.105 -30.953 9.008 1 95.62 450 LEU B O 1
ATOM 9240 N N . SER B 1 451 ? 2.129 -29.938 8.766 1 95.88 451 SER B N 1
ATOM 9241 C CA . SER B 1 451 ? 1.691 -30.375 10.086 1 95.88 451 SER B CA 1
ATOM 9242 C C . SER B 1 451 ? 0.925 -31.688 10.016 1 95.88 451 SER B C 1
ATOM 9244 O O . SER B 1 451 ? -0.1 -31.781 9.344 1 95.88 451 SER B O 1
ATOM 9246 N N . CYS B 1 452 ? 1.425 -32.688 10.773 1 94.31 452 CYS B N 1
ATOM 9247 C CA . CYS B 1 452 ? 0.889 -34.031 10.586 1 94.31 452 CYS B CA 1
ATOM 9248 C C . CYS B 1 452 ? 0.553 -34.656 11.922 1 94.31 452 CYS B C 1
ATOM 9250 O O . CYS B 1 452 ? 1.185 -34.375 12.938 1 94.31 452 CYS B O 1
ATOM 9252 N N . LYS B 1 453 ? -0.454 -35.469 11.797 1 92.44 453 LYS B N 1
ATOM 9253 C CA . LYS B 1 453 ? -0.739 -36.406 12.891 1 92.44 453 LYS B CA 1
ATOM 9254 C C . LYS B 1 453 ? 0.031 -37.719 12.719 1 92.44 453 LYS B C 1
ATOM 9256 O O . LYS B 1 453 ? -0.014 -38.344 11.656 1 92.44 453 LYS B O 1
ATOM 9261 N N . LEU B 1 454 ? 0.762 -38.062 13.781 1 89.81 454 LEU B N 1
ATOM 9262 C CA . LEU B 1 454 ? 1.527 -39.281 13.75 1 89.81 454 LEU B CA 1
ATOM 9263 C C . LEU B 1 454 ? 1.019 -40.281 14.805 1 89.81 454 LEU B C 1
ATOM 9265 O O . LEU B 1 454 ? 0.131 -39.938 15.594 1 89.81 454 LEU B O 1
ATOM 9269 N N . GLU B 1 455 ? 1.407 -41.594 14.789 1 80.81 455 GLU B N 1
ATOM 9270 C CA . GLU B 1 455 ? 1.002 -42.625 15.75 1 80.81 455 GLU B CA 1
ATOM 9271 C C . GLU B 1 455 ? 1.455 -42.25 17.156 1 80.81 455 GLU B C 1
ATOM 9273 O O . GLU B 1 455 ? 0.726 -42.5 18.125 1 80.81 455 GLU B O 1
ATOM 9278 N N . GLY B 1 456 ? 2.555 -41.656 17.422 1 75.06 456 GLY B N 1
ATOM 9279 C CA . GLY B 1 456 ? 3.037 -41.188 18.719 1 75.06 456 GLY B CA 1
ATOM 9280 C C . GLY B 1 456 ? 2.904 -39.688 18.922 1 75.06 456 GLY B C 1
ATOM 9281 O O . GLY B 1 456 ? 1.794 -39.188 19.062 1 75.06 456 GLY B O 1
ATOM 9282 N N . LYS B 1 457 ? 3.9 -39 18.766 1 80.94 457 LYS B N 1
ATOM 9283 C CA . LYS B 1 457 ? 3.924 -37.531 18.828 1 80.94 457 LYS B CA 1
ATOM 9284 C C . LYS B 1 457 ? 3.635 -36.938 17.453 1 80.94 457 LYS B C 1
ATOM 9286 O O . LYS B 1 457 ? 4.078 -37.438 16.422 1 80.94 457 LYS B O 1
ATOM 9291 N N . ASP B 1 458 ? 2.727 -36.031 17.547 1 90.88 458 ASP B N 1
ATOM 9292 C CA . ASP B 1 458 ? 2.498 -35.312 16.297 1 90.88 458 ASP B CA 1
ATOM 9293 C C . ASP B 1 458 ? 3.734 -34.5 15.883 1 90.88 458 ASP B C 1
ATOM 9295 O O . ASP B 1 458 ? 4.711 -34.438 16.625 1 90.88 458 ASP B O 1
ATOM 9299 N N . ALA B 1 459 ? 3.814 -34.094 14.656 1 92.38 459 ALA B N 1
ATOM 9300 C CA . ALA B 1 459 ? 5.039 -33.438 14.203 1 92.38 459 ALA B CA 1
ATOM 9301 C C . ALA B 1 459 ? 4.758 -32.469 13.055 1 92.38 459 ALA B C 1
ATOM 9303 O O . ALA B 1 459 ? 3.709 -32.562 12.414 1 92.38 459 ALA B O 1
ATOM 9304 N N . ILE B 1 460 ? 5.598 -31.547 12.961 1 93 460 ILE B N 1
ATOM 9305 C CA . ILE B 1 460 ? 5.734 -30.734 11.75 1 93 460 ILE B CA 1
ATOM 9306 C C . ILE B 1 460 ? 6.91 -31.234 10.922 1 93 460 ILE B C 1
ATOM 9308 O O . ILE B 1 460 ? 8.047 -31.25 11.391 1 93 460 ILE B O 1
ATOM 9312 N N . ILE B 1 461 ? 6.633 -31.656 9.734 1 92.44 461 ILE B N 1
ATOM 9313 C CA . ILE B 1 461 ? 7.648 -32.281 8.891 1 92.44 461 ILE B CA 1
ATOM 9314 C C . ILE B 1 461 ? 8.047 -31.312 7.777 1 92.44 461 ILE B C 1
ATOM 9316 O O . ILE B 1 461 ? 7.195 -30.828 7.027 1 92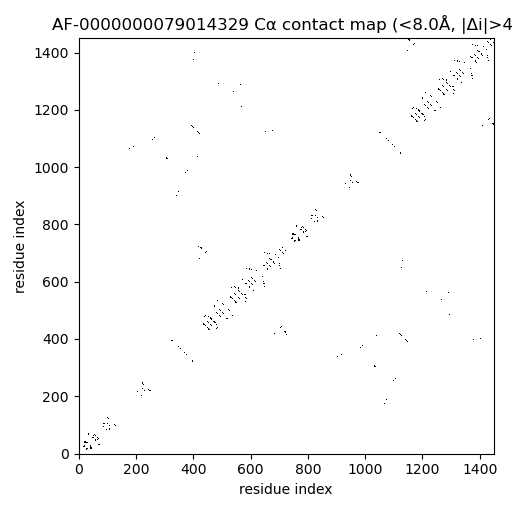.44 461 ILE B O 1
ATOM 9320 N N . GLY B 1 462 ? 9.328 -31.047 7.707 1 91.56 462 GLY B N 1
ATOM 9321 C CA . GLY B 1 462 ? 9.875 -30.266 6.617 1 91.56 462 GLY B CA 1
ATOM 9322 C C . GLY B 1 462 ? 10.422 -31.109 5.484 1 91.56 462 GLY B C 1
ATOM 9323 O O . GLY B 1 462 ? 11.156 -32.062 5.723 1 91.56 462 GLY B O 1
ATOM 9324 N N . PHE B 1 463 ? 9.945 -30.766 4.285 1 90.94 463 PHE B N 1
ATOM 9325 C CA . PHE B 1 463 ? 10.406 -31.469 3.094 1 90.94 463 PHE B CA 1
ATOM 9326 C C . PHE B 1 463 ? 11.211 -30.547 2.197 1 90.94 463 PHE B C 1
ATOM 9328 O O . PHE B 1 463 ? 10.836 -29.391 1.996 1 90.94 463 PHE B O 1
ATOM 9335 N N . GLU B 1 464 ? 12.312 -31.047 1.774 1 86.38 464 GLU B N 1
ATOM 9336 C CA . GLU B 1 464 ? 13.117 -30.375 0.766 1 86.38 464 GLU B CA 1
ATOM 9337 C C . GLU B 1 464 ? 13.445 -31.312 -0.399 1 86.38 464 GLU B C 1
ATOM 9339 O O . GLU B 1 464 ? 14.141 -32.312 -0.226 1 86.38 464 GLU B O 1
ATOM 9344 N N . LYS B 1 465 ? 12.977 -30.922 -1.583 1 84.19 465 LYS B N 1
ATOM 9345 C CA . LYS B 1 465 ? 13.133 -31.781 -2.752 1 84.19 465 LYS B CA 1
ATOM 9346 C C . LYS B 1 465 ? 14.602 -31.875 -3.174 1 84.19 465 LYS B C 1
ATOM 9348 O O . LYS B 1 465 ? 15.086 -32.938 -3.525 1 84.19 465 LYS B O 1
ATOM 9353 N N . LYS B 1 466 ? 15.281 -30.766 -3.205 1 75.62 466 LYS B N 1
ATOM 9354 C CA . LYS B 1 466 ? 16.656 -30.734 -3.68 1 75.62 466 LYS B CA 1
ATOM 9355 C C . LYS B 1 466 ? 17.531 -31.75 -2.92 1 75.62 466 LYS B C 1
ATOM 9357 O O . LYS B 1 466 ? 18.328 -32.469 -3.52 1 75.62 466 LYS B O 1
ATOM 9362 N N . SER B 1 467 ? 17.297 -31.844 -1.654 1 70.38 467 SER B N 1
ATOM 9363 C CA . SER B 1 467 ? 18.125 -32.719 -0.829 1 70.38 467 SER B CA 1
ATOM 9364 C C . SER B 1 467 ? 17.391 -34 -0.462 1 70.38 467 SER B C 1
ATOM 9366 O O . SER B 1 467 ? 17.969 -34.906 0.149 1 70.38 467 SER B O 1
ATOM 9368 N N . ASP B 1 468 ? 16.203 -34.156 -0.957 1 78.25 468 ASP B N 1
ATOM 9369 C CA . ASP B 1 468 ? 15.359 -35.281 -0.571 1 78.25 468 ASP B CA 1
ATOM 9370 C C . ASP B 1 468 ? 15.422 -35.531 0.935 1 78.25 468 ASP B C 1
ATOM 9372 O O . ASP B 1 468 ? 15.562 -36.688 1.38 1 78.25 468 ASP B O 1
ATOM 9376 N N . THR B 1 469 ? 15.531 -34.406 1.649 1 78.12 469 THR B N 1
ATOM 9377 C CA . THR B 1 469 ? 15.648 -34.5 3.102 1 78.12 469 THR B CA 1
ATOM 9378 C C . THR B 1 469 ? 14.305 -34.188 3.766 1 78.12 469 THR B C 1
ATOM 9380 O O . THR B 1 469 ? 13.523 -33.375 3.254 1 78.12 469 THR B O 1
ATOM 9383 N N . LYS B 1 470 ? 14.055 -34.969 4.785 1 84.5 470 LYS B N 1
ATOM 9384 C CA . LYS B 1 470 ? 12.891 -34.75 5.648 1 84.5 470 LYS B CA 1
ATOM 9385 C C . LYS B 1 470 ? 13.328 -34.406 7.07 1 84.5 470 LYS B C 1
ATOM 9387 O O . LYS B 1 470 ? 14.141 -35.125 7.668 1 84.5 470 LYS B O 1
ATOM 9392 N N . LYS B 1 471 ? 12.953 -33.281 7.449 1 88.25 471 LYS B N 1
ATOM 9393 C CA . LYS B 1 471 ? 13.219 -32.844 8.82 1 88.25 471 LYS B CA 1
ATOM 9394 C C . LYS B 1 471 ? 11.953 -32.938 9.672 1 88.25 471 LYS B C 1
ATOM 9396 O O . LYS B 1 471 ? 10.914 -32.375 9.305 1 88.25 471 LYS B O 1
ATOM 9401 N N . ARG B 1 472 ? 12.078 -33.625 10.758 1 90 472 ARG B N 1
ATOM 9402 C CA . ARG B 1 472 ? 10.93 -33.812 11.641 1 90 472 ARG B CA 1
ATOM 9403 C C . ARG B 1 472 ? 11.07 -32.969 12.898 1 90 472 ARG B C 1
ATOM 9405 O O . ARG B 1 472 ? 12.086 -33.062 13.594 1 90 472 ARG B O 1
ATOM 9412 N N . TYR B 1 473 ? 10.094 -32.219 13.18 1 91.62 473 TYR B N 1
ATOM 9413 C CA . TYR B 1 473 ? 10.008 -31.422 14.414 1 91.62 473 TYR B CA 1
ATOM 9414 C C . TYR B 1 473 ? 8.844 -31.891 15.273 1 91.62 473 TYR B C 1
ATOM 9416 O O . TYR B 1 473 ? 7.684 -31.734 14.898 1 91.62 473 TYR B O 1
ATOM 9424 N N . SER B 1 474 ? 9.109 -32.375 16.438 1 90.94 474 SER B N 1
ATOM 9425 C CA . SER B 1 474 ? 8.062 -32.906 17.297 1 90.94 474 SER B CA 1
ATOM 9426 C C . SER B 1 474 ? 7.289 -31.812 18 1 90.94 474 SER B C 1
ATOM 9428 O O . SER B 1 474 ? 7.867 -30.797 18.391 1 90.94 474 SER B O 1
ATOM 9430 N N . VAL B 1 475 ? 6.023 -32.031 18.109 1 92.38 475 VAL B N 1
ATOM 9431 C CA . VAL B 1 475 ? 5.141 -31.125 18.859 1 92.38 475 VAL B CA 1
ATOM 9432 C C . VAL B 1 475 ? 4.25 -31.922 19.797 1 92.38 475 VAL B C 1
ATOM 9434 O O . VAL B 1 475 ? 4.055 -33.125 19.594 1 92.38 475 VAL B O 1
ATOM 9437 N N . PRO B 1 476 ? 3.773 -31.312 20.875 1 88.81 476 PRO B N 1
ATOM 9438 C CA . PRO B 1 476 ? 2.838 -32.031 21.734 1 88.81 476 PRO B CA 1
ATOM 9439 C C . PRO B 1 476 ? 1.613 -32.562 20.984 1 88.81 476 PRO B C 1
ATOM 9441 O O . PRO B 1 476 ? 1.251 -32 19.938 1 88.81 476 PRO B O 1
ATOM 9444 N N . ARG B 1 477 ? 0.994 -33.562 21.547 1 91.69 477 ARG B N 1
ATOM 9445 C CA . ARG B 1 477 ? -0.147 -34.219 20.906 1 91.69 477 ARG B CA 1
ATOM 9446 C C . ARG B 1 477 ? -1.297 -33.219 20.719 1 91.69 477 ARG B C 1
ATOM 9448 O O . ARG B 1 477 ? -1.648 -32.5 21.656 1 91.69 477 ARG B O 1
ATOM 9455 N N . GLY B 1 478 ? -1.807 -33.156 19.469 1 92.88 478 GLY B N 1
ATOM 9456 C CA . GLY B 1 478 ? -2.908 -32.25 19.109 1 92.88 478 GLY B CA 1
ATOM 9457 C C . GLY B 1 478 ? -2.941 -31.891 17.641 1 92.88 478 GLY B C 1
ATOM 9458 O O . GLY B 1 478 ? -2.039 -32.25 16.891 1 92.88 478 GLY B O 1
ATOM 9459 N N . THR B 1 479 ? -4.027 -31.281 17.281 1 94.12 479 THR B N 1
ATOM 9460 C CA . THR B 1 479 ? -4.164 -30.812 15.898 1 94.12 479 THR B CA 1
ATOM 9461 C C . THR B 1 479 ? -3.652 -29.375 15.766 1 94.12 479 THR B C 1
ATOM 9463 O O . THR B 1 479 ? -4.16 -28.469 16.422 1 94.12 479 THR B O 1
ATOM 9466 N N . TYR B 1 480 ? -2.643 -29.234 14.906 1 95.56 480 TYR B N 1
ATOM 9467 C CA . TYR B 1 480 ? -2.068 -27.922 14.656 1 95.56 480 TYR B CA 1
ATOM 9468 C C . TYR B 1 480 ? -2.324 -27.484 13.219 1 95.56 480 TYR B C 1
ATOM 9470 O O . TYR B 1 480 ? -1.867 -28.125 12.273 1 95.56 480 TYR B O 1
ATOM 9478 N N . LEU B 1 481 ? -3.078 -26.5 13.062 1 97.38 481 LEU B N 1
ATOM 9479 C CA . LEU B 1 481 ? -3.072 -25.797 11.789 1 97.38 481 LEU B CA 1
ATOM 9480 C C . LEU B 1 481 ? -2.139 -24.578 11.852 1 97.38 481 LEU B C 1
ATOM 9482 O O . LEU B 1 481 ? -2.312 -23.703 12.688 1 97.38 481 LEU B O 1
ATOM 9486 N N . ILE B 1 482 ? -1.219 -24.562 10.953 1 96.62 482 ILE B N 1
ATOM 9487 C CA . ILE B 1 482 ? -0.146 -23.594 11.117 1 96.62 482 ILE B CA 1
ATOM 9488 C C . ILE B 1 482 ? -0.176 -22.578 9.977 1 96.62 482 ILE B C 1
ATOM 9490 O O . ILE B 1 482 ? -0.624 -22.906 8.867 1 96.62 482 ILE B O 1
ATOM 9494 N N . ALA B 1 483 ? 0.291 -21.406 10.234 1 95.88 483 ALA B N 1
ATOM 9495 C CA . ALA B 1 483 ? 0.496 -20.328 9.281 1 95.88 483 ALA B CA 1
ATOM 9496 C C . ALA B 1 483 ? 1.756 -19.531 9.617 1 95.88 483 ALA B C 1
ATOM 9498 O O . ALA B 1 483 ? 2.213 -19.531 10.758 1 95.88 483 ALA B O 1
ATOM 9499 N N . LEU B 1 484 ? 2.27 -18.938 8.617 1 92.94 484 LEU B N 1
ATOM 9500 C CA . LEU B 1 484 ? 3.488 -18.156 8.789 1 92.94 484 LEU B CA 1
ATOM 9501 C C . LEU B 1 484 ? 3.193 -16.656 8.68 1 92.94 484 LEU B C 1
ATOM 9503 O O . LEU B 1 484 ? 2.412 -16.234 7.824 1 92.94 484 LEU B O 1
ATOM 9507 N N . THR B 1 485 ? 3.811 -15.961 9.586 1 92 485 THR B N 1
ATOM 9508 C CA . THR B 1 485 ? 3.77 -14.508 9.445 1 92 485 THR B CA 1
ATOM 9509 C C . THR B 1 485 ? 4.801 -14.039 8.422 1 92 485 THR B C 1
ATOM 9511 O O . THR B 1 485 ? 5.613 -14.828 7.941 1 92 485 THR B O 1
ATOM 9514 N N . ARG B 1 486 ? 4.797 -12.734 8.133 1 86.31 486 ARG B N 1
ATOM 9515 C CA . ARG B 1 486 ? 5.762 -12.172 7.191 1 86.31 486 ARG B CA 1
ATOM 9516 C C . ARG B 1 486 ? 7.18 -12.25 7.754 1 86.31 486 ARG B C 1
ATOM 9518 O O . ARG B 1 486 ? 8.148 -12.312 6.996 1 86.31 486 ARG B O 1
ATOM 9525 N N . ASN B 1 487 ? 7.23 -12.297 9.039 1 86.94 487 ASN B N 1
ATOM 9526 C CA . ASN B 1 487 ? 8.531 -12.336 9.695 1 86.94 487 ASN B CA 1
ATOM 9527 C C . ASN B 1 487 ? 8.984 -13.773 9.961 1 86.94 487 ASN B C 1
ATOM 9529 O O . ASN B 1 487 ? 9.883 -14.008 10.766 1 86.94 487 ASN B O 1
ATOM 9533 N N . GLN B 1 488 ? 8.281 -14.719 9.414 1 88.5 488 GLN B N 1
ATOM 9534 C CA . GLN B 1 488 ? 8.617 -16.141 9.484 1 88.5 488 GLN B CA 1
ATOM 9535 C C . GLN B 1 488 ? 8.398 -16.688 10.891 1 88.5 488 GLN B C 1
ATOM 9537 O O . GLN B 1 488 ? 9.156 -17.547 11.352 1 88.5 488 GLN B O 1
ATOM 9542 N N . GLU B 1 489 ? 7.523 -16.047 11.484 1 92.62 489 GLU B N 1
ATOM 9543 C CA . GLU B 1 489 ? 7.035 -16.625 12.734 1 92.62 489 GLU B CA 1
ATOM 9544 C C . GLU B 1 489 ? 5.879 -17.594 12.492 1 92.62 489 GLU B C 1
ATOM 9546 O O . GLU B 1 489 ? 5.195 -17.484 11.469 1 92.62 489 GLU B O 1
ATOM 9551 N N . ILE B 1 490 ? 5.668 -18.5 13.492 1 94.88 490 ILE B N 1
ATOM 9552 C CA . ILE B 1 490 ? 4.641 -19.516 13.281 1 94.88 490 ILE B CA 1
ATOM 9553 C C . ILE B 1 490 ? 3.488 -19.281 14.266 1 94.88 490 ILE B C 1
ATOM 9555 O O . ILE B 1 490 ? 3.709 -19.141 15.469 1 94.88 490 ILE B O 1
ATOM 9559 N N . VAL B 1 491 ? 2.352 -19.219 13.703 1 96.81 491 VAL B N 1
ATOM 9560 C CA . VAL B 1 491 ? 1.138 -19.234 14.516 1 96.81 491 VAL B CA 1
ATOM 9561 C C . VAL B 1 491 ? 0.329 -20.484 14.211 1 96.81 491 VAL B C 1
ATOM 9563 O O . VAL B 1 491 ? 0.346 -20.984 13.078 1 96.81 491 VAL B O 1
ATOM 9566 N N . ALA B 1 492 ? -0.372 -21 15.258 1 97.31 492 ALA B N 1
ATOM 9567 C CA . ALA B 1 492 ? -1.082 -22.266 15.062 1 97.31 492 ALA B CA 1
ATOM 9568 C C . ALA B 1 492 ? -2.418 -22.25 15.805 1 97.31 492 ALA B C 1
ATOM 9570 O O . ALA B 1 492 ? -2.51 -21.766 16.938 1 97.31 492 ALA B O 1
ATOM 9571 N N . SER B 1 493 ? -3.434 -22.641 15.078 1 97.62 493 SER B N 1
ATOM 9572 C CA . SER B 1 493 ? -4.66 -23.047 15.766 1 97.62 493 SER B CA 1
ATOM 9573 C C . SER B 1 493 ? -4.539 -24.453 16.344 1 97.62 493 SER B C 1
ATOM 9575 O O . SER B 1 493 ? -4.293 -25.406 15.617 1 97.62 493 SER B O 1
ATOM 9577 N N . TYR B 1 494 ? -4.699 -24.594 17.609 1 96.62 494 TYR B N 1
ATOM 9578 C CA . TYR B 1 494 ? -4.457 -25.844 18.328 1 96.62 494 TYR B CA 1
ATOM 9579 C C . TYR B 1 494 ? -5.746 -26.406 18.922 1 96.62 494 TYR B C 1
ATOM 9581 O O . TYR B 1 494 ? -6.523 -25.656 19.531 1 96.62 494 TYR B O 1
ATOM 9589 N N . SER B 1 495 ? -5.961 -27.625 18.656 1 95.31 495 SER B N 1
ATOM 9590 C CA . SER B 1 495 ? -7.102 -28.312 19.266 1 95.31 495 SER B CA 1
ATOM 9591 C C . SER B 1 495 ? -6.711 -29.672 19.797 1 95.31 495 SER B C 1
ATOM 9593 O O . SER B 1 495 ? -6.035 -30.453 19.109 1 95.31 495 SER B O 1
ATOM 9595 N N . SER B 1 496 ? -6.953 -29.922 21.031 1 92.25 496 SER B N 1
ATOM 9596 C CA . SER B 1 496 ? -6.824 -31.234 21.656 1 92.25 496 SER B CA 1
ATOM 9597 C C . SER B 1 496 ? -8.125 -31.641 22.344 1 92.25 496 SER B C 1
ATOM 9599 O O . SER B 1 496 ? -9.156 -30.984 22.188 1 92.25 496 SER B O 1
ATOM 9601 N N . ARG B 1 497 ? -8.188 -32.75 23.031 1 87.19 497 ARG B N 1
ATOM 9602 C CA . ARG B 1 497 ? -9.406 -33.312 23.625 1 87.19 497 ARG B CA 1
ATOM 9603 C C . ARG B 1 497 ? -10.031 -32.312 24.578 1 87.19 497 ARG B C 1
ATOM 9605 O O . ARG B 1 497 ? -11.25 -32.125 24.609 1 87.19 497 ARG B O 1
ATOM 9612 N N . SER B 1 498 ? -9.242 -31.484 25.234 1 88.75 498 SER B N 1
ATOM 9613 C CA . SER B 1 498 ? -9.844 -30.625 26.234 1 88.75 498 SER B CA 1
ATOM 9614 C C . SER B 1 498 ? -9.242 -29.219 26.172 1 88.75 498 SER B C 1
ATOM 9616 O O . SER B 1 498 ? -9.602 -28.359 26.984 1 88.75 498 SER B O 1
ATOM 9618 N N . HIS B 1 499 ? -8.406 -29 25.297 1 93.5 499 HIS B N 1
ATOM 9619 C CA . HIS B 1 499 ? -7.758 -27.703 25.266 1 93.5 499 HIS B CA 1
ATOM 9620 C C . HIS B 1 499 ? -7.762 -27.109 23.859 1 93.5 499 HIS B C 1
ATOM 9622 O O . HIS B 1 499 ? -7.336 -27.766 22.906 1 93.5 499 HIS B O 1
ATOM 9628 N N . PHE B 1 500 ? -8.312 -25.906 23.75 1 96.31 500 PHE B N 1
ATOM 9629 C CA . PHE B 1 500 ? -8.367 -25.188 22.484 1 96.31 500 PHE B CA 1
ATOM 9630 C C . PHE B 1 500 ? -7.723 -23.812 22.625 1 96.31 500 PHE B C 1
ATOM 9632 O O . PHE B 1 500 ? -8.07 -23.047 23.516 1 96.31 500 PHE B O 1
ATOM 9639 N N . SER B 1 501 ? -6.723 -23.547 21.75 1 96.94 501 SER B N 1
ATOM 9640 C CA . SER B 1 501 ? -6.027 -22.281 21.922 1 96.94 501 SER B CA 1
ATOM 9641 C C . SER B 1 501 ? -5.336 -21.844 20.625 1 96.94 501 SER B C 1
ATOM 9643 O O . SER B 1 501 ? -5.289 -22.609 19.672 1 96.94 501 SER B O 1
ATOM 9645 N N . LEU B 1 502 ? -4.992 -20.625 20.594 1 97 502 LEU B N 1
ATOM 9646 C CA . LEU B 1 502 ? -4.07 -20.078 19.609 1 97 502 LEU B CA 1
ATOM 9647 C C . LEU B 1 502 ? -2.639 -20.094 20.125 1 97 502 LEU B C 1
ATOM 9649 O O . LEU B 1 502 ? -2.381 -19.656 21.25 1 97 502 LEU B O 1
ATOM 9653 N N . LYS B 1 503 ? -1.74 -20.594 19.312 1 97.06 503 LYS B N 1
ATOM 9654 C CA . LYS B 1 503 ? -0.365 -20.781 19.75 1 97.06 503 LYS B CA 1
ATOM 9655 C C . LYS B 1 503 ? 0.614 -20 18.891 1 97.06 503 LYS B C 1
ATOM 9657 O O . LYS B 1 503 ? 0.308 -19.688 17.734 1 97.06 503 LYS B O 1
ATOM 9662 N N . TYR B 1 504 ? 1.774 -19.672 19.484 1 95.31 504 TYR B N 1
ATOM 9663 C CA . TYR B 1 504 ? 2.814 -18.906 18.828 1 95.31 504 TYR B CA 1
ATOM 9664 C C . TYR B 1 504 ? 4.184 -19.547 19.016 1 95.31 504 TYR B C 1
ATOM 9666 O O . TYR B 1 504 ? 4.473 -20.078 20.094 1 95.31 504 TYR B O 1
ATOM 9674 N N . SER B 1 505 ? 4.934 -19.562 17.938 1 94.81 505 SER B N 1
ATOM 9675 C CA . SER B 1 505 ? 6.348 -19.922 17.984 1 94.81 505 SER B CA 1
ATOM 9676 C C . SER B 1 505 ? 7.191 -18.969 17.141 1 94.81 505 SER B C 1
ATOM 9678 O O . SER B 1 505 ? 6.777 -18.562 16.062 1 94.81 505 SER B O 1
ATOM 9680 N N . ASP B 1 506 ? 8.398 -18.625 17.578 1 90.88 506 ASP B N 1
ATOM 9681 C CA . ASP B 1 506 ? 9.258 -17.672 16.875 1 90.88 506 ASP B CA 1
ATOM 9682 C C . ASP B 1 506 ? 9.859 -18.281 15.617 1 90.88 506 ASP B C 1
ATOM 9684 O O . ASP B 1 506 ? 10.438 -17.578 14.789 1 90.88 506 ASP B O 1
ATOM 9688 N N . GLY B 1 507 ? 9.719 -19.516 15.422 1 86.62 507 GLY B N 1
ATOM 9689 C CA . GLY B 1 507 ? 10.148 -20.188 14.203 1 86.62 507 GLY B CA 1
ATOM 9690 C C . GLY B 1 507 ? 11.648 -20.406 14.141 1 86.62 507 GLY B C 1
ATOM 9691 O O . GLY B 1 507 ? 12.18 -20.812 13.109 1 86.62 507 GLY B O 1
ATOM 9692 N N . SER B 1 508 ? 12.406 -20.156 15.148 1 85.44 508 SER B N 1
ATOM 9693 C CA . SER B 1 508 ? 13.859 -20.234 15.148 1 85.44 508 SER B CA 1
ATOM 9694 C C . SER B 1 508 ? 14.328 -21.672 14.93 1 85.44 508 SER B C 1
ATOM 9696 O O . SER B 1 508 ? 15.32 -21.922 14.242 1 85.44 508 SER B O 1
ATOM 9698 N N . VAL B 1 509 ? 13.594 -22.594 15.43 1 83.06 509 VAL B N 1
ATOM 9699 C CA . VAL B 1 509 ? 13.969 -24 15.328 1 83.06 509 VAL B CA 1
ATOM 9700 C C . VAL B 1 509 ? 13.93 -24.438 13.867 1 83.06 509 VAL B C 1
ATOM 9702 O O . VAL B 1 509 ? 14.82 -25.141 13.398 1 83.06 509 VAL B O 1
ATOM 9705 N N . ILE B 1 510 ? 12.969 -23.938 13.156 1 84.81 510 ILE B N 1
ATOM 9706 C CA . ILE B 1 510 ? 12.812 -24.328 11.758 1 84.81 510 ILE B CA 1
ATOM 9707 C C . ILE B 1 510 ? 13.852 -23.609 10.898 1 84.81 510 ILE B C 1
ATOM 9709 O O . ILE B 1 510 ? 14.414 -24.188 9.977 1 84.81 510 ILE B O 1
ATOM 9713 N N . SER B 1 511 ? 14.141 -22.422 11.25 1 81.25 511 SER B N 1
ATOM 9714 C CA . SER B 1 511 ? 15.102 -21.641 10.469 1 81.25 511 SER B CA 1
ATOM 9715 C C . SER B 1 511 ? 16.516 -22.203 10.625 1 81.25 511 SER B C 1
ATOM 9717 O O . SER B 1 511 ? 17.312 -22.141 9.688 1 81.25 511 SER B O 1
ATOM 9719 N N . ARG B 1 512 ? 16.844 -22.656 11.773 1 77.88 512 ARG B N 1
ATOM 9720 C CA . ARG B 1 512 ? 18.172 -23.203 12.023 1 77.88 512 ARG B CA 1
ATOM 9721 C C . ARG B 1 512 ? 18.328 -24.594 11.383 1 77.88 512 ARG B C 1
ATOM 9723 O O . ARG B 1 512 ? 19.453 -25.031 11.133 1 77.88 512 ARG B O 1
ATOM 9730 N N . GLY B 1 513 ? 17.297 -25.141 11.023 1 72.56 513 GLY B N 1
ATOM 9731 C CA . GLY B 1 513 ? 17.344 -26.453 10.383 1 72.56 513 GLY B CA 1
ATOM 9732 C C . GLY B 1 513 ? 17.719 -27.578 11.336 1 72.56 513 GLY B C 1
ATOM 9733 O O . GLY B 1 513 ? 18.25 -28.594 10.922 1 72.56 513 GLY B O 1
ATOM 9734 N N . ASP B 1 514 ? 17.625 -27.328 12.672 1 69 514 ASP B N 1
ATOM 9735 C CA . ASP B 1 514 ? 18 -28.359 13.648 1 69 514 ASP B CA 1
ATOM 9736 C C . ASP B 1 514 ? 17 -29.516 13.641 1 69 514 ASP B C 1
ATOM 9738 O O . ASP B 1 514 ? 15.93 -29.422 14.25 1 69 514 ASP B O 1
ATOM 9742 N N . ALA B 1 515 ? 17.359 -30.547 12.891 1 67.31 515 ALA B N 1
ATOM 9743 C CA . ALA B 1 515 ? 16.484 -31.719 12.789 1 67.31 515 ALA B CA 1
ATOM 9744 C C . ALA B 1 515 ? 16.312 -32.375 14.148 1 67.31 515 ALA B C 1
ATOM 9746 O O . ALA B 1 515 ? 17.188 -32.312 15.008 1 67.31 515 ALA B O 1
ATOM 9747 N N . GLU B 1 516 ? 15.18 -32.844 14.492 1 68.94 516 GLU B N 1
ATOM 9748 C CA . GLU B 1 516 ? 14.836 -33.656 15.656 1 68.94 516 GLU B CA 1
ATOM 9749 C C . GLU B 1 516 ? 14.672 -32.781 16.906 1 68.94 516 GLU B C 1
ATOM 9751 O O . GLU B 1 516 ? 14.82 -33.281 18.031 1 68.94 516 GLU B O 1
ATOM 9756 N N . SER B 1 517 ? 14.469 -31.5 16.594 1 77.69 517 SER B N 1
ATOM 9757 C CA . SER B 1 517 ? 14.234 -30.625 17.734 1 77.69 517 SER B CA 1
ATOM 9758 C C . SER B 1 517 ? 12.742 -30.422 17.984 1 77.69 517 SER B C 1
ATOM 9760 O O . SER B 1 517 ? 11.922 -30.719 17.109 1 77.69 517 SER B O 1
ATOM 9762 N N . ASP B 1 518 ? 12.438 -30.109 19.203 1 86.44 518 ASP B N 1
ATOM 9763 C CA . ASP B 1 518 ? 11.062 -29.844 19.609 1 86.44 518 ASP B CA 1
ATOM 9764 C C . ASP B 1 518 ? 10.703 -28.375 19.391 1 86.44 518 ASP B C 1
ATOM 9766 O O . ASP B 1 518 ? 11.516 -27.484 19.656 1 86.44 518 ASP B O 1
ATOM 9770 N N . ILE B 1 519 ? 9.594 -28.234 18.734 1 89.69 519 ILE B N 1
ATOM 9771 C CA . ILE B 1 519 ? 9.086 -26.875 18.625 1 89.69 519 ILE B CA 1
ATOM 9772 C C . ILE B 1 519 ? 8.211 -26.547 19.844 1 89.69 519 ILE B C 1
ATOM 9774 O O . ILE B 1 519 ? 7.277 -27.297 20.156 1 89.69 519 ILE B O 1
ATOM 9778 N N . THR B 1 520 ? 8.562 -25.516 20.438 1 89.31 520 THR B N 1
ATOM 9779 C CA . THR B 1 520 ? 7.785 -25.062 21.594 1 89.31 520 THR B CA 1
ATOM 9780 C C . THR B 1 520 ? 6.836 -23.938 21.203 1 89.31 520 THR B C 1
ATOM 9782 O O . THR B 1 520 ? 7.242 -22.969 20.547 1 89.31 520 THR B O 1
ATOM 9785 N N . PHE B 1 521 ? 5.551 -24.156 21.625 1 93.25 521 PHE B N 1
ATOM 9786 C CA . PHE B 1 521 ? 4.535 -23.156 21.344 1 93.25 521 PHE B CA 1
ATOM 9787 C C . PHE B 1 521 ? 4.094 -22.469 22.625 1 93.25 521 PHE B C 1
ATOM 9789 O O . PHE B 1 521 ? 3.93 -23.109 23.656 1 93.25 521 PHE B O 1
ATOM 9796 N N . GLU B 1 522 ? 3.986 -21.188 22.531 1 93.38 522 GLU B N 1
ATOM 9797 C CA . GLU B 1 522 ? 3.398 -20.406 23.609 1 93.38 522 GLU B CA 1
ATOM 9798 C C . GLU B 1 522 ? 1.934 -20.094 23.328 1 93.38 522 GLU B C 1
ATOM 9800 O O . GLU B 1 522 ? 1.562 -19.797 22.188 1 93.38 522 GLU B O 1
ATOM 9805 N N . THR B 1 523 ? 1.084 -20.188 24.406 1 95.12 523 THR B N 1
ATOM 9806 C CA . THR B 1 523 ? -0.339 -19.906 24.234 1 95.12 523 THR B CA 1
ATOM 9807 C C . THR B 1 523 ? -0.602 -18.406 24.188 1 95.12 523 THR B C 1
ATOM 9809 O O . THR B 1 523 ? -0.163 -17.672 25.062 1 95.12 523 THR B O 1
ATOM 9812 N N . ILE B 1 524 ? -1.298 -18.016 23.172 1 93.5 524 ILE B N 1
ATOM 9813 C CA . ILE B 1 524 ? -1.635 -16.609 22.969 1 93.5 524 ILE B CA 1
ATOM 9814 C C . ILE B 1 524 ? -3.047 -16.344 23.484 1 93.5 524 ILE B C 1
ATOM 9816 O O . ILE B 1 524 ? -3.307 -15.289 24.078 1 93.5 524 ILE B O 1
ATOM 9820 N N . ARG B 1 525 ? -3.928 -17.312 23.172 1 94.75 525 ARG B N 1
ATOM 9821 C CA . ARG B 1 525 ? -5.328 -17.172 23.562 1 94.75 525 ARG B CA 1
ATOM 9822 C C . ARG B 1 525 ? -5.996 -18.547 23.688 1 94.75 525 ARG B C 1
ATOM 9824 O O . ARG B 1 525 ? -5.711 -19.453 22.906 1 94.75 525 ARG B O 1
ATOM 9831 N N . VAL B 1 526 ? -6.922 -18.594 24.609 1 95.94 526 VAL B N 1
ATOM 9832 C CA . VAL B 1 526 ? -7.664 -19.828 24.812 1 95.94 526 VAL B CA 1
ATOM 9833 C C . VAL B 1 526 ? -9.086 -19.688 24.266 1 95.94 526 VAL B C 1
ATOM 9835 O O . VAL B 1 526 ? -9.664 -18.594 24.328 1 95.94 526 VAL B O 1
ATOM 9838 N N . PHE B 1 527 ? -9.57 -20.719 23.656 1 94.88 527 PHE B N 1
ATOM 9839 C CA . PHE B 1 527 ? -10.922 -20.734 23.109 1 94.88 527 PHE B CA 1
ATOM 9840 C C . PHE B 1 527 ? -11.781 -21.781 23.812 1 94.88 527 PHE B C 1
ATOM 9842 O O . PHE B 1 527 ? -11.25 -22.719 24.422 1 94.88 527 PHE B O 1
ATOM 9849 N N . ASP B 1 528 ? -13.094 -21.625 23.688 1 92.56 528 ASP B N 1
ATOM 9850 C CA . ASP B 1 528 ? -14.039 -22.594 24.266 1 92.56 528 ASP B CA 1
ATOM 9851 C C . ASP B 1 528 ? -14.281 -23.75 23.297 1 92.56 528 ASP B C 1
ATOM 9853 O O . ASP B 1 528 ? -14.578 -24.875 23.734 1 92.56 528 ASP B O 1
ATOM 9857 N N . TYR B 1 529 ? -14.266 -23.453 22.062 1 92.94 529 TYR B N 1
ATOM 9858 C CA . TYR B 1 529 ? -14.461 -24.453 21.016 1 92.94 529 TYR B CA 1
ATOM 9859 C C . TYR B 1 529 ? -13.227 -24.562 20.141 1 92.94 529 TYR B C 1
ATOM 9861 O O . TYR B 1 529 ? -12.406 -23.641 20.078 1 92.94 529 TYR B O 1
ATOM 9869 N N . PRO B 1 530 ? -13.062 -25.688 19.438 1 93.31 530 PRO B N 1
ATOM 9870 C CA . PRO B 1 530 ? -11.867 -25.891 18.625 1 93.31 530 PRO B CA 1
ATOM 9871 C C . PRO B 1 530 ? -11.766 -24.891 17.469 1 93.31 530 PRO B C 1
ATOM 9873 O O . PRO B 1 530 ? -12.648 -24.859 16.609 1 93.31 530 PRO B O 1
ATOM 9876 N N . PRO B 1 531 ? -10.672 -24.172 17.469 1 94.69 531 PRO B N 1
ATOM 9877 C CA . PRO B 1 531 ? -10.43 -23.344 16.281 1 94.69 531 PRO B CA 1
ATOM 9878 C C . PRO B 1 531 ? -10.008 -24.156 15.07 1 94.69 531 PRO B C 1
ATOM 9880 O O . PRO B 1 531 ? -9.469 -25.266 15.219 1 94.69 531 PRO B O 1
ATOM 9883 N N . LYS B 1 532 ? -10.25 -23.672 13.922 1 94.75 532 LYS B N 1
ATOM 9884 C CA . LYS B 1 532 ? -9.977 -24.422 12.703 1 94.75 532 LYS B CA 1
ATOM 9885 C C . LYS B 1 532 ? -8.969 -23.688 11.812 1 94.75 532 LYS B C 1
ATOM 9887 O O . LYS B 1 532 ? -7.844 -23.422 12.234 1 94.75 532 LYS B O 1
ATOM 9892 N N . GLY B 1 533 ? -9.391 -23.266 10.672 1 95.75 533 GLY B N 1
ATOM 9893 C CA . GLY B 1 533 ? -8.492 -22.641 9.719 1 95.75 533 GLY B CA 1
ATOM 9894 C C . GLY B 1 533 ? -7.789 -21.406 10.273 1 95.75 533 GLY B C 1
ATOM 9895 O O . GLY B 1 533 ? -8.359 -20.672 11.078 1 95.75 533 GLY B O 1
ATOM 9896 N N . ILE B 1 534 ? -6.562 -21.188 9.781 1 97.69 534 ILE B N 1
ATOM 9897 C CA . ILE B 1 534 ? -5.762 -20.078 10.266 1 97.69 534 ILE B CA 1
ATOM 9898 C C . ILE B 1 534 ? -4.953 -19.484 9.109 1 97.69 534 ILE B C 1
ATOM 9900 O O . ILE B 1 534 ? -4.508 -20.203 8.227 1 97.69 534 ILE B O 1
ATOM 9904 N N . ALA B 1 535 ? -4.836 -18.203 9.086 1 96.88 535 ALA B N 1
ATOM 9905 C CA . ALA B 1 535 ? -4.012 -17.469 8.133 1 96.88 535 ALA B CA 1
ATOM 9906 C C . ALA B 1 535 ? -3.49 -16.172 8.742 1 96.88 535 ALA B C 1
ATOM 9908 O O . ALA B 1 535 ? -3.92 -15.773 9.828 1 96.88 535 ALA B O 1
ATOM 9909 N N . THR B 1 536 ? -2.537 -15.641 8.125 1 95.06 536 THR B N 1
ATOM 9910 C CA . THR B 1 536 ? -1.99 -14.375 8.594 1 95.06 536 THR B CA 1
ATOM 9911 C C . THR B 1 536 ? -2.105 -13.297 7.52 1 95.06 536 THR B C 1
ATOM 9913 O O . THR B 1 536 ? -1.981 -13.586 6.328 1 95.06 536 THR B O 1
ATOM 9916 N N . THR B 1 537 ? -2.303 -12.102 8.023 1 91.44 537 THR B N 1
ATOM 9917 C CA . THR B 1 537 ? -2.408 -10.969 7.102 1 91.44 537 THR B CA 1
ATOM 9918 C C . THR B 1 537 ? -1.042 -10.336 6.871 1 91.44 537 THR B C 1
ATOM 9920 O O . THR B 1 537 ? -0.06 -10.703 7.516 1 91.44 537 THR B O 1
ATOM 9923 N N . LYS B 1 538 ? -1.067 -9.32 5.984 1 83.62 538 LYS B N 1
ATOM 9924 C CA . LYS B 1 538 ? 0.168 -8.594 5.688 1 83.62 538 LYS B CA 1
ATOM 9925 C C . LYS B 1 538 ? 0.619 -7.766 6.887 1 83.62 538 LYS B C 1
ATOM 9927 O O . LYS B 1 538 ? 1.811 -7.492 7.043 1 83.62 538 LYS B O 1
ATOM 9932 N N . ASP B 1 539 ? -0.326 -7.418 7.637 1 84.44 539 ASP B N 1
ATOM 9933 C CA . ASP B 1 539 ? -0.029 -6.609 8.812 1 84.44 539 ASP B CA 1
ATOM 9934 C C . ASP B 1 539 ? 0.302 -7.492 10.016 1 84.44 539 ASP B C 1
ATOM 9936 O O . ASP B 1 539 ? 0.322 -7.02 11.156 1 84.44 539 ASP B O 1
ATOM 9940 N N . ASN B 1 540 ? 0.445 -8.766 9.797 1 89.44 540 ASN B N 1
ATOM 9941 C CA . ASN B 1 540 ? 0.815 -9.758 10.805 1 89.44 540 ASN B CA 1
ATOM 9942 C C . ASN B 1 540 ? -0.295 -9.961 11.828 1 89.44 540 ASN B C 1
ATOM 9944 O O . ASN B 1 540 ? -0.021 -10.203 13.008 1 89.44 540 ASN B O 1
ATOM 9948 N N . ASN B 1 541 ? -1.466 -9.695 11.352 1 93.5 541 ASN B N 1
ATOM 9949 C CA . ASN B 1 541 ? -2.611 -10.125 12.141 1 93.5 541 ASN B CA 1
ATOM 9950 C C . ASN B 1 541 ? -2.969 -11.586 11.867 1 93.5 541 ASN B C 1
ATOM 9952 O O . ASN B 1 541 ? -2.549 -12.148 10.852 1 93.5 541 ASN B O 1
ATOM 9956 N N . ILE B 1 542 ? -3.705 -12.164 12.781 1 96.38 542 ILE B N 1
ATOM 9957 C CA . ILE B 1 542 ? -4.078 -13.57 12.664 1 96.38 542 ILE B CA 1
ATOM 9958 C C . ILE B 1 542 ? -5.562 -13.68 12.328 1 96.38 542 ILE B C 1
ATOM 9960 O O . ILE B 1 542 ? -6.398 -13.031 12.953 1 96.38 542 ILE B O 1
ATOM 9964 N N . LEU B 1 543 ? -5.871 -14.414 11.312 1 96.69 543 LEU B N 1
ATOM 9965 C CA . LEU B 1 543 ? -7.242 -14.789 10.992 1 96.69 543 LEU B CA 1
ATOM 9966 C C . LEU B 1 543 ? -7.52 -16.234 11.398 1 96.69 543 LEU B C 1
ATOM 9968 O O . LEU B 1 543 ? -6.746 -17.141 11.078 1 96.69 543 LEU B O 1
ATOM 9972 N N . VAL B 1 544 ? -8.609 -16.453 12.117 1 97 544 VAL B N 1
ATOM 9973 C CA . VAL B 1 544 ? -8.906 -17.797 12.578 1 97 544 VAL B CA 1
ATOM 9974 C C . VAL B 1 544 ? -10.414 -18.047 12.484 1 97 544 VAL B C 1
ATOM 9976 O O . VAL B 1 544 ? -11.219 -17.172 12.805 1 97 544 VAL B O 1
ATOM 9979 N N . CYS B 1 545 ? -10.758 -19.219 12.031 1 95.69 545 CYS B N 1
ATOM 9980 C CA . CYS B 1 545 ? -12.148 -19.656 12.039 1 95.69 545 CYS B CA 1
ATOM 9981 C C . CYS B 1 545 ? -12.555 -20.156 13.422 1 95.69 545 CYS B C 1
ATOM 9983 O O . CYS B 1 545 ? -11.914 -21.062 13.977 1 95.69 545 CYS B O 1
ATOM 9985 N N . CYS B 1 546 ? -13.625 -19.578 13.938 1 92.25 546 CYS B N 1
ATOM 9986 C CA . CYS B 1 546 ? -14.039 -19.938 15.289 1 92.25 546 CYS B CA 1
ATOM 9987 C C . CYS B 1 546 ? -15.547 -20.125 15.367 1 92.25 546 CYS B C 1
ATOM 9989 O O . CYS B 1 546 ? -16.281 -19.719 14.453 1 92.25 546 CYS B O 1
ATOM 9991 N N . GLN B 1 547 ? -15.898 -20.734 16.453 1 89.69 547 GLN B N 1
ATOM 9992 C CA . GLN B 1 547 ? -17.297 -20.906 16.797 1 89.69 547 GLN B CA 1
ATOM 9993 C C . GLN B 1 547 ? -17.672 -20.094 18.031 1 89.69 547 GLN B C 1
ATOM 9995 O O . GLN B 1 547 ? -16.906 -20.016 18.984 1 89.69 547 GLN B O 1
ATOM 10000 N N . SER B 1 548 ? -18.859 -19.516 17.969 1 86 548 SER B N 1
ATOM 10001 C CA . SER B 1 548 ? -19.312 -18.672 19.078 1 86 548 SER B CA 1
ATOM 10002 C C . SER B 1 548 ? -19.609 -19.5 20.328 1 86 548 SER B C 1
ATOM 10004 O O . SER B 1 548 ? -20.172 -20.594 20.234 1 86 548 SER B O 1
ATOM 10006 N N . SER B 1 549 ? -19.219 -18.922 21.453 1 81.31 549 SER B N 1
ATOM 10007 C CA . SER B 1 549 ? -19.531 -19.562 22.734 1 81.31 549 SER B CA 1
ATOM 10008 C C . SER B 1 549 ? -20.969 -19.234 23.172 1 81.31 549 SER B C 1
ATOM 10010 O O . SER B 1 549 ? -21.562 -20 23.922 1 81.31 549 SER B O 1
ATOM 10012 N N . ASP B 1 550 ? -21.453 -18.109 22.781 1 78.38 550 ASP B N 1
ATOM 10013 C CA . ASP B 1 550 ? -22.734 -17.578 23.25 1 78.38 550 ASP B CA 1
ATOM 10014 C C . ASP B 1 550 ? -23.891 -18.047 22.375 1 78.38 550 ASP B C 1
ATOM 10016 O O . ASP B 1 550 ? -25 -18.25 22.859 1 78.38 550 ASP B O 1
ATOM 10020 N N . LYS B 1 551 ? -23.516 -18.156 21.078 1 77.25 551 LYS B N 1
ATOM 10021 C CA . LYS B 1 551 ? -24.547 -18.547 20.125 1 77.25 551 LYS B CA 1
ATOM 10022 C C . LYS B 1 551 ? -24.281 -19.938 19.562 1 77.25 551 LYS B C 1
ATOM 10024 O O . LYS B 1 551 ? -23.188 -20.203 19.062 1 77.25 551 LYS B O 1
ATOM 10029 N N . LYS B 1 552 ? -25.25 -20.688 19.672 1 75.19 552 LYS B N 1
ATOM 10030 C CA . LYS B 1 552 ? -25.109 -22.062 19.219 1 75.19 552 LYS B CA 1
ATOM 10031 C C . LYS B 1 552 ? -24.984 -22.125 17.703 1 75.19 552 LYS B C 1
ATOM 10033 O O . LYS B 1 552 ? -25.766 -21.484 16.984 1 75.19 552 LYS B O 1
ATOM 10038 N N . ASP B 1 553 ? -24.016 -22.766 17.156 1 77.88 553 ASP B N 1
ATOM 10039 C CA . ASP B 1 553 ? -23.828 -23.125 15.758 1 77.88 553 ASP B CA 1
ATOM 10040 C C . ASP B 1 553 ? -23.516 -21.906 14.914 1 77.88 553 ASP B C 1
ATOM 10042 O O . ASP B 1 553 ? -23.969 -21.781 13.773 1 77.88 553 ASP B O 1
ATOM 10046 N N . VAL B 1 554 ? -23.031 -20.906 15.688 1 85.38 554 VAL B N 1
ATOM 10047 C CA . VAL B 1 554 ? -22.609 -19.734 14.93 1 85.38 554 VAL B CA 1
ATOM 10048 C C . VAL B 1 554 ? -21.094 -19.766 14.734 1 85.38 554 VAL B C 1
ATOM 10050 O O . VAL B 1 554 ? -20.328 -19.766 15.711 1 85.38 554 VAL B O 1
ATOM 10053 N N . ASN B 1 555 ? -20.75 -19.875 13.516 1 90.44 555 ASN B N 1
ATOM 10054 C CA . ASN B 1 555 ? -19.344 -19.859 13.141 1 90.44 555 ASN B CA 1
ATOM 10055 C C . ASN B 1 555 ? -18.953 -18.594 12.391 1 90.44 555 ASN B C 1
ATOM 10057 O O . ASN B 1 555 ? -19.75 -18.078 11.594 1 90.44 555 ASN B O 1
ATOM 10061 N N . TYR B 1 556 ? -17.828 -18.109 12.719 1 89.31 556 TYR B N 1
ATOM 10062 C CA . TYR B 1 556 ? -17.406 -16.859 12.102 1 89.31 556 TYR B CA 1
ATOM 10063 C C . TYR B 1 556 ? -15.891 -16.781 12.031 1 89.31 556 TYR B C 1
ATOM 10065 O O . TYR B 1 556 ? -15.188 -17.688 12.484 1 89.31 556 TYR B O 1
ATOM 10073 N N . LEU B 1 557 ? -15.477 -15.766 11.352 1 93.12 557 LEU B N 1
ATOM 10074 C CA . LEU B 1 557 ? -14.055 -15.461 11.25 1 93.12 557 LEU B CA 1
ATOM 10075 C C . LEU B 1 557 ? -13.656 -14.375 12.25 1 93.12 557 LEU B C 1
ATOM 10077 O O . LEU B 1 557 ? -14.383 -13.391 12.422 1 93.12 557 LEU B O 1
ATOM 10081 N N . MET B 1 558 ? -12.555 -14.633 12.883 1 94 558 MET B N 1
ATOM 10082 C CA . MET B 1 558 ? -12.039 -13.688 13.867 1 94 558 MET B CA 1
ATOM 10083 C C . MET B 1 558 ? -10.641 -13.219 13.492 1 94 558 MET B C 1
ATOM 10085 O O . MET B 1 558 ? -9.805 -14.016 13.047 1 94 558 MET B O 1
ATOM 10089 N N . MET B 1 559 ? -10.43 -11.969 13.602 1 95.19 559 MET B N 1
ATOM 10090 C CA . MET B 1 559 ? -9.102 -11.383 13.406 1 95.19 559 MET B CA 1
ATOM 10091 C C . MET B 1 559 ? -8.484 -10.984 14.742 1 95.19 559 MET B C 1
ATOM 10093 O O . MET B 1 559 ? -9.117 -10.305 15.547 1 95.19 559 MET B O 1
ATOM 10097 N N . LEU B 1 560 ? -7.238 -11.43 14.938 1 96.06 560 LEU B N 1
ATOM 10098 C CA . LEU B 1 560 ? -6.543 -11.164 16.188 1 96.06 560 LEU B CA 1
ATOM 10099 C C . LEU B 1 560 ? -5.148 -10.602 15.938 1 96.06 560 LEU B C 1
ATOM 10101 O O . LEU B 1 560 ? -4.586 -10.805 14.859 1 96.06 560 LEU B O 1
ATOM 10105 N N . SER B 1 561 ? -4.641 -9.875 16.922 1 94.56 561 SER B N 1
ATOM 10106 C CA . SER B 1 561 ? -3.248 -9.453 16.875 1 94.56 561 SER B CA 1
ATOM 10107 C C . SER B 1 561 ? -2.305 -10.594 17.234 1 94.56 561 SER B C 1
ATOM 10109 O O . SER B 1 561 ? -2.75 -11.656 17.672 1 94.56 561 SER B O 1
ATOM 10111 N N . LEU B 1 562 ? -1.019 -10.336 17.078 1 94.5 562 LEU B N 1
ATOM 10112 C CA . LEU B 1 562 ? -0.03 -11.367 17.391 1 94.5 562 LEU B CA 1
ATOM 10113 C C . LEU B 1 562 ? 0.04 -11.625 18.891 1 94.5 562 LEU B C 1
ATOM 10115 O O . LEU B 1 562 ? 0.638 -12.617 19.328 1 94.5 562 LEU B O 1
ATOM 10119 N N . GLN B 1 563 ? -0.572 -10.742 19.703 1 93.88 563 GLN B N 1
ATOM 10120 C CA . GLN B 1 563 ? -0.611 -10.938 21.141 1 93.88 563 GLN B CA 1
ATOM 10121 C C . GLN B 1 563 ? -1.959 -11.492 21.594 1 93.88 563 GLN B C 1
ATOM 10123 O O . GLN B 1 563 ? -2.176 -11.734 22.781 1 93.88 563 GLN B O 1
ATOM 10128 N N . GLY B 1 564 ? -2.904 -11.695 20.625 1 93 564 GLY B N 1
ATOM 10129 C CA . GLY B 1 564 ? -4.156 -12.367 20.938 1 93 564 GLY B CA 1
ATOM 10130 C C . GLY B 1 564 ? -5.309 -11.406 21.156 1 93 564 GLY B C 1
ATOM 10131 O O . GLY B 1 564 ? -6.402 -11.82 21.531 1 93 564 GLY B O 1
ATOM 10132 N N . LYS B 1 565 ? -5.055 -10.172 20.969 1 92.5 565 LYS B N 1
ATOM 10133 C CA . LYS B 1 565 ? -6.141 -9.203 21.109 1 92.5 565 LYS B CA 1
ATOM 10134 C C . LYS B 1 565 ? -7.121 -9.312 19.938 1 92.5 565 LYS B C 1
ATOM 10136 O O . LYS B 1 565 ? -6.711 -9.352 18.781 1 92.5 565 LYS B O 1
ATOM 10141 N N . ILE B 1 566 ? -8.422 -9.344 20.266 1 92.75 566 ILE B N 1
ATOM 10142 C CA . ILE B 1 566 ? -9.438 -9.414 19.219 1 92.75 566 ILE B CA 1
ATOM 10143 C C . ILE B 1 566 ? -9.57 -8.047 18.547 1 92.75 566 ILE B C 1
ATOM 10145 O O . ILE B 1 566 ? -9.875 -7.051 19.203 1 92.75 566 ILE B O 1
ATOM 10149 N N . ILE B 1 567 ? -9.383 -8.039 17.297 1 92.19 567 ILE B N 1
ATOM 10150 C CA . ILE B 1 567 ? -9.469 -6.801 16.531 1 92.19 567 ILE B CA 1
ATOM 10151 C C . ILE B 1 567 ? -10.875 -6.648 15.953 1 92.19 567 ILE B C 1
ATOM 10153 O O . ILE B 1 567 ? -11.492 -5.59 16.078 1 92.19 567 ILE B O 1
ATOM 10157 N N . LYS B 1 568 ? -11.234 -7.695 15.289 1 90.88 568 LYS B N 1
ATOM 10158 C CA . LYS B 1 568 ? -12.531 -7.699 14.617 1 90.88 568 LYS B CA 1
ATOM 10159 C C . LYS B 1 568 ? -13.039 -9.125 14.414 1 90.88 568 LYS B C 1
ATOM 10161 O O . LYS B 1 568 ? -12.25 -10.078 14.422 1 90.88 568 LYS B O 1
ATOM 10166 N N . ASP B 1 569 ? -14.258 -9.273 14.344 1 88.38 569 ASP B N 1
ATOM 10167 C CA . ASP B 1 569 ? -14.836 -10.57 14 1 88.38 569 ASP B CA 1
ATOM 10168 C C . ASP B 1 569 ? -15.984 -10.406 13.008 1 88.38 569 ASP B C 1
ATOM 10170 O O . ASP B 1 569 ? -16.5 -9.305 12.82 1 88.38 569 ASP B O 1
ATOM 10174 N N . SER B 1 570 ? -16.297 -11.352 12.32 1 83.75 570 SER B N 1
ATOM 10175 C CA . SER B 1 570 ? -17.344 -11.305 11.305 1 83.75 570 SER B CA 1
ATOM 10176 C C . SER B 1 570 ? -18.688 -11.727 11.883 1 83.75 570 SER B C 1
ATOM 10178 O O . SER B 1 570 ? -19.656 -11.922 11.141 1 83.75 570 SER B O 1
ATOM 10180 N N . CYS B 1 571 ? -18.734 -11.828 13.148 1 76.69 571 CYS B N 1
ATOM 10181 C CA . CYS B 1 571 ? -19.953 -12.336 13.766 1 76.69 571 CYS B CA 1
ATOM 10182 C C . CYS B 1 571 ? -21.078 -11.305 13.672 1 76.69 571 CYS B C 1
ATOM 10184 O O . CYS B 1 571 ? -20.969 -10.211 14.219 1 76.69 571 CYS B O 1
ATOM 10186 N N . ASN B 1 572 ? -21.578 -10.992 12.453 1 62.84 572 ASN B N 1
ATOM 10187 C CA . ASN B 1 572 ? -22.703 -10.055 12.414 1 62.84 572 ASN B CA 1
ATOM 10188 C C . ASN B 1 572 ? -24.031 -10.75 12.734 1 62.84 572 ASN B C 1
ATOM 10190 O O . ASN B 1 572 ? -24.047 -11.945 13.016 1 62.84 572 ASN B O 1
ATOM 10194 N N . GLU B 1 573 ? -25.094 -10.07 11.859 1 52.47 573 GLU B N 1
ATOM 10195 C CA . GLU B 1 573 ? -26.516 -10.297 12.047 1 52.47 573 GLU B CA 1
ATOM 10196 C C . GLU B 1 573 ? -26.906 -11.719 11.656 1 52.47 573 GLU B C 1
ATOM 10198 O O . GLU B 1 573 ? -26.188 -12.375 10.898 1 52.47 573 GLU B O 1
ATOM 10203 N N . ALA B 1 574 ? -28.031 -12.18 12.016 1 48.31 574 ALA B N 1
ATOM 10204 C CA . ALA B 1 574 ? -28.828 -13.375 11.766 1 48.31 574 ALA B CA 1
ATOM 10205 C C . ALA B 1 574 ? -28.844 -13.734 10.281 1 48.31 574 ALA B C 1
ATOM 10207 O O . ALA B 1 574 ? -29.109 -12.883 9.438 1 48.31 574 ALA B O 1
ATOM 10208 N N . GLY B 1 575 ? -28.344 -14.82 9.812 1 52.84 575 GLY B N 1
ATOM 10209 C CA . GLY B 1 575 ? -28.578 -15.414 8.508 1 52.84 575 GLY B CA 1
ATOM 10210 C C . GLY B 1 575 ? -27.312 -15.5 7.66 1 52.84 575 GLY B C 1
ATOM 10211 O O . GLY B 1 575 ? -27.312 -16.141 6.602 1 52.84 575 GLY B O 1
ATOM 10212 N N . HIS B 1 576 ? -26.219 -14.695 8.031 1 60.69 576 HIS B N 1
ATOM 10213 C CA . HIS B 1 576 ? -25.125 -14.695 7.07 1 60.69 576 HIS B CA 1
ATOM 10214 C C . HIS B 1 576 ? -23.922 -15.469 7.594 1 60.69 576 HIS B C 1
ATOM 10216 O O . HIS B 1 576 ? -22.828 -15.398 7.027 1 60.69 576 HIS B O 1
ATOM 10222 N N . ASN B 1 577 ? -24.156 -16.344 8.508 1 69.25 577 ASN B N 1
ATOM 10223 C CA . ASN B 1 577 ? -23.031 -17.047 9.109 1 69.25 577 ASN B CA 1
ATOM 10224 C C . ASN B 1 577 ? -22.688 -18.328 8.352 1 69.25 577 ASN B C 1
ATOM 10226 O O . ASN B 1 577 ? -23.5 -18.812 7.562 1 69.25 577 ASN B O 1
ATOM 10230 N N . MET B 1 578 ? -21.469 -18.734 8.562 1 85.06 578 MET B N 1
ATOM 10231 C CA . MET B 1 578 ? -20.938 -19.938 7.918 1 85.06 578 MET B CA 1
ATOM 10232 C C . MET B 1 578 ? -21.297 -21.188 8.711 1 85.06 578 MET B C 1
ATOM 10234 O O . MET B 1 578 ? -21.547 -21.109 9.914 1 85.06 578 MET B O 1
ATOM 10238 N N . MET B 1 579 ? -21.469 -22.297 8.055 1 85.75 579 MET B N 1
ATOM 10239 C CA . MET B 1 579 ? -21.844 -23.547 8.711 1 85.75 579 MET B CA 1
ATOM 10240 C C . MET B 1 579 ? -20.625 -24.25 9.297 1 85.75 579 MET B C 1
ATOM 10242 O O . MET B 1 579 ? -20.641 -24.672 10.453 1 85.75 579 MET B O 1
ATOM 10246 N N . SER B 1 580 ? -19.609 -24.328 8.5 1 90.69 580 SER B N 1
ATOM 10247 C CA . SER B 1 580 ? -18.391 -25.016 8.938 1 90.69 580 SER B CA 1
ATOM 10248 C C . SER B 1 580 ? -17.156 -24.438 8.25 1 90.69 580 SER B C 1
ATOM 10250 O O . SER B 1 580 ? -16.578 -25.062 7.359 1 90.69 580 SER B O 1
ATOM 10252 N N . PRO B 1 581 ? -16.703 -23.25 8.727 1 93.12 581 PRO B N 1
ATOM 10253 C CA . PRO B 1 581 ? -15.469 -22.703 8.172 1 93.12 581 PRO B CA 1
ATOM 10254 C C . PRO B 1 581 ? -14.227 -23.469 8.609 1 93.12 581 PRO B C 1
ATOM 10256 O O . PRO B 1 581 ? -13.875 -23.469 9.789 1 93.12 581 PRO B O 1
ATOM 10259 N N . ASN B 1 582 ? -13.539 -24.047 7.645 1 94.69 582 ASN B N 1
ATOM 10260 C CA . ASN B 1 582 ? -12.469 -24.969 8.008 1 94.69 582 ASN B CA 1
ATOM 10261 C C . ASN B 1 582 ? -11.102 -24.422 7.594 1 94.69 582 ASN B C 1
ATOM 10263 O O . ASN B 1 582 ? -10.086 -24.719 8.227 1 94.69 582 ASN B O 1
ATOM 10267 N N . TYR B 1 583 ? -11.062 -23.719 6.504 1 96.94 583 TYR B N 1
ATOM 10268 C CA . TYR B 1 583 ? -9.805 -23.156 6.027 1 96.94 583 TYR B CA 1
ATOM 10269 C C . TYR B 1 583 ? -9.992 -21.719 5.562 1 96.94 583 TYR B C 1
ATOM 10271 O O . TYR B 1 583 ? -11.086 -21.328 5.137 1 96.94 583 TYR B O 1
ATOM 10279 N N . VAL B 1 584 ? -8.953 -20.953 5.707 1 97.25 584 VAL B N 1
ATOM 10280 C CA . VAL B 1 584 ? -9 -19.547 5.344 1 97.25 584 VAL B CA 1
ATOM 10281 C C . VAL B 1 584 ? -7.715 -19.141 4.625 1 97.25 584 VAL B C 1
ATOM 10283 O O . VAL B 1 584 ? -6.641 -19.672 4.934 1 97.25 584 VAL B O 1
ATOM 10286 N N . ALA B 1 585 ? -7.855 -18.297 3.625 1 96.38 585 ALA B N 1
ATOM 10287 C CA . ALA B 1 585 ? -6.715 -17.75 2.895 1 96.38 585 ALA B CA 1
ATOM 10288 C C . ALA B 1 585 ? -6.91 -16.266 2.605 1 96.38 585 ALA B C 1
ATOM 10290 O O . ALA B 1 585 ? -8.047 -15.781 2.557 1 96.38 585 ALA B O 1
ATOM 10291 N N . ILE B 1 586 ? -5.816 -15.633 2.473 1 93.12 586 ILE B N 1
ATOM 10292 C CA . ILE B 1 586 ? -5.852 -14.203 2.201 1 93.12 586 ILE B CA 1
ATOM 10293 C C . ILE B 1 586 ? -4.98 -13.883 0.988 1 93.12 586 ILE B C 1
ATOM 10295 O O . ILE B 1 586 ? -3.9 -14.453 0.824 1 93.12 586 ILE B O 1
ATOM 10299 N N . SER B 1 587 ? -5.477 -12.961 0.223 1 87.31 587 SER B N 1
ATOM 10300 C CA . SER B 1 587 ? -4.746 -12.57 -0.978 1 87.31 587 SER B CA 1
ATOM 10301 C C . SER B 1 587 ? -3.791 -11.414 -0.691 1 87.31 587 SER B C 1
ATOM 10303 O O . SER B 1 587 ? -3.791 -10.859 0.409 1 87.31 587 SER B O 1
ATOM 10305 N N . ASP B 1 588 ? -3.066 -11.047 -1.723 1 73.94 588 ASP B N 1
ATOM 10306 C CA . ASP B 1 588 ? -2.166 -9.906 -1.618 1 73.94 588 ASP B CA 1
ATOM 10307 C C . ASP B 1 588 ? -2.947 -8.594 -1.562 1 73.94 588 ASP B C 1
ATOM 10309 O O . ASP B 1 588 ? -2.436 -7.582 -1.086 1 73.94 588 ASP B O 1
ATOM 10313 N N . SER B 1 589 ? -4.148 -8.633 -2.008 1 71.94 589 SER B N 1
ATOM 10314 C CA . SER B 1 589 ? -4.992 -7.438 -1.988 1 71.94 589 SER B CA 1
ATOM 10315 C C . SER B 1 589 ? -5.926 -7.438 -0.782 1 71.94 589 SER B C 1
ATOM 10317 O O . SER B 1 589 ? -6.914 -6.703 -0.756 1 71.94 589 SER B O 1
ATOM 10319 N N . ASP B 1 590 ? -5.734 -8.359 0.066 1 80.12 590 ASP B N 1
ATOM 10320 C CA . ASP B 1 590 ? -6.426 -8.438 1.351 1 80.12 590 ASP B CA 1
ATOM 10321 C C . ASP B 1 590 ? -7.836 -8.984 1.186 1 80.12 590 ASP B C 1
ATOM 10323 O O . ASP B 1 590 ? -8.727 -8.68 1.982 1 80.12 590 ASP B O 1
ATOM 10327 N N . ASP B 1 591 ? -8.055 -9.648 0.15 1 86.56 591 ASP B N 1
ATOM 10328 C CA . ASP B 1 591 ? -9.281 -10.43 0.045 1 86.56 591 ASP B CA 1
ATOM 10329 C C . ASP B 1 591 ? -9.18 -11.727 0.854 1 86.56 591 ASP B C 1
ATOM 10331 O O . ASP B 1 591 ? -8.125 -12.359 0.881 1 86.56 591 ASP B O 1
ATOM 10335 N N . ILE B 1 592 ? -10.289 -12.008 1.429 1 94.19 592 ILE B N 1
ATOM 10336 C CA . ILE B 1 592 ? -10.289 -13.188 2.283 1 94.19 592 ILE B CA 1
ATOM 10337 C C . ILE B 1 592 ? -11.281 -14.219 1.739 1 94.19 592 ILE B C 1
ATOM 10339 O O . ILE B 1 592 ? -12.391 -13.859 1.335 1 94.19 592 ILE B O 1
ATOM 10343 N N . CYS B 1 593 ? -10.883 -15.438 1.677 1 96 593 CYS B N 1
ATOM 10344 C CA . CYS B 1 593 ? -11.797 -16.5 1.31 1 96 593 CYS B CA 1
ATOM 10345 C C . CYS B 1 593 ? -11.781 -17.625 2.35 1 96 593 CYS B C 1
ATOM 10347 O O . CYS B 1 593 ? -10.734 -17.922 2.92 1 96 593 CYS B O 1
ATOM 10349 N N . VAL B 1 594 ? -12.93 -18.188 2.58 1 96.44 594 VAL B N 1
ATOM 10350 C CA . VAL B 1 594 ? -13.094 -19.234 3.588 1 96.44 594 VAL B CA 1
ATOM 10351 C C . VAL B 1 594 ? -13.836 -20.422 2.984 1 96.44 594 VAL B C 1
ATOM 10353 O O . VAL B 1 594 ? -14.805 -20.25 2.248 1 96.44 594 VAL B O 1
ATOM 10356 N N . SER B 1 595 ? -13.305 -21.625 3.236 1 96.56 595 SER B N 1
ATOM 10357 C CA . SER B 1 595 ? -14.016 -22.828 2.826 1 96.56 595 SER B CA 1
ATOM 10358 C C . SER B 1 595 ? -15.102 -23.188 3.834 1 96.56 595 SER B C 1
ATOM 10360 O O . SER B 1 595 ? -14.797 -23.531 4.984 1 96.56 595 SER B O 1
ATOM 10362 N N . ASP B 1 596 ? -16.281 -23.109 3.434 1 92.38 596 ASP B N 1
ATOM 10363 C CA . ASP B 1 596 ? -17.406 -23.562 4.23 1 92.38 596 ASP B CA 1
ATOM 10364 C C . ASP B 1 596 ? -17.844 -24.969 3.824 1 92.38 596 ASP B C 1
ATOM 10366 O O . ASP B 1 596 ? -18.844 -25.156 3.133 1 92.38 596 ASP B O 1
ATOM 10370 N N . THR B 1 597 ? -17.172 -25.938 4.371 1 92 597 THR B N 1
ATOM 10371 C CA . THR B 1 597 ? -17.266 -27.328 3.914 1 92 597 THR B CA 1
ATOM 10372 C C . THR B 1 597 ? -18.703 -27.828 4.004 1 92 597 THR B C 1
ATOM 10374 O O . THR B 1 597 ? -19.25 -28.344 3.023 1 92 597 THR B O 1
ATOM 10377 N N . GLU B 1 598 ? -19.375 -27.641 5.145 1 87.62 598 GLU B N 1
ATOM 10378 C CA . GLU B 1 598 ? -20.719 -28.156 5.309 1 87.62 598 GLU B CA 1
ATOM 10379 C C . GLU B 1 598 ? -21.75 -27.266 4.605 1 87.62 598 GLU B C 1
ATOM 10381 O O . GLU B 1 598 ? -22.875 -27.688 4.344 1 87.62 598 GLU B O 1
ATOM 10386 N N . GLY B 1 599 ? -21.391 -26.031 4.398 1 86.31 599 GLY B N 1
ATOM 10387 C CA . GLY B 1 599 ? -22.234 -25.141 3.617 1 86.31 599 GLY B CA 1
ATOM 10388 C C . GLY B 1 599 ? -22.078 -25.328 2.121 1 86.31 599 GLY B C 1
ATOM 10389 O O . GLY B 1 599 ? -22.812 -24.734 1.333 1 86.31 599 GLY B O 1
ATOM 10390 N N . ASN B 1 600 ? -21.156 -26.156 1.702 1 88.44 600 ASN B N 1
ATOM 10391 C CA . ASN B 1 600 ? -20.875 -26.469 0.305 1 88.44 600 ASN B CA 1
ATOM 10392 C C . ASN B 1 600 ? -20.562 -25.203 -0.498 1 88.44 600 ASN B C 1
ATOM 10394 O O . ASN B 1 600 ? -21.078 -25.031 -1.603 1 88.44 600 ASN B O 1
ATOM 10398 N N . SER B 1 601 ? -19.797 -24.391 0.125 1 91.25 601 SER B N 1
ATOM 10399 C CA . SER B 1 601 ? -19.547 -23.125 -0.548 1 91.25 601 SER B CA 1
ATOM 10400 C C . SER B 1 601 ? -18.219 -22.531 -0.109 1 91.25 601 SER B C 1
ATOM 10402 O O . SER B 1 601 ? -17.641 -22.938 0.904 1 91.25 601 SER B O 1
ATOM 10404 N N . VAL B 1 602 ? -17.703 -21.688 -0.928 1 94.81 602 VAL B N 1
ATOM 10405 C CA . VAL B 1 602 ? -16.578 -20.812 -0.583 1 94.81 602 VAL B CA 1
ATOM 10406 C C . VAL B 1 602 ? -17.094 -19.406 -0.313 1 94.81 602 VAL B C 1
ATOM 10408 O O . VAL B 1 602 ? -17.766 -18.812 -1.153 1 94.81 602 VAL B O 1
ATOM 10411 N N . VAL B 1 603 ? -16.766 -18.922 0.827 1 93.31 603 VAL B N 1
ATOM 10412 C CA . VAL B 1 603 ? -17.25 -17.609 1.227 1 93.31 603 VAL B CA 1
ATOM 10413 C C . VAL B 1 603 ? -16.125 -16.578 1.065 1 93.31 603 VAL B C 1
ATOM 10415 O O . VAL B 1 603 ? -15.008 -16.797 1.544 1 93.31 603 VAL B O 1
ATOM 10418 N N . ILE B 1 604 ? -16.438 -15.492 0.396 1 92.31 604 ILE B N 1
ATOM 10419 C CA . ILE B 1 604 ? -15.469 -14.422 0.169 1 92.31 604 ILE B CA 1
ATOM 10420 C C . ILE B 1 604 ? -15.797 -13.234 1.065 1 92.31 604 ILE B C 1
ATOM 10422 O O . ILE B 1 604 ? -16.953 -12.797 1.128 1 92.31 604 ILE B O 1
ATOM 10426 N N . LEU B 1 605 ? -14.734 -12.766 1.753 1 90.88 605 LEU B N 1
ATOM 10427 C CA . LEU B 1 605 ? -14.883 -11.609 2.635 1 90.88 605 LEU B CA 1
ATOM 10428 C C . LEU B 1 605 ? -13.922 -10.5 2.24 1 90.88 605 LEU B C 1
ATOM 10430 O O . LEU B 1 605 ? -12.875 -10.758 1.642 1 90.88 605 LEU B O 1
ATOM 10434 N N . ASP B 1 606 ? -14.281 -9.289 2.613 1 86.62 606 ASP B N 1
ATOM 10435 C CA . ASP B 1 606 ? -13.383 -8.164 2.391 1 86.62 606 ASP B CA 1
ATOM 10436 C C . ASP B 1 606 ? -12.492 -7.922 3.607 1 86.62 606 ASP B C 1
ATOM 10438 O O . ASP B 1 606 ? -12.508 -8.703 4.562 1 86.62 606 ASP B O 1
ATOM 10442 N N . SER B 1 607 ? -11.742 -6.832 3.52 1 83.94 607 SER B N 1
ATOM 10443 C CA . SER B 1 607 ? -10.773 -6.543 4.57 1 83.94 607 SER B CA 1
ATOM 10444 C C . SER B 1 607 ? -11.461 -6.199 5.883 1 83.94 607 SER B C 1
ATOM 10446 O O . SER B 1 607 ? -10.859 -6.297 6.953 1 83.94 607 SER B O 1
ATOM 10448 N N . ASN B 1 608 ? -12.719 -5.789 5.828 1 83.75 608 ASN B N 1
ATOM 10449 C CA . ASN B 1 608 ? -13.484 -5.48 7.031 1 83.75 608 ASN B CA 1
ATOM 10450 C C . ASN B 1 608 ? -14.219 -6.707 7.559 1 83.75 608 ASN B C 1
ATOM 10452 O O . ASN B 1 608 ? -15.039 -6.598 8.469 1 83.75 608 ASN B O 1
ATOM 10456 N N . LEU B 1 609 ? -14.016 -7.91 6.926 1 90.62 609 LEU B N 1
ATOM 10457 C CA . LEU B 1 609 ? -14.578 -9.203 7.297 1 90.62 609 LEU B CA 1
ATOM 10458 C C . LEU B 1 609 ? -16.078 -9.242 7.023 1 90.62 609 LEU B C 1
ATOM 10460 O O . LEU B 1 609 ? -16.828 -9.945 7.711 1 90.62 609 LEU B O 1
ATOM 10464 N N . ASP B 1 610 ? -16.5 -8.414 6.086 1 86.25 610 ASP B N 1
ATOM 10465 C CA . ASP B 1 610 ? -17.875 -8.516 5.594 1 86.25 610 ASP B CA 1
ATOM 10466 C C . ASP B 1 610 ? -17.969 -9.516 4.441 1 86.25 610 ASP B C 1
ATOM 10468 O O . ASP B 1 610 ? -17.141 -9.508 3.537 1 86.25 610 ASP B O 1
ATOM 10472 N N . ILE B 1 611 ? -18.953 -10.312 4.512 1 88.31 611 ILE B N 1
ATOM 10473 C CA . ILE B 1 611 ? -19.141 -11.297 3.453 1 88.31 611 ILE B CA 1
ATOM 10474 C C . ILE B 1 611 ? -19.609 -10.602 2.178 1 88.31 611 ILE B C 1
ATOM 10476 O O . ILE B 1 611 ? -20.625 -9.906 2.176 1 88.31 611 ILE B O 1
ATOM 10480 N N . THR B 1 612 ? -18.938 -10.805 1.146 1 83.38 612 THR B N 1
ATOM 10481 C CA . THR B 1 612 ? -19.25 -10.156 -0.118 1 83.38 612 THR B CA 1
ATOM 10482 C C . THR B 1 612 ? -19.922 -11.133 -1.076 1 83.38 612 THR B C 1
ATOM 10484 O O . THR B 1 612 ? -20.828 -10.75 -1.83 1 83.38 612 THR B O 1
ATOM 10487 N N . GLU B 1 613 ? -19.453 -12.359 -1.052 1 87 613 GLU B N 1
ATOM 10488 C CA . GLU B 1 613 ? -19.984 -13.344 -1.998 1 87 613 GLU B CA 1
ATOM 10489 C C . GLU B 1 613 ? -19.859 -14.758 -1.448 1 87 613 GLU B C 1
ATOM 10491 O O . GLU B 1 613 ? -18.922 -15.062 -0.688 1 87 613 GLU B O 1
ATOM 10496 N N . ARG B 1 614 ? -20.781 -15.578 -1.843 1 89.38 614 ARG B N 1
ATOM 10497 C CA . ARG B 1 614 ? -20.781 -17.016 -1.561 1 89.38 614 ARG B CA 1
ATOM 10498 C C . ARG B 1 614 ? -20.844 -17.828 -2.85 1 89.38 614 ARG B C 1
ATOM 10500 O O . ARG B 1 614 ? -21.812 -17.703 -3.609 1 89.38 614 ARG B O 1
ATOM 10507 N N . VAL B 1 615 ? -19.828 -18.578 -3.061 1 89.19 615 VAL B N 1
ATOM 10508 C CA . VAL B 1 615 ? -19.75 -19.344 -4.301 1 89.19 615 VAL B CA 1
ATOM 10509 C C . VAL B 1 615 ? -20.156 -20.797 -4.043 1 89.19 615 VAL B C 1
ATOM 10511 O O . VAL B 1 615 ? -19.484 -21.516 -3.299 1 89.19 615 VAL B O 1
ATOM 10514 N N . LYS B 1 616 ? -21.188 -21.141 -4.711 1 81.12 616 LYS B N 1
ATOM 10515 C CA . LYS B 1 616 ? -21.688 -22.5 -4.621 1 81.12 616 LYS B CA 1
ATOM 10516 C C . LYS B 1 616 ? -21.469 -23.25 -5.938 1 81.12 616 LYS B C 1
ATOM 10518 O O . LYS B 1 616 ? -21.516 -22.656 -7.012 1 81.12 616 LYS B O 1
ATOM 10523 N N . TYR B 1 617 ? -20.891 -24.375 -5.887 1 68.31 617 TYR B N 1
ATOM 10524 C CA . TYR B 1 617 ? -20.594 -25.141 -7.086 1 68.31 617 TYR B CA 1
ATOM 10525 C C . TYR B 1 617 ? -21.547 -26.328 -7.219 1 68.31 617 TYR B C 1
ATOM 10527 O O . TYR B 1 617 ? -21.844 -27 -6.23 1 68.31 617 TYR B O 1
ATOM 10535 N N . THR B 1 618 ? -22.281 -26.406 -8.359 1 59.91 618 THR B N 1
ATOM 10536 C CA . THR B 1 618 ? -22.984 -27.641 -8.719 1 59.91 618 THR B CA 1
ATOM 10537 C C . THR B 1 618 ? -22.141 -28.484 -9.672 1 59.91 618 THR B C 1
ATOM 10539 O O . THR B 1 618 ? -21.625 -27.969 -10.672 1 59.91 618 THR B O 1
ATOM 10542 N N . LEU B 1 619 ? -21.469 -29.562 -9.203 1 55.09 619 LEU B N 1
ATOM 10543 C CA . LEU B 1 619 ? -20.625 -30.406 -10.039 1 55.09 619 LEU B CA 1
ATOM 10544 C C . LEU B 1 619 ? -21.375 -30.828 -11.312 1 55.09 619 LEU B C 1
ATOM 10546 O O . LEU B 1 619 ? -22.547 -31.172 -11.266 1 55.09 619 LEU B O 1
ATOM 10550 N N . PRO B 1 620 ? -20.703 -30.469 -12.422 1 52.03 620 PRO B N 1
ATOM 10551 C CA . PRO B 1 620 ? -21.312 -31.016 -13.633 1 52.03 620 PRO B CA 1
ATOM 10552 C C . PRO B 1 620 ? -21.5 -32.531 -13.562 1 52.03 620 PRO B C 1
ATOM 10554 O O . PRO B 1 620 ? -20.797 -33.219 -12.812 1 52.03 620 PRO B O 1
ATOM 10557 N N . SER B 1 621 ? -22.562 -33 -14.016 1 47.69 621 SER B N 1
ATOM 10558 C CA . SER B 1 621 ? -22.938 -34.406 -14.055 1 47.69 621 SER B CA 1
ATOM 10559 C C . SER B 1 621 ? -21.766 -35.281 -14.484 1 47.69 621 SER B C 1
ATOM 10561 O O . SER B 1 621 ? -21.688 -36.469 -14.102 1 47.69 621 SER B O 1
ATOM 10563 N N . SER B 1 622 ? -20.922 -34.781 -15.312 1 45.53 622 SER B N 1
ATOM 10564 C CA . SER B 1 622 ? -19.844 -35.594 -15.852 1 45.53 622 SER B CA 1
ATOM 10565 C C . SER B 1 622 ? -18.812 -35.938 -14.773 1 45.53 622 SER B C 1
ATOM 10567 O O . SER B 1 622 ? -18.047 -36.875 -14.922 1 45.53 622 SER B O 1
ATOM 10569 N N . LEU B 1 623 ? -18.641 -35.062 -13.906 1 46.16 623 LEU B N 1
ATOM 10570 C CA . LEU B 1 623 ? -17.625 -35.312 -12.883 1 46.16 623 LEU B CA 1
ATOM 10571 C C . LEU B 1 623 ? -18.188 -36.125 -11.727 1 46.16 623 LEU B C 1
ATOM 10573 O O . LEU B 1 623 ? -17.453 -36.469 -10.789 1 46.16 623 LEU B O 1
ATOM 10577 N N . CYS B 1 624 ? -19.5 -36.219 -11.68 1 40.09 624 CYS B N 1
ATOM 10578 C CA . CYS B 1 624 ? -20.141 -37.031 -10.656 1 40.09 624 CYS B CA 1
ATOM 10579 C C . CYS B 1 624 ? -19.875 -38.531 -10.883 1 40.09 624 CYS B C 1
ATOM 10581 O O . CYS B 1 624 ? -20.125 -39.031 -11.977 1 40.09 624 CYS B O 1
ATOM 10583 N N . ASN B 1 625 ? -18.828 -39 -10.477 1 37.06 625 ASN B N 1
ATOM 10584 C CA . ASN B 1 625 ? -18.609 -40.438 -10.594 1 37.06 625 ASN B CA 1
ATOM 10585 C C . ASN B 1 625 ? -19.906 -41.25 -10.445 1 37.06 625 ASN B C 1
ATOM 10587 O O . ASN B 1 625 ? -20.609 -41.094 -9.438 1 37.06 625 ASN B O 1
ATOM 10591 N N . ALA B 1 626 ? -20.422 -41.656 -11.508 1 35.53 626 ALA B N 1
ATOM 10592 C CA . ALA B 1 626 ? -21.516 -42.625 -11.594 1 35.53 626 ALA B CA 1
ATOM 10593 C C . ALA B 1 626 ? -21.359 -43.719 -10.547 1 35.53 626 ALA B C 1
ATOM 10595 O O . ALA B 1 626 ? -22.359 -44.312 -10.133 1 35.53 626 ALA B O 1
ATOM 10596 N N . LYS B 1 627 ? -20.094 -44.188 -10.383 1 38.53 627 LYS B N 1
ATOM 10597 C CA . LYS B 1 627 ? -20.047 -45.469 -9.711 1 38.53 627 LYS B CA 1
ATOM 10598 C C . LYS B 1 627 ? -20.5 -45.375 -8.258 1 38.53 627 LYS B C 1
ATOM 10600 O O . LYS B 1 627 ? -20.766 -46.375 -7.602 1 38.53 627 LYS B O 1
ATOM 10605 N N . PHE B 1 628 ? -20.25 -44.219 -7.602 1 37.28 628 PHE B N 1
ATOM 10606 C CA . PHE B 1 628 ? -20.766 -44.344 -6.246 1 37.28 628 PHE B CA 1
ATOM 10607 C C . PHE B 1 628 ? -22.297 -44.406 -6.254 1 37.28 628 PHE B C 1
ATOM 10609 O O . PHE B 1 628 ? -22.938 -44.188 -5.223 1 37.28 628 PHE B O 1
ATOM 10616 N N . LYS B 1 629 ? -22.875 -44.438 -7.496 1 37.16 629 LYS B N 1
ATOM 10617 C CA . LYS B 1 629 ? -24.297 -44.781 -7.551 1 37.16 629 LYS B CA 1
ATOM 10618 C C . LYS B 1 629 ? -24.547 -46.125 -6.875 1 37.16 629 LYS B C 1
ATOM 10620 O O . LYS B 1 629 ? -25.578 -46.312 -6.238 1 37.16 629 LYS B O 1
ATOM 10625 N N . ALA B 1 630 ? -23.844 -47.156 -7.414 1 33.38 630 ALA B N 1
ATOM 10626 C CA . ALA B 1 630 ? -24.453 -48.469 -7.348 1 33.38 630 ALA B CA 1
ATOM 10627 C C . ALA B 1 630 ? -24.469 -49 -5.918 1 33.38 630 ALA B C 1
ATOM 10629 O O . ALA B 1 630 ? -25.359 -49.75 -5.539 1 33.38 630 ALA B O 1
ATOM 10630 N N . THR B 1 631 ? -23.297 -49.125 -5.273 1 34.34 631 THR B N 1
ATOM 10631 C CA . THR B 1 631 ? -23.391 -50.188 -4.285 1 34.34 631 THR B CA 1
ATOM 10632 C C . THR B 1 631 ? -24.312 -49.781 -3.131 1 34.34 631 THR B C 1
ATOM 10634 O O . THR B 1 631 ? -24.547 -50.562 -2.207 1 34.34 631 THR B O 1
ATOM 10637 N N . LEU B 1 632 ? -24.281 -48.469 -2.572 1 32.16 632 LEU B N 1
ATOM 10638 C CA . LEU B 1 632 ? -25.172 -48.594 -1.432 1 32.16 632 LEU B CA 1
ATOM 10639 C C . LEU B 1 632 ? -26.594 -48.938 -1.89 1 32.16 632 LEU B C 1
ATOM 10641 O O . LEU B 1 632 ? -26.953 -48.688 -3.045 1 32.16 632 LEU B O 1
ATOM 10645 N N . THR B 1 633 ? -27.609 -49.375 -0.96 1 35.34 633 THR B N 1
ATOM 10646 C CA . THR B 1 633 ? -28.984 -49.812 -1.147 1 35.34 633 THR B CA 1
ATOM 10647 C C . THR B 1 633 ? -29.719 -48.906 -2.119 1 35.34 633 THR B C 1
ATOM 10649 O O . THR B 1 633 ? -29.297 -47.781 -2.363 1 35.34 633 THR B O 1
ATOM 10652 N N . GLY B 1 634 ? -31.016 -49.125 -2.654 1 36 634 GLY B N 1
ATOM 10653 C CA . GLY B 1 634 ? -32.156 -48.594 -3.377 1 36 634 GLY B CA 1
ATOM 10654 C C . GLY B 1 634 ? -32.156 -47.094 -3.488 1 36 634 GLY B C 1
ATOM 10655 O O . GLY B 1 634 ? -33.094 -46.5 -4.035 1 36 634 GLY B O 1
ATOM 10656 N N . GLN B 1 635 ? -31.797 -46.406 -2.371 1 34.38 635 GLN B N 1
ATOM 10657 C CA . GLN B 1 635 ? -32.219 -45.031 -2.172 1 34.38 635 GLN B CA 1
ATOM 10658 C C . GLN B 1 635 ? -31.578 -44.094 -3.189 1 34.38 635 GLN B C 1
ATOM 10660 O O . GLN B 1 635 ? -30.578 -44.438 -3.811 1 34.38 635 GLN B O 1
ATOM 10665 N N . GLU B 1 636 ? -31.797 -42.562 -2.988 1 36.5 636 GLU B N 1
ATOM 10666 C CA . GLU B 1 636 ? -31.75 -41.312 -3.697 1 36.5 636 GLU B CA 1
ATOM 10667 C C . GLU B 1 636 ? -30.359 -41 -4.215 1 36.5 636 GLU B C 1
ATOM 10669 O O . GLU B 1 636 ? -29.359 -41.5 -3.676 1 36.5 636 GLU B O 1
ATOM 10674 N N . GLU B 1 637 ? -30.203 -40.5 -5.402 1 40.59 637 GLU B N 1
ATOM 10675 C CA . GLU B 1 637 ? -29.188 -39.844 -6.215 1 40.59 637 GLU B CA 1
ATOM 10676 C C . GLU B 1 637 ? -28.312 -38.938 -5.355 1 40.59 637 GLU B C 1
ATOM 10678 O O . GLU B 1 637 ? -28.781 -37.969 -4.77 1 40.59 637 GLU B O 1
ATOM 10683 N N . TYR B 1 638 ? -27.406 -39.375 -4.574 1 39.34 638 TYR B N 1
ATOM 10684 C CA . TYR B 1 638 ? -26.547 -38.469 -3.834 1 39.34 638 TYR B CA 1
ATOM 10685 C C . TYR B 1 638 ? -25.859 -37.5 -4.777 1 39.34 638 TYR B C 1
ATOM 10687 O O . TYR B 1 638 ? -25.156 -37.906 -5.711 1 39.34 638 TYR B O 1
ATOM 10695 N N . GLU B 1 639 ? -26.391 -36.5 -5.305 1 48.09 639 GLU B N 1
ATOM 10696 C CA . GLU B 1 639 ? -25.781 -35.312 -5.898 1 48.09 639 GLU B CA 1
ATOM 10697 C C . GLU B 1 639 ? -24.484 -34.938 -5.191 1 48.09 639 GLU B C 1
ATOM 10699 O O . GLU B 1 639 ? -24.469 -34.75 -3.975 1 48.09 639 GLU B O 1
ATOM 10704 N N . LEU B 1 640 ? -23.344 -35.438 -5.66 1 57.97 640 LEU B N 1
ATOM 10705 C CA . LEU B 1 640 ? -22.062 -35.156 -5 1 57.97 640 LEU B CA 1
ATOM 10706 C C . LEU B 1 640 ? -21.891 -33.688 -4.77 1 57.97 640 LEU B C 1
ATOM 10708 O O . LEU B 1 640 ? -21.938 -32.875 -5.715 1 57.97 640 LEU B O 1
ATOM 10712 N N . ALA B 1 641 ? -22.062 -33.25 -3.646 1 74.75 641 ALA B N 1
ATOM 10713 C CA . ALA B 1 641 ? -22.031 -31.859 -3.219 1 74.75 641 ALA B CA 1
ATOM 10714 C C . ALA B 1 641 ? -20.594 -31.344 -3.123 1 74.75 641 ALA B C 1
ATOM 10716 O O . ALA B 1 641 ? -19.688 -32.094 -2.781 1 74.75 641 ALA B O 1
ATOM 10717 N N . PHE B 1 642 ? -20.297 -30.281 -3.771 1 86.25 642 PHE B N 1
ATOM 10718 C CA . PHE B 1 642 ? -19.062 -29.547 -3.586 1 86.25 642 PHE B CA 1
ATOM 10719 C C . PHE B 1 642 ? -18.734 -29.391 -2.105 1 86.25 642 PHE B C 1
ATOM 10721 O O . PHE B 1 642 ? -19.531 -28.812 -1.355 1 86.25 642 PHE B O 1
ATOM 10728 N N . ARG B 1 643 ? -17.625 -30.016 -1.67 1 89.19 643 ARG B N 1
ATOM 10729 C CA . ARG B 1 643 ? -17.172 -29.906 -0.285 1 89.19 643 ARG B CA 1
ATOM 10730 C C . ARG B 1 643 ? -15.766 -29.328 -0.209 1 89.19 643 ARG B C 1
ATOM 10732 O O . ARG B 1 643 ? -14.789 -30.078 -0.152 1 89.19 643 ARG B O 1
ATOM 10739 N N . PRO B 1 644 ? -15.688 -28.047 -0.181 1 94.62 644 PRO B N 1
ATOM 10740 C CA . PRO B 1 644 ? -14.367 -27.406 -0.212 1 94.62 644 PRO B CA 1
ATOM 10741 C C . PRO B 1 644 ? -13.578 -27.609 1.079 1 94.62 644 PRO B C 1
ATOM 10743 O O . PRO B 1 644 ? -14.164 -27.625 2.168 1 94.62 644 PRO B O 1
ATOM 10746 N N . HIS B 1 645 ? -12.312 -27.812 1.008 1 96.06 645 HIS B N 1
ATOM 10747 C CA . HIS B 1 645 ? -11.383 -27.906 2.131 1 96.06 645 HIS B CA 1
ATOM 10748 C C . HIS B 1 645 ? -10.266 -26.875 2.006 1 96.06 645 HIS B C 1
ATOM 10750 O O . HIS B 1 645 ? -10.516 -25.672 2.064 1 96.06 645 HIS B O 1
ATOM 10756 N N . GLY B 1 646 ? -9.016 -27.328 1.739 1 97 646 GLY B N 1
ATOM 10757 C CA . GLY B 1 646 ? -7.922 -26.391 1.592 1 97 646 GLY B CA 1
ATOM 10758 C C . GLY B 1 646 ? -8.094 -25.453 0.412 1 97 646 GLY B C 1
ATOM 10759 O O . GLY B 1 646 ? -8.586 -25.859 -0.642 1 97 646 GLY B O 1
ATOM 10760 N N . LEU B 1 647 ? -7.711 -24.266 0.642 1 97.38 647 LEU B N 1
ATOM 10761 C CA . LEU B 1 647 ? -7.773 -23.312 -0.458 1 97.38 647 LEU B CA 1
ATOM 10762 C C . LEU B 1 647 ? -6.629 -22.312 -0.37 1 97.38 647 LEU B C 1
ATOM 10764 O O . LEU B 1 647 ? -6.02 -22.141 0.689 1 97.38 647 LEU B O 1
ATOM 10768 N N . CYS B 1 648 ? -6.328 -21.672 -1.455 1 96.38 648 CYS B N 1
ATOM 10769 C CA . CYS B 1 648 ? -5.281 -20.656 -1.522 1 96.38 648 CYS B CA 1
ATOM 10770 C C . CYS B 1 648 ? -5.512 -19.719 -2.701 1 96.38 648 CYS B C 1
ATOM 10772 O O . CYS B 1 648 ? -6.355 -19.984 -3.557 1 96.38 648 CYS B O 1
ATOM 10774 N N . TYR B 1 649 ? -4.879 -18.625 -2.643 1 92.44 649 TYR B N 1
ATOM 10775 C CA . TYR B 1 649 ? -4.832 -17.719 -3.779 1 92.44 649 TYR B CA 1
ATOM 10776 C C . TYR B 1 649 ? -3.58 -17.953 -4.617 1 92.44 649 TYR B C 1
ATOM 10778 O O . TYR B 1 649 ? -2.502 -18.219 -4.074 1 92.44 649 TYR B O 1
ATOM 10786 N N . ASP B 1 650 ? -3.783 -17.812 -5.875 1 89.06 650 ASP B N 1
ATOM 10787 C CA . ASP B 1 650 ? -2.578 -17.844 -6.699 1 89.06 650 ASP B CA 1
ATOM 10788 C C . ASP B 1 650 ? -1.997 -16.438 -6.879 1 89.06 650 ASP B C 1
ATOM 10790 O O . ASP B 1 650 ? -2.512 -15.477 -6.32 1 89.06 650 ASP B O 1
ATOM 10794 N N . SER B 1 651 ? -0.881 -16.406 -7.551 1 76.88 651 SER B N 1
ATOM 10795 C CA . SER B 1 651 ? -0.155 -15.148 -7.699 1 76.88 651 SER B CA 1
ATOM 10796 C C . SER B 1 651 ? -0.921 -14.172 -8.578 1 76.88 651 SER B C 1
ATOM 10798 O O . SER B 1 651 ? -0.559 -12.992 -8.672 1 76.88 651 SER B O 1
ATOM 10800 N N . TYR B 1 652 ? -2.02 -14.594 -9.18 1 81.94 652 TYR B N 1
ATOM 10801 C CA . TYR B 1 652 ? -2.787 -13.734 -10.07 1 81.94 652 TYR B CA 1
ATOM 10802 C C . TYR B 1 652 ? -4.137 -13.383 -9.453 1 81.94 652 TYR B C 1
ATOM 10804 O O . TYR B 1 652 ? -4.988 -12.773 -10.109 1 81.94 652 TYR B O 1
ATOM 10812 N N . GLY B 1 653 ? -4.32 -13.852 -8.211 1 83.38 653 GLY B N 1
ATOM 10813 C CA . GLY B 1 653 ? -5.504 -13.453 -7.465 1 83.38 653 GLY B CA 1
ATOM 10814 C C . GLY B 1 653 ? -6.656 -14.43 -7.621 1 83.38 653 GLY B C 1
ATOM 10815 O O . GLY B 1 653 ? -7.785 -14.125 -7.219 1 83.38 653 GLY B O 1
ATOM 10816 N N . ARG B 1 654 ? -6.465 -15.523 -8.18 1 91.38 654 ARG B N 1
ATOM 10817 C CA . ARG B 1 654 ? -7.504 -16.547 -8.312 1 91.38 654 ARG B CA 1
ATOM 10818 C C . ARG B 1 654 ? -7.504 -17.484 -7.117 1 91.38 654 ARG B C 1
ATOM 10820 O O . ARG B 1 654 ? -6.504 -17.594 -6.41 1 91.38 654 ARG B O 1
ATOM 10827 N N . ILE B 1 655 ? -8.656 -18.156 -7.004 1 94.75 655 ILE B N 1
ATOM 10828 C CA . ILE B 1 655 ? -8.789 -19 -5.828 1 94.75 655 ILE B CA 1
ATOM 10829 C C . ILE B 1 655 ? -8.734 -20.469 -6.246 1 94.75 655 ILE B C 1
ATOM 10831 O O . ILE B 1 655 ? -9.438 -20.891 -7.172 1 94.75 655 ILE B O 1
ATOM 10835 N N . ILE B 1 656 ? -7.867 -21.203 -5.652 1 96.31 656 ILE B N 1
ATOM 10836 C CA . ILE B 1 656 ? -7.773 -22.641 -5.867 1 96.31 656 ILE B CA 1
ATOM 10837 C C . ILE B 1 656 ? -8.32 -23.391 -4.652 1 96.31 656 ILE B C 1
ATOM 10839 O O . ILE B 1 656 ? -7.945 -23.094 -3.516 1 96.31 656 ILE B O 1
ATOM 10843 N N . VAL B 1 657 ? -9.18 -24.344 -4.93 1 96.56 657 VAL B N 1
ATOM 10844 C CA . VAL B 1 657 ? -9.875 -25.016 -3.842 1 96.56 657 VAL B CA 1
ATOM 10845 C C . VAL B 1 657 ? -9.789 -26.531 -4.035 1 96.56 657 VAL B C 1
ATOM 10847 O O . VAL B 1 657 ? -10.008 -27.031 -5.141 1 96.56 657 VAL B O 1
ATOM 10850 N N . ALA B 1 658 ? -9.484 -27.219 -2.992 1 96.5 658 ALA B N 1
ATOM 10851 C CA . ALA B 1 658 ? -9.477 -28.672 -3.021 1 96.5 658 ALA B CA 1
ATOM 10852 C C . ALA B 1 658 ? -10.844 -29.234 -2.65 1 96.5 658 ALA B C 1
ATOM 10854 O O . ALA B 1 658 ? -11.516 -28.719 -1.756 1 96.5 658 ALA B O 1
ATOM 10855 N N . ASP B 1 659 ? -11.234 -30.25 -3.344 1 91.69 659 ASP B N 1
ATOM 10856 C CA . ASP B 1 659 ? -12.461 -31 -3.09 1 91.69 659 ASP B CA 1
ATOM 10857 C C . ASP B 1 659 ? -12.172 -32.5 -2.967 1 91.69 659 ASP B C 1
ATOM 10859 O O . ASP B 1 659 ? -12.367 -33.25 -3.922 1 91.69 659 ASP B O 1
ATOM 10863 N N . PRO B 1 660 ? -11.836 -32.906 -1.742 1 90.94 660 PRO B N 1
ATOM 10864 C CA . PRO B 1 660 ? -11.398 -34.281 -1.559 1 90.94 660 PRO B CA 1
ATOM 10865 C C . PRO B 1 660 ? -12.5 -35.281 -1.866 1 90.94 660 PRO B C 1
ATOM 10867 O O . PRO B 1 660 ? -12.219 -36.375 -2.379 1 90.94 660 PRO B O 1
ATOM 10870 N N . ASP B 1 661 ? -13.703 -35 -1.589 1 86.19 661 ASP B N 1
ATOM 10871 C CA . ASP B 1 661 ? -14.797 -35.938 -1.772 1 86.19 661 ASP B CA 1
ATOM 10872 C C . ASP B 1 661 ? -15 -36.281 -3.252 1 86.19 661 ASP B C 1
ATOM 10874 O O . ASP B 1 661 ? -15.484 -37.344 -3.596 1 86.19 661 ASP B O 1
ATOM 10878 N N . ASN B 1 662 ? -14.656 -35.375 -4.098 1 83.25 662 ASN B N 1
ATOM 10879 C CA . ASN B 1 662 ? -14.805 -35.562 -5.531 1 83.25 662 ASN B CA 1
ATOM 10880 C C . ASN B 1 662 ? -13.445 -35.75 -6.215 1 83.25 662 ASN B C 1
ATOM 10882 O O . ASN B 1 662 ? -13.359 -35.688 -7.445 1 83.25 662 ASN B O 1
ATOM 10886 N N . ASP B 1 663 ? -12.414 -35.906 -5.449 1 87.5 663 ASP B N 1
ATOM 10887 C CA . ASP B 1 663 ? -11.055 -36.031 -5.965 1 87.5 663 ASP B CA 1
ATOM 10888 C C . ASP B 1 663 ? -10.773 -34.969 -7.039 1 87.5 663 ASP B C 1
ATOM 10890 O O . ASP B 1 663 ? -10.352 -35.312 -8.148 1 87.5 663 ASP B O 1
ATOM 10894 N N . SER B 1 664 ? -11.047 -33.781 -6.652 1 88.94 664 SER B N 1
ATOM 10895 C CA . SER B 1 664 ? -10.883 -32.719 -7.637 1 88.94 664 SER B CA 1
ATOM 10896 C C . SER B 1 664 ? -10.297 -31.469 -6.996 1 88.94 664 SER B C 1
ATOM 10898 O O . SER B 1 664 ? -10.359 -31.297 -5.777 1 88.94 664 SER B O 1
ATOM 10900 N N . VAL B 1 665 ? -9.625 -30.719 -7.734 1 93.19 665 VAL B N 1
ATOM 10901 C CA . VAL B 1 665 ? -9.18 -29.359 -7.422 1 93.19 665 VAL B CA 1
ATOM 10902 C C . VAL B 1 665 ? -9.789 -28.375 -8.414 1 93.19 665 VAL B C 1
ATOM 10904 O O . VAL B 1 665 ? -9.695 -28.562 -9.625 1 93.19 665 VAL B O 1
ATOM 10907 N N . VAL B 1 666 ? -10.391 -27.375 -7.852 1 92.62 666 VAL B N 1
ATOM 10908 C CA . VAL B 1 666 ? -11.094 -26.438 -8.727 1 92.62 666 VAL B CA 1
ATOM 10909 C C . VAL B 1 666 ? -10.5 -25.047 -8.57 1 92.62 666 VAL B C 1
ATOM 10911 O O . VAL B 1 666 ? -9.812 -24.766 -7.582 1 92.62 666 VAL B O 1
ATOM 10914 N N . ARG B 1 667 ? -10.727 -24.297 -9.492 1 93.25 667 ARG B N 1
ATOM 10915 C CA . ARG B 1 667 ? -10.281 -22.906 -9.508 1 93.25 667 ARG B CA 1
ATOM 10916 C C . ARG B 1 667 ? -11.461 -21.969 -9.68 1 93.25 667 ARG B C 1
ATOM 10918 O O . ARG B 1 667 ? -12.367 -22.219 -10.477 1 93.25 667 ARG B O 1
ATOM 10925 N N . LEU B 1 668 ? -11.469 -20.953 -8.82 1 92 668 LEU B N 1
ATOM 10926 C CA . LEU B 1 668 ? -12.469 -19.906 -8.938 1 92 668 LEU B CA 1
ATOM 10927 C C . LEU B 1 668 ? -11.891 -18.672 -9.625 1 92 668 LEU B C 1
ATOM 10929 O O . LEU B 1 668 ? -10.914 -18.094 -9.141 1 92 668 LEU B O 1
ATOM 10933 N N . ILE B 1 669 ? -12.477 -18.328 -10.742 1 87.5 669 ILE B N 1
ATOM 10934 C CA . ILE B 1 669 ? -12.023 -17.188 -11.531 1 87.5 669 ILE B CA 1
ATOM 10935 C C . ILE B 1 669 ? -13.141 -16.141 -11.617 1 87.5 669 ILE B C 1
ATOM 10937 O O . ILE B 1 669 ? -14.312 -16.484 -11.758 1 87.5 669 ILE B O 1
ATOM 10941 N N . ARG B 1 670 ? -12.68 -14.992 -11.508 1 82.06 670 ARG B N 1
ATOM 10942 C CA . ARG B 1 670 ? -13.648 -13.914 -11.625 1 82.06 670 ARG B CA 1
ATOM 10943 C C . ARG B 1 670 ? -13.922 -13.586 -13.094 1 82.06 670 ARG B C 1
ATOM 10945 O O . ARG B 1 670 ? -12.992 -13.43 -13.883 1 82.06 670 ARG B O 1
ATOM 10952 N N . ASP B 1 671 ? -15.156 -13.539 -13.383 1 73.94 671 ASP B N 1
ATOM 10953 C CA . ASP B 1 671 ? -15.547 -13.094 -14.719 1 73.94 671 ASP B CA 1
ATOM 10954 C C . ASP B 1 671 ? -15.242 -11.609 -14.914 1 73.94 671 ASP B C 1
ATOM 10956 O O . ASP B 1 671 ? -15.609 -10.781 -14.094 1 73.94 671 ASP B O 1
ATOM 10960 N N . PRO B 1 672 ? -14.562 -11.297 -15.914 1 66.44 672 PRO B N 1
ATOM 10961 C CA . PRO B 1 672 ? -14.164 -9.906 -16.109 1 66.44 672 PRO B CA 1
ATOM 10962 C C . PRO B 1 672 ? -15.359 -8.977 -16.312 1 66.44 672 PRO B C 1
ATOM 10964 O O . PRO B 1 672 ? -15.281 -7.781 -16 1 66.44 672 PRO B O 1
ATOM 10967 N N . ASP B 1 673 ? -16.484 -9.539 -16.797 1 62.97 673 ASP B N 1
ATOM 10968 C CA . ASP B 1 673 ? -17.641 -8.695 -17.094 1 62.97 673 ASP B CA 1
ATOM 10969 C C . ASP B 1 673 ? -18.562 -8.594 -15.891 1 62.97 673 ASP B C 1
ATOM 10971 O O . ASP B 1 673 ? -18.938 -7.488 -15.484 1 62.97 673 ASP B O 1
ATOM 10975 N N . THR B 1 674 ? -18.875 -9.727 -15.258 1 66.62 674 THR B N 1
ATOM 10976 C CA . THR B 1 674 ? -19.859 -9.734 -14.18 1 66.62 674 THR B CA 1
ATOM 10977 C C . THR B 1 674 ? -19.172 -9.586 -12.82 1 66.62 674 THR B C 1
ATOM 10979 O O . THR B 1 674 ? -19.828 -9.305 -11.812 1 66.62 674 THR B O 1
ATOM 10982 N N . HIS B 1 675 ? -17.859 -9.781 -12.758 1 74.19 675 HIS B N 1
ATOM 10983 C CA . HIS B 1 675 ? -17.062 -9.758 -11.547 1 74.19 675 HIS B CA 1
ATOM 10984 C C . HIS B 1 675 ? -17.5 -10.836 -10.57 1 74.19 675 HIS B C 1
ATOM 10986 O O . HIS B 1 675 ? -17.25 -10.742 -9.367 1 74.19 675 HIS B O 1
ATOM 10992 N N . LYS B 1 676 ? -18.219 -11.766 -11.125 1 79.31 676 LYS B N 1
ATOM 10993 C CA . LYS B 1 676 ? -18.609 -12.906 -10.297 1 79.31 676 LYS B CA 1
ATOM 10994 C C . LYS B 1 676 ? -17.672 -14.086 -10.484 1 79.31 676 LYS B C 1
ATOM 10996 O O . LYS B 1 676 ? -17.047 -14.227 -11.547 1 79.31 676 LYS B O 1
ATOM 11001 N N . TYR B 1 677 ? -17.562 -14.844 -9.445 1 86.88 677 TYR B N 1
ATOM 11002 C CA . TYR B 1 677 ? -16.672 -15.992 -9.523 1 86.88 677 TYR B CA 1
ATOM 11003 C C . TYR B 1 677 ? -17.312 -17.156 -10.266 1 86.88 677 TYR B C 1
ATOM 11005 O O . TYR B 1 677 ? -18.5 -17.438 -10.078 1 86.88 677 TYR B O 1
ATOM 11013 N N . LYS B 1 678 ? -16.562 -17.688 -11.148 1 84.31 678 LYS B N 1
ATOM 11014 C CA . LYS B 1 678 ? -16.938 -18.922 -11.844 1 84.31 678 LYS B CA 1
ATOM 11015 C C . LYS B 1 678 ? -15.977 -20.062 -11.492 1 84.31 678 LYS B C 1
ATOM 11017 O O . LYS B 1 678 ? -14.773 -19.844 -11.359 1 84.31 678 LYS B O 1
ATOM 11022 N N . MET B 1 679 ? -16.531 -21.234 -11.375 1 88 679 MET B N 1
ATOM 11023 C CA . MET B 1 679 ? -15.727 -22.391 -11 1 88 679 MET B CA 1
ATOM 11024 C C . MET B 1 679 ? -15.281 -23.172 -12.234 1 88 679 MET B C 1
ATOM 11026 O O . MET B 1 679 ? -16.078 -23.406 -13.141 1 88 679 MET B O 1
ATOM 11030 N N . GLU B 1 680 ? -14.031 -23.469 -12.266 1 84.75 680 GLU B N 1
ATOM 11031 C CA . GLU B 1 680 ? -13.445 -24.297 -13.328 1 84.75 680 GLU B CA 1
ATOM 11032 C C . GLU B 1 680 ? -12.648 -25.453 -12.75 1 84.75 680 GLU B C 1
ATOM 11034 O O . GLU B 1 680 ? -11.906 -25.281 -11.781 1 84.75 680 GLU B O 1
ATOM 11039 N N . PRO B 1 681 ? -12.805 -26.625 -13.344 1 84.81 681 PRO B N 1
ATOM 11040 C CA . PRO B 1 681 ? -11.984 -27.734 -12.875 1 84.81 681 PRO B CA 1
ATOM 11041 C C . PRO B 1 681 ? -10.516 -27.594 -13.258 1 84.81 681 PRO B C 1
ATOM 11043 O O . PRO B 1 681 ? -10.195 -27.219 -14.391 1 84.81 681 PRO B O 1
ATOM 11046 N N . LEU B 1 682 ? -9.711 -27.75 -12.344 1 88.12 682 LEU B N 1
ATOM 11047 C CA . LEU B 1 682 ? -8.273 -27.688 -12.578 1 88.12 682 LEU B CA 1
ATOM 11048 C C . LEU B 1 682 ? -7.668 -29.078 -12.656 1 88.12 682 LEU B C 1
ATOM 11050 O O . LEU B 1 682 ? -6.945 -29.406 -13.602 1 88.12 682 LEU B O 1
ATOM 11054 N N . LEU B 1 683 ? -7.902 -29.859 -11.648 1 87.38 683 LEU B N 1
ATOM 11055 C CA . LEU B 1 683 ? -7.508 -31.266 -11.594 1 87.38 683 LEU B CA 1
ATOM 11056 C C . LEU B 1 683 ? -8.711 -32.156 -11.312 1 87.38 683 LEU B C 1
ATOM 11058 O O . LEU B 1 683 ? -9.531 -31.844 -10.445 1 87.38 683 LEU B O 1
ATOM 11062 N N . THR B 1 684 ? -8.828 -33.125 -12.195 1 80.94 684 THR B N 1
ATOM 11063 C CA . THR B 1 684 ? -9.93 -34.062 -12.008 1 80.94 684 THR B CA 1
ATOM 11064 C C . THR B 1 684 ? -9.414 -35.5 -11.977 1 80.94 684 THR B C 1
ATOM 11066 O O . THR B 1 684 ? -8.25 -35.75 -12.297 1 80.94 684 THR B O 1
ATOM 11069 N N . ARG B 1 685 ? -10.305 -36.406 -11.625 1 71.94 685 ARG B N 1
ATOM 11070 C CA . ARG B 1 685 ? -9.969 -37.844 -11.547 1 71.94 685 ARG B CA 1
ATOM 11071 C C . ARG B 1 685 ? -9.547 -38.375 -12.914 1 71.94 685 ARG B C 1
ATOM 11073 O O . ARG B 1 685 ? -8.672 -39.219 -13 1 71.94 685 ARG B O 1
ATOM 11080 N N . SER B 1 686 ? -10.25 -37.812 -14 1 61.53 686 SER B N 1
ATOM 11081 C CA . SER B 1 686 ? -9.992 -38.312 -15.352 1 61.53 686 SER B CA 1
ATOM 11082 C C . SER B 1 686 ? -8.617 -37.875 -15.836 1 61.53 686 SER B C 1
ATOM 11084 O O . SER B 1 686 ? -7.996 -38.562 -16.656 1 61.53 686 SER B O 1
ATOM 11086 N N . ASP B 1 687 ? -8.266 -36.75 -15.492 1 58.81 687 ASP B N 1
ATOM 11087 C CA . ASP B 1 687 ? -6.961 -36.25 -15.93 1 58.81 687 ASP B CA 1
ATOM 11088 C C . ASP B 1 687 ? -5.844 -37.156 -15.445 1 58.81 687 ASP B C 1
ATOM 11090 O O . ASP B 1 687 ? -4.785 -37.25 -16.078 1 58.81 687 ASP B O 1
ATOM 11094 N N . CYS B 1 688 ? -6.098 -37.906 -14.391 1 50.44 688 CYS B N 1
ATOM 11095 C CA . CYS B 1 688 ? -5.07 -38.719 -13.75 1 50.44 688 CYS B CA 1
ATOM 11096 C C . CYS B 1 688 ? -5.023 -40.125 -14.344 1 50.44 688 CYS B C 1
ATOM 11098 O O . CYS B 1 688 ? -4.262 -40.969 -13.883 1 50.44 688 CYS B O 1
ATOM 11100 N N . LYS B 1 689 ? -5.949 -40.5 -15.117 1 47.81 689 LYS B N 1
ATOM 11101 C CA . LYS B 1 689 ? -5.891 -41.875 -15.648 1 47.81 689 LYS B CA 1
ATOM 11102 C C . LYS B 1 689 ? -4.691 -42.031 -16.578 1 47.81 689 LYS B C 1
ATOM 11104 O O . LYS B 1 689 ? -4.375 -43.156 -16.984 1 47.81 689 LYS B O 1
ATOM 11109 N N . THR B 1 690 ? -4.348 -41.031 -17.266 1 44.72 690 THR B N 1
ATOM 11110 C CA . THR B 1 690 ? -3.248 -41.406 -18.141 1 44.72 690 THR B CA 1
ATOM 11111 C C . THR B 1 690 ? -2.045 -41.875 -17.328 1 44.72 690 THR B C 1
ATOM 11113 O O . THR B 1 690 ? -1.902 -41.5 -16.156 1 44.72 690 THR B O 1
ATOM 11116 N N . SER B 1 691 ? -1.382 -42.875 -17.875 1 43.72 691 SER B N 1
ATOM 11117 C CA . SER B 1 691 ? -0.246 -43.594 -17.297 1 43.72 691 SER B CA 1
ATOM 11118 C C . SER B 1 691 ? 0.559 -42.719 -16.359 1 43.72 691 SER B C 1
ATOM 11120 O O . SER B 1 691 ? 1.123 -43.188 -15.375 1 43.72 691 SER B O 1
ATOM 11122 N N . ASP B 1 692 ? 0.596 -41.438 -16.781 1 40.31 692 ASP B N 1
ATOM 11123 C CA . ASP B 1 692 ? 1.51 -40.531 -16.062 1 40.31 692 ASP B CA 1
ATOM 11124 C C . ASP B 1 692 ? 0.802 -39.844 -14.914 1 40.31 692 ASP B C 1
ATOM 11126 O O . ASP B 1 692 ? 1.405 -39.031 -14.211 1 40.31 692 ASP B O 1
ATOM 11130 N N . TYR B 1 693 ? -0.502 -39.5 -15 1 45.94 693 TYR B N 1
ATOM 11131 C CA . TYR B 1 693 ? -1.043 -38.625 -13.977 1 45.94 693 TYR B CA 1
ATOM 11132 C C . TYR B 1 693 ? -1.24 -39.344 -12.656 1 45.94 693 TYR B C 1
ATOM 11134 O O . TYR B 1 693 ? -1.823 -40.438 -12.625 1 45.94 693 TYR B O 1
ATOM 11142 N N . HIS B 1 694 ? -0.396 -39.031 -11.773 1 53.97 694 HIS B N 1
ATOM 11143 C CA . HIS B 1 694 ? 0.429 -39.25 -10.586 1 53.97 694 HIS B CA 1
ATOM 11144 C C . HIS B 1 694 ? -0.427 -39.344 -9.328 1 53.97 694 HIS B C 1
ATOM 11146 O O . HIS B 1 694 ? 0.081 -39.219 -8.219 1 53.97 694 HIS B O 1
ATOM 11152 N N . GLY B 1 695 ? -1.829 -39.906 -9.32 1 66.12 695 GLY B N 1
ATOM 11153 C CA . GLY B 1 695 ? -2.379 -40.375 -8.055 1 66.12 695 GLY B CA 1
ATOM 11154 C C . GLY B 1 695 ? -3.096 -39.281 -7.281 1 66.12 695 GLY B C 1
ATOM 11155 O O . GLY B 1 695 ? -2.941 -39.188 -6.062 1 66.12 695 GLY B O 1
ATOM 11156 N N . LEU B 1 696 ? -4.039 -38.438 -8 1 82.25 696 LEU B N 1
ATOM 11157 C CA . LEU B 1 696 ? -4.805 -37.5 -7.191 1 82.25 696 LEU B CA 1
ATOM 11158 C C . LEU B 1 696 ? -5.855 -38.25 -6.355 1 82.25 696 LEU B C 1
ATOM 11160 O O . LEU B 1 696 ? -6.902 -38.625 -6.871 1 82.25 696 LEU B O 1
ATOM 11164 N N . GLN B 1 697 ? -5.5 -38.531 -5.172 1 86 697 GLN B N 1
ATOM 11165 C CA . GLN B 1 697 ? -6.406 -39.219 -4.25 1 86 697 GLN B CA 1
ATOM 11166 C C . GLN B 1 697 ? -6.73 -38.312 -3.049 1 86 697 GLN B C 1
ATOM 11168 O O . GLN B 1 697 ? -5.863 -38.062 -2.215 1 86 697 GLN B O 1
ATOM 11173 N N . GLN B 1 698 ? -7.98 -37.875 -3.027 1 89.69 698 GLN B N 1
ATOM 11174 C CA . GLN B 1 698 ? -8.5 -37.094 -1.911 1 89.69 698 GLN B CA 1
ATOM 11175 C C . GLN B 1 698 ? -7.613 -35.875 -1.63 1 89.69 698 GLN B C 1
ATOM 11177 O O . GLN B 1 698 ? -7.105 -35.719 -0.519 1 89.69 698 GLN B O 1
ATOM 11182 N N . PRO B 1 699 ? -7.48 -35.031 -2.625 1 94.19 699 PRO B N 1
ATOM 11183 C CA . PRO B 1 699 ? -6.738 -33.781 -2.354 1 94.19 699 PRO B CA 1
ATOM 11184 C C . PRO B 1 699 ? -7.379 -32.938 -1.251 1 94.19 699 PRO B C 1
ATOM 11186 O O . PRO B 1 699 ? -8.492 -32.438 -1.42 1 94.19 699 PRO B O 1
ATOM 11189 N N . LYS B 1 700 ? -6.688 -32.75 -0.244 1 95.44 700 LYS B N 1
ATOM 11190 C CA . LYS B 1 700 ? -7.266 -32.062 0.916 1 95.44 700 LYS B CA 1
ATOM 11191 C C . LYS B 1 700 ? -6.77 -30.625 1.023 1 95.44 700 LYS B C 1
ATOM 11193 O O . LYS B 1 700 ? -7.508 -29.75 1.459 1 95.44 700 LYS B O 1
ATOM 11198 N N . LEU B 1 701 ? -5.484 -30.453 0.745 1 97.31 701 LEU B N 1
ATOM 11199 C CA . LEU B 1 701 ? -4.891 -29.125 0.896 1 97.31 701 LEU B CA 1
ATOM 11200 C C . LEU B 1 701 ? -4.246 -28.672 -0.409 1 97.31 701 LEU B C 1
ATOM 11202 O O . LEU B 1 701 ? -3.811 -29.5 -1.215 1 97.31 701 LEU B O 1
ATOM 11206 N N . VAL B 1 702 ? -4.277 -27.375 -0.575 1 97.5 702 VAL B N 1
ATOM 11207 C CA . VAL B 1 702 ? -3.584 -26.75 -1.692 1 97.5 702 VAL B CA 1
ATOM 11208 C C . VAL B 1 702 ? -2.805 -25.531 -1.197 1 97.5 702 VAL B C 1
ATOM 11210 O O . VAL B 1 702 ? -3.207 -24.875 -0.231 1 97.5 702 VAL B O 1
ATOM 11213 N N . ALA B 1 703 ? -1.727 -25.25 -1.79 1 96.38 703 ALA B N 1
ATOM 11214 C CA . ALA B 1 703 ? -0.913 -24.078 -1.48 1 96.38 703 ALA B CA 1
ATOM 11215 C C . ALA B 1 703 ? -0.141 -23.609 -2.709 1 96.38 703 ALA B C 1
ATOM 11217 O O . ALA B 1 703 ? 0.166 -24.391 -3.602 1 96.38 703 ALA B O 1
ATOM 11218 N N . MET B 1 704 ? 0.114 -22.344 -2.723 1 91.81 704 MET B N 1
ATOM 11219 C CA . MET B 1 704 ? 0.861 -21.734 -3.826 1 91.81 704 MET B CA 1
ATOM 11220 C C . MET B 1 704 ? 2.266 -21.344 -3.381 1 91.81 704 MET B C 1
ATOM 11222 O O . MET B 1 704 ? 2.432 -20.672 -2.357 1 91.81 704 MET B O 1
ATOM 11226 N N . GLY B 1 705 ? 3.191 -21.75 -4.133 1 80.75 705 GLY B N 1
ATOM 11227 C CA . GLY B 1 705 ? 4.57 -21.391 -3.842 1 80.75 705 GLY B CA 1
ATOM 11228 C C . GLY B 1 705 ? 5.012 -20.109 -4.531 1 80.75 705 GLY B C 1
ATOM 11229 O O . GLY B 1 705 ? 4.266 -19.531 -5.332 1 80.75 705 GLY B O 1
ATOM 11230 N N . PRO B 1 706 ? 6.23 -19.516 -4.219 1 74 706 PRO B N 1
ATOM 11231 C CA . PRO B 1 706 ? 6.758 -18.281 -4.801 1 74 706 PRO B CA 1
ATOM 11232 C C . PRO B 1 706 ? 6.949 -18.375 -6.312 1 74 706 PRO B C 1
ATOM 11234 O O . PRO B 1 706 ? 6.852 -17.359 -7.012 1 74 706 PRO B O 1
ATOM 11237 N N . GLU B 1 707 ? 7.203 -19.484 -6.98 1 73.38 707 GLU B N 1
ATOM 11238 C CA . GLU B 1 707 ? 7.398 -19.609 -8.422 1 73.38 707 GLU B CA 1
ATOM 11239 C C . GLU B 1 707 ? 6.152 -20.156 -9.102 1 73.38 707 GLU B C 1
ATOM 11241 O O . GLU B 1 707 ? 6.246 -20.844 -10.125 1 73.38 707 GLU B O 1
ATOM 11246 N N . SER B 1 708 ? 5.023 -19.891 -8.523 1 80.62 708 SER B N 1
ATOM 11247 C CA . SER B 1 708 ? 3.719 -20.281 -9.047 1 80.62 708 SER B CA 1
ATOM 11248 C C . SER B 1 708 ? 3.631 -21.781 -9.242 1 80.62 708 SER B C 1
ATOM 11250 O O . SER B 1 708 ? 3.229 -22.25 -10.312 1 80.62 708 SER B O 1
ATOM 11252 N N . ARG B 1 709 ? 4.086 -22.438 -8.328 1 88.5 709 ARG B N 1
ATOM 11253 C CA . ARG B 1 709 ? 3.846 -23.875 -8.281 1 88.5 709 ARG B CA 1
ATOM 11254 C C . ARG B 1 709 ? 2.68 -24.203 -7.355 1 88.5 709 ARG B C 1
ATOM 11256 O O . ARG B 1 709 ? 2.576 -23.656 -6.258 1 88.5 709 ARG B O 1
ATOM 11263 N N . LEU B 1 710 ? 1.892 -25.047 -7.855 1 93.69 710 LEU B N 1
ATOM 11264 C CA . LEU B 1 710 ? 0.74 -25.484 -7.066 1 93.69 710 LEU B CA 1
ATOM 11265 C C . LEU B 1 710 ? 1.044 -26.766 -6.309 1 93.69 710 LEU B C 1
ATOM 11267 O O . LEU B 1 710 ? 1.416 -27.766 -6.914 1 93.69 710 LEU B O 1
ATOM 11271 N N . TRP B 1 711 ? 0.957 -26.672 -5.047 1 95.44 711 TRP B N 1
ATOM 11272 C CA . TRP B 1 711 ? 1.147 -27.844 -4.188 1 95.44 711 TRP B CA 1
ATOM 11273 C C . TRP B 1 711 ? -0.193 -28.453 -3.785 1 95.44 711 TRP B C 1
ATOM 11275 O O . TRP B 1 711 ? -1.063 -27.75 -3.258 1 95.44 711 TRP B O 1
ATOM 11285 N N . VAL B 1 712 ? -0.374 -29.719 -4.062 1 95.56 712 VAL B N 1
ATOM 11286 C CA . VAL B 1 712 ? -1.609 -30.406 -3.729 1 95.56 712 VAL B CA 1
ATOM 11287 C C . VAL B 1 712 ? -1.305 -31.578 -2.789 1 95.56 712 VAL B C 1
ATOM 11289 O O . VAL B 1 712 ? -0.583 -32.5 -3.154 1 95.56 712 VAL B O 1
ATOM 11292 N N . VAL B 1 713 ? -1.858 -31.484 -1.599 1 96.19 713 VAL B N 1
ATOM 11293 C CA . VAL B 1 713 ? -1.632 -32.531 -0.618 1 96.19 713 VAL B CA 1
ATOM 11294 C C . VAL B 1 713 ? -2.736 -33.594 -0.722 1 96.19 713 VAL B C 1
ATOM 11296 O O . VAL B 1 713 ? -3.904 -33.312 -0.453 1 96.19 713 VAL B O 1
ATOM 11299 N N . CYS B 1 714 ? -2.309 -34.75 -1.057 1 93.12 714 CYS B N 1
ATOM 11300 C CA . CYS B 1 714 ? -3.225 -35.875 -1.137 1 93.12 714 CYS B CA 1
ATOM 11301 C C . CYS B 1 714 ? -3.035 -36.812 0.049 1 93.12 714 CYS B C 1
ATOM 11303 O O . CYS B 1 714 ? -2.381 -36.469 1.031 1 93.12 714 CYS B O 1
ATOM 11305 N N . ARG B 1 715 ? -3.693 -37.969 0.045 1 88.44 715 ARG B N 1
ATOM 11306 C CA . ARG B 1 715 ? -3.711 -38.875 1.184 1 88.44 715 ARG B CA 1
ATOM 11307 C C . ARG B 1 715 ? -2.32 -39.438 1.45 1 88.44 715 ARG B C 1
ATOM 11309 O O . ARG B 1 715 ? -1.879 -39.5 2.6 1 88.44 715 ARG B O 1
ATOM 11316 N N . GLN B 1 716 ? -1.57 -39.781 0.354 1 88.38 716 GLN B N 1
ATOM 11317 C CA . GLN B 1 716 ? -0.308 -40.469 0.578 1 88.38 716 GLN B CA 1
ATOM 11318 C C . GLN B 1 716 ? 0.856 -39.719 -0.062 1 88.38 716 GLN B C 1
ATOM 11320 O O . GLN B 1 716 ? 2.01 -40.156 0.05 1 88.38 716 GLN B O 1
ATOM 11325 N N . GLN B 1 717 ? 0.54 -38.625 -0.628 1 91.06 717 GLN B N 1
ATOM 11326 C CA . GLN B 1 717 ? 1.595 -37.906 -1.347 1 91.06 717 GLN B CA 1
ATOM 11327 C C . GLN B 1 717 ? 1.243 -36.438 -1.53 1 91.06 717 GLN B C 1
ATOM 11329 O O . GLN B 1 717 ? 0.087 -36.062 -1.364 1 91.06 717 GLN B O 1
ATOM 11334 N N . VAL B 1 718 ? 2.256 -35.688 -1.771 1 93.31 718 VAL B N 1
ATOM 11335 C CA . VAL B 1 718 ? 2.111 -34.312 -2.172 1 93.31 718 VAL B CA 1
ATOM 11336 C C . VAL B 1 718 ? 2.484 -34.156 -3.646 1 93.31 718 VAL B C 1
ATOM 11338 O O . VAL B 1 718 ? 3.586 -34.5 -4.055 1 93.31 718 VAL B O 1
ATOM 11341 N N . LEU B 1 719 ? 1.551 -33.688 -4.41 1 92.25 719 LEU B N 1
ATOM 11342 C CA . LEU B 1 719 ? 1.778 -33.438 -5.828 1 92.25 719 LEU B CA 1
ATOM 11343 C C . LEU B 1 719 ? 2.08 -31.969 -6.086 1 92.25 719 LEU B C 1
ATOM 11345 O O . LEU B 1 719 ? 1.337 -31.094 -5.637 1 92.25 719 LEU B O 1
ATOM 11349 N N . VAL B 1 720 ? 3.119 -31.672 -6.727 1 92.69 720 VAL B N 1
ATOM 11350 C CA . VAL B 1 720 ? 3.506 -30.297 -7.043 1 92.69 720 VAL B CA 1
ATOM 11351 C C . VAL B 1 720 ? 3.443 -30.078 -8.555 1 92.69 720 VAL B C 1
ATOM 11353 O O . VAL B 1 720 ? 4.078 -30.812 -9.32 1 92.69 720 VAL B O 1
ATOM 11356 N N . TYR B 1 721 ? 2.66 -29.062 -8.961 1 89.62 721 TYR B N 1
ATOM 11357 C CA . TYR B 1 721 ? 2.441 -28.766 -10.375 1 89.62 721 TYR B CA 1
ATOM 11358 C C . TYR B 1 721 ? 3.016 -27.406 -10.75 1 89.62 721 TYR B C 1
ATOM 11360 O O . TYR B 1 721 ? 2.928 -26.453 -9.977 1 89.62 721 TYR B O 1
ATOM 11368 N N . ASP B 1 722 ? 3.543 -27.406 -11.93 1 84.62 722 ASP B N 1
ATOM 11369 C CA . ASP B 1 722 ? 3.824 -26.094 -12.516 1 84.62 722 ASP B CA 1
ATOM 11370 C C . ASP B 1 722 ? 2.537 -25.406 -12.953 1 84.62 722 ASP B C 1
ATOM 11372 O O . ASP B 1 722 ? 1.862 -25.875 -13.875 1 84.62 722 ASP B O 1
ATOM 11376 N N . TYR B 1 723 ? 2.199 -24.406 -12.344 1 86 723 TYR B N 1
ATOM 11377 C CA . TYR B 1 723 ? 0.907 -23.75 -12.531 1 86 723 TYR B CA 1
ATOM 11378 C C . TYR B 1 723 ? 1.023 -22.578 -13.492 1 86 723 TYR B C 1
ATOM 11380 O O . TYR B 1 723 ? 0.36 -22.547 -14.531 1 86 723 TYR B O 1
ATOM 11388 N N . CYS B 1 724 ? 1.795 -21.531 -13.086 1 79 724 CYS B N 1
ATOM 11389 C CA . CYS B 1 724 ? 2.029 -20.375 -13.945 1 79 724 CYS B CA 1
ATOM 11390 C C . CYS B 1 724 ? 3.51 -20.031 -13.992 1 79 724 CYS B C 1
ATOM 11392 O O . CYS B 1 724 ? 4.316 -20.609 -13.266 1 79 724 CYS B O 1
ATOM 11394 N N . THR B 1 725 ? 3.811 -19.297 -14.984 1 69.5 725 THR B N 1
ATOM 11395 C CA . THR B 1 725 ? 5.145 -18.703 -15.047 1 69.5 725 THR B CA 1
ATOM 11396 C C . THR B 1 725 ? 5.066 -17.188 -15.156 1 69.5 725 THR B C 1
ATOM 11398 O O . THR B 1 725 ? 4.164 -16.656 -15.805 1 69.5 725 THR B O 1
#

Solvent-accessible surface area (backbone atoms only — not comparable to full-atom values): 80041 Å² total; per-residue (Å²): 130,75,87,72,62,73,76,64,63,71,72,62,56,65,64,62,73,42,44,9,55,67,75,63,40,68,50,46,70,68,30,58,32,72,63,80,60,47,37,23,19,48,74,48,57,78,70,40,58,51,40,104,54,80,61,28,23,28,36,77,72,78,60,46,66,15,52,37,48,69,58,48,35,65,69,64,65,48,67,72,76,75,91,84,77,60,38,11,68,75,45,92,81,46,45,62,37,57,34,30,29,62,78,74,72,38,34,28,18,82,77,43,43,63,54,46,63,66,67,51,74,81,61,85,73,51,64,45,73,79,72,85,77,60,74,74,62,68,77,57,53,65,77,64,68,69,74,59,76,72,63,68,79,68,78,62,78,78,71,70,86,74,69,84,82,72,82,79,81,80,78,73,86,58,55,22,60,62,80,60,38,66,84,35,77,64,29,52,49,52,50,56,60,64,55,88,71,61,85,71,42,29,42,39,84,59,86,88,46,42,44,99,87,67,46,53,27,52,26,50,26,28,30,66,75,80,65,43,75,30,40,60,68,50,37,74,54,92,44,52,88,46,63,64,43,56,42,74,76,38,52,66,56,52,50,51,51,52,52,52,51,48,50,53,48,50,52,53,44,50,50,39,52,50,53,46,51,52,48,50,50,50,51,51,51,45,53,52,46,43,52,51,50,44,50,50,52,49,52,51,45,52,52,50,47,49,51,45,51,51,44,36,50,52,27,47,50,46,45,51,50,52,45,46,52,53,46,49,54,50,47,54,52,41,47,51,47,50,17,47,36,51,41,50,50,53,51,46,55,46,54,69,68,60,73,82,70,91,62,90,45,50,40,55,55,45,46,50,52,53,49,50,54,54,50,52,54,48,52,52,55,49,52,52,47,56,70,59,54,65,73,77,78,51,62,43,79,41,62,47,62,69,97,60,79,74,72,58,79,52,66,73,43,39,67,32,36,29,46,73,60,68,43,76,70,53,72,43,78,54,61,86,59,53,73,44,77,65,27,70,44,63,81,36,86,52,27,36,39,34,26,30,38,37,88,73,59,12,29,40,38,34,41,31,60,92,72,71,42,74,35,48,27,40,34,75,75,51,48,47,25,51,32,59,36,90,82,52,26,35,38,26,23,27,28,47,99,86,48,23,31,35,32,38,29,75,36,58,62,68,73,70,60,55,63,73,36,72,61,69,69,44,81,48,39,78,44,93,46,63,40,36,14,37,32,46,42,91,46,43,30,36,37,34,22,39,52,49,88,86,40,85,86,37,25,34,46,34,33,24,41,72,68,47,48,78,74,47,58,37,75,68,70,92,87,76,63,42,70,35,50,49,24,40,31,60,41,97,83,44,39,30,40,30,17,14,29,79,58,28,22,41,38,31,25,42,80,83,44,45,78,75,47,71,48,68,56,79,64,56,74,82,68,45,68,63,67,79,59,62,76,61,76,92,72,80,84,77,72,70,68,43,41,36,39,20,39,28,46,44,98,37,65,34,40,38,34,13,20,31,90,62,25,25,30,35,32,39,41,65,35,89,86,78,66,42,74,42,82,41,82,65,43,46,59,71,66,28,64,47,96,72,37,84,67,74,40,40,25,41,35,37,43,56,26,87,66,35,28,38,36,36,34,31,74,61,32,35,43,30,25,48,44,39,88,129,76,84,70,61,72,76,62,61,69,69,61,56,63,62,62,71,40,46,8,54,66,75,64,39,68,49,46,70,68,32,57,31,72,64,79,59,47,38,22,17,48,75,47,58,78,70,37,58,49,42,102,53,77,60,25,22,25,36,75,72,78,59,43,68,14,50,32,54,69,53,47,35,58,68,66,62,41,69,68,82,76,90,85,80,60,45,12,66,75,48,91,81,48,45,62,35,57,31,28,25,63,80,74,71,37,32,28,19,79,76,46,42,62,55,48,65,65,66,52,77,79,61,85,78,48,64,45,69,70,69,85,68,55,71,66,58,67,74,51,63,63,77,68,69,67,72,60,80,67,68,67,79,69,78,66,78,78,75,70,89,71,71,83,77,74,85,76,79,79,80,74,84,58,54,22,61,62,79,61,38,65,87,36,76,63,30,52,49,50,48,56,59,64,54,85,73,60,85,72,41,29,42,38,87,58,86,87,45,44,43,101,86,68,45,54,28,52,26,51,24,28,30,68,74,81,66,44,74,32,39,62,68,51,38,74,53,90,44,53,88,45,63,65,42,55,43,74,76,37,52,67,55,50,53,52,50,51,52,53,52,50,51,52,48,50,52,52,43,49,52,38,51,50,52,46,51,50,50,50,50,49,50,52,50,44,50,52,48,44,50,50,49,44,51,49,52,50,52,51,45,52,51,50,48,50,52,44,51,50,44,36,50,51,26,46,50,47,45,52,49,52,43,47,52,54,46,49,55,49,47,53,53,42,48,50,48,50,18,47,38,51,41,51,49,51,52,46,56,47,54,69,66,60,73,80,70,93,62,89,46,52,40,56,55,44,44,52,50,52,48,51,55,55,51,51,55,47,52,55,53,51,52,52,46,55,69,60,54,66,75,78,79,51,64,43,79,42,63,45,62,69,97,60,80,75,73,59,78,53,67,74,43,40,67,34,37,29,46,73,60,69,41,75,69,51,72,44,77,54,61,87,60,54,73,44,78,64,27,71,44,61,80,36,86,52,28,36,38,33,26,30,38,35,90,72,59,11,30,40,37,32,41,31,60,91,71,71,42,76,36,46,28,42,32,75,75,49,47,46,26,51,31,59,36,89,82,51,26,34,38,26,23,27,29,47,99,84,48,22,32,34,31,37,30,75,36,60,60,68,73,70,60,54,64,73,36,72,60,69,68,44,79,48,41,77,45,94,46,64,41,36,14,36,30,48,43,90,45,41,31,36,37,35,23,38,54,49,89,88,40,84,85,38,26,33,46,35,34,23,42,71,69,47,48,78,72,48,57,37,72,68,70,91,86,74,63,43,71,34,50,48,24,41,30,61,42,97,83,45,40,31,40,29,16,14,30,79,57,26,22,40,38,31,25,43,81,83,44,44,79,75,47,75,47,66,58,78,64,56,72,83,69,45,67,64,68,81,58,62,78,60,76,98,71,80,83,75,71,68,68,42,40,35,38,20,38,28,45,45,98,37,64,34,38,37,34,14,19,31,92,67,25,24,30,32,32,38,41,64,36,88,84,77,67,41,76,42,81,40,84,66,42,48,59,72,69,28,64,47,96,73,37,83,69,76,41,41,25,42,36,38,41,54,26,87,66,34,30,37,37,35,34,30,74,61,32,33,41,31,24,48,42,39,88

Organism: Lymnaea stagnalis (NCBI:txid6523)

InterPro domains:
  IPR000315 B-box-type zinc finger [PF00643] (218-246)
  IPR000315 B-box-type zinc finger [PS50119] (83-128)
  IPR001841 Zinc finger, RING-type [PS50089] (20-62)
  IPR011042 Six-bladed beta-propeller, TolB-like [G3DSA:2.120.10.30] (461-680)
  IPR013083 Zinc finger, RING/FYVE/PHD-type [G3DSA:3.30.40.10] (7-86)
  IPR047153 TRIM45/56/19-like [PTHR25462] (16-678)

Secondary structure (DSSP, 8-state):
-GGGSTTSTHHHHHHHT-B-TTT-SB-SSEEE-TTT--EEEHHHHTTS-B-SSTTEEE-TTT--EEE-HHHHHHHTT---------B-SS-TT-PBP-EEETTTTEEE-HHHHHHHHHH--SS---EEE--TTSSSSSS--TTS--------------------------------TTT--SSSHHHHHHHHHH----TTTTB--STT-B-TTSPBPB--EEETTTTEEE-SGGGGTTTTT--EEEGGGGHHHHHHHHHHHHHHHHHHHHHHHHHHHHHHHHHHHHHHHHHHHHHHHHHHHHHHHHHHHHHHHHHHHHHHHHHHHHHHHHHHHHHHHHHHHHHHHHHHHHHHH----SS--HHHHHHHHHHHHHHHHHHHHHHHHHHHS-----EEEE----SS-----GGGS--EEEEEEEEEEEEEEPPTT--EEEEEEE-SSSEEEEEEE-SSSEEEEEEETTTTEEEEEEE-SSEEEEEE-TTS-EEEEEE-SS-EEEEEE--HHHHHT-TTPBPP-EEEEEESS----EEE-TTS-EEEEEE-SSSTT-EEEEEE-TT--EEEE---STT--BS-EEEEEE-TT--EEEEEGGGTEEEEE-TT--EEEEEE-B--GGGS-GGGGTSS-S------B-----EEE-TTS-EEEEEGGGTEEEEEEE-TTT--EEEEEEE-TGGGGSTTS----S--EEEE-TTSEEEEE-SSEEEEEEEE-/-GGGTHHHHTTHHHHHT-B-TTT-SB-SSEEE-TTT--EEEHHHHTTS-B-SSTTEEE-TTT--EEE-HHHHHHHTT---S-----B-SS-TT-PBP-EEETTTTEEE-HHHHHHHHHH--SS---EEE-SHHHHHHHH-------------------------------------TTT--SSSHHHHHHHHHH----TTTTB--STT-B-TTSPBPB--EEETTTTEEE-SGGGGTTTTT--EEEGGGGHHHHHHHHHHHHHHHHHHHHHHHHHHHHHHHHHHHHHHHHHHHHHHHHHHHHHHHHHHHHHHHHHHHHHHHHHHHHHHHHHHHHHHHHHHHHHHHHHHHHHHT----SS--HHHHHHHHHHHHHHHHHHHHHHHHHHHS-----EEEE----SS-----GGGS--EEEEEEEEEEEEEEPPTT--EEEEEEE-SSSEEEEEEE-SSSEEEEEEETTTTEEEEEEE-SSEEEEEE-TTS-EEEEEE-SS-EEEEEE--HHHHHT-TTPBPP-EEEEEESS----EEE-TTS-EEEEEE-SSSTT-EEEEEE-TT--EEEE---STT--BS-EEEEEE-TT--EEEEEGGGTEEEEE-TT--EEEEEE-B--GGGS-GGGGTSS-S------B-----EEE-TTS-EEEEEGGGTEEEEEEE-TTT--EEEEEEE-TGGGGSTTS----S--EEEE-TTSEEEEE-SSEEEEEEEE-

pLDDT: mean 70.41, std 20.83, range [18.38, 97.69]

Foldseek 3Di:
DPVPPPPPPPVPPVQQCQAAQQPRHRAACWDAFDPPRGIHHLVRLVVADQDVDNQWGQRPRPRDTTGGRVVVCQVVVVPPPDDDACFFPPDPVRHRFQKAFPVVRTGHHPVCPVVVVVPPVPDDTPIDGRPNPDPDPDPPPPPPPCCVPPPPPPPPPPDDPPPDPPPDPPPPQDQDPVPRHSDDPRVVVVVVVVPPDDPCPQFDPDPPQAPPVRHGAGQQKAFPVVGDGHRVVCCVDPVPPTDIDGVVVCVVVVVVVVVVVVVVVVVVVVVVVVVVVVVVVVVVVVVVVVVVVVVVLVVVVVVVVVVVVVVVVVVVVVQVVVVVVLVVVVVVLVVVVVVLVVVVVVLVVVLVPLDDDPDPPVVSVVVNVVSVVVVVVVVVVVVVVVVVSPDPDDDDDDDDDPPDDDDPVCVSVDDWDFDLAWAFPDKFFDDPQFQDWAEKAFPFPFKIWTFTDGPPFTWIWIAGPVVRDIATATEHDWDWYWEAAPQRWIWTFTDDPAWTFIWTFRNVCVVVVPGPYYTDIDGLGTDPDGKAAWYADNVRKIKIWDDDPVDPQFIWIWIAHPNGHTDAILRDDPDPGARAFHYWEADPQGKIWTFRQVVLWIWIAHNRRYTDDTGHDQDDPVLPPPVVPPDDDDDDDPRPGRGWAAWYAFSSGKIWTFGQSSLFIWIWDQDPPVRHTDIGTRDGPVVLPPPPNDDSHRFHHWDAHPQGWIWTDHRGMITITRGMD/DPVPPPPPPPVPVVQCCQAAQQPRHRAACWDAFDPPRGIHHLVRLVVADQDVHNQWGQRPNPRDTTGRSVVVCVVVPVPPDDDDAQFFPPDPVRHGFQKAFPVVRTGHDPVCPVVVVVPPVPDDTPIHGDPPPPPPPPPPPPDPPPCVCPPPPPPDDPDDPPPDPDPDDPPPQDQDPVPRHSDDPRVVVVVVVVPPDDPVPQFDPDPPQADPVRHGAGQQKAFPVVGDGHRVVCCVDPVPPTDIDGVVVCVVVVVVVVVVVVVVVVVVVVVVVVVVVVVVVVVVVVVVVVVVVVVVLVVVVVVVVVVVVVVVVVVVVVQVVVVVVLVVVVVVLVVVVVVLVVVVVVLVVVLVPLDDDPDPPVVSVVVNVVSVVVVVVVVVVVVVVVVPSPDPDDDDDDDDDPPDDDDPPCVSVDDWDFDLAWAFPDKFFDDPQFQDWAEKAFPFPFKIWTFTDGPPFTWIWIAGPVVRDIATAGEHDWDWYWEAAPQRWIWTFTDDPAWTFIWTFRNVCVVVVPGPYYTDIDGLGTDRDGKAAWYADNVRKIKIWDDDPVDPQFIWIWIAHPNGHTDAILRDDPDDGARAFHYWEADPQGKIWTFRQVVLWIWIAHNRRYTDDTGHDQDDPVLPPPVVPPPDDPDDDPRPGRGWAAWYAFPSGKIWTFGQSSLFIWIWDQDPPVRDTDIGTRDHPVVQPPPPNDDSHRFHHWDAHPQGWIWTDHRGMITITRGMD

Radius of gyration: 47.61 Å; Cα contacts (8 Å, |Δi|>4): 2643; chains: 2; bounding box: 71×167×123 Å

Sequence (1450 aa):
MMAEQFGREEHSSILACLKCAKCMNSLRNPVQLSACLHIVCLDCTENLQSATNVNLLLCPKCGVQSAKPSVLRSISGVEESNKKNNDCDFCQSKQPALWFCFMCAKNICKQCRAQHDSDFLGHNPSLLSNPTNLGRSIFENNGIQQEVLYSTPSVSSPSQDLEGTDGGSVSVHQDCPKCGDVSCSHVELLRFLGSNSDPNIGRCMRQGHVDSSGRQLEVKFFCKVCWKPICGDCSKGEHKLHDTEDLFNAQEFLRNSVSKILSKLNMLVQRFDLDISEEKDIEESLRAHVQLTEREIIKRKIRILEDASEAFNKTVTDVELQGKDILQSYRSQLNEAVNCQKLINRYYELLNALTVDNDLNINQYNYVFQCITQVTRFIHEMDQELTNVKKPAERCLVLPEIKGLPTIPLPLARVGTEWKQLKLAFKLLLPNEVGWVHSIIVKGSEECLLSCKLEGKDAIIGFEKKSDTKKRYSVPRGTYLIALTRNQEIVASYSSRSHFSLKYSDGSVISRGDAESDITFETIRVFDYPPKGIATTKDNNILVCCQSSDKKDVNYLMMLSLQGKIIKDSCNEAGHNMMSPNYVAISDSDDICVSDTEGNSVVILDSNLDITERVKYTLPSSLCNAKFKATLTGQEEYELAFRPHGLCYDSYGRIIVADPDNDSVVRLIRDPDTHKYKMEPLLTRSDCKTSDYHGLQQPKLVAMGPESRLWVVCRQQVLVYDYCTMMAEQFGREEHSSILACLKCAKCMNSLRNPVQLSACLHIVCLDCTENLQSATNVNLLLCPKCGVQSAKPSVLRSISGVEESNKKNNDCDFCQSKQPALWFCFMCAKNICKQCRAQHDSDFLGHNPSLLSNPTNLGRSIFENNGIQQEVLYSTPSVSSPSQDLEGTDGGSVSVHQDCPKCGDVSCSHVELLRFLGSNSDPNIGRCMRQGHVDSSGRQLEVKFFCKVCWKPICGDCSKGEHKLHDTEDLFNAQEFLRNSVSKILSKLNMLVQRFDLDISEEKDIEESLRAHVQLTEREIIKRKIRILEDASEAFNKTVTDVELQGKDILQSYRSQLNEAVNCQKLINRYYELLNALTVDNDLNINQYNYVFQCITQVTRFIHEMDQELTNVKKPAERCLVLPEIKGLPTIPLPLARVGTEWKQLKLAFKLLLPNEVGWVHSIIVKGSEECLLSCKLEGKDAIIGFEKKSDTKKRYSVPRGTYLIALTRNQEIVASYSSRSHFSLKYSDGSVISRGDAESDITFETIRVFDYPPKGIATTKDNNILVCCQSSDKKDVNYLMMLSLQGKIIKDSCNEAGHNMMSPNYVAISDSDDICVSDTEGNSVVILDSNLDITERVKYTLPSSLCNAKFKATLTGQEEYELAFRPHGLCYDSYGRIIVADPDNDSVVRLIRDPDTHKYKMEPLLTRSDCKTSDYHGLQQPKLVAMGPESRLWVVCRQQVLVYDYCT

Nearest PDB structures (foldseek):
  6fpt-assembly2_B  TM=5.053E-01  e=6.719E-11  Danio rerio
  7djj-assembly1_A  TM=6.633E-01  e=6.781E-08  Arabidopsis thaliana
  7djk-assembly1_A  TM=6.738E-01  e=1.621E-07  Arabidopsis thaliana
  7djl-assembly2_A  TM=6.206E-01  e=7.054E-07  Arabidopsis thaliana
  7zei-assembly4_D  TM=5.158E-01  e=1.227E-03  Caldicellulosiruptor hydrothermalis